Protein AF-0000000086129301 (afdb_homodimer)

Sequence (1030 aa):
MARLSLSRVAAAKENKILRSLSFDSRPVRHSSILDASTRTFEWVFKEAGQRDSVAGRTSTPTGSFLRWLKEGDGFFWVTGKPGSGKSTLMKFIADHPTTLTVLSRWSHPKRPVLASHYFWSAGTPMQKSQQGLLQTLLYGIFRQLPDIMETVCTERWSKTFEELEHEPWLVPELQRILQRIADRQDLPVRFCFFVDGLDEFGGDHVDFCRSLHELAQSPHIKLCVSSREWNVFEDSFGGGSIDSKLYIHELTCNDIRSYAERRLQEHPRWKELETEVSNASWLIEEITKRAAGVFLWVFLVTKELRSGLSEYDSFSDMQRRLESIPVDLEAFFKHILESVETFYHQKMATTLQIALAATEPAPVAVYHFHDVEYEDQDYALKLPLQALEKVKAASLCQQITRRLKGRCRGLLEVNRHSHRVEFLHRSVMDFLRTAEMSIFLTEKAPHGFDARLSLLQAYTAYIKTTEFPEFVDRTDFNQHTASGLMSAIGETLVQARELHGEMAEAAYPLLDELDMARLSLSRVAAAKENKILRSLSFDSRPVRHSSILDASTRTFEWVFKEAGQRDSVAGRTSTPTGSFLRWLKEGDGFFWVTGKPGSGKSTLMKFIADHPTTLTVLSRWSHPKRPVLASHYFWSAGTPMQKSQQGLLQTLLYGIFRQLPDIMETVCTERWSKTFEELEHEPWLVPELQRILQRIADRQDLPVRFCFFVDGLDEFGGDHVDFCRSLHELAQSPHIKLCVSSREWNVFEDSFGGGSIDSKLYIHELTCNDIRSYAERRLQEHPRWKELETEVSNASWLIEEITKRAAGVFLWVFLVTKELRSGLSEYDSFSDMQRRLESIPVDLEAFFKHILESVETFYHQKMATTLQIALAATEPAPVAVYHFHDVEYEDQDYALKLPLQALEKVKAASLCQQITRRLKGRCRGLLEVNRHSHRVEFLHRSVMDFLRTAEMSIFLTEKAPHGFDARLSLLQAYTAYIKTTEFPEFVDRTDFNQHTASGLMSAIGETLVQARELHGEMAEAAYPLLDELD

Secondary structure (DSSP, 8-state):
-HHHHHHHHHHHHHHHHHHHH--TTHHHHHHHSPPPPTTTTGGGGS-TTS----SS---S-TTHHHHHHHH--EEEEEE-STTSSHHHHHHHHHH-HHHHHHHHHHHTTSEEEEEEEE--TTS-TGGGSHHHHHHHHHHHHHHH-GGGHHHH-HHHHTS-HHHHHH----HHHHHHHHHHHHH-SS-SEEEEEEEE-GGG-SS-HHHHHHHHHHHHTSTTEEEEEE----HHHHHHHTTS-GGGEEEGGGT-HHHHHHHHHHHHHTSHHHHHHHHH-S-THHHHHHHHHHHTT-HHHHHHHHHHHHHHHHTT--HHHHHHHHHHS-SSHHHHHHHHHHTS-GGGHHHHHHHHHHHHH-SSPPBHHHHHHHHHHTT-TTHHHH--S-PPPHHHHHHHHHHHHHHHHHHHTTSEEE-TTT-BEEES-HHHHHHHTSHHHHHHHHHHSPTT--HHHHHHHHHHHHHHH-----TT-SSS--THHHHHHHHHHHHHHHHHHH--THHHHHHHHHHHHH-/-HHHHHHHHHHHHHHHHHHHH--TTHHHHHHHSPPPPTTTTGGGGS-TTS----SS---S-TTHHHHHHHH--EEEEEE-STTSSHHHHHHHHHH-HHHHHHHHHHHTTSEEEEEEEE--TTS-TGGGSHHHHHHHHHHHHHHH-GGGHHHH-HHHHTS-HHHHHH----HHHHHHHHHHHHH-SS-SEEEEEEEE-GGG-SS-HHHHHHHHHHHHTSTTEEEEEE----HHHHHHHTTS-GGGEEEGGGT-HHHHHHHHHHHHHTSHHHHHHHHH-S-THHHHHHHHHHHTT-HHHHHHHHHHHHHHHHTT--HHHHHHHHHHS-SSHHHHHHHHHHTS-GGGHHHHHHHHHHHHH-SSPPBHHHHHHHHHHTT-TTHHHHS-S-PPPHHHHHHHHHHHHHHHHHHHTTSEEE-TTT-BEEES-HHHHHHHTSHHHHHHHHHHSPTT--HHHHHHHHHHHHHHH--------SSS--THHHHHHHHHHHHHHHHHHH--THHHHHHHHHHHHH-

pLDDT: mean 86.91, std 12.46, range [30.77, 98.0]

Structure (mmCIF, N/CA/C/O backbone):
data_AF-0000000086129301-model_v1
#
loop_
_entity.id
_entity.type
_entity.pdbx_description
1 polymer 'NACHT domain-containing protein'
#
loop_
_atom_site.group_PDB
_atom_site.id
_atom_site.type_symbol
_atom_site.label_atom_id
_atom_site.label_alt_id
_atom_site.label_comp_id
_atom_site.label_asym_id
_atom_site.label_entity_id
_atom_site.label_seq_id
_atom_site.pdbx_PDB_ins_code
_atom_site.Cartn_x
_atom_site.Cartn_y
_atom_site.Cartn_z
_atom_site.occupancy
_atom_site.B_iso_or_equiv
_atom_site.auth_seq_id
_atom_site.auth_comp_id
_atom_site.auth_asym_id
_atom_site.auth_atom_id
_atom_site.pdbx_PDB_model_num
ATOM 1 N N . MET A 1 1 ? 19.094 -70.062 2.584 1 46.19 1 MET A N 1
ATOM 2 C CA . MET A 1 1 ? 19.984 -68.938 2.717 1 46.19 1 MET A CA 1
ATOM 3 C C . MET A 1 1 ? 20.281 -68.312 1.355 1 46.19 1 MET A C 1
ATOM 5 O O . MET A 1 1 ? 20.266 -67.062 1.212 1 46.19 1 MET A O 1
ATOM 9 N N . ALA A 1 2 ? 20.594 -69.062 0.36 1 56.34 2 ALA A N 1
ATOM 10 C CA . ALA A 1 2 ? 20.859 -68.625 -0.997 1 56.34 2 ALA A CA 1
ATOM 11 C C . ALA A 1 2 ? 19.625 -67.938 -1.602 1 56.34 2 ALA A C 1
ATOM 13 O O . ALA A 1 2 ? 19.734 -66.938 -2.252 1 56.34 2 ALA A O 1
ATOM 14 N N . ARG A 1 3 ? 18.453 -68.562 -1.427 1 61.22 3 ARG A N 1
ATOM 15 C CA . ARG A 1 3 ? 17.219 -68.062 -1.961 1 61.22 3 ARG A CA 1
ATOM 16 C C . ARG A 1 3 ? 16.891 -66.688 -1.333 1 61.22 3 ARG A C 1
ATOM 18 O O . ARG A 1 3 ? 16.438 -65.75 -2.018 1 61.22 3 ARG A O 1
ATOM 25 N N . LEU A 1 4 ? 17.203 -66.625 -0.046 1 63.25 4 LEU A N 1
ATOM 26 C CA . LEU A 1 4 ? 17 -65.375 0.672 1 63.25 4 LEU A CA 1
ATOM 27 C C . LEU A 1 4 ? 18 -64.312 0.196 1 63.25 4 LEU A C 1
ATOM 29 O O . LEU A 1 4 ? 17.656 -63.156 0.097 1 63.25 4 LEU A O 1
ATOM 33 N N . SER A 1 5 ? 19.219 -64.875 -0.061 1 62.03 5 SER A N 1
ATOM 34 C CA . SER A 1 5 ? 20.25 -63.969 -0.545 1 62.03 5 SER A CA 1
ATOM 35 C C . SER A 1 5 ? 19.922 -63.438 -1.936 1 62.03 5 SER A C 1
ATOM 37 O O . SER A 1 5 ? 20.125 -62.25 -2.221 1 62.03 5 SER A O 1
ATOM 39 N N . LEU A 1 6 ? 19.484 -64.312 -2.809 1 63.97 6 LEU A N 1
ATOM 40 C CA . LEU A 1 6 ? 19.094 -63.906 -4.156 1 63.97 6 LEU A CA 1
ATOM 41 C C . LEU A 1 6 ? 17.922 -62.938 -4.113 1 63.97 6 LEU A C 1
ATOM 43 O O . LEU A 1 6 ? 17.875 -61.969 -4.902 1 63.97 6 LEU A O 1
ATOM 47 N N . SER A 1 7 ? 17.141 -63.25 -3.156 1 74.56 7 SER A N 1
ATOM 48 C CA . SER A 1 7 ? 15.992 -62.375 -2.98 1 74.56 7 SER A CA 1
ATOM 49 C C . SER A 1 7 ? 16.422 -60.969 -2.5 1 74.56 7 SER A C 1
ATOM 51 O O . SER A 1 7 ? 15.891 -59.969 -2.945 1 74.56 7 SER A O 1
ATOM 53 N N . ARG A 1 8 ? 17.438 -60.938 -1.841 1 75.38 8 ARG A N 1
ATOM 54 C CA . ARG A 1 8 ? 17.969 -59.688 -1.323 1 75.38 8 ARG A CA 1
ATOM 55 C C . ARG A 1 8 ? 18.641 -58.875 -2.426 1 75.38 8 ARG A C 1
ATOM 57 O O . ARG A 1 8 ? 18.516 -57.656 -2.48 1 75.38 8 ARG A O 1
ATOM 64 N N . VAL A 1 9 ? 19.391 -59.656 -3.127 1 80.25 9 VAL A N 1
ATOM 65 C CA . VAL A 1 9 ? 20.094 -59.031 -4.23 1 80.25 9 VAL A CA 1
ATOM 66 C C . VAL A 1 9 ? 19.078 -58.469 -5.238 1 80.25 9 VAL A C 1
ATOM 68 O O . VAL A 1 9 ? 19.266 -57.375 -5.758 1 80.25 9 VAL A O 1
ATOM 71 N N . ALA A 1 10 ? 18.125 -59.281 -5.492 1 85.25 10 ALA A N 1
ATOM 72 C CA . ALA A 1 10 ? 17.094 -58.812 -6.414 1 85.25 10 ALA A CA 1
ATOM 73 C C . ALA A 1 10 ? 16.375 -57.594 -5.887 1 85.25 10 ALA A C 1
ATOM 75 O O . ALA A 1 10 ? 16.109 -56.656 -6.641 1 85.25 10 ALA A O 1
ATOM 76 N N . ALA A 1 11 ? 16.156 -57.594 -4.676 1 87.88 11 ALA A N 1
ATOM 77 C CA . ALA A 1 11 ? 15.492 -56.469 -4.043 1 87.88 11 ALA A CA 1
ATOM 78 C C . ALA A 1 11 ? 16.359 -55.219 -4.086 1 87.88 11 ALA A C 1
ATOM 80 O O . ALA A 1 11 ? 15.867 -54.094 -4.27 1 87.88 11 ALA A O 1
ATOM 81 N N . ALA A 1 12 ? 17.578 -55.438 -3.875 1 88.12 12 ALA A N 1
ATOM 82 C CA . ALA A 1 12 ? 18.531 -54.344 -3.938 1 88.12 12 ALA A CA 1
ATOM 83 C C . ALA A 1 12 ? 18.594 -53.75 -5.344 1 88.12 12 ALA A C 1
ATOM 85 O O . ALA A 1 12 ? 18.703 -52.531 -5.512 1 88.12 12 ALA A O 1
ATOM 86 N N . LYS A 1 13 ? 18.578 -54.562 -6.27 1 88.62 13 LYS A N 1
ATOM 87 C CA . LYS A 1 13 ? 18.609 -54.125 -7.656 1 88.62 13 LYS A CA 1
ATOM 88 C C . LYS A 1 13 ? 17.312 -53.375 -8.023 1 88.62 13 LYS A C 1
ATOM 90 O O . LYS A 1 13 ? 17.359 -52.375 -8.742 1 88.62 13 LYS A O 1
ATOM 95 N N . GLU A 1 14 ? 16.25 -53.906 -7.59 1 90.94 14 GLU A N 1
ATOM 96 C CA . GLU A 1 14 ? 14.969 -53.219 -7.793 1 90.94 14 GLU A CA 1
ATOM 97 C C . GLU A 1 14 ? 14.992 -51.812 -7.227 1 90.94 14 GLU A C 1
ATOM 99 O O . GLU A 1 14 ? 14.57 -50.875 -7.895 1 90.94 14 GLU A O 1
ATOM 104 N N . ASN A 1 15 ? 15.484 -51.688 -6.102 1 90.31 15 ASN A N 1
ATOM 105 C CA . ASN A 1 15 ? 15.539 -50.406 -5.438 1 90.31 15 ASN A CA 1
ATOM 106 C C . ASN A 1 15 ? 16.453 -49.438 -6.184 1 90.31 15 ASN A C 1
ATOM 108 O O . ASN A 1 15 ? 16.156 -48.25 -6.266 1 90.31 15 ASN A O 1
ATOM 112 N N . LYS A 1 16 ? 17.5 -49.938 -6.617 1 89.44 16 LYS A N 1
ATOM 113 C CA . LYS A 1 16 ? 18.438 -49.125 -7.359 1 89.44 16 LYS A CA 1
ATOM 114 C C . LYS A 1 16 ? 17.828 -48.594 -8.656 1 89.44 16 LYS A C 1
ATOM 116 O O . LYS A 1 16 ? 17.969 -47.438 -9.008 1 89.44 16 LYS A O 1
ATOM 121 N N . ILE A 1 17 ? 17.141 -49.469 -9.328 1 91.19 17 ILE A N 1
ATOM 122 C CA . ILE A 1 17 ? 16.469 -49.094 -10.578 1 91.19 17 ILE A CA 1
ATOM 123 C C . ILE A 1 17 ? 15.367 -48.094 -10.297 1 91.19 17 ILE A C 1
ATOM 125 O O . ILE A 1 17 ? 15.25 -47.062 -10.984 1 91.19 17 ILE A O 1
ATOM 129 N N . LEU A 1 18 ? 14.664 -48.312 -9.289 1 91.75 18 LEU A N 1
ATOM 130 C CA . LEU A 1 18 ? 13.57 -47.438 -8.914 1 91.75 18 LEU A CA 1
ATOM 131 C C . LEU A 1 18 ? 14.094 -46.031 -8.57 1 91.75 18 LEU A C 1
ATOM 133 O O . LEU A 1 18 ? 13.555 -45.031 -9.039 1 91.75 18 LEU A O 1
ATOM 137 N N . ARG A 1 19 ? 15.109 -45.938 -7.875 1 88.44 19 ARG A N 1
ATOM 138 C CA . ARG A 1 19 ? 15.695 -44.656 -7.465 1 88.44 19 ARG A CA 1
ATOM 139 C C . ARG A 1 19 ? 16.25 -43.906 -8.664 1 88.44 19 ARG A C 1
ATOM 141 O O . ARG A 1 19 ? 16.219 -42.656 -8.703 1 88.44 19 ARG A O 1
ATOM 148 N N . SER A 1 20 ? 16.719 -44.656 -9.562 1 89.75 20 SER A N 1
ATOM 149 C CA . SER A 1 20 ? 17.328 -44.031 -10.742 1 89.75 20 SER A CA 1
ATOM 150 C C . SER A 1 20 ? 16.266 -43.375 -11.617 1 89.75 20 SER A C 1
ATOM 152 O O . SER A 1 20 ? 16.578 -42.531 -12.461 1 89.75 20 SER A O 1
ATOM 154 N N . LEU A 1 21 ? 15.023 -43.75 -11.383 1 91.06 21 LEU A N 1
ATOM 155 C CA . LEU A 1 21 ? 13.93 -43.156 -12.164 1 91.06 21 LEU A CA 1
ATOM 156 C C . LEU A 1 21 ? 13.484 -41.844 -11.578 1 91.06 21 LEU A C 1
ATOM 158 O O . LEU A 1 21 ? 12.828 -41.031 -12.266 1 91.06 21 LEU A O 1
ATOM 162 N N . SER A 1 22 ? 13.852 -41.594 -10.406 1 87.5 22 SER A N 1
ATOM 163 C CA . SER A 1 22 ? 13.422 -40.375 -9.734 1 87.5 22 SER A CA 1
ATOM 164 C C . SER A 1 22 ? 14.367 -39.219 -10.055 1 87.5 22 SER A C 1
ATOM 166 O O . SER A 1 22 ? 15.523 -39.438 -10.414 1 87.5 22 SER A O 1
ATOM 168 N N . PHE A 1 23 ? 13.828 -38 -10.07 1 82 23 PHE A N 1
ATOM 169 C CA . PHE A 1 23 ? 14.602 -36.75 -10.203 1 82 23 PHE A CA 1
ATOM 170 C C . PHE A 1 23 ? 14.047 -35.688 -9.281 1 82 23 PHE A C 1
ATOM 172 O O . PHE A 1 23 ? 12.906 -35.75 -8.836 1 82 23 PHE A O 1
ATOM 179 N N . ASP A 1 24 ? 14.727 -34.656 -8.961 1 73.06 24 ASP A N 1
ATOM 180 C CA . ASP A 1 24 ? 14.461 -33.688 -7.883 1 73.06 24 ASP A CA 1
ATOM 181 C C . ASP A 1 24 ? 13.156 -32.938 -8.109 1 73.06 24 ASP A C 1
ATOM 183 O O . ASP A 1 24 ? 12.383 -32.75 -7.176 1 73.06 24 ASP A O 1
ATOM 187 N N . SER A 1 25 ? 12.852 -32.625 -9.312 1 74.88 25 SER A N 1
ATOM 188 C CA . SER A 1 25 ? 11.719 -31.766 -9.578 1 74.88 25 SER A CA 1
ATOM 189 C C . SER A 1 25 ? 10.43 -32.562 -9.75 1 74.88 25 SER A C 1
ATOM 191 O O . SER A 1 25 ? 9.359 -32 -9.969 1 74.88 25 SER A O 1
ATOM 193 N N . ARG A 1 26 ? 10.578 -33.875 -9.602 1 76.38 26 ARG A N 1
ATOM 194 C CA . ARG A 1 26 ? 9.438 -34.719 -9.906 1 76.38 26 ARG A CA 1
ATOM 195 C C . ARG A 1 26 ? 8.234 -34.375 -9.031 1 76.38 26 ARG A C 1
ATOM 197 O O . ARG A 1 26 ? 7.156 -34.094 -9.547 1 76.38 26 ARG A O 1
ATOM 204 N N . PRO A 1 27 ? 8.5 -34.125 -7.719 1 74.25 27 PRO A N 1
ATOM 205 C CA . PRO A 1 27 ? 7.344 -33.844 -6.867 1 74.25 27 PRO A CA 1
ATOM 206 C C . PRO A 1 27 ? 7.02 -32.344 -6.801 1 74.25 27 PRO A C 1
ATOM 208 O O . PRO A 1 27 ? 5.969 -31.969 -6.285 1 74.25 27 PRO A O 1
ATOM 211 N N . VAL A 1 28 ? 7.812 -31.594 -7.406 1 75.19 28 VAL A N 1
ATOM 212 C CA . VAL A 1 28 ? 7.762 -30.156 -7.16 1 75.19 28 VAL A CA 1
ATOM 213 C C . VAL A 1 28 ? 6.516 -29.562 -7.812 1 75.19 28 VAL A C 1
ATOM 215 O O . VAL A 1 28 ? 5.82 -28.75 -7.203 1 75.19 28 VAL A O 1
ATOM 218 N N . ARG A 1 29 ? 6.246 -30.016 -8.953 1 79.38 29 ARG A N 1
ATOM 219 C CA . ARG A 1 29 ? 5.109 -29.422 -9.648 1 79.38 29 ARG A CA 1
ATOM 220 C C . ARG A 1 29 ? 3.799 -29.766 -8.953 1 79.38 29 ARG A C 1
ATOM 222 O O . ARG A 1 29 ? 2.943 -28.906 -8.758 1 79.38 29 ARG A O 1
ATOM 229 N N . HIS A 1 30 ? 3.705 -31 -8.625 1 83.94 30 HIS A N 1
ATOM 230 C CA . HIS A 1 30 ? 2.504 -31.422 -7.906 1 83.94 30 HIS A CA 1
ATOM 231 C C . HIS A 1 30 ? 2.277 -30.562 -6.664 1 83.94 30 HIS A C 1
ATOM 233 O O . HIS A 1 30 ? 1.156 -30.125 -6.41 1 83.94 30 HIS A O 1
ATOM 239 N N . SER A 1 31 ? 3.34 -30.281 -6.039 1 79.75 31 SER A N 1
ATOM 240 C CA . SER A 1 31 ? 3.254 -29.516 -4.797 1 79.75 31 SER A CA 1
ATOM 241 C C . SER A 1 31 ? 2.963 -28.047 -5.07 1 79.75 31 SER A C 1
ATOM 243 O O . SER A 1 31 ? 2.42 -27.344 -4.215 1 79.75 31 SER A O 1
ATOM 245 N N . SER A 1 32 ? 3.295 -27.656 -6.199 1 81.56 32 SER A N 1
ATOM 246 C CA . SER A 1 32 ? 3.135 -26.234 -6.543 1 81.56 32 SER A CA 1
ATOM 247 C C . SER A 1 32 ? 1.721 -25.953 -7.031 1 81.56 32 SER A C 1
ATOM 249 O O . SER A 1 32 ? 1.293 -24.797 -7.055 1 81.56 32 SER A O 1
ATOM 251 N N . ILE A 1 33 ? 1.065 -27 -7.457 1 85.56 33 ILE A N 1
ATOM 252 C CA . ILE A 1 33 ? -0.326 -26.844 -7.863 1 85.56 33 ILE A CA 1
ATOM 253 C C . ILE A 1 33 ? -1.202 -26.625 -6.633 1 85.56 33 ILE A C 1
ATOM 255 O O . ILE A 1 33 ? -1.095 -27.375 -5.652 1 85.56 33 ILE A O 1
ATOM 259 N N . LEU A 1 34 ? -1.962 -25.656 -6.691 1 80.62 34 LEU A N 1
ATOM 260 C CA . LEU A 1 34 ? -2.822 -25.312 -5.566 1 80.62 34 LEU A CA 1
ATOM 261 C C . LEU A 1 34 ? -3.846 -26.422 -5.305 1 80.62 34 LEU A C 1
ATOM 263 O O . LEU A 1 34 ? -4.309 -27.078 -6.242 1 80.62 34 LEU A O 1
ATOM 267 N N . ASP A 1 35 ? -4.094 -26.531 -4.066 1 83.06 35 ASP A N 1
ATOM 268 C CA . ASP A 1 35 ? -5.176 -27.438 -3.705 1 83.06 35 ASP A CA 1
ATOM 269 C C . ASP A 1 35 ? -6.535 -26.812 -3.99 1 83.06 35 ASP A C 1
ATOM 271 O O . ASP A 1 35 ? -6.707 -25.594 -3.863 1 83.06 35 ASP A O 1
ATOM 275 N N . ALA A 1 36 ? -7.355 -27.688 -4.438 1 82.5 36 ALA A N 1
ATOM 276 C CA . ALA A 1 36 ? -8.719 -27.203 -4.656 1 82.5 36 ALA A CA 1
ATOM 277 C C . ALA A 1 36 ? -9.336 -26.703 -3.357 1 82.5 36 ALA A C 1
ATOM 279 O O . ALA A 1 36 ? -9.125 -27.281 -2.291 1 82.5 36 ALA A O 1
ATOM 280 N N . SER A 1 37 ? -10.039 -25.656 -3.43 1 78.75 37 SER A N 1
ATOM 281 C CA . SER A 1 37 ? -10.773 -25.141 -2.281 1 78.75 37 SER A CA 1
ATOM 282 C C . SER A 1 37 ? -11.875 -26.094 -1.843 1 78.75 37 SER A C 1
ATOM 284 O O . SER A 1 37 ? -12.266 -26.984 -2.598 1 78.75 37 SER A O 1
ATOM 286 N N . THR A 1 38 ? -12.352 -25.797 -0.724 1 75.81 38 THR A N 1
ATOM 287 C CA . THR A 1 38 ? -13.367 -26.672 -0.147 1 75.81 38 THR A CA 1
ATOM 288 C C . THR A 1 38 ? -14.578 -26.781 -1.063 1 75.81 38 THR A C 1
ATOM 290 O O . THR A 1 38 ? -15.094 -25.75 -1.534 1 75.81 38 THR A O 1
ATOM 293 N N . ARG A 1 39 ? -14.953 -27.906 -1.381 1 76.94 39 ARG A N 1
ATOM 294 C CA . ARG A 1 39 ? -16.156 -28.281 -2.127 1 76.94 39 ARG A CA 1
ATOM 295 C C . ARG A 1 39 ? -15.9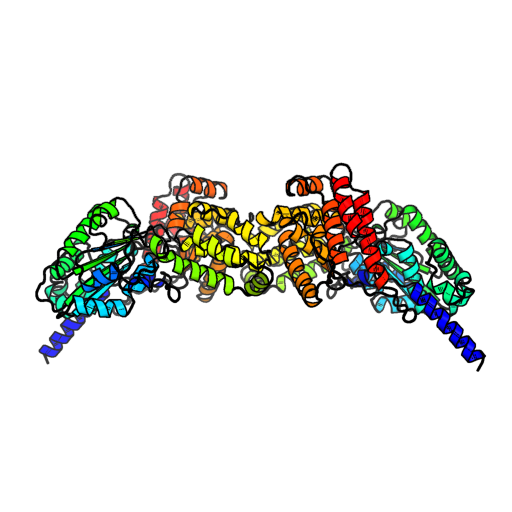92 -27.969 -3.611 1 76.94 39 ARG A C 1
ATOM 297 O O . ARG A 1 39 ? -16.922 -28.172 -4.398 1 76.94 39 ARG A O 1
ATOM 304 N N . THR A 1 40 ? -14.836 -27.453 -3.971 1 86.81 40 THR A N 1
ATOM 305 C CA . THR A 1 40 ? -14.586 -27.188 -5.383 1 86.81 40 THR A CA 1
ATOM 306 C C . THR A 1 40 ? -14.344 -28.484 -6.145 1 86.81 40 THR A C 1
ATOM 308 O O . THR A 1 40 ? -13.656 -29.375 -5.648 1 86.81 40 THR A O 1
ATOM 311 N N . PHE A 1 41 ? -14.977 -28.766 -7.219 1 88.75 41 PHE A N 1
ATOM 312 C CA . PHE A 1 41 ? -14.82 -29.844 -8.188 1 88.75 41 PHE A CA 1
ATOM 313 C C . PHE A 1 41 ? -15.547 -31.094 -7.723 1 88.75 41 PHE A C 1
ATOM 315 O O . PHE A 1 41 ? -15.477 -32.156 -8.375 1 88.75 41 PHE A O 1
ATOM 322 N N . GLU A 1 42 ? -16.312 -31.062 -6.656 1 86.75 42 GLU A N 1
ATOM 323 C CA . GLU A 1 42 ? -17 -32.25 -6.148 1 86.75 42 GLU A CA 1
ATOM 324 C C . GLU A 1 42 ? -18.016 -32.75 -7.156 1 86.75 42 GLU A C 1
ATOM 326 O O . GLU A 1 42 ? -18.359 -33.938 -7.156 1 86.75 42 GLU A O 1
ATOM 331 N N . TRP A 1 43 ? -18.422 -31.906 -8 1 86.88 43 TRP A N 1
ATOM 332 C CA . TRP A 1 43 ? -19.406 -32.25 -9.023 1 86.88 43 TRP A CA 1
ATOM 333 C C . TRP A 1 43 ? -18.859 -33.312 -9.969 1 86.88 43 TRP A C 1
ATOM 335 O O . TRP A 1 43 ? -19.625 -34.031 -10.625 1 86.88 43 TRP A O 1
ATOM 345 N N . VAL A 1 44 ? -17.516 -33.5 -10.078 1 89.62 44 VAL A N 1
ATOM 346 C CA . VAL A 1 44 ? -16.891 -34.406 -11.031 1 89.62 44 VAL A CA 1
ATOM 347 C C . VAL A 1 44 ? -17.25 -35.875 -10.68 1 89.62 44 VAL A C 1
ATOM 349 O O . VAL A 1 44 ? -17.234 -36.75 -11.547 1 89.62 44 VAL A O 1
ATOM 352 N N . PHE A 1 45 ? -17.625 -36.156 -9.398 1 90.25 45 PHE A N 1
ATOM 353 C CA . PHE A 1 45 ? -17.906 -37.5 -8.945 1 90.25 45 PHE A CA 1
ATOM 354 C C . PHE A 1 45 ? -19.422 -37.719 -8.797 1 90.25 45 PHE A C 1
ATOM 356 O O . PHE A 1 45 ? -19.859 -38.75 -8.297 1 90.25 45 PHE A O 1
ATOM 363 N N . LYS A 1 46 ? -20.156 -36.688 -9.266 1 85.12 46 LYS A N 1
ATOM 364 C CA . LYS A 1 46 ? -21.609 -36.844 -9.195 1 85.12 46 LYS A CA 1
ATOM 365 C C . LYS A 1 46 ? -22.156 -37.531 -10.445 1 85.12 46 LYS A C 1
ATOM 367 O O . LYS A 1 46 ? -21.641 -37.344 -11.547 1 85.12 46 LYS A O 1
ATOM 372 N N . GLU A 1 47 ? -23.203 -38.406 -10.281 1 77.38 47 GLU A N 1
ATOM 373 C CA . GLU A 1 47 ? -23.828 -39.094 -11.383 1 77.38 47 GLU A CA 1
ATOM 374 C C . GLU A 1 47 ? -24.688 -38.156 -12.234 1 77.38 47 GLU A C 1
ATOM 376 O O . GLU A 1 47 ? -25.141 -37.125 -11.75 1 77.38 47 GLU A O 1
ATOM 381 N N . ALA A 1 48 ? -24.625 -38.219 -13.617 1 68.44 48 ALA A N 1
ATOM 382 C CA . ALA A 1 48 ? -25.312 -37.344 -14.57 1 68.44 48 ALA A CA 1
ATOM 383 C C . ALA A 1 48 ? -26.703 -36.969 -14.07 1 68.44 48 ALA A C 1
ATOM 385 O O . ALA A 1 48 ? -27.172 -35.844 -14.344 1 68.44 48 ALA A O 1
ATOM 386 N N . GLY A 1 49 ? -27.469 -37.719 -13.562 1 57 49 GLY A N 1
ATOM 387 C CA . GLY A 1 49 ? -28.875 -37.438 -13.312 1 57 49 GLY A CA 1
ATOM 388 C C . GLY A 1 49 ? -29.109 -36.219 -12.445 1 57 49 GLY A C 1
ATOM 389 O O . GLY A 1 49 ? -30.234 -35.75 -12.328 1 57 49 GLY A O 1
ATOM 390 N N . GLN A 1 50 ? -28.281 -35.938 -11.664 1 49.06 50 GLN A N 1
ATOM 391 C CA . GLN A 1 50 ? -28.625 -34.812 -10.797 1 49.06 50 GLN A CA 1
ATOM 392 C C . GLN A 1 50 ? -28.344 -33.469 -11.484 1 49.06 50 GLN A C 1
ATOM 394 O O . GLN A 1 50 ? -27.188 -33.062 -11.625 1 49.06 50 GLN A O 1
ATOM 399 N N . ARG A 1 51 ? -28.984 -33.312 -12.469 1 44.28 51 ARG A N 1
ATOM 400 C CA . ARG A 1 51 ? -28.906 -32.062 -13.25 1 44.28 51 ARG A CA 1
ATOM 401 C C . ARG A 1 51 ? -28.812 -30.859 -12.328 1 44.28 51 ARG A C 1
ATOM 403 O O . ARG A 1 51 ? -29.703 -30.625 -11.508 1 44.28 51 ARG A O 1
ATOM 410 N N . ASP A 1 52 ? -27.875 -30.594 -11.797 1 43.59 52 ASP A N 1
ATOM 411 C CA . ASP A 1 52 ? -28.062 -29.188 -11.453 1 43.59 52 ASP A CA 1
ATOM 412 C C . ASP A 1 52 ? -28.359 -28.359 -12.695 1 43.59 52 ASP A C 1
ATOM 414 O O . ASP A 1 52 ? -27.531 -28.281 -13.609 1 43.59 52 ASP A O 1
ATOM 418 N N . SER A 1 53 ? -29.625 -28.391 -13.141 1 35.91 53 SER A N 1
ATOM 419 C CA . SER A 1 53 ? -30.219 -27.672 -14.266 1 35.91 53 SER A CA 1
ATOM 420 C C . SER A 1 53 ? -29.781 -26.203 -14.281 1 35.91 53 SER A C 1
ATOM 422 O O . SER A 1 53 ? -30.391 -25.375 -14.969 1 35.91 53 SER A O 1
ATOM 424 N N . VAL A 1 54 ? -29 -25.781 -13.461 1 38.22 54 VAL A N 1
ATOM 425 C CA . VAL A 1 54 ? -29.125 -24.359 -13.734 1 38.22 54 VAL A CA 1
ATOM 426 C C . VAL A 1 54 ? -29.109 -24.109 -15.242 1 38.22 54 VAL A C 1
ATOM 428 O O . VAL A 1 54 ? -29.969 -23.406 -15.773 1 38.22 54 VAL A O 1
ATOM 431 N N . ALA A 1 55 ? -27.891 -23.531 -15.75 1 38.34 55 ALA A N 1
ATOM 432 C CA . ALA A 1 55 ? -27.969 -22.859 -17.031 1 38.34 55 ALA A CA 1
ATOM 433 C C . ALA A 1 55 ? -28.156 -23.859 -18.172 1 38.34 55 ALA A C 1
ATOM 435 O O . ALA A 1 55 ? -27.688 -24.984 -18.094 1 38.34 55 ALA A O 1
ATOM 436 N N . GLY A 1 56 ? -28.984 -23.766 -19.047 1 36.53 56 GLY A N 1
ATOM 437 C CA . GLY A 1 56 ? -29.359 -24.328 -20.328 1 36.53 56 GLY A CA 1
ATOM 438 C C . GLY A 1 56 ? -28.203 -24.984 -21.047 1 36.53 56 GLY A C 1
ATOM 439 O O . GLY A 1 56 ? -28.375 -25.484 -22.172 1 36.53 56 GLY A O 1
ATOM 440 N N . ARG A 1 57 ? -27 -24.281 -21.25 1 40.91 57 ARG A N 1
ATOM 441 C CA . ARG A 1 57 ? -26.062 -24.688 -22.281 1 40.91 57 ARG A CA 1
ATOM 442 C C . ARG A 1 57 ? -25.344 -25.984 -21.906 1 40.91 57 ARG A C 1
ATOM 444 O O . ARG A 1 57 ? -24.484 -25.984 -21.016 1 40.91 57 ARG A O 1
ATOM 451 N N . THR A 1 58 ? -25.906 -27.078 -22 1 47.81 58 THR A N 1
ATOM 452 C CA . THR A 1 58 ? -25.703 -28.469 -21.609 1 47.81 58 THR A CA 1
ATOM 453 C C . THR A 1 58 ? -24.422 -29.016 -22.234 1 47.81 58 THR A C 1
ATOM 455 O O . THR A 1 58 ? -24.25 -30.234 -22.344 1 47.81 58 THR A O 1
ATOM 458 N N . SER A 1 59 ? -23.562 -28.297 -22.75 1 53.94 59 SER A N 1
ATOM 459 C CA . SER A 1 59 ? -22.75 -29.125 -23.641 1 53.94 59 SER A CA 1
ATOM 460 C C . SER A 1 59 ? -21.938 -30.156 -22.859 1 53.94 59 SER A C 1
ATOM 462 O O . SER A 1 59 ? -21.75 -31.281 -23.328 1 53.94 59 SER A O 1
ATOM 464 N N . THR A 1 60 ? -21.391 -29.828 -21.703 1 60.09 60 THR A N 1
ATOM 465 C CA . THR A 1 60 ? -20.578 -30.859 -21.047 1 60.09 60 THR A CA 1
ATOM 466 C C . THR A 1 60 ? -21.406 -31.641 -20.031 1 60.09 60 THR A C 1
ATOM 468 O O . THR A 1 60 ? -21.938 -31.047 -19.078 1 60.09 60 THR A O 1
ATOM 471 N N . PRO A 1 61 ? -21.797 -32.875 -20.391 1 62.31 61 PRO A N 1
ATOM 472 C CA . PRO A 1 61 ? -22.609 -33.656 -19.469 1 62.31 61 PRO A CA 1
ATOM 473 C C . PRO A 1 61 ? -21.922 -33.844 -18.109 1 62.31 61 PRO A C 1
ATOM 475 O O . PRO A 1 61 ? -20.734 -34.188 -18.078 1 62.31 61 PRO A O 1
ATOM 478 N N . THR A 1 62 ? -22.609 -33.531 -17.062 1 69.44 62 THR A N 1
ATOM 479 C CA . THR A 1 62 ? -22.156 -33.875 -15.727 1 69.44 62 THR A CA 1
ATOM 480 C C . THR A 1 62 ? -22.078 -35.375 -15.547 1 69.44 62 THR A C 1
ATOM 482 O O . THR A 1 62 ? -22.859 -36.125 -16.141 1 69.44 62 THR A O 1
ATOM 485 N N . GLY A 1 63 ? -21 -35.875 -15.133 1 81.38 63 GLY A N 1
ATOM 486 C CA . GLY A 1 63 ? -20.875 -37.281 -14.789 1 81.38 63 GLY A CA 1
ATOM 487 C C . GLY A 1 63 ? -20.047 -38.062 -15.797 1 81.38 63 GLY A C 1
ATOM 488 O O . GLY A 1 63 ? -19.844 -39.281 -15.633 1 81.38 63 GLY A O 1
ATOM 489 N N . SER A 1 64 ? -19.688 -37.406 -16.875 1 86.06 64 SER A N 1
ATOM 490 C CA . SER A 1 64 ? -18.938 -38.094 -17.906 1 86.06 64 SER A CA 1
ATOM 491 C C . SER A 1 64 ? -17.641 -38.688 -17.359 1 86.06 64 SER A C 1
ATOM 493 O O . SER A 1 64 ? -17.266 -39.812 -17.703 1 86.06 64 SER A O 1
ATOM 495 N N . PHE A 1 65 ? -17.031 -38.062 -16.516 1 91.94 65 PHE A N 1
ATOM 496 C CA . PHE A 1 65 ? -15.781 -38.531 -15.938 1 91.94 65 PHE A CA 1
ATOM 497 C C . PHE A 1 65 ? -16 -39.812 -15.109 1 91.94 65 PHE A C 1
ATOM 499 O O . PHE A 1 65 ? -15.25 -40.781 -15.234 1 91.94 65 PHE A O 1
ATOM 506 N N . LEU A 1 66 ? -17.016 -39.719 -14.281 1 91.56 66 LEU A N 1
ATOM 507 C CA . LEU A 1 66 ? -17.312 -40.875 -13.43 1 91.56 66 LEU A CA 1
ATOM 508 C C . LEU A 1 66 ? -17.641 -42.094 -14.273 1 91.56 66 LEU A C 1
ATOM 510 O O . LEU A 1 66 ? -17.234 -43.219 -13.938 1 91.56 66 LEU A O 1
ATOM 514 N N . ARG A 1 67 ? -18.375 -41.844 -15.305 1 90.12 67 ARG A N 1
ATOM 515 C CA . ARG A 1 67 ? -18.703 -42.969 -16.203 1 90.12 67 ARG A CA 1
ATOM 516 C C . ARG A 1 67 ? -17.453 -43.531 -16.859 1 90.12 67 ARG A C 1
ATOM 518 O O . ARG A 1 67 ? -17.312 -44.75 -16.969 1 90.12 67 ARG A O 1
ATOM 525 N N . TRP A 1 68 ? -16.625 -42.688 -17.281 1 92.69 68 TRP A N 1
ATOM 526 C CA . TRP A 1 68 ? -15.375 -43.125 -17.875 1 92.69 68 TRP A CA 1
ATOM 527 C C . TRP A 1 68 ? -14.523 -43.875 -16.875 1 92.69 68 TRP A C 1
ATOM 529 O O . TRP A 1 68 ? -13.914 -44.906 -17.203 1 92.69 68 TRP A O 1
ATOM 539 N N . LEU A 1 69 ? -14.508 -43.406 -15.664 1 93.12 69 LEU A N 1
ATOM 540 C CA . LEU A 1 69 ? -13.734 -44.062 -14.609 1 93.12 69 LEU A CA 1
ATOM 541 C C . LEU A 1 69 ? -14.25 -45.469 -14.344 1 93.12 69 LEU A C 1
ATOM 543 O O . LEU A 1 69 ? -13.461 -46.406 -14.117 1 93.12 69 LEU A O 1
ATOM 547 N N . LYS A 1 70 ? -15.539 -45.594 -14.445 1 90.81 70 LYS A N 1
ATOM 548 C CA . LYS A 1 70 ? -16.203 -46.844 -14.102 1 90.81 70 LYS A CA 1
ATOM 549 C C . LYS A 1 70 ? -16.078 -47.844 -15.234 1 90.81 70 LYS A C 1
ATOM 551 O O . LYS A 1 70 ? -15.867 -49.031 -15 1 90.81 70 LYS A O 1
ATOM 556 N N . GLU A 1 71 ? -16.312 -47.281 -16.391 1 89.56 71 GLU A N 1
ATOM 557 C CA . GLU A 1 71 ? -16.484 -48.25 -17.469 1 89.56 71 GLU A CA 1
ATOM 558 C C . GLU A 1 71 ? -15.672 -47.875 -18.703 1 89.56 71 GLU A C 1
ATOM 560 O O . GLU A 1 71 ? -15.461 -48.688 -19.609 1 89.56 71 GLU A O 1
ATOM 565 N N . GLY A 1 72 ? -15.242 -46.719 -18.734 1 88.12 72 GLY A N 1
ATOM 566 C CA . GLY A 1 72 ? -14.625 -46.25 -19.953 1 88.12 72 GLY A CA 1
ATOM 567 C C . GLY A 1 72 ? -13.234 -46.781 -20.188 1 88.12 72 GLY A C 1
ATOM 568 O O . GLY A 1 72 ? -12.602 -47.312 -19.25 1 88.12 72 GLY A O 1
ATOM 569 N N . ASP A 1 73 ? -12.828 -46.781 -21.516 1 88.81 73 ASP A N 1
ATOM 570 C CA . ASP A 1 73 ? -11.477 -47.125 -21.922 1 88.81 73 ASP A CA 1
ATOM 571 C C . ASP A 1 73 ? -10.828 -46.031 -22.75 1 88.81 73 ASP A C 1
ATOM 573 O O . ASP A 1 73 ? -11.492 -45.062 -23.141 1 88.81 73 ASP A O 1
ATOM 577 N N . GLY A 1 74 ? -9.617 -46.156 -22.859 1 91.44 74 GLY A N 1
ATOM 578 C CA . GLY A 1 74 ? -8.922 -45.188 -23.672 1 91.44 74 GLY A CA 1
ATOM 579 C C . GLY A 1 74 ? -8.68 -43.875 -22.969 1 91.44 74 GLY A C 1
ATOM 580 O O . GLY A 1 74 ? -8.141 -43.844 -21.859 1 91.44 74 GLY A O 1
ATOM 581 N N . PHE A 1 75 ? -9.211 -42.812 -23.641 1 94.44 75 PHE A N 1
ATOM 582 C CA . PHE A 1 75 ? -8.836 -41.5 -23.141 1 94.44 75 PHE A CA 1
ATOM 583 C C . PHE A 1 75 ? -10.023 -40.812 -22.484 1 94.44 75 PHE A C 1
ATOM 585 O O . PHE A 1 75 ? -11.172 -41.031 -22.891 1 94.44 75 PHE A O 1
ATOM 592 N N . PHE A 1 76 ? -9.781 -40.062 -21.531 1 95.19 76 PHE A N 1
ATOM 593 C CA . PHE A 1 76 ? -10.625 -38.969 -21.062 1 95.19 76 PHE A CA 1
ATOM 594 C C . PHE A 1 76 ? -9.883 -37.625 -21.125 1 95.19 76 PHE A C 1
ATOM 596 O O . PHE A 1 76 ? -8.812 -37.5 -20.531 1 95.19 76 PHE A O 1
ATOM 603 N N . TRP A 1 77 ? -10.43 -36.656 -21.828 1 95.62 77 TRP A N 1
ATOM 604 C CA . TRP A 1 77 ? -9.727 -35.406 -22.078 1 95.62 77 TRP A CA 1
ATOM 605 C C . TRP A 1 77 ? -10.367 -34.25 -21.328 1 95.62 77 TRP A C 1
ATOM 607 O O . TRP A 1 77 ? -11.547 -33.938 -21.547 1 95.62 77 TRP A O 1
ATOM 617 N N . VAL A 1 78 ? -9.602 -33.688 -20.406 1 94.56 78 VAL A N 1
ATOM 618 C CA . VAL A 1 78 ? -10.023 -32.469 -19.688 1 94.56 78 VAL A CA 1
ATOM 619 C C . VAL A 1 78 ? -9.438 -31.234 -20.359 1 94.56 78 VAL A C 1
ATOM 621 O O . VAL A 1 78 ? -8.219 -31.094 -20.469 1 94.56 78 VAL A O 1
ATOM 624 N N . THR A 1 79 ? -10.234 -30.375 -20.828 1 93.19 79 THR A N 1
ATOM 625 C CA . THR A 1 79 ? -9.766 -29.188 -21.516 1 93.19 79 THR A CA 1
ATOM 626 C C . THR A 1 79 ? -10.523 -27.953 -21.031 1 93.19 79 THR A C 1
ATOM 628 O O . THR A 1 79 ? -11.391 -28.047 -20.172 1 93.19 79 THR A O 1
ATOM 631 N N . GLY A 1 80 ? -10.062 -26.75 -21.484 1 90.81 80 GLY A N 1
ATOM 632 C CA . GLY A 1 80 ? -10.656 -25.5 -21.078 1 90.81 80 GLY A CA 1
ATOM 633 C C . GLY A 1 80 ? -9.766 -24.297 -21.359 1 90.81 80 GLY A C 1
ATOM 634 O O . GLY A 1 80 ? -8.641 -24.453 -21.844 1 90.81 80 GLY A O 1
ATOM 635 N N . LYS A 1 81 ? -10.289 -23.188 -21.016 1 89.31 81 LYS A N 1
ATOM 636 C CA . LYS A 1 81 ? -9.57 -21.922 -21.188 1 89.31 81 LYS A CA 1
ATOM 637 C C . LYS A 1 81 ? -8.344 -21.875 -20.281 1 89.31 81 LYS A C 1
ATOM 639 O O . LYS A 1 81 ? -8.289 -22.547 -19.25 1 89.31 81 LYS A O 1
ATOM 644 N N . PRO A 1 82 ? -7.332 -21.047 -20.719 1 87.62 82 PRO A N 1
ATOM 645 C CA . PRO A 1 82 ? -6.195 -20.859 -19.812 1 87.62 82 PRO A CA 1
ATOM 646 C C . PRO A 1 82 ? -6.609 -20.297 -18.453 1 87.62 82 PRO A C 1
ATOM 648 O O . PRO A 1 82 ? -7.43 -19.391 -18.391 1 87.62 82 PRO A O 1
ATOM 651 N N . GLY A 1 83 ? -6.105 -20.953 -17.422 1 89.25 83 GLY A N 1
ATOM 652 C CA . GLY A 1 83 ? -6.371 -20.453 -16.078 1 89.25 83 GLY A CA 1
ATOM 653 C C . GLY A 1 83 ? -7.699 -20.938 -15.516 1 89.25 83 GLY A C 1
ATOM 654 O O . GLY A 1 83 ? -8.141 -20.484 -14.461 1 89.25 83 GLY A O 1
ATOM 655 N N . SER A 1 84 ? -8.312 -21.844 -16.125 1 91.56 84 SER A N 1
ATOM 656 C CA . SER A 1 84 ? -9.633 -22.281 -15.703 1 91.56 84 SER A CA 1
ATOM 657 C C . SER A 1 84 ? -9.547 -23.281 -14.562 1 91.56 84 SER A C 1
ATOM 659 O O . SER A 1 84 ? -10.562 -23.641 -13.969 1 91.56 84 SER A O 1
ATOM 661 N N . GLY A 1 85 ? -8.344 -23.828 -14.305 1 91.31 85 GLY A N 1
ATOM 662 C CA . GLY A 1 85 ? -8.172 -24.719 -13.164 1 91.31 85 GLY A CA 1
ATOM 663 C C . GLY A 1 85 ? -7.938 -26.156 -13.57 1 91.31 85 GLY A C 1
ATOM 664 O O . GLY A 1 85 ? -8.164 -27.078 -12.773 1 91.31 85 GLY A O 1
ATOM 665 N N . LYS A 1 86 ? -7.516 -26.406 -14.734 1 93.88 86 LYS A N 1
ATOM 666 C CA . LYS A 1 86 ? -7.285 -27.75 -15.234 1 93.88 86 LYS A CA 1
ATOM 667 C C . LYS A 1 86 ? -6.312 -28.516 -14.344 1 93.88 86 LYS A C 1
ATOM 669 O O . LYS A 1 86 ? -6.59 -29.641 -13.93 1 93.88 86 LYS A O 1
ATOM 674 N N . SER A 1 87 ? -5.176 -27.859 -14.039 1 93.31 87 SER A N 1
ATOM 675 C CA . SER A 1 87 ? -4.156 -28.516 -13.234 1 93.31 87 SER A CA 1
ATOM 676 C C . SER A 1 87 ? -4.66 -28.812 -11.82 1 93.31 87 SER A C 1
ATOM 678 O O . SER A 1 87 ? -4.379 -29.859 -11.258 1 93.31 87 SER A O 1
ATOM 680 N N . THR A 1 88 ? -5.375 -27.938 -11.273 1 93.06 88 THR A N 1
ATOM 681 C CA . THR A 1 88 ? -5.93 -28.125 -9.938 1 93.06 88 THR A CA 1
ATOM 682 C C . THR A 1 88 ? -6.949 -29.266 -9.938 1 93.06 88 THR A C 1
ATOM 684 O O . THR A 1 88 ? -6.988 -30.062 -9 1 93.06 88 THR A O 1
ATOM 687 N N . LEU A 1 89 ? -7.785 -29.328 -10.961 1 94.12 89 LEU A N 1
ATOM 688 C CA . LEU A 1 89 ? -8.75 -30.406 -11.078 1 94.12 89 LEU A CA 1
ATOM 689 C C . LEU A 1 89 ? -8.031 -31.75 -11.211 1 94.12 89 LEU A C 1
ATOM 691 O O . LEU A 1 89 ? -8.398 -32.719 -10.547 1 94.12 89 LEU A O 1
ATOM 695 N N . MET A 1 90 ? -7.051 -31.797 -12.102 1 95.44 90 MET A N 1
ATOM 696 C CA . MET A 1 90 ? -6.301 -33.031 -12.336 1 95.44 90 MET A CA 1
ATOM 697 C C . MET A 1 90 ? -5.684 -33.562 -11.039 1 95.44 90 MET A C 1
ATOM 699 O O . MET A 1 90 ? -5.738 -34.75 -10.758 1 95.44 90 MET A O 1
ATOM 703 N N . LYS A 1 91 ? -5.094 -32.625 -10.281 1 94.38 91 LYS A N 1
ATOM 704 C CA . LYS A 1 91 ? -4.547 -33 -8.984 1 94.38 91 LYS A CA 1
ATOM 705 C C . LYS A 1 91 ? -5.648 -33.5 -8.047 1 94.38 91 LYS A C 1
ATOM 707 O O . LYS A 1 91 ? -5.469 -34.5 -7.359 1 94.38 91 LYS A O 1
ATOM 712 N N . PHE A 1 92 ? -6.746 -32.875 -8.078 1 94.06 92 PHE A N 1
ATOM 713 C CA . PHE A 1 92 ? -7.875 -33.188 -7.223 1 94.06 92 PHE A CA 1
ATOM 714 C C . PHE A 1 92 ? -8.383 -34.594 -7.523 1 94.06 92 PHE A C 1
ATOM 716 O O . PHE A 1 92 ? -8.578 -35.406 -6.609 1 94.06 92 PHE A O 1
ATOM 723 N N . ILE A 1 93 ? -8.586 -34.938 -8.742 1 94.94 93 ILE A N 1
ATOM 724 C CA . ILE A 1 93 ? -9.188 -36.219 -9.109 1 94.94 93 ILE A CA 1
ATOM 725 C C . ILE A 1 93 ? -8.164 -37.344 -8.945 1 94.94 93 ILE A C 1
ATOM 727 O O . ILE A 1 93 ? -8.508 -38.469 -8.57 1 94.94 93 ILE A O 1
ATOM 731 N N . ALA A 1 94 ? -6.938 -37.062 -9.25 1 94.69 94 ALA A N 1
ATOM 732 C CA . ALA A 1 94 ? -5.895 -38.062 -9.117 1 94.69 94 ALA A CA 1
ATOM 733 C C . ALA A 1 94 ? -5.695 -38.469 -7.656 1 94.69 94 ALA A C 1
ATOM 735 O O . ALA A 1 94 ? -5.441 -39.625 -7.352 1 94.69 94 ALA A O 1
ATOM 736 N N . ASP A 1 95 ? -5.848 -37.5 -6.762 1 93.19 95 ASP A N 1
ATOM 737 C CA . ASP A 1 95 ? -5.555 -37.719 -5.352 1 93.19 95 ASP A CA 1
ATOM 738 C C . ASP A 1 95 ? -6.82 -38.125 -4.586 1 93.19 95 ASP A C 1
ATOM 740 O O . ASP A 1 95 ? -6.746 -38.5 -3.422 1 93.19 95 ASP A O 1
ATOM 744 N N . HIS A 1 96 ? -7.941 -38.062 -5.176 1 93.31 96 HIS A N 1
ATOM 745 C CA . HIS A 1 96 ? -9.195 -38.25 -4.457 1 93.31 96 HIS A CA 1
ATOM 746 C C . HIS A 1 96 ? -9.453 -39.719 -4.16 1 93.31 96 HIS A C 1
ATOM 748 O O . HIS A 1 96 ? -9.297 -40.562 -5.043 1 93.31 96 HIS A O 1
ATOM 754 N N . PRO A 1 97 ? -9.953 -40.031 -2.994 1 93 97 PRO A N 1
ATOM 755 C CA . PRO A 1 97 ? -10.195 -41.406 -2.633 1 93 97 PRO A CA 1
ATOM 756 C C . PRO A 1 97 ? -11.281 -42.062 -3.49 1 93 97 PRO A C 1
ATOM 758 O O . PRO A 1 97 ? -11.211 -43.25 -3.771 1 93 97 PRO A O 1
ATOM 761 N N . THR A 1 98 ? -12.18 -41.312 -3.891 1 93.19 98 THR A N 1
ATOM 762 C CA . THR A 1 98 ? -13.266 -41.812 -4.719 1 93.19 98 THR A CA 1
ATOM 763 C C . THR A 1 98 ? -12.734 -42.344 -6.039 1 93.19 98 THR A C 1
ATOM 765 O O . THR A 1 98 ? -13.266 -43.312 -6.582 1 93.19 98 THR A O 1
ATOM 768 N N . THR A 1 99 ? -11.734 -41.719 -6.562 1 95.25 99 THR A N 1
ATOM 769 C CA . THR A 1 99 ? -11.156 -42.188 -7.824 1 95.25 99 THR A CA 1
ATOM 770 C C . THR A 1 99 ? -10.633 -43.594 -7.703 1 95.25 99 THR A C 1
ATOM 772 O O . THR A 1 99 ? -10.93 -44.438 -8.547 1 95.25 99 THR A O 1
ATOM 775 N N . LEU A 1 100 ? -9.922 -43.875 -6.656 1 93.38 100 LEU A N 1
ATOM 776 C CA . LEU A 1 100 ? -9.352 -45.219 -6.453 1 93.38 100 LEU A CA 1
ATOM 777 C C . LEU A 1 100 ? -10.453 -46.25 -6.258 1 93.38 100 LEU A C 1
ATOM 779 O O . LEU A 1 100 ? -10.367 -47.344 -6.777 1 93.38 100 LEU A O 1
ATOM 783 N N . THR A 1 101 ? -11.477 -45.844 -5.539 1 93.81 101 THR A N 1
ATOM 784 C CA . THR A 1 101 ? -12.586 -46.75 -5.262 1 93.81 101 THR A CA 1
ATOM 785 C C . THR A 1 101 ? -13.32 -47.094 -6.551 1 93.81 101 THR A C 1
ATOM 787 O O . THR A 1 101 ? -13.609 -48.281 -6.797 1 93.81 101 THR A O 1
ATOM 790 N N . VAL A 1 102 ? -13.562 -46.125 -7.312 1 94.38 102 VAL A N 1
ATOM 791 C CA . VAL A 1 102 ? -14.297 -46.344 -8.555 1 94.38 102 VAL A CA 1
ATOM 792 C C . VAL A 1 102 ? -13.43 -47.125 -9.531 1 94.38 102 VAL A C 1
ATOM 794 O O . VAL A 1 102 ? -13.93 -48 -10.234 1 94.38 102 VAL A O 1
ATOM 797 N N . LEU A 1 103 ? -12.195 -46.844 -9.602 1 94.81 103 LEU A N 1
ATOM 798 C CA . LEU A 1 103 ? -11.273 -47.531 -10.492 1 94.81 103 LEU A CA 1
ATOM 799 C C . LEU A 1 103 ? -11.164 -49.031 -10.141 1 94.81 103 LEU A C 1
ATOM 801 O O . LEU A 1 103 ? -10.938 -49.875 -11.016 1 94.81 103 LEU A O 1
ATOM 805 N N . SER A 1 104 ? -11.258 -49.312 -8.891 1 93.88 104 SER A N 1
ATOM 806 C CA . SER A 1 104 ? -11.18 -50.719 -8.445 1 93.88 104 SER A CA 1
ATOM 807 C C . SER A 1 104 ? -12.312 -51.562 -9.039 1 93.88 104 SER A C 1
ATOM 809 O O . SER A 1 104 ? -12.141 -52.75 -9.289 1 93.88 104 SER A O 1
ATOM 811 N N . ARG A 1 105 ? -13.383 -50.875 -9.289 1 91.69 105 ARG A N 1
ATOM 812 C CA . ARG A 1 105 ? -14.492 -51.562 -9.945 1 91.69 105 ARG A CA 1
ATOM 813 C C . ARG A 1 105 ? -14.18 -51.844 -11.406 1 91.69 105 ARG A C 1
ATOM 815 O O . ARG A 1 105 ? -14.469 -52.906 -11.922 1 91.69 105 ARG A O 1
ATOM 822 N N . TRP A 1 106 ? -13.633 -50.875 -12.008 1 92.69 106 TRP A N 1
ATOM 823 C CA . TRP A 1 106 ? -13.242 -51 -13.406 1 92.69 106 TRP A CA 1
ATOM 824 C C . TRP A 1 106 ? -12.172 -52.062 -13.586 1 92.69 106 TRP A C 1
ATOM 826 O O . TRP A 1 106 ? -12.211 -52.844 -14.547 1 92.69 106 TRP A O 1
ATOM 836 N N . SER A 1 107 ? -11.203 -52.125 -12.711 1 93.06 107 SER A N 1
ATOM 837 C CA . SER A 1 107 ? -10.047 -53.031 -12.844 1 93.06 107 SER A CA 1
ATOM 838 C C . SER A 1 107 ? -10.367 -54.438 -12.352 1 93.06 107 SER A C 1
ATOM 840 O O . SER A 1 107 ? -9.586 -55.375 -12.57 1 93.06 107 SER A O 1
ATOM 842 N N . HIS A 1 108 ? -11.5 -54.594 -11.672 1 91.62 108 HIS A N 1
ATOM 843 C CA . HIS A 1 108 ? -11.852 -55.875 -11.117 1 91.62 108 HIS A CA 1
ATOM 844 C C . HIS A 1 108 ? -11.852 -56.969 -12.203 1 91.62 108 HIS A C 1
ATOM 846 O O . HIS A 1 108 ? -12.391 -56.75 -13.297 1 91.62 108 HIS A O 1
ATOM 852 N N . PRO A 1 109 ? -11.18 -58.031 -11.969 1 92.88 109 PRO A N 1
ATOM 853 C CA . PRO A 1 109 ? -10.648 -58.562 -10.711 1 92.88 109 PRO A CA 1
ATOM 854 C C . PRO A 1 109 ? -9.203 -58.156 -10.453 1 92.88 109 PRO A C 1
ATOM 856 O O . PRO A 1 109 ? -8.625 -58.5 -9.43 1 92.88 109 PRO A O 1
ATOM 859 N N . LYS A 1 110 ? -8.664 -57.469 -11.367 1 93.75 110 LYS A N 1
ATOM 860 C CA . LYS A 1 110 ? -7.297 -57 -11.195 1 93.75 110 LYS A CA 1
ATOM 861 C C . LYS A 1 110 ? -7.27 -55.75 -10.297 1 93.75 110 LYS A C 1
ATOM 863 O O . LYS A 1 110 ? -8.312 -55.156 -10.023 1 93.75 110 LYS A O 1
ATOM 868 N N . ARG A 1 111 ? -6.098 -55.469 -9.781 1 94.06 111 ARG A N 1
ATOM 869 C CA . ARG A 1 111 ? -5.922 -54.281 -8.938 1 94.06 111 ARG A CA 1
ATOM 870 C C . ARG A 1 111 ? -5.605 -53.031 -9.773 1 94.06 111 ARG A C 1
ATOM 872 O O . ARG A 1 111 ? -4.891 -53.125 -10.773 1 94.06 111 ARG A O 1
ATOM 879 N N . PRO A 1 112 ? -6.082 -51.875 -9.344 1 94.81 112 PRO A N 1
ATOM 880 C CA . PRO A 1 112 ? -5.754 -50.656 -10.07 1 94.81 112 PRO A CA 1
ATOM 881 C C . PRO A 1 112 ? -4.426 -50.062 -9.633 1 94.81 112 PRO A C 1
ATOM 883 O O . PRO A 1 112 ? -4.09 -50.062 -8.445 1 94.81 112 PRO A O 1
ATOM 886 N N . VAL A 1 113 ? -3.607 -49.562 -10.57 1 94.19 113 VAL A N 1
ATOM 887 C CA . VAL A 1 113 ? -2.385 -48.812 -10.328 1 94.19 113 VAL A CA 1
ATOM 888 C C . VAL A 1 113 ? -2.508 -47.406 -10.945 1 94.19 113 VAL A C 1
ATOM 890 O O . VAL A 1 113 ? -2.76 -47.281 -12.141 1 94.19 113 VAL A O 1
ATOM 893 N N . LEU A 1 114 ? -2.377 -46.438 -10.07 1 94.44 114 LEU A N 1
ATOM 894 C CA . LEU A 1 114 ? -2.504 -45.062 -10.508 1 94.44 114 LEU A CA 1
ATOM 895 C C . LEU A 1 114 ? -1.142 -44.375 -10.555 1 94.44 114 LEU A C 1
ATOM 897 O O . LEU A 1 114 ? -0.316 -44.562 -9.656 1 94.44 114 LEU A O 1
ATOM 901 N N . ALA A 1 115 ? -0.818 -43.594 -11.594 1 93.81 115 ALA A N 1
ATOM 902 C CA . ALA A 1 115 ? 0.353 -42.75 -11.711 1 93.81 115 ALA A CA 1
ATOM 903 C C . ALA A 1 115 ? -0.009 -41.406 -12.359 1 93.81 115 ALA A C 1
ATOM 905 O O . ALA A 1 115 ? -0.868 -41.375 -13.242 1 93.81 115 ALA A O 1
ATOM 906 N N . SER A 1 116 ? 0.573 -40.406 -11.875 1 94.88 116 SER A N 1
ATOM 907 C CA . SER A 1 116 ? 0.256 -39.062 -12.383 1 94.88 116 SER A CA 1
ATOM 908 C C . SER A 1 116 ? 1.521 -38.312 -12.742 1 94.88 116 SER A C 1
ATOM 910 O O . SER A 1 116 ? 2.566 -38.469 -12.117 1 94.88 116 SER A O 1
ATOM 912 N N . HIS A 1 117 ? 1.467 -37.5 -13.719 1 95.31 117 HIS A N 1
ATOM 913 C CA . HIS A 1 117 ? 2.535 -36.594 -14.133 1 95.31 117 HIS A CA 1
ATOM 914 C C . HIS A 1 117 ? 1.984 -35.219 -14.5 1 95.31 117 HIS A C 1
ATOM 916 O O . HIS A 1 117 ? 0.928 -35.125 -15.133 1 95.31 117 HIS A O 1
ATOM 922 N N . TYR A 1 118 ? 2.654 -34.219 -14.102 1 94.44 118 TYR A N 1
ATOM 923 C CA . TYR A 1 118 ? 2.26 -32.844 -14.352 1 94.44 118 TYR A CA 1
ATOM 924 C C . TYR A 1 118 ? 3.354 -32.094 -15.102 1 94.44 118 TYR A C 1
ATOM 926 O O . TYR A 1 118 ? 4.398 -31.766 -14.531 1 94.44 118 TYR A O 1
ATOM 934 N N . PHE A 1 119 ? 3.041 -31.812 -16.375 1 92.5 119 PHE A N 1
ATOM 935 C CA . PHE A 1 119 ? 3.992 -31.031 -17.141 1 92.5 119 PHE A CA 1
ATOM 936 C C . PHE A 1 119 ? 4.035 -29.578 -16.656 1 92.5 119 PHE A C 1
ATOM 938 O O . PHE A 1 119 ? 3.023 -29.047 -16.203 1 92.5 119 PHE A O 1
ATOM 945 N N . TRP A 1 120 ? 5.172 -28.953 -16.781 1 86.06 120 TRP A N 1
ATOM 946 C CA . TRP A 1 120 ? 5.336 -27.547 -16.438 1 86.06 120 TRP A CA 1
ATOM 947 C C . TRP A 1 120 ? 6.309 -26.875 -17.391 1 86.06 120 TRP A C 1
ATOM 949 O O . TRP A 1 120 ? 7.527 -27.031 -17.25 1 86.06 120 TRP A O 1
ATOM 959 N N . SER A 1 121 ? 5.797 -26.062 -18.219 1 82.94 121 SER A N 1
ATOM 960 C CA . SER A 1 121 ? 6.621 -25.406 -19.234 1 82.94 121 SER A CA 1
ATOM 961 C C . SER A 1 121 ? 7.582 -24.406 -18.594 1 82.94 121 SER A C 1
ATOM 963 O O . SER A 1 121 ? 8.664 -24.156 -19.125 1 82.94 121 SER A O 1
ATOM 965 N N . ALA A 1 122 ? 7.188 -23.797 -17.516 1 76.62 122 ALA A N 1
ATOM 966 C CA . ALA A 1 122 ? 8.016 -22.797 -16.859 1 76.62 122 ALA A CA 1
ATOM 967 C C . ALA A 1 122 ? 8.969 -23.453 -15.859 1 76.62 122 ALA A C 1
ATOM 969 O O . ALA A 1 122 ? 9.727 -22.766 -15.172 1 76.62 122 ALA A O 1
ATOM 970 N N . GLY A 1 123 ? 9 -24.766 -15.789 1 79.75 123 GLY A N 1
ATOM 971 C CA . GLY A 1 123 ? 9.828 -25.5 -14.852 1 79.75 123 GLY A CA 1
ATOM 972 C C . GLY A 1 123 ? 11.148 -25.969 -15.445 1 79.75 123 GLY A C 1
ATOM 973 O O . GLY A 1 123 ? 11.742 -25.266 -16.266 1 79.75 123 GLY A O 1
ATOM 974 N N . THR A 1 124 ? 11.664 -27.062 -14.938 1 80 124 THR A N 1
ATOM 975 C CA . THR A 1 124 ? 12.93 -27.609 -15.383 1 80 124 THR A CA 1
ATOM 976 C C . THR A 1 124 ? 12.766 -28.344 -16.719 1 80 124 THR A C 1
ATOM 978 O O . THR A 1 124 ? 11.648 -28.703 -17.094 1 80 124 THR A O 1
ATOM 981 N N . PRO A 1 125 ? 13.836 -28.656 -17.344 1 81.75 125 PRO A N 1
ATOM 982 C CA . PRO A 1 125 ? 13.75 -29.422 -18.594 1 81.75 125 PRO A CA 1
ATOM 983 C C . PRO A 1 125 ? 13.094 -30.781 -18.422 1 81.75 125 PRO A C 1
ATOM 985 O O . PRO A 1 125 ? 12.336 -31.219 -19.297 1 81.75 125 PRO A O 1
ATOM 988 N N . MET A 1 126 ? 13.297 -31.375 -17.281 1 86.44 126 MET A N 1
ATOM 989 C CA . MET A 1 126 ? 12.711 -32.688 -17.031 1 86.44 126 MET A CA 1
ATOM 990 C C . MET A 1 126 ? 11.195 -32.594 -16.891 1 86.44 126 MET A C 1
ATOM 992 O O . MET A 1 126 ? 10.461 -33.469 -17.359 1 86.44 126 MET A O 1
ATOM 996 N N . GLN A 1 127 ? 10.758 -31.5 -16.406 1 86.5 127 GLN A N 1
ATOM 997 C CA . GLN A 1 127 ? 9.328 -31.312 -16.141 1 86.5 127 GLN A CA 1
ATOM 998 C C . GLN A 1 127 ? 8.562 -31.047 -17.438 1 86.5 127 GLN A C 1
ATOM 1000 O O . GLN A 1 127 ? 7.344 -31.25 -17.5 1 86.5 127 GLN A O 1
ATOM 1005 N N . LYS A 1 128 ? 9.25 -30.656 -18.469 1 89.19 128 LYS A N 1
ATOM 1006 C CA . LYS A 1 128 ? 8.555 -30.359 -19.703 1 89.19 128 LYS A CA 1
ATOM 1007 C C . LYS A 1 128 ? 8.945 -31.344 -20.812 1 89.19 128 LYS A C 1
ATOM 1009 O O . LYS A 1 128 ? 8.656 -31.125 -21.984 1 89.19 128 LYS A O 1
ATOM 1014 N N . SER A 1 129 ? 9.594 -32.5 -20.438 1 91.06 129 SER A N 1
ATOM 1015 C CA . SER A 1 129 ? 10.102 -33.438 -21.422 1 91.06 129 SER A CA 1
ATOM 1016 C C . SER A 1 129 ? 9.344 -34.75 -21.375 1 91.06 129 SER A C 1
ATOM 1018 O O . SER A 1 129 ? 8.656 -35.031 -20.391 1 91.06 129 SER A O 1
ATOM 1020 N N . GLN A 1 130 ? 9.477 -35.469 -22.469 1 92.56 130 GLN A N 1
ATOM 1021 C CA . GLN A 1 130 ? 8.906 -36.812 -22.516 1 92.56 130 GLN A CA 1
ATOM 1022 C C . GLN A 1 130 ? 9.633 -37.75 -21.547 1 92.56 130 GLN A C 1
ATOM 1024 O O . GLN A 1 130 ? 9.016 -38.656 -20.953 1 92.56 130 GLN A O 1
ATOM 1029 N N . GLN A 1 131 ? 10.93 -37.5 -21.438 1 92.56 131 GLN A N 1
ATOM 1030 C CA . GLN A 1 131 ? 11.719 -38.312 -20.516 1 92.56 131 GLN A CA 1
ATOM 1031 C C . GLN A 1 131 ? 11.172 -38.219 -19.094 1 92.56 131 GLN A C 1
ATOM 1033 O O . GLN A 1 131 ? 11.039 -39.219 -18.406 1 92.56 131 GLN A O 1
ATOM 1038 N N . GLY A 1 132 ? 10.875 -37 -18.703 1 92.75 132 GLY A N 1
ATOM 1039 C CA . GLY A 1 132 ? 10.312 -36.781 -17.375 1 92.75 132 GLY A CA 1
ATOM 1040 C C . GLY A 1 132 ? 9 -37.531 -17.172 1 92.75 132 GLY A C 1
ATOM 1041 O O . GLY A 1 132 ? 8.781 -38.125 -16.109 1 92.75 132 GLY A O 1
ATOM 1042 N N . LEU A 1 133 ? 8.148 -37.5 -18.141 1 94.69 133 LEU A N 1
ATOM 1043 C CA . LEU A 1 133 ? 6.871 -38.219 -18.078 1 94.69 133 LEU A CA 1
ATOM 1044 C C . LEU A 1 133 ? 7.094 -39.719 -17.922 1 94.69 133 LEU A C 1
ATOM 1046 O O . LEU A 1 133 ? 6.531 -40.344 -17.016 1 94.69 133 LEU A O 1
ATOM 1050 N N . LEU A 1 134 ? 7.949 -40.281 -18.812 1 95.19 134 LEU A N 1
ATOM 1051 C CA . LEU A 1 134 ? 8.164 -41.719 -18.828 1 95.19 134 LEU A CA 1
ATOM 1052 C C . LEU A 1 134 ? 8.789 -42.219 -17.516 1 95.19 134 LEU A C 1
ATOM 1054 O O . LEU A 1 134 ? 8.375 -43.219 -16.953 1 95.19 134 LEU A O 1
ATOM 1058 N N . GLN A 1 135 ? 9.711 -41.438 -17.031 1 94.69 135 GLN A N 1
ATOM 1059 C CA . GLN A 1 135 ? 10.352 -41.781 -15.766 1 94.69 135 GLN A CA 1
ATOM 1060 C C . GLN A 1 135 ? 9.352 -41.719 -14.609 1 94.69 135 GLN A C 1
ATOM 1062 O O . GLN A 1 135 ? 9.359 -42.562 -13.727 1 94.69 135 GLN A O 1
ATOM 1067 N N . THR A 1 136 ? 8.523 -40.719 -14.625 1 93.94 136 THR A N 1
ATOM 1068 C CA . THR A 1 136 ? 7.543 -40.562 -13.555 1 93.94 136 THR A CA 1
ATOM 1069 C C . THR A 1 136 ? 6.52 -41.688 -13.578 1 93.94 136 THR A C 1
ATOM 1071 O O . THR A 1 136 ? 6.172 -42.25 -12.531 1 93.94 136 THR A O 1
ATOM 1074 N N . LEU A 1 137 ? 6.023 -42.031 -14.727 1 94.31 137 LEU A N 1
ATOM 1075 C CA . LEU A 1 137 ? 5.043 -43.125 -14.852 1 94.31 137 LEU A CA 1
ATOM 1076 C C . LEU A 1 137 ? 5.645 -44.438 -14.414 1 94.31 137 LEU A C 1
ATOM 1078 O O . LEU A 1 137 ? 5.035 -45.188 -13.625 1 94.31 137 LEU A O 1
ATOM 1082 N N . LEU A 1 138 ? 6.887 -44.719 -14.898 1 95.69 138 LEU A N 1
ATOM 1083 C CA . LEU A 1 138 ? 7.531 -46 -14.555 1 95.69 138 LEU A CA 1
ATOM 1084 C C . LEU A 1 138 ? 7.844 -46.062 -13.062 1 95.69 138 LEU A C 1
ATOM 1086 O O . LEU A 1 138 ? 7.73 -47.094 -12.445 1 95.69 138 LEU A O 1
ATOM 1090 N N . TYR A 1 139 ? 8.258 -44.969 -12.547 1 94.25 139 TYR A N 1
ATOM 1091 C CA . TYR A 1 139 ? 8.461 -44.906 -11.102 1 94.25 139 TYR A CA 1
ATOM 1092 C C . TYR A 1 139 ? 7.18 -45.25 -10.359 1 94.25 139 TYR A C 1
ATOM 1094 O O . TYR A 1 139 ? 7.203 -46.031 -9.406 1 94.25 139 TYR A O 1
ATOM 1102 N N . GLY A 1 140 ? 6.078 -44.688 -10.781 1 92.06 140 GLY A N 1
ATOM 1103 C CA . GLY A 1 140 ? 4.789 -44.969 -10.172 1 92.06 140 GLY A CA 1
ATOM 1104 C C . GLY A 1 140 ? 4.375 -46.438 -10.289 1 92.06 140 GLY A C 1
ATOM 1105 O O . GLY A 1 140 ? 3.83 -47 -9.344 1 92.06 140 GLY A O 1
ATOM 1106 N N . ILE A 1 141 ? 4.676 -47 -11.375 1 93.56 141 ILE A N 1
ATOM 1107 C CA . ILE A 1 141 ? 4.328 -48.406 -11.633 1 93.56 141 ILE A CA 1
ATOM 1108 C C . ILE A 1 141 ? 5.191 -49.312 -10.766 1 93.56 141 ILE A C 1
ATOM 1110 O O . ILE A 1 141 ? 4.672 -50.188 -10.047 1 93.56 141 ILE A O 1
ATOM 1114 N N . PHE A 1 142 ? 6.516 -49.094 -10.75 1 94.69 142 PHE A N 1
ATOM 1115 C CA . PHE A 1 142 ? 7.461 -50 -10.117 1 94.69 142 PHE A CA 1
ATOM 1116 C C . PHE A 1 142 ? 7.383 -49.875 -8.602 1 94.69 142 PHE A C 1
ATOM 1118 O O . PHE A 1 142 ? 7.645 -50.844 -7.891 1 94.69 142 PHE A O 1
ATOM 1125 N N . ARG A 1 143 ? 7.027 -48.75 -8.188 1 92.88 143 ARG A N 1
ATOM 1126 C CA . ARG A 1 143 ? 6.828 -48.594 -6.75 1 92.88 143 ARG A CA 1
ATOM 1127 C C . ARG A 1 143 ? 5.715 -49.5 -6.25 1 92.88 143 ARG A C 1
ATOM 1129 O O . ARG A 1 143 ? 5.781 -50.031 -5.133 1 92.88 143 ARG A O 1
ATOM 1136 N N . GLN A 1 144 ? 4.758 -49.688 -7.133 1 90.12 144 GLN A N 1
ATOM 1137 C CA . GLN A 1 144 ? 3.592 -50.469 -6.758 1 90.12 144 GLN A CA 1
ATOM 1138 C C . GLN A 1 144 ? 3.746 -51.938 -7.199 1 90.12 144 GLN A C 1
ATOM 1140 O O . GLN A 1 144 ? 3.143 -52.812 -6.609 1 90.12 144 GLN A O 1
ATOM 1145 N N . LEU A 1 145 ? 4.566 -52.188 -8.219 1 91.88 145 LEU A N 1
ATOM 1146 C CA . LEU A 1 145 ? 4.797 -53.5 -8.773 1 91.88 145 LEU A CA 1
ATOM 1147 C C . LEU A 1 145 ? 6.285 -53.75 -9.016 1 91.88 145 LEU A C 1
ATOM 1149 O O . LEU A 1 145 ? 6.715 -53.938 -10.156 1 91.88 145 LEU A O 1
ATOM 1153 N N . PRO A 1 146 ? 7.039 -53.938 -7.977 1 92.19 146 PRO A N 1
ATOM 1154 C CA . PRO A 1 146 ? 8.484 -54.062 -8.156 1 92.19 146 PRO A CA 1
ATOM 1155 C C . PRO A 1 146 ? 8.883 -55.375 -8.812 1 92.19 146 PRO A C 1
ATOM 1157 O O . PRO A 1 146 ? 9.898 -55.438 -9.508 1 92.19 146 PRO A O 1
ATOM 1160 N N . ASP A 1 147 ? 8.07 -56.438 -8.742 1 88.88 147 ASP A N 1
ATOM 1161 C CA . ASP A 1 147 ? 8.406 -57.781 -9.18 1 88.88 147 ASP A CA 1
ATOM 1162 C C . ASP A 1 147 ? 8.508 -57.844 -10.703 1 88.88 147 ASP A C 1
ATOM 1164 O O . ASP A 1 147 ? 9.164 -58.719 -11.25 1 88.88 147 ASP A O 1
ATOM 1168 N N . ILE A 1 148 ? 7.922 -56.906 -11.32 1 92.44 148 ILE A N 1
ATOM 1169 C CA . ILE A 1 148 ? 7.871 -57 -12.773 1 92.44 148 ILE A CA 1
ATOM 1170 C C . ILE A 1 148 ? 9.156 -56.406 -13.375 1 92.44 148 ILE A C 1
ATOM 1172 O O . ILE A 1 148 ? 9.422 -56.594 -14.562 1 92.44 148 ILE A O 1
ATOM 1176 N N . MET A 1 149 ? 9.977 -55.719 -12.641 1 93.94 149 MET A N 1
ATOM 1177 C CA . MET A 1 149 ? 11.156 -55.031 -13.141 1 93.94 149 MET A CA 1
ATOM 1178 C C . MET A 1 149 ? 12.133 -56 -13.789 1 93.94 149 MET A C 1
ATOM 1180 O O . MET A 1 149 ? 12.734 -55.688 -14.82 1 93.94 149 MET A O 1
ATOM 1184 N N . GLU A 1 150 ? 12.219 -57.094 -13.203 1 91.38 150 GLU A N 1
ATOM 1185 C CA . GLU A 1 150 ? 13.148 -58.125 -13.719 1 91.38 150 GLU A CA 1
ATOM 1186 C C . GLU A 1 150 ? 12.797 -58.5 -15.148 1 91.38 150 GLU A C 1
ATOM 1188 O O . GLU A 1 150 ? 13.68 -58.688 -15.984 1 91.38 150 GLU A O 1
ATOM 1193 N N . THR A 1 151 ? 11.555 -58.562 -15.398 1 91.19 151 THR A N 1
ATOM 1194 C CA . THR A 1 151 ? 11.117 -59.062 -16.688 1 91.19 151 THR A CA 1
ATOM 1195 C C . THR A 1 151 ? 10.977 -57.938 -17.703 1 91.19 151 THR A C 1
ATOM 1197 O O . THR A 1 151 ? 11.125 -58.156 -18.906 1 91.19 151 THR A O 1
ATOM 1200 N N . VAL A 1 152 ? 10.695 -56.75 -17.234 1 93.75 152 VAL A N 1
ATOM 1201 C CA . VAL A 1 152 ? 10.398 -55.688 -18.172 1 93.75 152 VAL A CA 1
ATOM 1202 C C . VAL A 1 152 ? 11.641 -54.812 -18.406 1 93.75 152 VAL A C 1
ATOM 1204 O O . VAL A 1 152 ? 11.789 -54.188 -19.453 1 93.75 152 VAL A O 1
ATOM 1207 N N . CYS A 1 153 ? 12.477 -54.656 -17.375 1 94 153 CYS A N 1
ATOM 1208 C CA . CYS A 1 153 ? 13.734 -53.938 -17.5 1 94 153 CYS A CA 1
ATOM 1209 C C . CYS A 1 153 ? 14.891 -54.875 -17.812 1 94 153 CYS A C 1
ATOM 1211 O O . CYS A 1 153 ? 15.914 -54.875 -17.125 1 94 153 CYS A O 1
ATOM 1213 N N . THR A 1 154 ? 14.766 -55.562 -18.859 1 91.19 154 THR A N 1
ATOM 1214 C CA . THR A 1 154 ? 15.688 -56.656 -19.188 1 91.19 154 THR A CA 1
ATOM 1215 C C . THR A 1 154 ? 17.109 -56.125 -19.359 1 91.19 154 THR A C 1
ATOM 1217 O O . THR A 1 154 ? 18.062 -56.719 -18.875 1 91.19 154 THR A O 1
ATOM 1220 N N . GLU A 1 155 ? 17.234 -55 -20.047 1 89 155 GLU A N 1
ATOM 1221 C CA . GLU A 1 155 ? 18.547 -54.438 -20.328 1 89 155 GLU A CA 1
ATOM 1222 C C . GLU A 1 155 ? 19.234 -53.969 -19.047 1 89 155 GLU A C 1
ATOM 1224 O O . GLU A 1 155 ? 20.438 -54.219 -18.875 1 89 155 GLU A O 1
ATOM 1229 N N . ARG A 1 156 ? 18.5 -53.375 -18.125 1 90.25 156 ARG A N 1
ATOM 1230 C CA . ARG A 1 156 ? 19.078 -52.844 -16.891 1 90.25 156 ARG A CA 1
ATOM 1231 C C . ARG A 1 156 ? 19.281 -53.969 -15.867 1 90.25 156 ARG A C 1
ATOM 1233 O O . ARG A 1 156 ? 20.219 -53.938 -15.07 1 90.25 156 ARG A O 1
ATOM 1240 N N . TRP A 1 157 ? 18.453 -54.938 -15.945 1 90 157 TRP A N 1
ATOM 1241 C CA . TRP A 1 157 ? 18.5 -56.031 -14.969 1 90 157 TRP A CA 1
ATOM 1242 C C . TRP A 1 157 ? 19.766 -56.844 -15.164 1 90 157 TRP A C 1
ATOM 1244 O O . TRP A 1 157 ? 20.312 -57.406 -14.203 1 90 157 TRP A O 1
ATOM 1254 N N . SER A 1 158 ? 20.25 -56.906 -16.359 1 88.69 158 SER A N 1
ATOM 1255 C CA . SER A 1 158 ? 21.438 -57.688 -16.672 1 88.69 158 SER A CA 1
ATOM 1256 C C . SER A 1 158 ? 22.719 -56.969 -16.312 1 88.69 158 SER A C 1
ATOM 1258 O O . SER A 1 158 ? 23.797 -57.562 -16.266 1 88.69 158 SER A O 1
ATOM 1260 N N . LYS A 1 159 ? 22.594 -55.75 -15.969 1 88.12 159 LYS A N 1
ATOM 1261 C CA . LYS A 1 159 ? 23.766 -54.938 -15.695 1 88.12 159 LYS A CA 1
ATOM 1262 C C . LYS A 1 159 ? 24.172 -55.031 -14.234 1 88.12 159 LYS A C 1
ATOM 1264 O O . LYS A 1 159 ? 23.359 -55.406 -13.375 1 88.12 159 LYS A O 1
ATOM 1269 N N . THR A 1 160 ? 25.469 -54.688 -14.031 1 85.5 160 THR A N 1
ATOM 1270 C CA . THR A 1 160 ? 25.984 -54.656 -12.664 1 85.5 160 THR A CA 1
ATOM 1271 C C . THR A 1 160 ? 25.531 -53.406 -11.938 1 85.5 160 THR A C 1
ATOM 1273 O O . THR A 1 160 ? 25.078 -52.438 -12.562 1 85.5 160 THR A O 1
ATOM 1276 N N . PHE A 1 161 ? 25.625 -53.469 -10.641 1 83.69 161 PHE A N 1
ATOM 1277 C CA . PHE A 1 161 ? 25.25 -52.344 -9.805 1 83.69 161 PHE A CA 1
ATOM 1278 C C . PHE A 1 161 ? 26.047 -51.094 -10.172 1 83.69 161 PHE A C 1
ATOM 1280 O O . PHE A 1 161 ? 25.516 -50 -10.172 1 83.69 161 PHE A O 1
ATOM 1287 N N . GLU A 1 162 ? 27.328 -51.281 -10.5 1 79.94 162 GLU A N 1
ATOM 1288 C CA . GLU A 1 162 ? 28.203 -50.156 -10.867 1 79.94 162 GLU A CA 1
ATOM 1289 C C . GLU A 1 162 ? 27.766 -49.531 -12.188 1 79.94 162 GLU A C 1
ATOM 1291 O O . GLU A 1 162 ? 27.797 -48.312 -12.344 1 79.94 162 GLU A O 1
ATOM 1296 N N . GLU A 1 163 ? 27.344 -50.375 -13.047 1 80.62 163 GLU A N 1
ATOM 1297 C CA . GLU A 1 163 ? 26.891 -49.906 -14.352 1 80.62 163 GLU A CA 1
ATOM 1298 C C . GLU A 1 163 ? 25.594 -49.125 -14.234 1 80.62 163 GLU A C 1
ATOM 1300 O O . GLU A 1 163 ? 25.391 -48.125 -14.945 1 80.62 163 GLU A O 1
ATOM 1305 N N . LEU A 1 164 ? 24.703 -49.594 -13.344 1 81.25 164 LEU A N 1
ATOM 1306 C CA . LEU A 1 164 ? 23.406 -48.969 -13.148 1 81.25 164 LEU A CA 1
ATOM 1307 C C . LEU A 1 164 ? 23.547 -47.562 -12.594 1 81.25 164 LEU A C 1
ATOM 1309 O O . LEU A 1 164 ? 22.719 -46.688 -12.859 1 81.25 164 LEU A O 1
ATOM 1313 N N . GLU A 1 165 ? 24.562 -47.312 -11.875 1 75.88 165 GLU A N 1
ATOM 1314 C CA . GLU A 1 165 ? 24.781 -46.031 -11.195 1 75.88 165 GLU A CA 1
ATOM 1315 C C . GLU A 1 165 ? 25.109 -44.906 -12.195 1 75.88 165 GLU A C 1
ATOM 1317 O O . GLU A 1 165 ? 24.781 -43.75 -11.977 1 75.88 165 GLU A O 1
ATOM 1322 N N . HIS A 1 166 ? 25.688 -45.25 -13.32 1 73.31 166 HIS A N 1
ATOM 1323 C CA . HIS A 1 166 ? 26.219 -44.188 -14.188 1 73.31 166 HIS A CA 1
ATOM 1324 C C . HIS A 1 166 ? 25.484 -44.156 -15.523 1 73.31 166 HIS A C 1
ATOM 1326 O O . HIS A 1 166 ? 25.844 -43.406 -16.422 1 73.31 166 HIS A O 1
ATOM 1332 N N . GLU A 1 167 ? 24.516 -44.875 -15.617 1 81.25 167 GLU A N 1
ATOM 1333 C CA . GLU A 1 167 ? 23.859 -44.906 -16.906 1 81.25 167 GLU A CA 1
ATOM 1334 C C . GLU A 1 167 ? 22.547 -44.125 -16.891 1 81.25 167 GLU A C 1
ATOM 1336 O O . GLU A 1 167 ? 21.594 -44.5 -16.203 1 81.25 167 GLU A O 1
ATOM 1341 N N . PRO A 1 168 ? 22.531 -43.062 -17.625 1 86.88 168 PRO A N 1
ATOM 1342 C CA . PRO A 1 168 ? 21.297 -42.281 -17.688 1 86.88 168 PRO A CA 1
ATOM 1343 C C . PRO A 1 168 ? 20.188 -43 -18.453 1 86.88 168 PRO A C 1
ATOM 1345 O O . PRO A 1 168 ? 20.484 -43.875 -19.281 1 86.88 168 PRO A O 1
ATOM 1348 N N . TRP A 1 169 ? 18.969 -42.75 -18.156 1 91.12 169 TRP A N 1
ATOM 1349 C CA . TRP A 1 169 ? 17.844 -43.281 -18.891 1 91.12 169 TRP A CA 1
ATOM 1350 C C . TRP A 1 169 ? 17.719 -42.594 -20.25 1 91.12 169 TRP A C 1
ATOM 1352 O O . TRP A 1 169 ? 17.922 -41.406 -20.375 1 91.12 169 TRP A O 1
ATOM 1362 N N . LEU A 1 170 ? 17.484 -43.344 -21.25 1 91.62 170 LEU A N 1
ATOM 1363 C CA . LEU A 1 170 ? 17.203 -42.844 -22.578 1 91.62 170 LEU A CA 1
ATOM 1364 C C . LEU A 1 170 ? 15.727 -43 -22.922 1 91.62 170 LEU A C 1
ATOM 1366 O O . LEU A 1 170 ? 15.102 -44 -22.547 1 91.62 170 LEU A O 1
ATOM 1370 N N . VAL A 1 171 ? 15.188 -42.094 -23.734 1 92.56 171 VAL A N 1
ATOM 1371 C CA . VAL A 1 171 ? 13.766 -42.062 -24.047 1 92.56 171 VAL A CA 1
ATOM 1372 C C . VAL A 1 171 ? 13.367 -43.344 -24.766 1 92.56 171 VAL A C 1
ATOM 1374 O O . VAL A 1 171 ? 12.383 -44 -24.406 1 92.56 171 VAL A O 1
ATOM 1377 N N . PRO A 1 172 ? 14.141 -43.844 -25.703 1 92.81 172 PRO A N 1
ATOM 1378 C CA . PRO A 1 172 ? 13.742 -45.062 -26.375 1 92.81 172 PRO A CA 1
ATOM 1379 C C . PRO A 1 172 ? 13.688 -46.281 -25.422 1 92.81 172 PRO A C 1
ATOM 1381 O O . PRO A 1 172 ? 12.82 -47.125 -25.562 1 92.81 172 PRO A O 1
ATOM 1384 N N . GLU A 1 173 ? 14.609 -46.375 -24.547 1 94.38 173 GLU A N 1
ATOM 1385 C CA . GLU A 1 173 ? 14.617 -47.438 -23.562 1 94.38 173 GLU A CA 1
ATOM 1386 C C . GLU A 1 173 ? 13.375 -47.406 -22.688 1 94.38 173 GLU A C 1
ATOM 1388 O O . GLU A 1 173 ? 12.727 -48.438 -22.453 1 94.38 173 GLU A O 1
ATOM 1393 N N . LEU A 1 174 ? 13.102 -46.219 -22.188 1 95.25 174 LEU A N 1
ATOM 1394 C CA . LEU A 1 174 ? 11.938 -46.031 -21.328 1 95.25 174 LEU A CA 1
ATOM 1395 C C . LEU A 1 174 ? 10.656 -46.406 -22.062 1 95.25 174 LEU A C 1
ATOM 1397 O O . LEU A 1 174 ? 9.766 -47.031 -21.484 1 95.25 174 LEU A O 1
ATOM 1401 N N . GLN A 1 175 ? 10.586 -46.031 -23.312 1 93.38 175 GLN A N 1
ATOM 1402 C CA . GLN A 1 175 ? 9.422 -46.344 -24.125 1 93.38 175 GLN A CA 1
ATOM 1403 C C . GLN A 1 175 ? 9.25 -47.844 -24.312 1 93.38 175 GLN A C 1
ATOM 1405 O O . GLN A 1 175 ? 8.133 -48.344 -24.25 1 93.38 175 GLN A O 1
ATOM 1410 N N . ARG A 1 176 ? 10.336 -48.5 -24.547 1 94 176 ARG A N 1
ATOM 1411 C CA . ARG A 1 176 ? 10.281 -49.969 -24.719 1 94 176 ARG A CA 1
ATOM 1412 C C . ARG A 1 176 ? 9.789 -50.656 -23.453 1 94 176 ARG A C 1
ATOM 1414 O O . ARG A 1 176 ? 8.992 -51.594 -23.516 1 94 176 ARG A O 1
ATOM 1421 N N . ILE A 1 177 ? 10.281 -50.188 -22.406 1 95.62 177 ILE A N 1
ATOM 1422 C CA . ILE A 1 177 ? 9.891 -50.781 -21.125 1 95.62 177 ILE A CA 1
ATOM 1423 C C . ILE A 1 177 ? 8.391 -50.594 -20.906 1 95.62 177 ILE A C 1
ATOM 1425 O O . ILE A 1 177 ? 7.688 -51.531 -20.531 1 95.62 177 ILE A O 1
ATOM 1429 N N . LEU A 1 178 ? 7.906 -49.406 -21.125 1 95 178 LEU A N 1
ATOM 1430 C CA . LEU A 1 178 ? 6.488 -49.125 -20.953 1 95 178 LEU A CA 1
ATOM 1431 C C . LEU A 1 178 ? 5.637 -49.938 -21.922 1 95 178 LEU A C 1
ATOM 1433 O O . LEU A 1 178 ? 4.551 -50.406 -21.562 1 95 178 LEU A O 1
ATOM 1437 N N . GLN A 1 179 ? 6.145 -50.094 -23.094 1 92.81 179 GLN A N 1
ATOM 1438 C CA . GLN A 1 179 ? 5.434 -50.906 -24.094 1 92.81 179 GLN A CA 1
ATOM 1439 C C . GLN A 1 179 ? 5.371 -52.375 -23.672 1 92.81 179 GLN A C 1
ATOM 1441 O O . GLN A 1 179 ? 4.355 -53.031 -23.875 1 92.81 179 GLN A O 1
ATOM 1446 N N . ARG A 1 180 ? 6.445 -52.875 -23.094 1 94 180 ARG A N 1
ATOM 1447 C CA . ARG A 1 180 ? 6.453 -54.219 -22.578 1 94 180 ARG A CA 1
ATOM 1448 C C . ARG A 1 180 ? 5.395 -54.406 -21.5 1 94 180 ARG A C 1
ATOM 1450 O O . ARG A 1 180 ? 4.75 -55.469 -21.438 1 94 180 ARG A O 1
ATOM 1457 N N . ILE A 1 181 ? 5.27 -53.469 -20.734 1 94.5 181 ILE A N 1
ATOM 1458 C CA . ILE A 1 181 ? 4.266 -53.5 -19.688 1 94.5 181 ILE A CA 1
ATOM 1459 C C . ILE A 1 181 ? 2.869 -53.5 -20.297 1 94.5 181 ILE A C 1
ATOM 1461 O O . ILE A 1 181 ? 2.004 -54.281 -19.891 1 94.5 181 ILE A O 1
ATOM 1465 N N . ALA A 1 182 ? 2.652 -52.656 -21.25 1 92.88 182 ALA A N 1
ATOM 1466 C CA . ALA A 1 182 ? 1.354 -52.5 -21.906 1 92.88 182 ALA A CA 1
ATOM 1467 C C . ALA A 1 182 ? 0.95 -53.781 -22.609 1 92.88 182 ALA A C 1
ATOM 1469 O O . ALA A 1 182 ? -0.238 -54.125 -22.703 1 92.88 182 ALA A O 1
ATOM 1470 N N . ASP A 1 183 ? 1.937 -54.531 -23.078 1 91.12 183 ASP A N 1
ATOM 1471 C CA . ASP A 1 183 ? 1.684 -55.719 -23.891 1 91.12 183 ASP A CA 1
ATOM 1472 C C . ASP A 1 183 ? 1.448 -56.938 -23 1 91.12 183 ASP A C 1
ATOM 1474 O O . ASP A 1 183 ? 0.956 -57.969 -23.469 1 91.12 183 ASP A O 1
ATOM 1478 N N . ARG A 1 184 ? 1.741 -56.781 -21.797 1 89.5 184 ARG A N 1
ATOM 1479 C CA . ARG A 1 184 ? 1.611 -57.906 -20.906 1 89.5 184 ARG A CA 1
ATOM 1480 C C . ARG A 1 184 ? 0.155 -58.125 -20.5 1 89.5 184 ARG A C 1
ATOM 1482 O O . ARG A 1 184 ? -0.511 -57.219 -20.031 1 89.5 184 ARG A O 1
ATOM 1489 N N . GLN A 1 185 ? -0.333 -59.344 -20.688 1 85.56 185 GLN A N 1
ATOM 1490 C CA . GLN A 1 185 ? -1.716 -59.656 -20.359 1 85.56 185 GLN A CA 1
ATOM 1491 C C . GLN A 1 185 ? -1.809 -60.375 -19 1 85.56 185 GLN A C 1
ATOM 1493 O O . GLN A 1 185 ? -2.881 -60.406 -18.406 1 85.56 185 GLN A O 1
ATOM 1498 N N . ASP A 1 186 ? -0.719 -60.812 -18.531 1 87.88 186 ASP A N 1
ATOM 1499 C CA . ASP A 1 186 ? -0.717 -61.688 -17.344 1 87.88 186 ASP A CA 1
ATOM 1500 C C . ASP A 1 186 ? -0.514 -60.875 -16.062 1 87.88 186 ASP A C 1
ATOM 1502 O O . ASP A 1 186 ? -0.411 -61.406 -14.977 1 87.88 186 ASP A O 1
ATOM 1506 N N . LEU A 1 187 ? -0.511 -59.594 -16.172 1 90.31 187 LEU A N 1
ATOM 1507 C CA . LEU A 1 187 ? -0.31 -58.812 -14.977 1 90.31 187 LEU A CA 1
ATOM 1508 C C . LEU A 1 187 ? -1.583 -58.75 -14.141 1 90.31 187 LEU A C 1
ATOM 1510 O O . LEU A 1 187 ? -2.688 -58.688 -14.68 1 90.31 187 LEU A O 1
ATOM 1514 N N . PRO A 1 188 ? -1.47 -58.812 -12.875 1 91.88 188 PRO A N 1
ATOM 1515 C CA . PRO A 1 188 ? -2.625 -58.75 -11.969 1 91.88 188 PRO A CA 1
ATOM 1516 C C . PRO A 1 188 ? -3.123 -57.344 -11.719 1 91.88 188 PRO A C 1
ATOM 1518 O O . PRO A 1 188 ? -3.705 -57.062 -10.664 1 91.88 188 PRO A O 1
ATOM 1521 N N . VAL A 1 189 ? -2.766 -56.469 -12.609 1 94.25 189 VAL A N 1
ATOM 1522 C CA . VAL A 1 189 ? -3.107 -55.062 -12.367 1 94.25 189 VAL A CA 1
ATOM 1523 C C . VAL A 1 189 ? -3.598 -54.406 -13.664 1 94.25 189 VAL A C 1
ATOM 1525 O O . VAL A 1 189 ? -3.338 -54.938 -14.758 1 94.25 189 VAL A O 1
ATOM 1528 N N . ARG A 1 190 ? -4.32 -53.312 -13.578 1 95.25 190 ARG A N 1
ATOM 1529 C CA . ARG A 1 190 ? -4.656 -52.375 -14.648 1 95.25 190 ARG A CA 1
ATOM 1530 C C . ARG A 1 190 ? -4.184 -50.969 -14.32 1 95.25 190 ARG A C 1
ATOM 1532 O O . ARG A 1 190 ? -4.066 -50.594 -13.141 1 95.25 190 ARG A O 1
ATOM 1539 N N . PHE A 1 191 ? -3.859 -50.281 -15.336 1 95.62 191 PHE A N 1
ATOM 1540 C CA . PHE A 1 191 ? -3.211 -48.969 -15.109 1 95.62 191 PHE A CA 1
ATOM 1541 C C . PHE A 1 191 ? -4.125 -47.844 -15.523 1 95.62 191 PHE A C 1
ATOM 1543 O O . PHE A 1 191 ? -4.812 -47.906 -16.547 1 95.62 191 PHE A O 1
ATOM 1550 N N . CYS A 1 192 ? -4.203 -46.812 -14.711 1 96.88 192 CYS A N 1
ATOM 1551 C CA . CYS A 1 192 ? -4.82 -45.531 -15.047 1 96.88 192 CYS A CA 1
ATOM 1552 C C . CYS A 1 192 ? -3.836 -44.375 -14.859 1 96.88 192 CYS A C 1
ATOM 1554 O O . CYS A 1 192 ? -3.379 -44.125 -13.742 1 96.88 192 CYS A O 1
ATOM 1556 N N . PHE A 1 193 ? -3.523 -43.656 -15.906 1 97.31 193 PHE A N 1
ATOM 1557 C CA . PHE A 1 193 ? -2.541 -42.594 -15.852 1 97.31 193 PHE A CA 1
ATOM 1558 C C . PHE A 1 193 ? -3.221 -41.219 -15.961 1 97.31 193 PHE A C 1
ATOM 1560 O O . PHE A 1 193 ? -4.094 -41.031 -16.812 1 97.31 193 PHE A O 1
ATOM 1567 N N . PHE A 1 194 ? -2.896 -40.312 -15.086 1 97.44 194 PHE A N 1
ATOM 1568 C CA . PHE A 1 194 ? -3.289 -38.938 -15.164 1 97.44 194 PHE A CA 1
ATOM 1569 C C . PHE A 1 194 ? -2.133 -38.062 -15.656 1 97.44 194 PHE A C 1
ATOM 1571 O O . PHE A 1 194 ? -1.118 -37.938 -14.969 1 97.44 194 PHE A O 1
ATOM 1578 N N . VAL A 1 195 ? -2.229 -37.5 -16.781 1 96.94 195 VAL A N 1
ATOM 1579 C CA . VAL A 1 195 ? -1.179 -36.656 -17.375 1 96.94 195 VAL A CA 1
ATOM 1580 C C . VAL A 1 195 ? -1.7 -35.25 -17.609 1 96.94 195 VAL A C 1
ATOM 1582 O O . VAL A 1 195 ? -2.502 -35 -18.516 1 96.94 195 VAL A O 1
ATOM 1585 N N . ASP A 1 196 ? -1.157 -34.344 -16.859 1 96.06 196 ASP A N 1
ATOM 1586 C CA . ASP A 1 196 ? -1.637 -32.969 -16.891 1 96.06 196 ASP A CA 1
ATOM 1587 C C . ASP A 1 196 ? -0.725 -32.094 -17.734 1 96.06 196 ASP A C 1
ATOM 1589 O O . ASP A 1 196 ? 0.498 -32.219 -17.703 1 96.06 196 ASP A O 1
ATOM 1593 N N . GLY A 1 197 ? -1.371 -31.203 -18.547 1 94.88 197 GLY A N 1
ATOM 1594 C CA . GLY A 1 197 ? -0.64 -30.141 -19.203 1 94.88 197 GLY A CA 1
ATOM 1595 C C . GLY A 1 197 ? 0.089 -30.609 -20.453 1 94.88 197 GLY A C 1
ATOM 1596 O O . GLY A 1 197 ? 1.277 -30.328 -20.625 1 94.88 197 GLY A O 1
ATOM 1597 N N . LEU A 1 198 ? -0.591 -31.297 -21.266 1 94.94 198 LEU A N 1
ATOM 1598 C CA . LEU A 1 198 ? 0.036 -31.734 -22.516 1 94.94 198 LEU A CA 1
ATOM 1599 C C . LEU A 1 198 ? 0.575 -30.547 -23.297 1 94.94 198 LEU A C 1
ATOM 1601 O O . LEU A 1 198 ? 1.577 -30.672 -24 1 94.94 198 LEU A O 1
ATOM 1605 N N . ASP A 1 199 ? -0.065 -29.422 -23.141 1 92.19 199 ASP A N 1
ATOM 1606 C CA . ASP A 1 199 ? 0.35 -28.219 -23.828 1 92.19 199 ASP A CA 1
ATOM 1607 C C . ASP A 1 199 ? 1.622 -27.641 -23.219 1 92.19 199 ASP A C 1
ATOM 1609 O O . ASP A 1 199 ? 2.275 -26.781 -23.812 1 92.19 199 ASP A O 1
ATOM 1613 N N . GLU A 1 200 ? 1.971 -28.062 -22.047 1 91.44 200 GLU A N 1
ATOM 1614 C CA . GLU A 1 200 ? 3.182 -27.625 -21.375 1 91.44 200 GLU A CA 1
ATOM 1615 C C . GLU A 1 200 ? 4.395 -28.438 -21.812 1 91.44 200 GLU A C 1
ATOM 1617 O O . GLU A 1 200 ? 5.535 -28.078 -21.5 1 91.44 200 GLU A O 1
ATOM 1622 N N . PHE A 1 201 ? 4.141 -29.484 -22.625 1 91.06 201 PHE A N 1
ATOM 1623 C CA . PHE A 1 201 ? 5.191 -30.328 -23.156 1 91.06 201 PHE A CA 1
ATOM 1624 C C . PHE A 1 201 ? 6.055 -29.547 -24.156 1 91.06 201 PHE A C 1
ATOM 1626 O O . PHE A 1 201 ? 5.531 -28.844 -25.016 1 91.06 201 PHE A O 1
ATOM 1633 N N . GLY A 1 202 ? 7.383 -29.641 -24.031 1 87.62 202 GLY A N 1
ATOM 1634 C CA . GLY A 1 202 ? 8.312 -28.844 -24.812 1 87.62 202 GLY A CA 1
ATOM 1635 C C . GLY A 1 202 ? 8.641 -29.469 -26.156 1 87.62 202 GLY A C 1
ATOM 1636 O O . GLY A 1 202 ? 9.344 -28.875 -26.969 1 87.62 202 GLY A O 1
ATOM 1637 N N . GLY A 1 203 ? 8.109 -30.688 -26.5 1 88 203 GLY A N 1
ATOM 1638 C CA . GLY A 1 203 ? 8.414 -31.359 -27.75 1 88 203 GLY A CA 1
ATOM 1639 C C . GLY A 1 203 ? 7.297 -31.266 -28.766 1 88 203 GLY A C 1
ATOM 1640 O O . GLY A 1 203 ? 6.465 -30.359 -28.703 1 88 203 GLY A O 1
ATOM 1641 N N . ASP A 1 204 ? 7.422 -32.094 -29.719 1 90.5 204 ASP A N 1
ATOM 1642 C CA . ASP A 1 204 ? 6.414 -32.156 -30.766 1 90.5 204 ASP A CA 1
ATOM 1643 C C . ASP A 1 204 ? 5.125 -32.781 -30.266 1 90.5 204 ASP A C 1
ATOM 1645 O O . ASP A 1 204 ? 5.121 -33.969 -29.891 1 90.5 204 ASP A O 1
ATOM 1649 N N . HIS A 1 205 ? 4.078 -32.062 -30.375 1 92.56 205 HIS A N 1
ATOM 1650 C CA . HIS A 1 205 ? 2.818 -32.469 -29.781 1 92.56 205 HIS A CA 1
ATOM 1651 C C . HIS A 1 205 ? 2.178 -33.594 -30.609 1 92.56 205 HIS A C 1
ATOM 1653 O O . HIS A 1 205 ? 1.524 -34.469 -30.062 1 92.56 205 HIS A O 1
ATOM 1659 N N . VAL A 1 206 ? 2.32 -33.594 -31.906 1 90.69 206 VAL A N 1
ATOM 1660 C CA . VAL A 1 206 ? 1.703 -34.625 -32.75 1 90.69 206 VAL A CA 1
ATOM 1661 C C . VAL A 1 206 ? 2.301 -36 -32.469 1 90.69 206 VAL A C 1
ATOM 1663 O O . VAL A 1 206 ? 1.569 -36.938 -32.219 1 90.69 206 VAL A O 1
ATOM 1666 N N . ASP A 1 207 ? 3.617 -36 -32.438 1 91.44 207 ASP A N 1
ATOM 1667 C CA . ASP A 1 207 ? 4.316 -37.25 -32.125 1 91.44 207 ASP A CA 1
ATOM 1668 C C . ASP A 1 207 ? 4.008 -37.719 -30.719 1 91.44 207 ASP A C 1
ATOM 1670 O O . ASP A 1 207 ? 3.869 -38.906 -30.484 1 91.44 207 ASP A O 1
ATOM 1674 N N . PHE A 1 208 ? 3.943 -36.781 -29.953 1 92.19 208 PHE A N 1
ATOM 1675 C CA . PHE A 1 208 ? 3.654 -37.094 -28.547 1 92.19 208 PHE A CA 1
ATOM 1676 C C . PHE A 1 208 ? 2.271 -37.719 -28.406 1 92.19 208 PHE A C 1
ATOM 1678 O O . PHE A 1 208 ? 2.113 -38.719 -27.734 1 92.19 208 PHE A O 1
ATOM 1685 N N . CYS A 1 209 ? 1.264 -37.125 -28.984 1 93.38 209 CYS A N 1
ATOM 1686 C CA . CYS A 1 209 ? -0.096 -37.656 -28.938 1 93.38 209 CYS A CA 1
ATOM 1687 C C . CYS A 1 209 ? -0.169 -39.062 -29.547 1 93.38 209 CYS A C 1
ATOM 1689 O O . CYS A 1 209 ? -0.877 -39.938 -29.047 1 93.38 209 CYS A O 1
ATOM 1691 N N . ARG A 1 210 ? 0.576 -39.25 -30.578 1 91.94 210 ARG A N 1
ATOM 1692 C CA . ARG A 1 210 ? 0.62 -40.562 -31.203 1 91.94 210 ARG A CA 1
ATOM 1693 C C . ARG A 1 210 ? 1.151 -41.625 -30.234 1 91.94 210 ARG A C 1
ATOM 1695 O O . ARG A 1 210 ? 0.619 -42.719 -30.172 1 91.94 210 ARG A O 1
ATOM 1702 N N . SER A 1 211 ? 2.186 -41.219 -29.562 1 91.38 211 SER A N 1
ATOM 1703 C CA . SER A 1 211 ? 2.764 -42.125 -28.594 1 91.38 211 SER A CA 1
ATOM 1704 C C . SER A 1 211 ? 1.763 -42.469 -27.484 1 91.38 211 SER A C 1
ATOM 1706 O O . SER A 1 211 ? 1.716 -43.594 -27.016 1 91.38 211 SER A O 1
ATOM 1708 N N . LEU A 1 212 ? 1.01 -41.562 -27.062 1 93.44 212 LEU A N 1
ATOM 1709 C CA . LEU A 1 212 ? 0 -41.781 -26.031 1 93.44 212 LEU A CA 1
ATOM 1710 C C . LEU A 1 212 ? -1.111 -42.688 -26.562 1 93.44 212 LEU A C 1
ATOM 1712 O O . LEU A 1 212 ? -1.617 -43.531 -25.828 1 93.44 212 LEU A O 1
ATOM 1716 N N . HIS A 1 213 ? -1.467 -42.469 -27.812 1 93.31 213 HIS A N 1
ATOM 1717 C CA . HIS A 1 213 ? -2.486 -43.312 -28.422 1 93.31 213 HIS A CA 1
ATOM 1718 C C . HIS A 1 213 ? -2.025 -44.781 -28.5 1 93.31 213 HIS A C 1
ATOM 1720 O O . HIS A 1 213 ? -2.828 -45.688 -28.344 1 93.31 213 HIS A O 1
ATOM 1726 N N . GLU A 1 214 ? -0.797 -44.938 -28.766 1 91.25 214 GLU A N 1
ATOM 1727 C CA . GLU A 1 214 ? -0.24 -46.281 -28.812 1 91.25 214 GLU A CA 1
ATOM 1728 C C . GLU A 1 214 ? -0.358 -46.969 -27.453 1 91.25 214 GLU A C 1
ATOM 1730 O O . GLU A 1 214 ? -0.707 -48.156 -27.375 1 91.25 214 GLU A O 1
ATOM 1735 N N . LEU A 1 215 ? -0.097 -46.25 -26.484 1 90.81 215 LEU A N 1
ATOM 1736 C CA . LEU A 1 215 ? -0.201 -46.781 -25.125 1 90.81 215 LEU A CA 1
ATOM 1737 C C . LEU A 1 215 ? -1.647 -47.125 -24.781 1 90.81 215 LEU A C 1
ATOM 1739 O O . LEU A 1 215 ? -1.916 -48.156 -24.141 1 90.81 215 LEU A O 1
ATOM 1743 N N . ALA A 1 216 ? -2.557 -46.344 -25.188 1 91.19 216 ALA A N 1
ATOM 1744 C CA . ALA A 1 216 ? -3.971 -46.469 -24.844 1 91.19 216 ALA A CA 1
ATOM 1745 C C . ALA A 1 216 ? -4.621 -47.625 -25.609 1 91.19 216 ALA A C 1
ATOM 1747 O O . ALA A 1 216 ? -5.758 -48.031 -25.312 1 91.19 216 ALA A O 1
ATOM 1748 N N . GLN A 1 217 ? -3.928 -48.219 -26.531 1 90.31 217 GLN A N 1
ATOM 1749 C CA . GLN A 1 217 ? -4.445 -49.375 -27.266 1 90.31 217 GLN A CA 1
ATOM 1750 C C . GLN A 1 217 ? -4.508 -50.594 -26.359 1 90.31 217 GLN A C 1
ATOM 1752 O O . GLN A 1 217 ? -5.293 -51.531 -26.594 1 90.31 217 GLN A O 1
ATOM 1757 N N . SER A 1 218 ? -3.68 -50.562 -25.359 1 92.31 218 SER A N 1
ATOM 1758 C CA . SER A 1 218 ? -3.717 -51.656 -24.406 1 92.31 218 SER A CA 1
ATOM 1759 C C . SER A 1 218 ? -5.02 -51.656 -23.609 1 92.31 218 SER A C 1
ATOM 1761 O O . SER A 1 218 ? -5.449 -50.625 -23.109 1 92.31 218 SER A O 1
ATOM 1763 N N . PRO A 1 219 ? -5.664 -52.75 -23.547 1 90 219 PRO A N 1
ATOM 1764 C CA . PRO A 1 219 ? -6.898 -52.812 -22.75 1 90 219 PRO A CA 1
ATOM 1765 C C . PRO A 1 219 ? -6.652 -52.688 -21.25 1 90 219 PRO A C 1
ATOM 1767 O O . PRO A 1 219 ? -7.598 -52.5 -20.484 1 90 219 PRO A O 1
ATOM 1770 N N . HIS A 1 220 ? -5.418 -52.688 -20.875 1 92.38 220 HIS A N 1
ATOM 1771 C CA . HIS A 1 220 ? -5.082 -52.625 -19.453 1 92.38 220 HIS A CA 1
ATOM 1772 C C . HIS A 1 220 ? -4.68 -51.219 -19.047 1 92.38 220 HIS A C 1
ATOM 1774 O O . HIS A 1 220 ? -4.387 -50.969 -17.875 1 92.38 220 HIS A O 1
ATOM 1780 N N . ILE A 1 221 ? -4.676 -50.281 -20 1 95.06 221 ILE A N 1
ATOM 1781 C CA . ILE A 1 221 ? -4.215 -48.906 -19.703 1 95.06 221 ILE A CA 1
ATOM 1782 C C . ILE A 1 221 ? -5.27 -47.906 -20.156 1 95.06 221 ILE A C 1
ATOM 1784 O O . ILE A 1 221 ? -5.781 -48 -21.266 1 95.06 221 ILE A O 1
ATOM 1788 N N . LYS A 1 222 ? -5.684 -47.031 -19.328 1 95.56 222 LYS A N 1
ATOM 1789 C CA . LYS A 1 222 ? -6.48 -45.875 -19.734 1 95.56 222 LYS A CA 1
ATOM 1790 C C . LYS A 1 222 ? -5.848 -44.594 -19.234 1 95.56 222 LYS A C 1
ATOM 1792 O O . LYS A 1 222 ? -5.078 -44.594 -18.281 1 95.56 222 LYS A O 1
ATOM 1797 N N . LEU A 1 223 ? -6.082 -43.469 -19.938 1 96.94 223 LEU A N 1
ATOM 1798 C CA . LEU A 1 223 ? -5.383 -42.219 -19.688 1 96.94 223 LEU A CA 1
ATOM 1799 C C . LEU A 1 223 ? -6.367 -41.062 -19.547 1 96.94 223 LEU A C 1
ATOM 1801 O O . LEU A 1 223 ? -7.281 -40.906 -20.359 1 96.94 223 LEU A O 1
ATOM 1805 N N . CYS A 1 224 ? -6.258 -40.344 -18.469 1 97 224 CYS A N 1
ATOM 1806 C CA . CYS A 1 224 ? -6.891 -39.062 -18.328 1 97 224 CYS A CA 1
ATOM 1807 C C . CYS A 1 224 ? -5.891 -37.938 -18.578 1 97 224 CYS A C 1
ATOM 1809 O O . CYS A 1 224 ? -4.918 -37.781 -17.828 1 97 224 CYS A O 1
ATOM 1811 N N . VAL A 1 225 ? -6.102 -37.188 -19.609 1 97.31 225 VAL A N 1
ATOM 1812 C CA . VAL A 1 225 ? -5.133 -36.188 -20 1 97.31 225 VAL A CA 1
ATOM 1813 C C . VAL A 1 225 ? -5.785 -34.781 -19.969 1 97.31 225 VAL A C 1
ATOM 1815 O O . VAL A 1 225 ? -7.008 -34.688 -20.078 1 97.31 225 VAL A O 1
ATOM 1818 N N . SER A 1 226 ? -4.996 -33.781 -19.75 1 96.62 226 SER A N 1
ATOM 1819 C CA . SER A 1 226 ? -5.5 -32.406 -19.766 1 96.62 226 SER A CA 1
ATOM 1820 C C . SER A 1 226 ? -4.633 -31.5 -20.641 1 96.62 226 SER A C 1
ATOM 1822 O O . SER A 1 226 ? -3.418 -31.688 -20.719 1 96.62 226 SER A O 1
ATOM 1824 N N . SER A 1 227 ? -5.191 -30.578 -21.344 1 95.25 227 SER A N 1
ATOM 1825 C CA . SER A 1 227 ? -4.492 -29.594 -22.172 1 95.25 227 SER A CA 1
ATOM 1826 C C . SER A 1 227 ? -5.391 -28.406 -22.5 1 95.25 227 SER A C 1
ATOM 1828 O O . SER A 1 227 ? -6.598 -28.438 -22.234 1 95.25 227 SER A O 1
ATOM 1830 N N . ARG A 1 228 ? -4.762 -27.375 -22.984 1 91.75 228 ARG A N 1
ATOM 1831 C CA . ARG A 1 228 ? -5.539 -26.312 -23.609 1 91.75 228 ARG A CA 1
ATOM 1832 C C . ARG A 1 228 ? -6.219 -26.812 -24.891 1 91.75 228 ARG A C 1
ATOM 1834 O O . ARG A 1 228 ? -5.953 -27.922 -25.344 1 91.75 228 ARG A O 1
ATOM 1841 N N . GLU A 1 229 ? -7.141 -26.016 -25.391 1 89.44 229 GLU A N 1
ATOM 1842 C CA . GLU A 1 229 ? -7.93 -26.406 -26.547 1 89.44 229 GLU A CA 1
ATOM 1843 C C . GLU A 1 229 ? -7.211 -26.062 -27.859 1 89.44 229 GLU A C 1
ATOM 1845 O O . GLU A 1 229 ? -7.766 -25.375 -28.719 1 89.44 229 GLU A O 1
ATOM 1850 N N . TRP A 1 230 ? -6.023 -26.625 -27.969 1 88.69 230 TRP A N 1
ATOM 1851 C CA . TRP A 1 230 ? -5.277 -26.453 -29.203 1 88.69 230 TRP A CA 1
ATOM 1852 C C . TRP A 1 230 ? -5.73 -27.453 -30.266 1 88.69 230 TRP A C 1
ATOM 1854 O O . TRP A 1 230 ? -6.199 -28.547 -29.922 1 88.69 230 TRP A O 1
ATOM 1864 N N . ASN A 1 231 ? -5.566 -27.141 -31.484 1 88.31 231 ASN A N 1
ATOM 1865 C CA . ASN A 1 231 ? -6.031 -27.969 -32.594 1 88.31 231 ASN A CA 1
ATOM 1866 C C . ASN A 1 231 ? -5.418 -29.375 -32.531 1 88.31 231 ASN A C 1
ATOM 1868 O O . ASN A 1 231 ? -6.098 -30.359 -32.781 1 88.31 231 ASN A O 1
ATOM 1872 N N . VAL A 1 232 ? -4.164 -29.453 -32.156 1 91.25 232 VAL A N 1
ATOM 1873 C CA . VAL A 1 232 ? -3.463 -30.719 -32.125 1 91.25 232 VAL A CA 1
ATOM 1874 C C . VAL A 1 232 ? -4.121 -31.641 -31.109 1 91.25 232 VAL A C 1
ATOM 1876 O O . VAL A 1 232 ? -4.262 -32.844 -31.344 1 91.25 232 VAL A O 1
ATOM 1879 N N . PHE A 1 233 ? -4.562 -31.141 -30.016 1 93.25 233 PHE A N 1
ATOM 1880 C CA . PHE A 1 233 ? -5.168 -31.938 -28.969 1 93.25 233 PHE A CA 1
ATOM 1881 C C . PHE A 1 233 ? -6.637 -32.219 -29.281 1 93.25 233 PHE A C 1
ATOM 1883 O O . PHE A 1 233 ? -7.145 -33.312 -28.984 1 93.25 233 PHE A O 1
ATOM 1890 N N . GLU A 1 234 ? -7.309 -31.203 -29.875 1 89.81 234 GLU A N 1
ATOM 1891 C CA . GLU A 1 234 ? -8.688 -31.422 -30.312 1 89.81 234 GLU A CA 1
ATOM 1892 C C . GLU A 1 234 ? -8.773 -32.531 -31.344 1 89.81 234 GLU A C 1
ATOM 1894 O O . GLU A 1 234 ? -9.688 -33.375 -31.297 1 89.81 234 GLU A O 1
ATOM 1899 N N . ASP A 1 235 ? -7.855 -32.531 -32.188 1 89.81 235 ASP A N 1
ATOM 1900 C CA . ASP A 1 235 ? -7.809 -33.562 -33.25 1 89.81 235 ASP A CA 1
ATOM 1901 C C . ASP A 1 235 ? -7.504 -34.906 -32.625 1 89.81 235 ASP A C 1
ATOM 1903 O O . ASP A 1 235 ? -8 -35.938 -33.125 1 89.81 235 ASP A O 1
ATOM 1907 N N . SER A 1 236 ? -6.715 -34.938 -31.594 1 91.25 236 SER A N 1
ATOM 1908 C CA . SER A 1 236 ? -6.25 -36.188 -31.016 1 91.25 236 SER A CA 1
ATOM 1909 C C . SER A 1 236 ? -7.277 -36.75 -30.047 1 91.25 236 SER A C 1
ATOM 1911 O O . SER A 1 236 ? -7.504 -37.969 -30.016 1 91.25 236 SER A O 1
ATOM 1913 N N . PHE A 1 237 ? -7.875 -35.875 -29.281 1 91.25 237 PHE A N 1
ATOM 1914 C CA . PHE A 1 237 ? -8.664 -36.375 -28.156 1 91.25 237 PHE A CA 1
ATOM 1915 C C . PHE A 1 237 ? -10.109 -35.906 -28.266 1 91.25 237 PHE A C 1
ATOM 1917 O O . PHE A 1 237 ? -10.992 -36.438 -27.594 1 91.25 237 PHE A O 1
ATOM 1924 N N . GLY A 1 238 ? -10.367 -34.938 -29.125 1 84 238 GLY A N 1
ATOM 1925 C CA . GLY A 1 238 ? -11.672 -34.281 -29.203 1 84 238 GLY A CA 1
ATOM 1926 C C . GLY A 1 238 ? -12.688 -35.094 -29.969 1 84 238 GLY A C 1
ATOM 1927 O O . GLY A 1 238 ? -13.898 -34.906 -29.812 1 84 238 GLY A O 1
ATOM 1928 N N . GLY A 1 239 ? -12.266 -35.938 -30.844 1 75.62 239 GLY A N 1
ATOM 1929 C CA . GLY A 1 239 ? -13.141 -36.656 -31.75 1 75.62 239 GLY A CA 1
ATOM 1930 C C . GLY A 1 239 ? -13.875 -37.812 -31.062 1 75.62 239 GLY A C 1
ATOM 1931 O O . GLY A 1 239 ? -14.781 -38.406 -31.656 1 75.62 239 GLY A O 1
ATOM 1932 N N . GLY A 1 240 ? -13.516 -38.031 -29.844 1 69.38 240 GLY A N 1
ATOM 1933 C CA . GLY A 1 240 ? -14.188 -39.125 -29.156 1 69.38 240 GLY A CA 1
ATOM 1934 C C . GLY A 1 240 ? -15.602 -38.781 -28.719 1 69.38 240 GLY A C 1
ATOM 1935 O O . GLY A 1 240 ? -16.172 -37.781 -29.188 1 69.38 240 GLY A O 1
ATOM 1936 N N . SER A 1 241 ? -16.25 -39.656 -28.016 1 73.12 241 SER A N 1
ATOM 1937 C CA . SER A 1 241 ? -17.594 -39.469 -27.484 1 73.12 241 SER A CA 1
ATOM 1938 C C . SER A 1 241 ? -17.656 -38.25 -26.562 1 73.12 241 SER A C 1
ATOM 1940 O O . SER A 1 241 ? -16.641 -37.875 -25.969 1 73.12 241 SER A O 1
ATOM 1942 N N . ILE A 1 242 ? -18.656 -37.625 -26.625 1 73.75 242 ILE A N 1
ATOM 1943 C CA . ILE A 1 242 ? -18.922 -36.469 -25.75 1 73.75 242 ILE A CA 1
ATOM 1944 C C . ILE A 1 242 ? -18.672 -36.875 -24.297 1 73.75 242 ILE A C 1
ATOM 1946 O O . ILE A 1 242 ? -18.312 -36.031 -23.469 1 73.75 242 ILE A O 1
ATOM 1950 N N . ASP A 1 243 ? -18.688 -38.094 -24.125 1 79.25 243 ASP A N 1
ATOM 1951 C CA . ASP A 1 243 ? -18.531 -38.594 -22.766 1 79.25 243 ASP A CA 1
ATOM 1952 C C . ASP A 1 243 ? -17.062 -38.812 -22.422 1 79.25 243 ASP A C 1
ATOM 1954 O O . ASP A 1 243 ? -16.719 -39.219 -21.312 1 79.25 243 ASP A O 1
ATOM 1958 N N . SER A 1 244 ? -16.219 -38.469 -23.297 1 88.19 244 SER A N 1
ATOM 1959 C CA . SER A 1 244 ? -14.797 -38.719 -23.047 1 88.19 244 SER A CA 1
ATOM 1960 C C . SER A 1 244 ? -14.023 -37.406 -22.938 1 88.19 244 SER A C 1
ATOM 1962 O O . SER A 1 244 ? -12.805 -37.375 -23.078 1 88.19 244 SER A O 1
ATOM 1964 N N . LYS A 1 245 ? -14.797 -36.375 -22.812 1 88.94 245 LYS A N 1
ATOM 1965 C CA . LYS A 1 245 ? -14.133 -35.094 -22.656 1 88.94 245 LYS A CA 1
ATOM 1966 C C . LYS A 1 245 ? -14.922 -34.156 -21.734 1 88.94 245 LYS A C 1
ATOM 1968 O O . LYS A 1 245 ? -16.109 -34.406 -21.484 1 88.94 245 LYS A O 1
ATOM 1973 N N . LEU A 1 246 ? -14.258 -33.25 -21.219 1 89.75 246 LEU A N 1
ATOM 1974 C CA . LEU A 1 246 ? -14.836 -32.281 -20.281 1 89.75 246 LEU A CA 1
ATOM 1975 C C . LEU A 1 246 ? -14.258 -30.891 -20.5 1 89.75 246 LEU A C 1
ATOM 1977 O O . LEU A 1 246 ? -13.039 -30.734 -20.578 1 89.75 246 LEU A O 1
ATOM 1981 N N . TYR A 1 247 ? -15.148 -29.969 -20.719 1 89.31 247 TYR A N 1
ATOM 1982 C CA . TYR A 1 247 ? -14.758 -28.562 -20.703 1 89.31 247 TYR A CA 1
ATOM 1983 C C . TYR A 1 247 ? -14.961 -27.953 -19.328 1 89.31 247 TYR A C 1
ATOM 1985 O O . TYR A 1 247 ? -16.094 -27.625 -18.953 1 89.31 247 TYR A O 1
ATOM 1993 N N . ILE A 1 248 ? -13.906 -27.688 -18.672 1 90.44 248 ILE A N 1
ATOM 1994 C CA . ILE A 1 248 ? -13.969 -27.375 -17.234 1 90.44 248 ILE A CA 1
ATOM 1995 C C . ILE A 1 248 ? -14.633 -26.031 -17.031 1 90.44 248 ILE A C 1
ATOM 1997 O O . ILE A 1 248 ? -15.383 -25.844 -16.062 1 90.44 248 ILE A O 1
ATOM 2001 N N . HIS A 1 249 ? -14.406 -25 -17.922 1 87.81 249 HIS A N 1
ATOM 2002 C CA . HIS A 1 249 ? -14.906 -23.641 -17.719 1 87.81 249 HIS A CA 1
ATOM 2003 C C . HIS A 1 249 ? -16.422 -23.594 -17.812 1 87.81 249 HIS A C 1
ATOM 2005 O O . HIS A 1 249 ? -17.047 -22.609 -17.406 1 87.81 249 HIS A O 1
ATOM 2011 N N . GLU A 1 250 ? -17.016 -24.656 -18.266 1 84.44 250 GLU A N 1
ATOM 2012 C CA . GLU A 1 250 ? -18.469 -24.719 -18.406 1 84.44 250 GLU A CA 1
ATOM 2013 C C . GLU A 1 250 ? -19.109 -25.297 -17.141 1 84.44 250 GLU A C 1
ATOM 2015 O O . GLU A 1 250 ? -20.312 -25.172 -16.938 1 84.44 250 GLU A O 1
ATOM 2020 N N . LEU A 1 251 ? -18.266 -25.797 -16.25 1 85.31 251 LEU A N 1
ATOM 2021 C CA . LEU A 1 251 ? -18.828 -26.547 -15.133 1 85.31 251 LEU A CA 1
ATOM 2022 C C . LEU A 1 251 ? -18.453 -25.922 -13.805 1 85.31 251 LEU A C 1
ATOM 2024 O O . LEU A 1 251 ? -18.844 -26.406 -12.742 1 85.31 251 LEU A O 1
ATOM 2028 N N . THR A 1 252 ? -17.719 -24.828 -13.828 1 89.12 252 THR A N 1
ATOM 2029 C CA . THR A 1 252 ? -17.141 -24.328 -12.586 1 89.12 252 THR A CA 1
ATOM 2030 C C . THR A 1 252 ? -17.828 -23.047 -12.148 1 89.12 252 THR A C 1
ATOM 2032 O O . THR A 1 252 ? -17.344 -22.344 -11.25 1 89.12 252 THR A O 1
ATOM 2035 N N . CYS A 1 253 ? -18.938 -22.688 -12.672 1 89.75 253 CYS A N 1
ATOM 2036 C CA . CYS A 1 253 ? -19.625 -21.438 -12.336 1 89.75 253 CYS A CA 1
ATOM 2037 C C . CYS A 1 253 ? -19.906 -21.344 -10.844 1 89.75 253 CYS A C 1
ATOM 2039 O O . CYS A 1 253 ? -19.562 -20.344 -10.203 1 89.75 253 CYS A O 1
ATOM 2041 N N . ASN A 1 254 ? -20.469 -22.391 -10.305 1 89.69 254 ASN A N 1
ATOM 2042 C CA . ASN A 1 254 ? -20.812 -22.391 -8.891 1 89.69 254 ASN A CA 1
ATOM 2043 C C . ASN A 1 254 ? -19.562 -22.391 -8.016 1 89.69 254 ASN A C 1
ATOM 2045 O O . ASN A 1 254 ? -19.547 -21.797 -6.934 1 89.69 254 ASN A O 1
ATOM 2049 N N . ASP A 1 255 ? -18.578 -23.156 -8.445 1 92.06 255 ASP A N 1
ATOM 2050 C CA . ASP A 1 255 ? -17.312 -23.156 -7.715 1 92.06 255 ASP A CA 1
ATOM 2051 C C . ASP A 1 255 ? -16.703 -21.75 -7.652 1 92.06 255 ASP A C 1
ATOM 2053 O O . ASP A 1 255 ? -16.234 -21.312 -6.598 1 92.06 255 ASP A O 1
ATOM 2057 N N . ILE A 1 256 ? -16.719 -21.125 -8.75 1 93.31 256 ILE A N 1
ATOM 2058 C CA . ILE A 1 256 ? -16.172 -19.781 -8.859 1 93.31 256 ILE A CA 1
ATOM 2059 C C . ILE A 1 256 ? -16.969 -18.812 -7.973 1 93.31 256 ILE A C 1
ATOM 2061 O O . ILE A 1 256 ? -16.375 -17.984 -7.266 1 93.31 256 ILE A O 1
ATOM 2065 N N . ARG A 1 257 ? -18.266 -18.922 -8.055 1 94.19 257 ARG A N 1
ATOM 2066 C CA . ARG A 1 257 ? -19.125 -18.094 -7.223 1 94.19 257 ARG A CA 1
ATOM 2067 C C . ARG A 1 257 ? -18.797 -18.266 -5.742 1 94.19 257 ARG A C 1
ATOM 2069 O O . ARG A 1 257 ? -18.641 -17.281 -5.016 1 94.19 257 ARG A O 1
ATOM 2076 N N . SER A 1 258 ? -18.719 -19.484 -5.359 1 93.06 258 SER A N 1
ATOM 2077 C CA . SER A 1 258 ? -18.422 -19.781 -3.965 1 93.06 258 SER A CA 1
ATOM 2078 C C . SER A 1 258 ? -17.047 -19.25 -3.559 1 93.06 258 SER A C 1
ATOM 2080 O O . SER A 1 258 ? -16.875 -18.75 -2.445 1 93.06 258 SER A O 1
ATOM 2082 N N . TYR A 1 259 ? -16.156 -19.453 -4.371 1 92.31 259 TYR A N 1
ATOM 2083 C CA . TYR A 1 259 ? -14.805 -18.969 -4.098 1 92.31 259 TYR A CA 1
ATOM 2084 C C . TYR A 1 259 ? -14.789 -17.453 -3.934 1 92.31 259 TYR A C 1
ATOM 2086 O O . TYR A 1 259 ? -14.203 -16.922 -2.988 1 92.31 259 TYR A O 1
ATOM 2094 N N . ALA A 1 260 ? -15.367 -16.734 -4.883 1 94.25 260 ALA A N 1
ATOM 2095 C CA . ALA A 1 260 ? -15.445 -15.281 -4.832 1 94.25 260 ALA A CA 1
ATOM 2096 C C . ALA A 1 260 ? -16.125 -14.812 -3.551 1 94.25 260 ALA A C 1
ATOM 2098 O O . ALA A 1 260 ? -15.664 -13.875 -2.9 1 94.25 260 ALA A O 1
ATOM 2099 N N . GLU A 1 261 ? -17.172 -15.492 -3.25 1 93.94 261 GLU A N 1
ATOM 2100 C CA . GLU A 1 261 ? -17.922 -15.164 -2.045 1 93.94 261 GLU A CA 1
ATOM 2101 C C . GLU A 1 261 ? -17.062 -15.32 -0.795 1 93.94 261 GLU A C 1
ATOM 2103 O O . GLU A 1 261 ? -17.031 -14.438 0.06 1 93.94 261 GLU A O 1
ATOM 2108 N N . ARG A 1 262 ? -16.438 -16.359 -0.73 1 91.88 262 ARG A N 1
ATOM 2109 C CA . ARG A 1 262 ? -15.586 -16.641 0.426 1 91.88 262 ARG A CA 1
ATOM 2110 C C . ARG A 1 262 ? -14.461 -15.625 0.535 1 91.88 262 ARG A C 1
ATOM 2112 O O . ARG A 1 262 ? -14.188 -15.102 1.618 1 91.88 262 ARG A O 1
ATOM 2119 N N . ARG A 1 263 ? -13.797 -15.383 -0.54 1 92.69 263 ARG A N 1
ATOM 2120 C CA . ARG A 1 263 ? -12.664 -14.461 -0.557 1 92.69 263 ARG A CA 1
ATOM 2121 C C . ARG A 1 263 ? -13.078 -13.078 -0.07 1 92.69 263 ARG A C 1
ATOM 2123 O O . ARG A 1 263 ? -12.336 -12.422 0.657 1 92.69 263 ARG A O 1
ATOM 2130 N N . LEU A 1 264 ? -14.211 -12.57 -0.475 1 93.75 264 LEU A N 1
ATOM 2131 C CA . LEU A 1 264 ? -14.672 -11.242 -0.11 1 93.75 264 LEU A CA 1
ATOM 2132 C C . LEU A 1 264 ? -15.227 -11.227 1.312 1 93.75 264 LEU A C 1
ATOM 2134 O O . LEU A 1 264 ? -14.938 -10.305 2.084 1 93.75 264 LEU A O 1
ATOM 2138 N N . GLN A 1 265 ? -15.898 -12.297 1.69 1 92.31 265 GLN A N 1
ATOM 2139 C CA . GLN A 1 265 ? -16.531 -12.352 3.004 1 92.31 265 GLN A CA 1
ATOM 2140 C C . GLN A 1 265 ? -15.492 -12.516 4.109 1 92.31 265 GLN A C 1
ATOM 2142 O O . GLN A 1 265 ? -15.727 -12.109 5.25 1 92.31 265 GLN A O 1
ATOM 2147 N N . GLU A 1 266 ? -14.422 -13.094 3.746 1 91.88 266 GLU A N 1
ATOM 2148 C CA . GLU A 1 266 ? -13.352 -13.305 4.723 1 91.88 266 GLU A CA 1
ATOM 2149 C C . GLU A 1 266 ? -12.688 -11.984 5.102 1 91.88 266 GLU A C 1
ATOM 2151 O O . GLU A 1 266 ? -12.031 -11.891 6.145 1 91.88 266 GLU A O 1
ATOM 2156 N N . HIS A 1 267 ? -12.797 -11.008 4.305 1 91.38 267 HIS A N 1
ATOM 2157 C CA . HIS A 1 267 ? -12.219 -9.711 4.625 1 91.38 267 HIS A CA 1
ATOM 2158 C C . HIS A 1 267 ? -12.992 -9.023 5.742 1 91.38 267 HIS A C 1
ATOM 2160 O O . HIS A 1 267 ? -14.227 -8.969 5.703 1 91.38 267 HIS A O 1
ATOM 2166 N N . PRO A 1 268 ? -12.344 -8.469 6.707 1 87.62 268 PRO A N 1
ATOM 2167 C CA . PRO A 1 268 ? -13.016 -7.875 7.863 1 87.62 268 PRO A CA 1
ATOM 2168 C C . PRO A 1 268 ? -13.938 -6.715 7.48 1 87.62 268 PRO A C 1
ATOM 2170 O O . PRO A 1 268 ? -14.977 -6.52 8.109 1 87.62 268 PRO A O 1
ATOM 2173 N N . ARG A 1 269 ? -13.641 -6.004 6.535 1 88.06 269 ARG A N 1
ATOM 2174 C CA . ARG A 1 269 ? -14.406 -4.828 6.129 1 88.06 269 ARG A CA 1
ATOM 2175 C C . ARG A 1 269 ? -15.664 -5.227 5.371 1 88.06 269 ARG A C 1
ATOM 2177 O O . ARG A 1 269 ? -16.594 -4.426 5.242 1 88.06 269 ARG A O 1
ATOM 2184 N N . TRP A 1 270 ? -15.766 -6.438 4.941 1 90.19 270 TRP A N 1
ATOM 2185 C CA . TRP A 1 270 ? -16.875 -6.855 4.098 1 90.19 270 TRP A CA 1
ATOM 2186 C C . TRP A 1 270 ? -18.188 -6.793 4.863 1 90.19 270 TRP A C 1
ATOM 2188 O O . TRP A 1 270 ? -19.219 -6.371 4.316 1 90.19 270 TRP A O 1
ATOM 2198 N N . LYS A 1 271 ? -18.125 -7.133 6.094 1 85.5 271 LYS A N 1
ATOM 2199 C CA . LYS A 1 271 ? -19.359 -7.141 6.891 1 85.5 271 LYS A CA 1
ATOM 2200 C C . LYS A 1 271 ? -19.938 -5.734 7.02 1 85.5 271 LYS A C 1
ATOM 2202 O O . LYS A 1 271 ? -21.141 -5.547 6.941 1 85.5 271 LYS A O 1
ATOM 2207 N N . GLU A 1 272 ? -19.062 -4.828 7.234 1 81.88 272 GLU A N 1
ATOM 2208 C CA . GLU A 1 272 ? -19.484 -3.436 7.328 1 81.88 272 GLU A CA 1
ATOM 2209 C C . GLU A 1 272 ? -20.109 -2.963 6.016 1 81.88 272 GLU A C 1
ATOM 2211 O O . GLU A 1 272 ? -21.141 -2.275 6.02 1 81.88 272 GLU A O 1
ATOM 2216 N N . LEU A 1 273 ? -19.516 -3.316 4.973 1 82.94 273 LEU A N 1
ATOM 2217 C CA . LEU A 1 273 ? -20 -2.926 3.652 1 82.94 273 LEU A CA 1
ATOM 2218 C C . LEU A 1 273 ? -21.344 -3.574 3.354 1 82.94 273 LEU A C 1
ATOM 2220 O O . LEU A 1 273 ? -22.234 -2.936 2.789 1 82.94 273 LEU A O 1
ATOM 2224 N N . GLU A 1 274 ? -21.484 -4.824 3.695 1 81.5 274 GLU A N 1
ATOM 2225 C CA . GLU A 1 274 ? -22.703 -5.59 3.447 1 81.5 274 GLU A CA 1
ATOM 2226 C C . GLU A 1 274 ? -23.891 -4.988 4.191 1 81.5 274 GLU A C 1
ATOM 2228 O O . GLU A 1 274 ? -25.016 -5.023 3.697 1 81.5 274 GLU A O 1
ATOM 2233 N N . THR A 1 275 ? -23.625 -4.434 5.316 1 78.56 275 THR A N 1
ATOM 2234 C CA . THR A 1 275 ? -24.688 -3.83 6.113 1 78.56 275 THR A CA 1
ATOM 2235 C C . THR A 1 275 ? -25.125 -2.496 5.512 1 78.56 275 THR A C 1
ATOM 2237 O O . THR A 1 275 ? -26.281 -2.098 5.648 1 78.56 275 THR A O 1
ATOM 2240 N N . GLU A 1 276 ? -24.25 -1.888 4.867 1 73.44 276 GLU A N 1
ATOM 2241 C CA . GLU A 1 276 ? -24.5 -0.553 4.332 1 73.44 276 GLU A CA 1
ATOM 2242 C C . GLU A 1 276 ? -25.297 -0.618 3.031 1 73.44 276 GLU A C 1
ATOM 2244 O O . GLU A 1 276 ? -26.016 0.32 2.691 1 73.44 276 GLU A O 1
ATOM 2249 N N . VAL A 1 277 ? -25.078 -1.779 2.387 1 76.62 277 VAL A N 1
ATOM 2250 C CA . VAL A 1 277 ? -25.719 -1.832 1.073 1 76.62 277 VAL A CA 1
ATOM 2251 C C . VAL A 1 277 ? -26.609 -3.068 0.979 1 76.62 277 VAL A C 1
ATOM 2253 O O . VAL A 1 277 ? -26.328 -4.094 1.604 1 76.62 277 VAL A O 1
ATOM 2256 N N . SER A 1 278 ? -27.625 -2.988 0.22 1 73.62 278 SER A N 1
ATOM 2257 C CA . SER A 1 278 ? -28.594 -4.074 0.061 1 73.62 278 SER A CA 1
ATOM 2258 C C . SER A 1 278 ? -28.141 -5.051 -1.023 1 73.62 278 SER A C 1
ATOM 2260 O O . SER A 1 278 ? -28.531 -6.223 -1.006 1 73.62 278 SER A O 1
ATOM 2262 N N . ASN A 1 279 ? -27.297 -4.668 -1.816 1 81.62 279 ASN A N 1
ATOM 2263 C CA . ASN A 1 279 ? -27.031 -5.48 -2.998 1 81.62 279 ASN A CA 1
ATOM 2264 C C . ASN A 1 279 ? -25.562 -5.887 -3.08 1 81.62 279 ASN A C 1
ATOM 2266 O O . ASN A 1 279 ? -24.969 -5.883 -4.16 1 81.62 279 ASN A O 1
ATOM 2270 N N . ALA A 1 280 ? -25.016 -6.23 -1.928 1 83.5 280 ALA A N 1
ATOM 2271 C CA . ALA A 1 280 ? -23.609 -6.621 -1.928 1 83.5 280 ALA A CA 1
ATOM 2272 C C . ALA A 1 280 ? -23.391 -7.891 -2.746 1 83.5 280 ALA A C 1
ATOM 2274 O O . ALA A 1 280 ? -22.297 -8.109 -3.275 1 83.5 280 ALA A O 1
ATOM 2275 N N . SER A 1 281 ? -24.438 -8.672 -2.971 1 87.69 281 SER A N 1
ATOM 2276 C CA . SER A 1 281 ? -24.344 -9.922 -3.717 1 87.69 281 SER A CA 1
ATOM 2277 C C . SER A 1 281 ? -24.109 -9.664 -5.199 1 87.69 281 SER A C 1
ATOM 2279 O O . SER A 1 281 ? -23.641 -10.547 -5.926 1 87.69 281 SER A O 1
ATOM 2281 N N . TRP A 1 282 ? -24.484 -8.469 -5.559 1 91.69 282 TRP A N 1
ATOM 2282 C CA . TRP A 1 282 ? -24.25 -8.102 -6.953 1 91.69 282 TRP A CA 1
ATOM 2283 C C . TRP A 1 282 ? -22.781 -8.266 -7.32 1 91.69 282 TRP A C 1
ATOM 2285 O O . TRP A 1 282 ? -22.453 -8.711 -8.422 1 91.69 282 TRP A O 1
ATOM 2295 N N . LEU A 1 283 ? -21.922 -7.879 -6.434 1 93.25 283 LEU A N 1
ATOM 2296 C CA . LEU A 1 283 ? -20.484 -7.945 -6.695 1 93.25 283 LEU A CA 1
ATOM 2297 C C . LEU A 1 283 ? -20.047 -9.383 -6.957 1 93.25 283 LEU A C 1
ATOM 2299 O O . LEU A 1 283 ? -19.281 -9.641 -7.887 1 93.25 283 LEU A O 1
ATOM 2303 N N . ILE A 1 284 ? -20.562 -10.312 -6.176 1 94.81 284 ILE A N 1
ATOM 2304 C CA . ILE A 1 284 ? -20.219 -11.727 -6.289 1 94.81 284 ILE A CA 1
ATOM 2305 C C . ILE A 1 284 ? -20.75 -12.281 -7.609 1 94.81 284 ILE A C 1
ATOM 2307 O O . ILE A 1 284 ? -20.031 -12.992 -8.328 1 94.81 284 ILE A O 1
ATOM 2311 N N . GLU A 1 285 ? -21.969 -11.922 -7.953 1 95.5 285 GLU A N 1
ATOM 2312 C CA . GLU A 1 285 ? -22.578 -12.391 -9.188 1 95.5 285 GLU A CA 1
ATOM 2313 C C . GLU A 1 285 ? -21.875 -11.828 -10.414 1 95.5 285 GLU A C 1
ATOM 2315 O O . GLU A 1 285 ? -21.656 -12.539 -11.391 1 95.5 285 GLU A O 1
ATOM 2320 N N . GLU A 1 286 ? -21.547 -10.547 -10.289 1 96.06 286 GLU A N 1
ATOM 2321 C CA . GLU A 1 286 ? -20.875 -9.906 -11.422 1 96.06 286 GLU A CA 1
ATOM 2322 C C . GLU A 1 286 ? -19.484 -10.477 -11.633 1 96.06 286 GLU A C 1
ATOM 2324 O O . GLU A 1 286 ? -19.047 -10.664 -12.773 1 96.06 286 GLU A O 1
ATOM 2329 N N . ILE A 1 287 ? -18.75 -10.742 -10.578 1 96.69 287 ILE A N 1
ATOM 2330 C CA . ILE A 1 287 ? -17.453 -11.383 -10.672 1 96.69 287 ILE A CA 1
ATOM 2331 C C . ILE A 1 287 ? -17.594 -12.742 -11.359 1 96.69 287 ILE A C 1
ATOM 2333 O O . ILE A 1 287 ? -16.812 -13.078 -12.25 1 96.69 287 ILE A O 1
ATOM 2337 N N . THR A 1 288 ? -18.594 -13.508 -10.961 1 95.56 288 THR A N 1
ATOM 2338 C CA . THR A 1 288 ? -18.828 -14.844 -11.492 1 95.56 288 THR A CA 1
ATOM 2339 C C . THR A 1 288 ? -19.125 -14.781 -12.984 1 95.56 288 THR A C 1
ATOM 2341 O O . THR A 1 288 ? -18.594 -15.578 -13.766 1 95.56 288 THR A O 1
ATOM 2344 N N . LYS A 1 289 ? -19.922 -13.844 -13.32 1 94.88 289 LYS A N 1
ATOM 2345 C CA . LYS A 1 289 ? -20.297 -13.68 -14.727 1 94.88 289 LYS A CA 1
ATOM 2346 C C . LYS A 1 289 ? -19.094 -13.266 -15.57 1 94.88 289 LYS A C 1
ATOM 2348 O O . LYS A 1 289 ? -18.844 -13.852 -16.625 1 94.88 289 LYS A O 1
ATOM 2353 N N . ARG A 1 290 ? -18.328 -12.391 -15.07 1 95.06 290 ARG A N 1
ATOM 2354 C CA . ARG A 1 290 ? -17.203 -11.844 -15.82 1 95.06 290 ARG A CA 1
ATOM 2355 C C . ARG A 1 290 ? -16.062 -12.844 -15.914 1 95.06 290 ARG A C 1
ATOM 2357 O O . ARG A 1 290 ? -15.305 -12.844 -16.891 1 95.06 290 ARG A O 1
ATOM 2364 N N . ALA A 1 291 ? -15.93 -13.688 -14.961 1 94.31 291 ALA A N 1
ATOM 2365 C CA . ALA A 1 291 ? -14.867 -14.688 -14.953 1 94.31 291 ALA A CA 1
ATOM 2366 C C . ALA A 1 291 ? -15.008 -15.656 -16.125 1 94.31 291 ALA A C 1
ATOM 2368 O O . ALA A 1 291 ? -14.016 -16.172 -16.641 1 94.31 291 ALA A O 1
ATOM 2369 N N . ALA A 1 292 ? -16.234 -15.945 -16.516 1 91.69 292 ALA A N 1
ATOM 2370 C CA . ALA A 1 292 ? -16.531 -16.859 -17.609 1 91.69 292 ALA A CA 1
ATOM 2371 C C . ALA A 1 292 ? -15.773 -18.172 -17.453 1 91.69 292 ALA A C 1
ATOM 2373 O O . ALA A 1 292 ? -15.148 -18.656 -18.391 1 91.69 292 ALA A O 1
ATOM 2374 N N . GLY A 1 293 ? -15.672 -18.625 -16.219 1 90.81 293 GLY A N 1
ATOM 2375 C CA . GLY A 1 293 ? -15.094 -19.922 -15.93 1 90.81 293 GLY A CA 1
ATOM 2376 C C . GLY A 1 293 ? -13.602 -19.891 -15.703 1 90.81 293 GLY A C 1
ATOM 2377 O O . GLY A 1 293 ? -12.961 -20.922 -15.555 1 90.81 293 GLY A O 1
ATOM 2378 N N . VAL A 1 294 ? -12.977 -18.75 -15.656 1 92.31 294 VAL A N 1
ATOM 2379 C CA . VAL A 1 294 ? -11.531 -18.641 -15.5 1 92.31 294 VAL A CA 1
ATOM 2380 C C . VAL A 1 294 ? -11.195 -18.312 -14.047 1 92.31 294 VAL A C 1
ATOM 2382 O O . VAL A 1 294 ? -11.32 -17.156 -13.617 1 92.31 294 VAL A O 1
ATOM 2385 N N . PHE A 1 295 ? -10.648 -19.281 -13.312 1 91.06 295 PHE A N 1
ATOM 2386 C CA . PHE A 1 295 ? -10.344 -19.172 -11.898 1 91.06 295 PHE A CA 1
ATOM 2387 C C . PHE A 1 295 ? -9.234 -18.156 -11.664 1 91.06 295 PHE A C 1
ATOM 2389 O O . PHE A 1 295 ? -9.258 -17.406 -10.672 1 91.06 295 PHE A O 1
ATOM 2396 N N . LEU A 1 296 ? -8.234 -18.172 -12.492 1 92.25 296 LEU A N 1
ATOM 2397 C CA . LEU A 1 296 ? -7.109 -17.266 -12.328 1 92.25 296 LEU A CA 1
ATOM 2398 C C . LEU A 1 296 ? -7.582 -15.812 -12.32 1 92.25 296 LEU A C 1
ATOM 2400 O O . LEU A 1 296 ? -7.09 -15 -11.539 1 92.25 296 LEU A O 1
ATOM 2404 N N . TRP A 1 297 ? -8.539 -15.523 -13.18 1 94.88 297 TRP A N 1
ATOM 2405 C CA . TRP A 1 297 ? -9.109 -14.18 -13.227 1 94.88 297 TRP A CA 1
ATOM 2406 C C . TRP A 1 297 ? -9.773 -13.828 -11.906 1 94.88 297 TRP A C 1
ATOM 2408 O O . TRP A 1 297 ? -9.578 -12.727 -11.383 1 94.88 297 TRP A O 1
ATOM 2418 N N . VAL A 1 298 ? -10.5 -14.75 -11.359 1 95 298 VAL A N 1
ATOM 2419 C CA . VAL A 1 298 ? -11.211 -14.523 -10.102 1 95 298 VAL A CA 1
ATOM 2420 C C . VAL A 1 298 ? -10.203 -14.312 -8.969 1 95 298 VAL A C 1
ATOM 2422 O O . VAL A 1 298 ? -10.406 -13.461 -8.102 1 95 298 VAL A O 1
ATOM 2425 N N . PHE A 1 299 ? -9.242 -15.062 -9.031 1 93.25 299 PHE A N 1
ATOM 2426 C CA . PHE A 1 299 ? -8.188 -14.945 -8.023 1 93.25 299 PHE A CA 1
ATOM 2427 C C . PHE A 1 299 ? -7.59 -13.547 -8.023 1 93.25 299 PHE A C 1
ATOM 2429 O O . PHE A 1 299 ? -7.473 -12.914 -6.977 1 93.25 299 PHE A O 1
ATOM 2436 N N . LEU A 1 300 ? -7.215 -13.086 -9.156 1 94.62 300 LEU A N 1
ATOM 2437 C CA . LEU A 1 300 ? -6.574 -11.781 -9.297 1 94.62 300 LEU A CA 1
ATOM 2438 C C . LEU A 1 300 ? -7.551 -10.656 -8.969 1 94.62 300 LEU A C 1
ATOM 2440 O O . LEU A 1 300 ? -7.191 -9.703 -8.281 1 94.62 300 LEU A O 1
ATOM 2444 N N . VAL A 1 301 ? -8.805 -10.789 -9.453 1 96.31 301 VAL A N 1
ATOM 2445 C CA . VAL A 1 301 ? -9.789 -9.719 -9.273 1 96.31 301 VAL A CA 1
ATOM 2446 C C . VAL A 1 301 ? -10.148 -9.594 -7.793 1 96.31 301 VAL A C 1
ATOM 2448 O O . VAL A 1 301 ? -10.305 -8.484 -7.277 1 96.31 301 VAL A O 1
ATOM 2451 N N . THR A 1 302 ? -10.297 -10.703 -7.125 1 95.5 302 THR A N 1
ATOM 2452 C CA . THR A 1 302 ? -10.641 -10.641 -5.707 1 95.5 302 THR A CA 1
ATOM 2453 C C . THR A 1 302 ? -9.484 -10.047 -4.902 1 95.5 302 THR A C 1
ATOM 2455 O O . THR A 1 302 ? -9.711 -9.352 -3.904 1 95.5 302 THR A O 1
ATOM 2458 N N . LYS A 1 303 ? -8.273 -10.344 -5.363 1 92.88 303 LYS A N 1
ATOM 2459 C CA . LYS A 1 303 ? -7.125 -9.703 -4.73 1 92.88 303 LYS A CA 1
ATOM 2460 C C . LYS A 1 303 ? -7.199 -8.188 -4.855 1 92.88 303 LYS A C 1
ATOM 2462 O O . LYS A 1 303 ? -6.949 -7.465 -3.885 1 92.88 303 LYS A O 1
ATOM 2467 N N . GLU A 1 304 ? -7.516 -7.746 -6.012 1 93.38 304 GLU A N 1
ATOM 2468 C CA . GLU A 1 304 ? -7.648 -6.316 -6.277 1 93.38 304 GLU A CA 1
ATOM 2469 C C . GLU A 1 304 ? -8.773 -5.703 -5.449 1 93.38 304 GLU A C 1
ATOM 2471 O O . GLU A 1 304 ? -8.617 -4.617 -4.887 1 93.38 304 GLU A O 1
ATOM 2476 N N . LEU A 1 305 ? -9.898 -6.355 -5.371 1 94.88 305 LEU A N 1
ATOM 2477 C CA . LEU A 1 305 ? -11.055 -5.844 -4.648 1 94.88 305 LEU A CA 1
ATOM 2478 C C . LEU A 1 305 ? -10.797 -5.832 -3.145 1 94.88 305 LEU A C 1
ATOM 2480 O O . LEU A 1 305 ? -11.25 -4.934 -2.438 1 94.88 305 LEU A O 1
ATOM 2484 N N . ARG A 1 306 ? -10.086 -6.824 -2.691 1 93.88 306 ARG A N 1
ATOM 2485 C CA . ARG A 1 306 ? -9.719 -6.867 -1.28 1 93.88 306 ARG A CA 1
ATOM 2486 C C . ARG A 1 306 ? -8.828 -5.691 -0.909 1 93.88 306 ARG A C 1
ATOM 2488 O O . ARG A 1 306 ? -8.938 -5.145 0.192 1 93.88 306 ARG A O 1
ATOM 2495 N N . SER A 1 307 ? -7.941 -5.344 -1.812 1 89.5 307 SER A N 1
ATOM 2496 C CA . SER A 1 307 ? -7.133 -4.148 -1.599 1 89.5 307 SER A CA 1
ATOM 2497 C C . SER A 1 307 ? -8.008 -2.904 -1.468 1 89.5 307 SER A C 1
ATOM 2499 O O . SER A 1 307 ? -7.738 -2.035 -0.636 1 89.5 307 SER A O 1
ATOM 2501 N N . GLY A 1 308 ? -9.016 -2.826 -2.293 1 90.75 308 GLY A N 1
ATOM 2502 C CA . GLY A 1 308 ? -9.969 -1.729 -2.182 1 90.75 308 GLY A CA 1
ATOM 2503 C C . GLY A 1 308 ? -10.703 -1.708 -0.854 1 90.75 308 GLY A C 1
ATOM 2504 O O . GLY A 1 308 ? -10.945 -0.639 -0.29 1 90.75 308 GLY A O 1
ATOM 2505 N N . LEU A 1 309 ? -11.07 -2.871 -0.365 1 90.88 309 LEU A N 1
ATOM 2506 C CA . LEU A 1 309 ? -11.711 -2.975 0.941 1 90.88 309 LEU A CA 1
ATOM 2507 C C . LEU A 1 309 ? -10.797 -2.447 2.041 1 90.88 309 LEU A C 1
ATOM 2509 O O . LEU A 1 309 ? -11.25 -1.737 2.943 1 90.88 309 LEU A O 1
ATOM 2513 N N . SER A 1 310 ? -9.531 -2.736 1.851 1 87.75 310 SER A N 1
ATOM 2514 C CA . SER A 1 310 ? -8.555 -2.281 2.838 1 87.75 310 SER A CA 1
ATOM 2515 C C . SER A 1 310 ? -8.422 -0.763 2.824 1 87.75 310 SER A C 1
ATOM 2517 O O . SER A 1 310 ? -8.172 -0.148 3.863 1 87.75 310 SER A O 1
ATOM 2519 N N . GLU A 1 311 ? -8.617 -0.154 1.697 1 85.19 311 GLU A N 1
ATOM 2520 C CA . GLU A 1 311 ? -8.547 1.296 1.549 1 85.19 311 GLU A CA 1
ATOM 2521 C C . GLU A 1 311 ? -9.891 1.952 1.847 1 85.19 311 GLU A C 1
ATOM 2523 O O . GLU A 1 311 ? -10.062 3.154 1.634 1 85.19 311 GLU A O 1
ATOM 2528 N N . TYR A 1 312 ? -10.891 1.129 2.211 1 87.44 312 TYR A N 1
ATOM 2529 C CA . TYR A 1 312 ? -12.219 1.568 2.619 1 87.44 312 TYR A CA 1
ATOM 2530 C C . TYR A 1 312 ? -12.977 2.18 1.446 1 87.44 312 TYR A C 1
ATOM 2532 O O . TYR A 1 312 ? -13.648 3.201 1.599 1 87.44 312 TYR A O 1
ATOM 2540 N N . ASP A 1 313 ? -12.781 1.561 0.382 1 89.31 313 ASP A N 1
ATOM 2541 C CA . ASP A 1 313 ? -13.609 1.914 -0.769 1 89.31 313 ASP A CA 1
ATOM 2542 C C . ASP A 1 313 ? -15.094 1.746 -0.452 1 89.31 313 ASP A C 1
ATOM 2544 O O . ASP A 1 313 ? -15.477 0.824 0.27 1 89.31 313 ASP A O 1
ATOM 2548 N N . SER A 1 314 ? -15.914 2.699 -0.986 1 88 314 SER A N 1
ATOM 2549 C CA . SER A 1 314 ? -17.359 2.504 -0.92 1 88 314 SER A CA 1
ATOM 2550 C C . SER A 1 314 ? -17.812 1.386 -1.854 1 88 314 SER A C 1
ATOM 2552 O O . SER A 1 314 ? -17.016 0.89 -2.662 1 88 314 SER A O 1
ATOM 2554 N N . PHE A 1 315 ? -19.016 0.937 -1.717 1 87.88 315 PHE A N 1
ATOM 2555 C CA . PHE A 1 315 ? -19.547 -0.09 -2.611 1 87.88 315 PHE A CA 1
ATOM 2556 C C . PHE A 1 315 ? -19.531 0.392 -4.055 1 87.88 315 PHE A C 1
ATOM 2558 O O . PHE A 1 315 ? -19.219 -0.375 -4.969 1 87.88 315 PHE A O 1
ATOM 2565 N N . SER A 1 316 ? -19.859 1.629 -4.211 1 88.75 316 SER A N 1
ATOM 2566 C CA . SER A 1 316 ? -19.828 2.207 -5.551 1 88.75 316 SER A CA 1
ATOM 2567 C C . SER A 1 316 ? -18.406 2.205 -6.109 1 88.75 316 SER A C 1
ATOM 2569 O O . SER A 1 316 ? -18.203 1.97 -7.301 1 88.75 316 SER A O 1
ATOM 2571 N N . ASP A 1 317 ? -17.453 2.473 -5.227 1 91.25 317 ASP A N 1
ATOM 2572 C CA . ASP A 1 317 ? -16.047 2.398 -5.641 1 91.25 317 ASP A CA 1
ATOM 2573 C C . ASP A 1 317 ? -15.68 0.979 -6.062 1 91.25 317 ASP A C 1
ATOM 2575 O O . ASP A 1 317 ? -14.953 0.788 -7.039 1 91.25 317 ASP A O 1
ATOM 2579 N N . MET A 1 318 ? -16.188 -0 -5.32 1 93.06 318 MET A N 1
ATOM 2580 C CA . MET A 1 318 ? -15.906 -1.401 -5.625 1 93.06 318 MET A CA 1
ATOM 2581 C C . MET A 1 318 ? -16.484 -1.79 -6.98 1 93.06 318 MET A C 1
ATOM 2583 O O . MET A 1 318 ? -15.836 -2.504 -7.75 1 93.06 318 MET A O 1
ATOM 2587 N N . GLN A 1 319 ? -17.688 -1.342 -7.23 1 93.56 319 GLN A N 1
ATOM 2588 C CA . GLN A 1 319 ? -18.328 -1.606 -8.516 1 93.56 319 GLN A CA 1
ATOM 2589 C C . GLN A 1 319 ? -17.531 -0.983 -9.656 1 93.56 319 GLN A C 1
ATOM 2591 O O . GLN A 1 319 ? -17.266 -1.638 -10.672 1 93.56 319 GLN A O 1
ATOM 2596 N N . ARG A 1 320 ? -17.156 0.255 -9.477 1 92.44 320 ARG A N 1
ATOM 2597 C CA . ARG A 1 320 ? -16.375 0.95 -10.492 1 92.44 320 ARG A CA 1
ATOM 2598 C C . ARG A 1 320 ? -15.031 0.263 -10.719 1 92.44 320 ARG A C 1
ATOM 2600 O O . ARG A 1 320 ? -14.555 0.173 -11.852 1 92.44 320 ARG A O 1
ATOM 2607 N N . ARG A 1 321 ? -14.414 -0.123 -9.625 1 93.56 321 ARG A N 1
ATOM 2608 C CA . ARG A 1 321 ? -13.148 -0.841 -9.719 1 93.56 321 ARG A CA 1
ATOM 2609 C C . ARG A 1 321 ? -13.305 -2.125 -10.523 1 93.56 321 ARG A C 1
ATOM 2611 O O . ARG A 1 321 ? -12.492 -2.41 -11.414 1 93.56 321 ARG A O 1
ATOM 2618 N N . LEU A 1 322 ? -14.32 -2.924 -10.227 1 95.62 322 LEU A N 1
ATOM 2619 C CA . LEU A 1 322 ? -14.578 -4.152 -10.969 1 95.62 322 LEU A CA 1
ATOM 2620 C C . LEU A 1 322 ? -14.797 -3.857 -12.453 1 95.62 322 LEU A C 1
ATOM 2622 O O . LEU A 1 322 ? -14.297 -4.582 -13.312 1 95.62 322 LEU A O 1
ATOM 2626 N N . GLU A 1 323 ? -15.5 -2.764 -12.719 1 94.5 323 GLU A N 1
ATOM 2627 C CA . GLU A 1 323 ? -15.82 -2.4 -14.094 1 94.5 323 GLU A CA 1
ATOM 2628 C C . GLU A 1 323 ? -14.578 -1.958 -14.852 1 94.5 323 GLU A C 1
ATOM 2630 O O . GLU A 1 323 ? -14.5 -2.111 -16.078 1 94.5 323 GLU A O 1
ATOM 2635 N N . SER A 1 324 ? -13.656 -1.469 -14.141 1 93.81 324 SER A N 1
ATOM 2636 C CA . SER A 1 324 ? -12.438 -0.97 -14.781 1 93.81 324 SER A CA 1
ATOM 2637 C C . SER A 1 324 ? -11.477 -2.109 -15.102 1 93.81 324 SER A C 1
ATOM 2639 O O . SER A 1 324 ? -10.547 -1.938 -15.891 1 93.81 324 SER A O 1
ATOM 2641 N N . ILE A 1 325 ? -11.656 -3.27 -14.539 1 95 325 ILE A N 1
ATOM 2642 C CA . ILE A 1 325 ? -10.781 -4.418 -14.75 1 95 325 ILE A CA 1
ATOM 2643 C C . ILE A 1 325 ? -11.164 -5.125 -16.047 1 95 325 ILE A C 1
ATOM 2645 O O . ILE A 1 325 ? -12.328 -5.477 -16.25 1 95 325 ILE A O 1
ATOM 2649 N N . PRO A 1 326 ? -10.211 -5.336 -16.938 1 95.19 326 PRO A N 1
ATOM 2650 C CA . PRO A 1 326 ? -10.508 -6.051 -18.172 1 95.19 326 PRO A CA 1
ATOM 2651 C C . PRO A 1 326 ? -10.969 -7.488 -17.938 1 95.19 326 PRO A C 1
ATOM 2653 O O . PRO A 1 326 ? -10.445 -8.164 -17.047 1 95.19 326 PRO A O 1
ATOM 2656 N N . VAL A 1 327 ? -11.844 -7.969 -18.75 1 93.44 327 VAL A N 1
ATOM 2657 C CA . VAL A 1 327 ? -12.336 -9.344 -18.656 1 93.44 327 VAL A CA 1
ATOM 2658 C C . VAL A 1 327 ? -11.32 -10.297 -19.266 1 93.44 327 VAL A C 1
ATOM 2660 O O . VAL A 1 327 ? -11.164 -11.43 -18.812 1 93.44 327 VAL A O 1
ATOM 2663 N N . ASP A 1 328 ? -10.641 -9.773 -20.266 1 92.62 328 ASP A N 1
ATOM 2664 C CA . ASP A 1 328 ? -9.594 -10.57 -20.906 1 92.62 328 ASP A CA 1
ATOM 2665 C C . ASP A 1 328 ? -8.383 -10.719 -19.969 1 92.62 328 ASP A C 1
ATOM 2667 O O . ASP A 1 328 ? -7.875 -9.727 -19.453 1 92.62 328 ASP A O 1
ATOM 2671 N N . LEU A 1 329 ? -7.902 -11.859 -19.812 1 90.69 329 LEU A N 1
ATOM 2672 C CA . LEU A 1 329 ? -6.852 -12.172 -18.844 1 90.69 329 LEU A CA 1
ATOM 2673 C C . LEU A 1 329 ? -5.559 -11.445 -19.188 1 90.69 329 LEU A C 1
ATOM 2675 O O . LEU A 1 329 ? -4.887 -10.914 -18.312 1 90.69 329 LEU A O 1
ATOM 2679 N N . GLU A 1 330 ? -5.184 -11.492 -20.422 1 91.94 330 GLU A N 1
ATOM 2680 C CA . GLU A 1 330 ? -3.947 -10.836 -20.844 1 91.94 330 GLU A CA 1
ATOM 2681 C C . GLU A 1 330 ? -4.012 -9.328 -20.609 1 91.94 330 GLU A C 1
ATOM 2683 O O . GLU A 1 330 ? -3.07 -8.734 -20.078 1 91.94 330 GLU A O 1
ATOM 2688 N N . ALA A 1 331 ? -5.133 -8.773 -20.969 1 93.69 331 ALA A N 1
ATOM 2689 C CA . ALA A 1 331 ? -5.336 -7.348 -20.703 1 93.69 331 ALA A CA 1
ATOM 2690 C C . ALA A 1 331 ? -5.297 -7.055 -19.219 1 93.69 331 ALA A C 1
ATOM 2692 O O . ALA A 1 331 ? -4.816 -6 -18.797 1 93.69 331 ALA A O 1
ATOM 2693 N N . PHE A 1 332 ? -5.816 -7.941 -18.516 1 95 332 PHE A N 1
ATOM 2694 C CA . PHE A 1 332 ? -5.809 -7.789 -17.062 1 95 332 PHE A CA 1
ATOM 2695 C C . PHE A 1 332 ? -4.383 -7.805 -16.531 1 95 332 PHE A C 1
ATOM 2697 O O . PHE A 1 332 ? -4.043 -7.039 -15.625 1 95 332 PHE A O 1
ATOM 2704 N N . PHE A 1 333 ? -3.479 -8.703 -17.031 1 95.81 333 PHE A N 1
ATOM 2705 C CA . PHE A 1 333 ? -2.076 -8.719 -16.641 1 95.81 333 PHE A CA 1
ATOM 2706 C C . PHE A 1 333 ? -1.433 -7.355 -16.859 1 95.81 333 PHE A C 1
ATOM 2708 O O . PHE A 1 333 ? -0.716 -6.848 -16 1 95.81 333 PHE A O 1
ATOM 2715 N N . LYS A 1 334 ? -1.696 -6.828 -18.016 1 95.19 334 LYS A N 1
ATOM 2716 C CA . LYS A 1 334 ? -1.149 -5.512 -18.328 1 95.19 334 LYS A CA 1
ATOM 2717 C C . LYS A 1 334 ? -1.662 -4.457 -17.344 1 95.19 334 LYS A C 1
ATOM 2719 O O . LYS A 1 334 ? -0.9 -3.602 -16.891 1 95.19 334 LYS A O 1
ATOM 2724 N N . HIS A 1 335 ? -2.965 -4.562 -17.062 1 94.19 335 HIS A N 1
ATOM 2725 C CA . HIS A 1 335 ? -3.588 -3.666 -16.094 1 94.19 335 HIS A CA 1
ATOM 2726 C C . HIS A 1 335 ? -2.875 -3.727 -14.75 1 94.19 335 HIS A C 1
ATOM 2728 O O . HIS A 1 335 ? -2.639 -2.691 -14.125 1 94.19 335 HIS A O 1
ATOM 2734 N N . ILE A 1 336 ? -2.506 -4.809 -14.297 1 94.25 336 ILE A N 1
ATOM 2735 C CA . ILE A 1 336 ? -1.814 -5.02 -13.031 1 94.25 336 ILE A CA 1
ATOM 2736 C C . ILE A 1 336 ? -0.424 -4.391 -13.086 1 94.25 336 ILE A C 1
ATOM 2738 O O . ILE A 1 336 ? -0.028 -3.658 -12.18 1 94.25 336 ILE A O 1
ATOM 2742 N N . LEU A 1 337 ? 0.317 -4.633 -14.156 1 95.25 337 LEU A N 1
ATOM 2743 C CA . LEU A 1 337 ? 1.675 -4.117 -14.289 1 95.25 337 LEU A CA 1
ATOM 2744 C C . LEU A 1 337 ? 1.672 -2.594 -14.383 1 95.25 337 LEU A C 1
ATOM 2746 O O . LEU A 1 337 ? 2.592 -1.936 -13.891 1 95.25 337 LEU A O 1
ATOM 2750 N N . GLU A 1 338 ? 0.635 -2.068 -14.984 1 92.81 338 GLU A N 1
ATOM 2751 C CA . GLU A 1 338 ? 0.513 -0.619 -15.109 1 92.81 338 GLU A CA 1
ATOM 2752 C C . GLU A 1 338 ? 0.225 0.032 -13.758 1 92.81 338 GLU A C 1
ATOM 2754 O O . GLU A 1 338 ? 0.449 1.231 -13.586 1 92.81 338 GLU A O 1
ATOM 2759 N N . SER A 1 339 ? -0.241 -0.729 -12.828 1 90.38 339 SER A N 1
ATOM 2760 C CA . SER A 1 339 ? -0.57 -0.199 -11.508 1 90.38 339 SER A CA 1
ATOM 2761 C C . SER A 1 339 ? 0.663 -0.143 -10.609 1 90.38 339 SER A C 1
ATOM 2763 O O . SER A 1 339 ? 0.625 0.449 -9.531 1 90.38 339 SER A O 1
ATOM 2765 N N . VAL A 1 340 ? 1.821 -0.679 -11.047 1 92.12 340 VAL A N 1
ATOM 2766 C CA . VAL A 1 340 ? 3.062 -0.65 -10.281 1 92.12 340 VAL A CA 1
ATOM 2767 C C . VAL A 1 340 ? 3.545 0.792 -10.133 1 92.12 340 VAL A C 1
ATOM 2769 O O . VAL A 1 340 ? 3.441 1.586 -11.07 1 92.12 340 VAL A O 1
ATOM 2772 N N . GLU A 1 341 ? 4.062 1.089 -8.914 1 88.06 341 GLU A N 1
ATOM 2773 C CA . GLU A 1 341 ? 4.605 2.42 -8.656 1 88.06 341 GLU A CA 1
ATOM 2774 C C . GLU A 1 341 ? 5.691 2.775 -9.672 1 88.06 341 GLU A C 1
ATOM 2776 O O . GLU A 1 341 ? 6.547 1.946 -9.984 1 88.06 341 GLU A O 1
ATOM 2781 N N . THR A 1 342 ? 5.676 4.004 -10.164 1 88.5 342 THR A N 1
ATOM 2782 C CA . THR A 1 342 ? 6.586 4.469 -11.211 1 88.5 342 THR A CA 1
ATOM 2783 C C . THR A 1 342 ? 8.039 4.301 -10.773 1 88.5 342 THR A C 1
ATOM 2785 O O . THR A 1 342 ? 8.906 4.016 -11.594 1 88.5 342 THR A O 1
ATOM 2788 N N . PHE A 1 343 ? 8.273 4.461 -9.516 1 90.25 343 PHE A N 1
ATOM 2789 C CA . PHE A 1 343 ? 9.617 4.34 -8.977 1 90.25 343 PHE A CA 1
ATOM 2790 C C . PHE A 1 343 ? 10.203 2.969 -9.289 1 90.25 343 PHE A C 1
ATOM 2792 O O . PHE A 1 343 ? 11.414 2.84 -9.5 1 90.25 343 PHE A O 1
ATOM 2799 N N . TYR A 1 344 ? 9.352 1.928 -9.43 1 93.56 344 TYR A N 1
ATOM 2800 C CA . TYR A 1 344 ? 9.836 0.558 -9.578 1 93.56 344 TYR A CA 1
ATOM 2801 C C . TYR A 1 344 ? 9.758 0.108 -11.031 1 93.56 344 TYR A C 1
ATOM 2803 O O . TYR A 1 344 ? 10.023 -1.055 -11.344 1 93.56 344 TYR A O 1
ATOM 2811 N N . HIS A 1 345 ? 9.438 0.925 -11.984 1 95.12 345 HIS A N 1
ATOM 2812 C CA . HIS A 1 345 ? 9.211 0.525 -13.367 1 95.12 345 HIS A CA 1
ATOM 2813 C C . HIS A 1 345 ? 10.461 -0.104 -13.977 1 95.12 345 HIS A C 1
ATOM 2815 O O . HIS A 1 345 ? 10.383 -1.135 -14.648 1 95.12 345 HIS A O 1
ATOM 2821 N N . GLN A 1 346 ? 11.555 0.506 -13.703 1 95.5 346 GLN A N 1
ATOM 2822 C CA . GLN A 1 346 ? 12.797 -0.029 -14.258 1 95.5 346 GLN A CA 1
ATOM 2823 C C . GLN A 1 346 ? 13.086 -1.425 -13.711 1 95.5 346 GLN A C 1
ATOM 2825 O O . GLN A 1 346 ? 13.383 -2.346 -14.477 1 95.5 346 GLN A O 1
ATOM 2830 N N . LYS A 1 347 ? 12.953 -1.582 -12.453 1 95.69 347 LYS A N 1
ATOM 2831 C CA . LYS A 1 347 ? 13.258 -2.867 -11.828 1 95.69 347 LYS A CA 1
ATOM 2832 C C . LYS A 1 347 ? 12.18 -3.9 -12.156 1 95.69 347 LYS A C 1
ATOM 2834 O O . LYS A 1 347 ? 12.477 -5.094 -12.281 1 95.69 347 LYS A O 1
ATOM 2839 N N . MET A 1 348 ? 10.938 -3.428 -12.281 1 97.25 348 MET A N 1
ATOM 2840 C CA . MET A 1 348 ? 9.883 -4.312 -12.773 1 97.25 348 MET A CA 1
ATOM 2841 C C . MET A 1 348 ? 10.258 -4.918 -14.117 1 97.25 348 MET A C 1
ATOM 2843 O O . MET A 1 348 ? 10.242 -6.137 -14.281 1 97.25 348 MET A O 1
ATOM 2847 N N . ALA A 1 349 ? 10.672 -4.039 -15.031 1 97.94 349 ALA A N 1
ATOM 2848 C CA . ALA A 1 349 ? 10.969 -4.453 -16.406 1 97.94 349 ALA A CA 1
ATOM 2849 C C . ALA A 1 349 ? 12.164 -5.406 -16.438 1 97.94 349 ALA A C 1
ATOM 2851 O O . ALA A 1 349 ? 12.094 -6.477 -17.047 1 97.94 349 ALA A O 1
ATOM 2852 N N . THR A 1 350 ? 13.219 -5.055 -15.75 1 97.88 350 THR A N 1
ATOM 2853 C CA . THR A 1 350 ? 14.422 -5.867 -15.82 1 97.88 350 THR A CA 1
ATOM 2854 C C . THR A 1 350 ? 14.219 -7.199 -15.102 1 97.88 350 THR A C 1
ATOM 2856 O O . THR A 1 350 ? 14.719 -8.234 -15.555 1 97.88 350 THR A O 1
ATOM 2859 N N . THR A 1 351 ? 13.492 -7.199 -14.016 1 97.88 351 THR A N 1
ATOM 2860 C CA . THR A 1 351 ? 13.195 -8.43 -13.289 1 97.88 351 THR A CA 1
ATOM 2861 C C . THR A 1 351 ? 12.398 -9.391 -14.172 1 97.88 351 THR A C 1
ATOM 2863 O O . THR A 1 351 ? 12.719 -10.578 -14.242 1 97.88 351 THR A O 1
ATOM 2866 N N . LEU A 1 352 ? 11.398 -8.883 -14.812 1 98 352 LEU A N 1
ATOM 2867 C CA . LEU A 1 352 ? 10.562 -9.711 -15.68 1 98 352 LEU A CA 1
ATOM 2868 C C . LEU A 1 352 ? 11.359 -10.219 -16.875 1 98 352 LEU A C 1
ATOM 2870 O O . LEU A 1 352 ? 11.203 -11.367 -17.297 1 98 352 LEU A O 1
ATOM 2874 N N . GLN A 1 353 ? 12.242 -9.367 -17.391 1 97.56 353 GLN A N 1
ATOM 2875 C CA . GLN A 1 353 ? 13.062 -9.773 -18.531 1 97.56 353 GLN A CA 1
ATOM 2876 C C . GLN A 1 353 ? 14.047 -10.875 -18.141 1 97.56 353 GLN A C 1
ATOM 2878 O O . GLN A 1 353 ? 14.289 -11.805 -18.906 1 97.56 353 GLN A O 1
ATOM 2883 N N . ILE A 1 354 ? 14.547 -10.766 -16.984 1 97.19 354 ILE A N 1
ATOM 2884 C CA . ILE A 1 354 ? 15.461 -11.781 -16.484 1 97.19 354 ILE A CA 1
ATOM 2885 C C . ILE A 1 354 ? 14.719 -13.109 -16.312 1 97.19 354 ILE A C 1
ATOM 2887 O O . ILE A 1 354 ? 15.211 -14.156 -16.719 1 97.19 354 ILE A O 1
ATOM 2891 N N . ALA A 1 355 ? 13.562 -13.07 -15.734 1 96.56 355 ALA A N 1
ATOM 2892 C CA . ALA A 1 355 ? 12.758 -14.273 -15.547 1 96.56 355 ALA A CA 1
ATOM 2893 C C . ALA A 1 355 ? 12.422 -14.922 -16.891 1 96.56 355 ALA A C 1
ATOM 2895 O O . ALA A 1 355 ? 12.391 -16.156 -17 1 96.56 355 ALA A O 1
ATOM 2896 N N . LEU A 1 356 ? 12.203 -14.148 -17.906 1 95.25 356 LEU A N 1
ATOM 2897 C CA . LEU A 1 356 ? 11.852 -14.641 -19.234 1 95.25 356 LEU A CA 1
ATOM 2898 C C . LEU A 1 356 ? 13.062 -15.25 -19.922 1 95.25 356 LEU A C 1
ATOM 2900 O O . LEU A 1 356 ? 12.93 -16.203 -20.688 1 95.25 356 LEU A O 1
ATOM 2904 N N . ALA A 1 357 ? 14.227 -14.688 -19.656 1 94.06 357 ALA A N 1
ATOM 2905 C CA . ALA A 1 357 ? 15.445 -15.109 -20.344 1 94.06 357 ALA A CA 1
ATOM 2906 C C . ALA A 1 357 ? 16 -16.391 -19.734 1 94.06 357 ALA A C 1
ATOM 2908 O O . ALA A 1 357 ? 16.734 -17.141 -20.406 1 94.06 357 ALA A O 1
ATOM 2909 N N . ALA A 1 358 ? 15.648 -16.641 -18.547 1 93.06 358 ALA A N 1
ATOM 2910 C CA . ALA A 1 358 ? 16.141 -17.828 -17.859 1 93.06 358 ALA A CA 1
ATOM 2911 C C . ALA A 1 358 ? 15.555 -19.094 -18.469 1 93.06 358 ALA A C 1
ATOM 2913 O O . ALA A 1 358 ? 14.375 -19.125 -18.828 1 93.06 358 ALA A O 1
ATOM 2914 N N . THR A 1 359 ? 16.359 -20.125 -18.594 1 88.06 359 THR A N 1
ATOM 2915 C CA . THR A 1 359 ? 15.906 -21.391 -19.172 1 88.06 359 THR A CA 1
ATOM 2916 C C . THR A 1 359 ? 15.008 -22.141 -18.188 1 88.06 359 THR A C 1
ATOM 2918 O O . THR A 1 359 ? 14.133 -22.906 -18.594 1 88.06 359 THR A O 1
ATOM 2921 N N . GLU A 1 360 ? 15.289 -21.984 -16.969 1 88.19 360 GLU A N 1
ATOM 2922 C CA . GLU A 1 360 ? 14.5 -22.5 -15.852 1 88.19 360 GLU A CA 1
ATOM 2923 C C . GLU A 1 360 ? 14.352 -21.453 -14.75 1 88.19 360 GLU A C 1
ATOM 2925 O O . GLU A 1 360 ? 15.07 -20.453 -14.734 1 88.19 360 GLU A O 1
ATOM 2930 N N . PRO A 1 361 ? 13.383 -21.641 -13.922 1 89.81 361 PRO A N 1
ATOM 2931 C CA . PRO A 1 361 ? 13.25 -20.672 -12.828 1 89.81 361 PRO A CA 1
ATOM 2932 C C . PRO A 1 361 ? 14.547 -20.453 -12.062 1 89.81 361 PRO A C 1
ATOM 2934 O O . PRO A 1 361 ? 15.188 -21.422 -11.641 1 89.81 361 PRO A O 1
ATOM 2937 N N . ALA A 1 362 ? 14.922 -19.266 -11.922 1 93.75 362 ALA A N 1
ATOM 2938 C CA . ALA A 1 362 ? 16.203 -18.938 -11.297 1 93.75 362 ALA A CA 1
ATOM 2939 C C . ALA A 1 362 ? 16.062 -18.875 -9.773 1 93.75 362 ALA A C 1
ATOM 2941 O O . ALA A 1 362 ? 14.992 -18.578 -9.25 1 93.75 362 ALA A O 1
ATOM 2942 N N . PRO A 1 363 ? 17.172 -19.25 -9.117 1 92.75 363 PRO A N 1
ATOM 2943 C CA . PRO A 1 363 ? 17.156 -19.141 -7.656 1 92.75 363 PRO A CA 1
ATOM 2944 C C . PRO A 1 363 ? 16.984 -17.703 -7.172 1 92.75 363 PRO A C 1
ATOM 2946 O O . PRO A 1 363 ? 17.312 -16.766 -7.895 1 92.75 363 PRO A O 1
ATOM 2949 N N . VAL A 1 364 ? 16.531 -17.547 -5.992 1 94.25 364 VAL A N 1
ATOM 2950 C CA . VAL A 1 364 ? 16.266 -16.25 -5.371 1 94.25 364 VAL A CA 1
ATOM 2951 C C . VAL A 1 364 ? 17.547 -15.414 -5.387 1 94.25 364 VAL A C 1
ATOM 2953 O O . VAL A 1 364 ? 17.5 -14.195 -5.562 1 94.25 364 VAL A O 1
ATOM 2956 N N . ALA A 1 365 ? 18.703 -16.047 -5.27 1 93.12 365 ALA A N 1
ATOM 2957 C CA . ALA A 1 365 ? 19.984 -15.352 -5.215 1 93.12 365 ALA A CA 1
ATOM 2958 C C . ALA A 1 365 ? 20.25 -14.594 -6.508 1 93.12 365 ALA A C 1
ATOM 2960 O O . ALA A 1 365 ? 20.875 -13.523 -6.492 1 93.12 365 ALA A O 1
ATOM 2961 N N . VAL A 1 366 ? 19.812 -15.117 -7.57 1 95.25 366 VAL A N 1
ATOM 2962 C CA . VAL A 1 366 ? 20.016 -14.492 -8.867 1 95.25 366 VAL A CA 1
ATOM 2963 C C . VAL A 1 366 ? 19.359 -13.117 -8.898 1 95.25 366 VAL A C 1
ATOM 2965 O O . VAL A 1 366 ? 19.938 -12.148 -9.398 1 95.25 366 VAL A O 1
ATOM 2968 N N . TYR A 1 367 ? 18.203 -13.031 -8.344 1 96.12 367 TYR A N 1
ATOM 2969 C CA . TYR A 1 367 ? 17.469 -11.773 -8.32 1 96.12 367 TYR A CA 1
ATOM 2970 C C . TYR A 1 367 ? 18.078 -10.797 -7.316 1 96.12 367 TYR A C 1
ATOM 2972 O O . TYR A 1 367 ? 18.047 -9.586 -7.52 1 96.12 367 TYR A O 1
ATOM 2980 N N . HIS A 1 368 ? 18.625 -11.32 -6.25 1 93.19 368 HIS A N 1
ATOM 2981 C CA . HIS A 1 368 ? 19.391 -10.492 -5.328 1 93.19 368 HIS A CA 1
ATOM 2982 C C . HIS A 1 368 ? 20.594 -9.867 -6.023 1 93.19 368 HIS A C 1
ATOM 2984 O O . HIS A 1 368 ? 20.844 -8.664 -5.883 1 93.19 368 HIS A O 1
ATOM 2990 N N . PHE A 1 369 ? 21.312 -10.609 -6.781 1 94.12 369 PHE A N 1
ATOM 2991 C CA . PHE A 1 369 ? 22.5 -10.117 -7.453 1 94.12 369 PHE A CA 1
ATOM 2992 C C . PHE A 1 369 ? 22.141 -9.141 -8.562 1 94.12 369 PHE A C 1
ATOM 2994 O O . PHE A 1 369 ? 22.875 -8.195 -8.844 1 94.12 369 PHE A O 1
ATOM 3001 N N . HIS A 1 370 ? 20.969 -9.414 -9.141 1 95.06 370 HIS A N 1
ATOM 3002 C CA . HIS A 1 370 ? 20.484 -8.422 -10.094 1 95.06 370 HIS A CA 1
ATOM 3003 C C . HIS A 1 370 ? 20.297 -7.059 -9.43 1 95.06 370 HIS A C 1
ATOM 3005 O O . HIS A 1 370 ? 20.594 -6.027 -10.039 1 95.06 370 HIS A O 1
ATOM 3011 N N . ASP A 1 371 ? 19.828 -7.047 -8.234 1 92.5 371 ASP A N 1
ATOM 3012 C CA . ASP A 1 371 ? 19.688 -5.797 -7.492 1 92.5 371 ASP A CA 1
ATOM 3013 C C . ASP A 1 371 ? 21.047 -5.152 -7.234 1 92.5 371 ASP A C 1
ATOM 3015 O O . ASP A 1 371 ? 21.188 -3.93 -7.297 1 92.5 371 ASP A O 1
ATOM 3019 N N . VAL A 1 372 ? 22.031 -5.977 -6.938 1 91.19 372 VAL A N 1
ATOM 3020 C CA . VAL A 1 372 ? 23.391 -5.5 -6.656 1 91.19 372 VAL A CA 1
ATOM 3021 C C . VAL A 1 372 ? 23.984 -4.859 -7.91 1 91.19 372 VAL A C 1
ATOM 3023 O O . VAL A 1 372 ? 24.766 -3.916 -7.82 1 91.19 372 VAL A O 1
ATOM 3026 N N . GLU A 1 373 ? 23.562 -5.359 -9.031 1 92.88 373 GLU A N 1
ATOM 3027 C CA . GLU A 1 373 ? 24.047 -4.855 -10.312 1 92.88 373 GLU A CA 1
ATOM 3028 C C . GLU A 1 373 ? 23.766 -3.367 -10.477 1 92.88 373 GLU A C 1
ATOM 3030 O O . GLU A 1 373 ? 24.547 -2.637 -11.086 1 92.88 373 GLU A O 1
ATOM 3035 N N . TYR A 1 374 ? 22.656 -2.861 -9.938 1 89.25 374 TYR A N 1
ATOM 3036 C CA . TYR A 1 374 ? 22.297 -1.452 -10.016 1 89.25 374 TYR A CA 1
ATOM 3037 C C . TYR A 1 374 ? 23.281 -0.585 -9.25 1 89.25 374 TYR A C 1
ATOM 3039 O O . TYR A 1 374 ? 23.438 0.6 -9.547 1 89.25 374 TYR A O 1
ATOM 3047 N N . GLU A 1 375 ? 23.969 -1.171 -8.328 1 86.56 375 GLU A N 1
ATOM 3048 C CA . GLU A 1 375 ? 24.938 -0.454 -7.52 1 86.56 375 GLU A CA 1
ATOM 3049 C C . GLU A 1 375 ? 26.328 -0.518 -8.148 1 86.56 375 GLU A C 1
ATOM 3051 O O . GLU A 1 375 ? 27.078 0.467 -8.133 1 86.56 375 GLU A O 1
ATOM 3056 N N . ASP A 1 376 ? 26.609 -1.711 -8.562 1 90.5 376 ASP A N 1
ATOM 3057 C CA . ASP A 1 376 ? 27.906 -1.969 -9.172 1 90.5 376 ASP A CA 1
ATOM 3058 C C . ASP A 1 376 ? 27.781 -2.908 -10.367 1 90.5 376 ASP A C 1
ATOM 3060 O O . ASP A 1 376 ? 27.531 -4.102 -10.203 1 90.5 376 ASP A O 1
ATOM 3064 N N . GLN A 1 377 ? 28.078 -2.463 -11.562 1 89.5 377 GLN A N 1
ATOM 3065 C CA . GLN A 1 377 ? 27.906 -3.236 -12.789 1 89.5 377 GLN A CA 1
ATOM 3066 C C . GLN A 1 377 ? 28.938 -4.359 -12.875 1 89.5 377 GLN A C 1
ATOM 3068 O O . GLN A 1 377 ? 28.734 -5.348 -13.586 1 89.5 377 GLN A O 1
ATOM 3073 N N . ASP A 1 378 ? 30.047 -4.219 -12.117 1 90.88 378 ASP A N 1
ATOM 3074 C CA . ASP A 1 378 ? 31.109 -5.211 -12.195 1 90.88 378 ASP A CA 1
ATOM 3075 C C . ASP A 1 378 ? 31.156 -6.062 -10.93 1 90.88 378 ASP A C 1
ATOM 3077 O O . ASP A 1 378 ? 32.219 -6.617 -10.586 1 90.88 378 ASP A O 1
ATOM 3081 N N . TYR A 1 379 ? 30.016 -6.164 -10.266 1 92.25 379 TYR A N 1
ATOM 3082 C CA . TYR A 1 379 ? 29.984 -6.805 -8.961 1 92.25 379 TYR A CA 1
ATOM 3083 C C . TYR A 1 379 ? 30.438 -8.258 -9.047 1 92.25 379 TYR A C 1
ATOM 3085 O O . TYR A 1 379 ? 31.125 -8.758 -8.156 1 92.25 379 TYR A O 1
ATOM 3093 N N . ALA A 1 380 ? 30 -8.992 -10.141 1 92.94 380 ALA A N 1
ATOM 3094 C CA . ALA A 1 380 ? 30.266 -10.422 -10.266 1 92.94 380 ALA A CA 1
ATOM 3095 C C . ALA A 1 380 ? 31.766 -10.703 -10.344 1 92.94 380 ALA A C 1
ATOM 3097 O O . ALA A 1 380 ? 32.25 -11.719 -9.836 1 92.94 380 ALA A O 1
ATOM 3098 N N . LEU A 1 381 ? 32.5 -9.773 -10.945 1 91.88 381 LEU A N 1
ATOM 3099 C CA . LEU A 1 381 ? 33.938 -9.922 -11.086 1 91.88 381 LEU A CA 1
ATOM 3100 C C . LEU A 1 381 ? 34.656 -9.602 -9.781 1 91.88 381 LEU A C 1
ATOM 3102 O O . LEU A 1 381 ? 35.719 -10.156 -9.492 1 91.88 381 LEU A O 1
ATOM 3106 N N . LYS A 1 382 ? 34.094 -8.773 -8.977 1 90.69 382 LYS A N 1
ATOM 3107 C CA . LYS A 1 382 ? 34.719 -8.289 -7.758 1 90.69 382 LYS A CA 1
ATOM 3108 C C . LYS A 1 382 ? 34.406 -9.203 -6.578 1 90.69 382 LYS A C 1
ATOM 3110 O O . LYS A 1 382 ? 35.156 -9.234 -5.594 1 90.69 382 LYS A O 1
ATOM 3115 N N . LEU A 1 383 ? 33.375 -9.945 -6.672 1 89.31 383 LEU A N 1
ATOM 3116 C CA . LEU A 1 383 ? 32.938 -10.797 -5.574 1 89.31 383 LEU A CA 1
ATOM 3117 C C . LEU A 1 383 ? 33.906 -11.945 -5.352 1 89.31 383 LEU A C 1
ATOM 3119 O O . LEU A 1 383 ? 34.312 -12.609 -6.305 1 89.31 383 LEU A O 1
ATOM 3123 N N . PRO A 1 384 ? 34.344 -12.117 -4.133 1 86.25 384 PRO A N 1
ATOM 3124 C CA . PRO A 1 384 ? 35.219 -13.25 -3.84 1 86.25 384 PRO A CA 1
ATOM 3125 C C . PRO A 1 384 ? 34.469 -14.586 -3.83 1 86.25 384 PRO A C 1
ATOM 3127 O O . PRO A 1 384 ? 33.25 -14.609 -3.721 1 86.25 384 PRO A O 1
ATOM 3130 N N . LEU A 1 385 ? 35.219 -15.719 -3.963 1 84.94 385 LEU A N 1
ATOM 3131 C CA . LEU A 1 385 ? 34.656 -17.062 -3.883 1 84.94 385 LEU A CA 1
ATOM 3132 C C . LEU A 1 385 ? 34.406 -17.453 -2.434 1 84.94 385 LEU A C 1
ATOM 3134 O O . LEU A 1 385 ? 35.25 -18.078 -1.795 1 84.94 385 LEU A O 1
ATOM 3138 N N . GLN A 1 386 ? 33.312 -16.984 -1.917 1 79.44 386 GLN A N 1
ATOM 3139 C CA . GLN A 1 386 ? 32.969 -17.281 -0.533 1 79.44 386 GLN A CA 1
ATOM 3140 C C . GLN A 1 386 ? 31.453 -17.516 -0.392 1 79.44 386 GLN A C 1
ATOM 3142 O O . GLN A 1 386 ? 30.641 -16.672 -0.788 1 79.44 386 GLN A O 1
ATOM 3147 N N . ALA A 1 387 ? 31.234 -18.75 0.171 1 74.56 387 ALA A N 1
ATOM 3148 C CA . ALA A 1 387 ? 29.828 -19.125 0.326 1 74.56 387 ALA A CA 1
ATOM 3149 C C . ALA A 1 387 ? 29.109 -18.203 1.311 1 74.56 387 ALA A C 1
ATOM 3151 O O . ALA A 1 387 ? 29.688 -17.828 2.334 1 74.56 387 ALA A O 1
ATOM 3152 N N . LEU A 1 388 ? 27.953 -17.734 0.87 1 68.44 388 LEU A N 1
ATOM 3153 C CA . LEU A 1 388 ? 27.125 -16.922 1.752 1 68.44 388 LEU A CA 1
ATOM 3154 C C . LEU A 1 388 ? 26.625 -17.75 2.928 1 68.44 388 LEU A C 1
ATOM 3156 O O . LEU A 1 388 ? 26.344 -18.953 2.781 1 68.44 388 LEU A O 1
ATOM 3160 N N . GLU A 1 389 ? 26.547 -17.172 4.07 1 69.94 389 GLU A N 1
ATOM 3161 C CA . GLU A 1 389 ? 26 -17.844 5.242 1 69.94 389 GLU A CA 1
ATOM 3162 C C . GLU A 1 389 ? 24.516 -18.156 5.059 1 69.94 389 GLU A C 1
ATOM 3164 O O . GLU A 1 389 ? 23.812 -17.422 4.363 1 69.94 389 GLU A O 1
ATOM 3169 N N . LYS A 1 390 ? 24.156 -19.281 5.578 1 63.97 390 LYS A N 1
ATOM 3170 C CA . LYS A 1 390 ? 22.781 -19.766 5.488 1 63.97 390 LYS A CA 1
ATOM 3171 C C . LYS A 1 390 ? 21.781 -18.703 5.965 1 63.97 390 LYS A C 1
ATOM 3173 O O . LYS A 1 390 ? 20.719 -18.547 5.375 1 63.97 390 LYS A O 1
ATOM 3178 N N . VAL A 1 391 ? 22.094 -18.141 7.008 1 59.34 391 VAL A N 1
ATOM 3179 C CA . VAL A 1 391 ? 21.219 -17.125 7.602 1 59.34 391 VAL A CA 1
ATOM 3180 C C . VAL A 1 391 ? 20.938 -16.031 6.582 1 59.34 391 VAL A C 1
ATOM 3182 O O . VAL A 1 391 ? 19.812 -15.539 6.484 1 59.34 391 VAL A O 1
ATOM 3185 N N . LYS A 1 392 ? 21.766 -15.875 5.84 1 73.94 392 LYS A N 1
ATOM 3186 C CA . LYS A 1 392 ? 21.625 -14.828 4.832 1 73.94 392 LYS A CA 1
ATOM 3187 C C . LYS A 1 392 ? 20.719 -15.281 3.695 1 73.94 392 LYS A C 1
ATOM 3189 O O . LYS A 1 392 ? 19.984 -14.477 3.117 1 73.94 392 LYS A O 1
ATOM 3194 N N . ALA A 1 393 ? 20.641 -16.625 3.645 1 75.19 393 ALA A N 1
ATOM 3195 C CA . ALA A 1 393 ? 19.812 -17.141 2.561 1 75.19 393 ALA A CA 1
ATOM 3196 C C . ALA A 1 393 ? 18.328 -16.969 2.875 1 75.19 393 ALA A C 1
ATOM 3198 O O . ALA A 1 393 ? 17.547 -16.609 1.998 1 75.19 393 ALA A O 1
ATOM 3199 N N . ALA A 1 394 ? 17.938 -17.266 4.105 1 78.25 394 ALA A N 1
ATOM 3200 C CA . ALA A 1 394 ? 16.547 -17.125 4.516 1 78.25 394 ALA A CA 1
ATOM 3201 C C . ALA A 1 394 ? 16.125 -15.656 4.457 1 78.25 394 ALA A C 1
ATOM 3203 O O . ALA A 1 394 ? 15.008 -15.344 4.039 1 78.25 394 ALA A O 1
ATOM 3204 N N . SER A 1 395 ? 16.969 -14.844 4.855 1 83.56 395 SER A N 1
ATOM 3205 C CA . SER A 1 395 ? 16.688 -13.406 4.805 1 83.56 395 SER A CA 1
ATOM 3206 C C . SER A 1 395 ? 16.531 -12.93 3.367 1 83.56 395 SER A C 1
ATOM 3208 O O . SER A 1 395 ? 15.695 -12.07 3.08 1 83.56 395 SER A O 1
ATOM 3210 N N . LEU A 1 396 ? 17.266 -13.586 2.502 1 87.56 396 LEU A N 1
ATOM 3211 C CA . LEU A 1 396 ? 17.203 -13.227 1.091 1 87.56 396 LEU A CA 1
ATOM 3212 C C . LEU A 1 396 ? 15.859 -13.602 0.488 1 87.56 396 LEU A C 1
ATOM 3214 O O . LEU A 1 396 ? 15.305 -12.859 -0.329 1 87.56 396 LEU A O 1
ATOM 3218 N N . CYS A 1 397 ? 15.383 -14.758 0.893 1 89.5 397 CYS A N 1
ATOM 3219 C CA . CYS A 1 397 ? 14.094 -15.219 0.386 1 89.5 397 CYS A CA 1
ATOM 3220 C C . CYS A 1 397 ? 12.977 -14.258 0.771 1 89.5 397 CYS A C 1
ATOM 3222 O O . CYS A 1 397 ? 12.125 -13.922 -0.057 1 89.5 397 CYS A O 1
ATOM 3224 N N . GLN A 1 398 ? 13.047 -13.812 1.963 1 86.12 398 GLN A N 1
ATOM 3225 C CA . GLN A 1 398 ? 12.031 -12.883 2.439 1 86.12 398 GLN A CA 1
ATOM 3226 C C . GLN A 1 398 ? 12.141 -11.531 1.729 1 86.12 398 GLN A C 1
ATOM 3228 O O . GLN A 1 398 ? 11.133 -10.953 1.329 1 86.12 398 GLN A O 1
ATOM 3233 N N . GLN A 1 399 ? 13.328 -11.047 1.59 1 89.5 399 GLN A N 1
ATOM 3234 C CA . GLN A 1 399 ? 13.57 -9.766 0.943 1 89.5 399 GLN A CA 1
ATOM 3235 C C . GLN A 1 399 ? 13.078 -9.773 -0.501 1 89.5 399 GLN A C 1
ATOM 3237 O O . GLN A 1 399 ? 12.352 -8.867 -0.92 1 89.5 399 GLN A O 1
ATOM 3242 N N . ILE A 1 400 ? 13.445 -10.805 -1.188 1 93.38 400 ILE A N 1
ATOM 3243 C CA . ILE A 1 400 ? 13.102 -10.875 -2.604 1 93.38 400 ILE A CA 1
ATOM 3244 C C . ILE A 1 400 ? 11.594 -11.078 -2.76 1 93.38 400 ILE A C 1
ATOM 3246 O O . ILE A 1 400 ? 10.984 -10.547 -3.691 1 93.38 400 ILE A O 1
ATOM 3250 N N . THR A 1 401 ? 11.016 -11.859 -1.837 1 92.5 401 THR A N 1
ATOM 3251 C CA . THR A 1 401 ? 9.57 -12.055 -1.868 1 92.5 401 THR A CA 1
ATOM 3252 C C . THR A 1 401 ? 8.836 -10.719 -1.783 1 92.5 401 THR A C 1
ATOM 3254 O O . THR A 1 401 ? 7.922 -10.461 -2.562 1 92.5 401 THR A O 1
ATOM 3257 N N . ARG A 1 402 ? 9.289 -9.859 -0.938 1 89.5 402 ARG A N 1
ATOM 3258 C CA . ARG A 1 402 ? 8.648 -8.562 -0.75 1 89.5 402 ARG A CA 1
ATOM 3259 C C . ARG A 1 402 ? 8.922 -7.645 -1.938 1 89.5 402 ARG A C 1
ATOM 3261 O O . ARG A 1 402 ? 8.023 -6.926 -2.391 1 89.5 402 ARG A O 1
ATOM 3268 N N . ARG A 1 403 ? 10.094 -7.676 -2.428 1 93.06 403 ARG A N 1
ATOM 3269 C CA . ARG A 1 403 ? 10.445 -6.844 -3.576 1 93.06 403 ARG A CA 1
ATOM 3270 C C . ARG A 1 403 ? 9.625 -7.227 -4.801 1 93.06 403 ARG A C 1
ATOM 3272 O O . ARG A 1 403 ? 9.148 -6.355 -5.531 1 93.06 403 ARG A O 1
ATOM 3279 N N . LEU A 1 404 ? 9.461 -8.562 -4.949 1 94.56 404 LEU A N 1
ATOM 3280 C CA . LEU A 1 404 ? 8.688 -9.039 -6.094 1 94.56 404 LEU A CA 1
ATOM 3281 C C . LEU A 1 404 ? 7.234 -8.602 -5.98 1 94.56 404 LEU A C 1
ATOM 3283 O O . LEU A 1 404 ? 6.594 -8.289 -6.988 1 94.56 404 LEU A O 1
ATOM 3287 N N . LYS A 1 405 ? 6.738 -8.57 -4.809 1 90.81 405 LYS A N 1
ATOM 3288 C CA . LYS A 1 405 ? 5.371 -8.102 -4.594 1 90.81 405 LYS A CA 1
ATOM 3289 C C . LYS A 1 405 ? 5.223 -6.641 -5 1 90.81 405 LYS A C 1
ATOM 3291 O O . LYS A 1 405 ? 4.223 -6.262 -5.617 1 90.81 405 LYS A O 1
ATOM 3296 N N . GLY A 1 406 ? 6.191 -5.887 -4.672 1 88.88 406 GLY A N 1
ATOM 3297 C CA . GLY A 1 406 ? 6.164 -4.473 -5.012 1 88.88 406 GLY A CA 1
ATOM 3298 C C . GLY A 1 406 ? 6.391 -4.207 -6.488 1 88.88 406 GLY A C 1
ATOM 3299 O O . GLY A 1 406 ? 5.77 -3.314 -7.066 1 88.88 406 GLY A O 1
ATOM 3300 N N . ARG A 1 407 ? 7.211 -5.035 -7.137 1 93.56 407 ARG A N 1
ATOM 3301 C CA . ARG A 1 407 ? 7.656 -4.801 -8.508 1 93.56 407 ARG A CA 1
ATOM 3302 C C . ARG A 1 407 ? 6.727 -5.473 -9.508 1 93.56 407 ARG A C 1
ATOM 3304 O O . ARG A 1 407 ? 6.559 -4.984 -10.633 1 93.56 407 ARG A O 1
ATOM 3311 N N . CYS A 1 408 ? 6.125 -6.598 -9.055 1 94.5 408 CYS A N 1
ATOM 3312 C CA . CYS A 1 408 ? 5.395 -7.367 -10.055 1 94.5 408 CYS A CA 1
ATOM 3313 C C . CYS A 1 408 ? 3.984 -7.684 -9.57 1 94.5 408 CYS A C 1
ATOM 3315 O O . CYS A 1 408 ? 3.219 -8.352 -10.273 1 94.5 408 CYS A O 1
ATOM 3317 N N . ARG A 1 409 ? 3.637 -7.273 -8.438 1 92.44 409 ARG A N 1
ATOM 3318 C CA . ARG A 1 409 ? 2.293 -7.391 -7.879 1 92.44 409 ARG A CA 1
ATOM 3319 C C . ARG A 1 409 ? 1.827 -8.844 -7.875 1 92.44 409 ARG A C 1
ATOM 3321 O O . ARG A 1 409 ? 0.676 -9.133 -8.203 1 92.44 409 ARG A O 1
ATOM 3328 N N . GLY A 1 410 ? 2.744 -9.812 -7.75 1 89.94 410 GLY A N 1
ATOM 3329 C CA . GLY A 1 410 ? 2.371 -11.203 -7.559 1 89.94 410 GLY A CA 1
ATOM 3330 C C . GLY A 1 410 ? 2.42 -12.016 -8.844 1 89.94 410 GLY A C 1
ATOM 3331 O O . GLY A 1 410 ? 2.152 -13.219 -8.836 1 89.94 410 GLY A O 1
ATOM 3332 N N . LEU A 1 411 ? 2.705 -11.391 -9.945 1 94.38 411 LEU A N 1
ATOM 3333 C CA . LEU A 1 411 ? 2.807 -12.141 -11.188 1 94.38 411 LEU A CA 1
ATOM 3334 C C . LEU A 1 411 ? 4.066 -13 -11.211 1 94.38 411 LEU A C 1
ATOM 3336 O O . LEU A 1 411 ? 4.148 -13.977 -11.961 1 94.38 411 LEU A O 1
ATOM 3340 N N . LEU A 1 412 ? 5.055 -12.539 -10.406 1 94.62 412 LEU A N 1
ATOM 3341 C CA . LEU A 1 412 ? 6.242 -13.32 -10.078 1 94.62 412 LEU A CA 1
ATOM 3342 C C . LEU A 1 412 ? 6.34 -13.562 -8.578 1 94.62 412 LEU A C 1
ATOM 3344 O O . LEU A 1 412 ? 6.129 -12.648 -7.781 1 94.62 412 LEU A O 1
ATOM 3348 N N . GLU A 1 413 ? 6.645 -14.82 -8.195 1 92.81 413 GLU A N 1
ATOM 3349 C CA . GLU A 1 413 ? 6.684 -15.133 -6.773 1 92.81 413 GLU A CA 1
ATOM 3350 C C . GLU A 1 413 ? 7.797 -16.125 -6.453 1 92.81 413 GLU A C 1
ATOM 3352 O O . GLU A 1 413 ? 8.242 -16.875 -7.328 1 92.81 413 GLU A O 1
ATOM 3357 N N . VAL A 1 414 ? 8.211 -16.094 -5.227 1 92.12 414 VAL A N 1
ATOM 3358 C CA . VAL A 1 414 ? 9.188 -17.078 -4.742 1 92.12 414 VAL A CA 1
ATOM 3359 C C . VAL A 1 414 ? 8.469 -18.344 -4.301 1 92.12 414 VAL A C 1
ATOM 3361 O O . VAL A 1 414 ? 7.512 -18.297 -3.52 1 92.12 414 VAL A O 1
ATOM 3364 N N . ASN A 1 415 ? 8.844 -19.406 -4.977 1 86.88 415 ASN A N 1
ATOM 3365 C CA . ASN A 1 415 ? 8.344 -20.703 -4.496 1 86.88 415 ASN A CA 1
ATOM 3366 C C . ASN A 1 415 ? 8.977 -21.078 -3.156 1 86.88 415 ASN A C 1
ATOM 3368 O O . ASN A 1 415 ? 10.195 -21.203 -3.055 1 86.88 415 ASN A O 1
ATOM 3372 N N . ARG A 1 416 ? 8.234 -21.344 -2.23 1 78.44 416 ARG A N 1
ATOM 3373 C CA . ARG A 1 416 ? 8.711 -21.547 -0.868 1 78.44 416 ARG A CA 1
ATOM 3374 C C . ARG A 1 416 ? 9.461 -22.875 -0.752 1 78.44 416 ARG A C 1
ATOM 3376 O O . ARG A 1 416 ? 10.328 -23.031 0.109 1 78.44 416 ARG A O 1
ATOM 3383 N N . HIS A 1 417 ? 9.195 -23.781 -1.613 1 75.88 417 HIS A N 1
ATOM 3384 C CA . HIS A 1 417 ? 9.812 -25.109 -1.538 1 75.88 417 HIS A CA 1
ATOM 3385 C C . HIS A 1 417 ? 11.117 -25.156 -2.326 1 75.88 417 HIS A C 1
ATOM 3387 O O . HIS A 1 417 ? 12.141 -25.625 -1.819 1 75.88 417 HIS A O 1
ATOM 3393 N N . SER A 1 418 ? 11.062 -24.594 -3.494 1 78.62 418 SER A N 1
ATOM 3394 C CA . SER A 1 418 ? 12.234 -24.688 -4.359 1 78.62 418 SER A CA 1
ATOM 3395 C C . SER A 1 418 ? 13.141 -23.484 -4.188 1 78.62 418 SER A C 1
ATOM 3397 O O . SER A 1 418 ? 14.289 -23.5 -4.633 1 78.62 418 SER A O 1
ATOM 3399 N N . HIS A 1 419 ? 12.672 -22.359 -3.555 1 86.69 419 HIS A N 1
ATOM 3400 C CA . HIS A 1 419 ? 13.391 -21.094 -3.381 1 86.69 419 HIS A CA 1
ATOM 3401 C C . HIS A 1 419 ? 13.812 -20.516 -4.727 1 86.69 419 HIS A C 1
ATOM 3403 O O . HIS A 1 419 ? 14.922 -20 -4.859 1 86.69 419 HIS A O 1
ATOM 3409 N N . ARG A 1 420 ? 13 -20.812 -5.676 1 91 420 ARG A N 1
ATOM 3410 C CA . ARG A 1 420 ? 13.18 -20.234 -7.008 1 91 420 ARG A CA 1
ATOM 3411 C C . ARG A 1 420 ? 12.031 -19.297 -7.352 1 91 420 ARG A C 1
ATOM 3413 O O . ARG A 1 420 ? 10.953 -19.359 -6.758 1 91 420 ARG A O 1
ATOM 3420 N N . VAL A 1 421 ? 12.336 -18.391 -8.164 1 93.88 421 VAL A N 1
ATOM 3421 C CA . VAL A 1 421 ? 11.328 -17.422 -8.578 1 93.88 421 VAL A CA 1
ATOM 3422 C C . VAL A 1 421 ? 10.555 -17.953 -9.781 1 93.88 421 VAL A C 1
ATOM 3424 O O . VAL A 1 421 ? 11.148 -18.312 -10.797 1 93.88 421 VAL A O 1
ATOM 3427 N N . GLU A 1 422 ? 9.258 -18.031 -9.633 1 92.25 422 GLU A N 1
ATOM 3428 C CA . GLU A 1 422 ? 8.414 -18.609 -10.672 1 92.25 422 GLU A CA 1
ATOM 3429 C C . GLU A 1 422 ? 7.281 -17.656 -11.055 1 92.25 422 GLU A C 1
ATOM 3431 O O . GLU A 1 422 ? 6.859 -16.828 -10.242 1 92.25 422 GLU A O 1
ATOM 3436 N N . PHE A 1 423 ? 6.867 -17.781 -12.305 1 92.69 423 PHE A N 1
ATOM 3437 C CA . PHE A 1 423 ? 5.668 -17.062 -12.727 1 92.69 423 PHE A CA 1
ATOM 3438 C C . PHE A 1 423 ? 4.434 -17.609 -12.016 1 92.69 423 PHE A C 1
ATOM 3440 O O . PHE A 1 423 ? 4.348 -18.812 -11.75 1 92.69 423 PHE A O 1
ATOM 3447 N N . LEU A 1 424 ? 3.486 -16.766 -11.766 1 88.69 424 LEU A N 1
ATOM 3448 C CA . LEU A 1 424 ? 2.225 -17.172 -11.164 1 88.69 424 LEU A CA 1
ATOM 3449 C C . LEU A 1 424 ? 1.55 -18.25 -11.984 1 88.69 424 LEU A C 1
ATOM 3451 O O . LEU A 1 424 ? 0.963 -19.188 -11.438 1 88.69 424 LEU A O 1
ATOM 3455 N N . HIS A 1 425 ? 1.656 -18.094 -13.258 1 88.25 425 HIS A N 1
ATOM 3456 C CA . HIS A 1 425 ? 1.022 -18.984 -14.219 1 88.25 425 HIS A CA 1
ATOM 3457 C C . HIS A 1 425 ? 1.7 -18.891 -15.586 1 88.25 425 HIS A C 1
ATOM 3459 O O . HIS A 1 425 ? 2.281 -17.859 -15.922 1 88.25 425 HIS A O 1
ATOM 3465 N N . ARG A 1 426 ? 1.562 -19.922 -16.344 1 86.94 426 ARG A N 1
ATOM 3466 C CA . ARG A 1 426 ? 2.172 -19.953 -17.672 1 86.94 426 ARG A CA 1
ATOM 3467 C C . ARG A 1 426 ? 1.645 -18.812 -18.547 1 86.94 426 ARG A C 1
ATOM 3469 O O . ARG A 1 426 ? 2.383 -18.266 -19.359 1 86.94 426 ARG A O 1
ATOM 3476 N N . SER A 1 427 ? 0.391 -18.531 -18.375 1 89.31 427 SER A N 1
ATOM 3477 C CA . SER A 1 427 ? -0.232 -17.516 -19.203 1 89.31 427 SER A CA 1
ATOM 3478 C C . SER A 1 427 ? 0.445 -16.156 -19.016 1 89.31 427 SER A C 1
ATOM 3480 O O . SER A 1 427 ? 0.475 -15.344 -19.938 1 89.31 427 SER A O 1
ATOM 3482 N N . VAL A 1 428 ? 0.97 -15.93 -17.828 1 93.56 428 VAL A N 1
ATOM 3483 C CA . VAL A 1 428 ? 1.709 -14.695 -17.594 1 93.56 428 VAL A CA 1
ATOM 3484 C C . VAL A 1 428 ? 2.965 -14.672 -18.453 1 93.56 428 VAL A C 1
ATOM 3486 O O . VAL A 1 428 ? 3.242 -13.672 -19.125 1 93.56 428 VAL A O 1
ATOM 3489 N N . MET A 1 429 ? 3.627 -15.766 -18.469 1 92.31 429 MET A N 1
ATOM 3490 C CA . MET A 1 429 ? 4.848 -15.883 -19.266 1 92.31 429 MET A CA 1
ATOM 3491 C C . MET A 1 429 ? 4.555 -15.703 -20.75 1 92.31 429 MET A C 1
ATOM 3493 O O . MET A 1 429 ? 5.25 -14.953 -21.438 1 92.31 429 MET A O 1
ATOM 3497 N N . ASP A 1 430 ? 3.508 -16.406 -21.25 1 91.38 430 ASP A N 1
ATOM 3498 C CA . ASP A 1 430 ? 3.121 -16.312 -22.641 1 91.38 430 ASP A CA 1
ATOM 3499 C C . ASP A 1 430 ? 2.791 -14.859 -23.016 1 91.38 430 ASP A C 1
ATOM 3501 O O . ASP A 1 430 ? 3.178 -14.391 -24.094 1 91.38 430 ASP A O 1
ATOM 3505 N N . PHE A 1 431 ? 2.109 -14.266 -22.219 1 94.06 431 PHE A N 1
ATOM 3506 C CA . PHE A 1 431 ? 1.702 -12.883 -22.453 1 94.06 431 PHE A CA 1
ATOM 3507 C C . PHE A 1 431 ? 2.916 -11.969 -22.531 1 94.06 431 PHE A C 1
ATOM 3509 O O . PHE A 1 431 ? 3.008 -11.125 -23.422 1 94.06 431 PHE A O 1
ATOM 3516 N N . LEU A 1 432 ? 3.83 -12.062 -21.562 1 96.25 432 LEU A N 1
ATOM 3517 C CA . LEU A 1 432 ? 5 -11.195 -21.484 1 96.25 432 LEU A CA 1
ATOM 3518 C C . LEU A 1 432 ? 5.914 -11.391 -22.688 1 96.25 432 LEU A C 1
ATOM 3520 O O . LEU A 1 432 ? 6.738 -10.523 -23 1 96.25 432 LEU A O 1
ATOM 3524 N N . ARG A 1 433 ? 5.758 -12.523 -23.391 1 94.62 433 ARG A N 1
ATOM 3525 C CA . ARG A 1 433 ? 6.59 -12.828 -24.562 1 94.62 433 ARG A CA 1
ATOM 3526 C C . ARG A 1 433 ? 6.008 -12.219 -25.828 1 94.62 433 ARG A C 1
ATOM 3528 O O . ARG A 1 433 ? 6.645 -12.242 -26.875 1 94.62 433 ARG A O 1
ATOM 3535 N N . THR A 1 434 ? 4.836 -11.727 -25.781 1 95.19 434 THR A N 1
ATOM 3536 C CA . THR A 1 434 ? 4.23 -11.102 -26.953 1 95.19 434 THR A CA 1
ATOM 3537 C C . THR A 1 434 ? 5.02 -9.875 -27.375 1 95.19 434 THR A C 1
ATOM 3539 O O . THR A 1 434 ? 5.777 -9.305 -26.578 1 95.19 434 THR A O 1
ATOM 3542 N N . ALA A 1 435 ? 4.797 -9.461 -28.609 1 94.62 435 ALA A N 1
ATOM 3543 C CA . ALA A 1 435 ? 5.496 -8.297 -29.156 1 94.62 435 ALA A CA 1
ATOM 3544 C C . ALA A 1 435 ? 5.121 -7.027 -28.391 1 94.62 435 ALA A C 1
ATOM 3546 O O . ALA A 1 435 ? 5.984 -6.199 -28.094 1 94.62 435 ALA A O 1
ATOM 3547 N N . GLU A 1 436 ? 3.902 -6.922 -28.078 1 94.62 436 GLU A N 1
ATOM 3548 C CA . GLU A 1 436 ? 3.406 -5.758 -27.359 1 94.62 436 GLU A CA 1
ATOM 3549 C C . GLU A 1 436 ? 4.102 -5.609 -26 1 94.62 436 GLU A C 1
ATOM 3551 O O . GLU A 1 436 ? 4.559 -4.52 -25.656 1 94.62 436 GLU A O 1
ATOM 3556 N N . MET A 1 437 ? 4.207 -6.656 -25.328 1 95.56 437 MET A N 1
ATOM 3557 C CA . MET A 1 437 ? 4.77 -6.59 -23.984 1 95.56 437 MET A CA 1
ATOM 3558 C C . MET A 1 437 ? 6.289 -6.477 -24.047 1 95.56 437 MET A C 1
ATOM 3560 O O . MET A 1 437 ? 6.906 -5.906 -23.141 1 95.56 437 MET A O 1
ATOM 3564 N N . SER A 1 438 ? 6.867 -7.059 -25.094 1 95.06 438 SER A N 1
ATOM 3565 C CA . SER A 1 438 ? 8.305 -6.863 -25.281 1 95.06 438 SER A CA 1
ATOM 3566 C C . SER A 1 438 ? 8.648 -5.383 -25.406 1 95.06 438 SER A C 1
ATOM 3568 O O . SER A 1 438 ? 9.617 -4.91 -24.812 1 95.06 438 SER A O 1
ATOM 3570 N N . ILE A 1 439 ? 7.863 -4.676 -26.109 1 95.56 439 ILE A N 1
ATOM 3571 C CA . ILE A 1 439 ? 8.055 -3.238 -26.281 1 95.56 439 ILE A CA 1
ATOM 3572 C C . ILE A 1 439 ? 7.805 -2.529 -24.953 1 95.56 439 ILE A C 1
ATOM 3574 O O . ILE A 1 439 ? 8.594 -1.675 -24.531 1 95.56 439 ILE A O 1
ATOM 3578 N N . PHE A 1 440 ? 6.77 -2.924 -24.312 1 96.38 440 PHE A N 1
ATOM 3579 C CA . PHE A 1 440 ? 6.398 -2.359 -23.031 1 96.38 440 PHE A CA 1
ATOM 3580 C C . PHE A 1 440 ? 7.547 -2.482 -22.031 1 96.38 440 PHE A C 1
ATOM 3582 O O . PHE A 1 440 ? 7.895 -1.513 -21.359 1 96.38 440 PHE A O 1
ATOM 3589 N N . LEU A 1 441 ? 8.164 -3.631 -21.891 1 96.81 441 LEU A N 1
ATOM 3590 C CA . LEU A 1 441 ? 9.242 -3.889 -20.953 1 96.81 441 LEU A CA 1
ATOM 3591 C C . LEU A 1 441 ? 10.516 -3.164 -21.375 1 96.81 441 LEU A C 1
ATOM 3593 O O . LEU A 1 441 ? 11.227 -2.611 -20.531 1 96.81 441 LEU A O 1
ATOM 3597 N N . THR A 1 442 ? 10.789 -3.107 -22.656 1 96.31 442 THR A N 1
ATOM 3598 C CA . THR A 1 442 ? 12 -2.461 -23.156 1 96.31 442 THR A CA 1
ATOM 3599 C C . THR A 1 442 ? 11.945 -0.954 -22.922 1 96.31 442 THR A C 1
ATOM 3601 O O . THR A 1 442 ? 12.953 -0.333 -22.609 1 96.31 442 THR A O 1
ATOM 3604 N N . GLU A 1 443 ? 10.812 -0.415 -23.047 1 96 443 GLU A N 1
ATOM 3605 C CA . GLU A 1 443 ? 10.633 1.02 -22.844 1 96 443 GLU A CA 1
ATOM 3606 C C . GLU A 1 443 ? 10.867 1.406 -21.375 1 96 443 GLU A C 1
ATOM 3608 O O . GLU A 1 443 ? 11.312 2.518 -21.094 1 96 443 GLU A O 1
ATOM 3613 N N . LYS A 1 444 ? 10.578 0.528 -20.5 1 96.12 444 LYS A N 1
ATOM 3614 C CA . LYS A 1 444 ? 10.68 0.822 -19.078 1 96.12 444 LYS A CA 1
ATOM 3615 C C . LYS A 1 444 ? 12.047 0.41 -18.531 1 96.12 444 LYS A C 1
ATOM 3617 O O . LYS A 1 444 ? 12.469 0.878 -17.469 1 96.12 444 LYS A O 1
ATOM 3622 N N . ALA A 1 445 ? 12.734 -0.463 -19.234 1 96.06 445 ALA A N 1
ATOM 3623 C CA . ALA A 1 445 ? 14.062 -0.901 -18.828 1 96.06 445 ALA A CA 1
ATOM 3624 C C . ALA A 1 445 ? 15.109 0.173 -19.125 1 96.06 445 ALA A C 1
ATOM 3626 O O . ALA A 1 445 ? 14.891 1.05 -19.953 1 96.06 445 ALA A O 1
ATOM 3627 N N . PRO A 1 446 ? 16.219 0.167 -18.328 1 94.19 446 PRO A N 1
ATOM 3628 C CA . PRO A 1 446 ? 17.312 1.095 -18.656 1 94.19 446 PRO A CA 1
ATOM 3629 C C . PRO A 1 446 ? 17.828 0.898 -20.078 1 94.19 446 PRO A C 1
ATOM 3631 O O . PRO A 1 446 ? 17.844 -0.224 -20.594 1 94.19 446 PRO A O 1
ATOM 3634 N N . HIS A 1 447 ? 18.344 1.993 -20.594 1 91.94 447 HIS A N 1
ATOM 3635 C CA . HIS A 1 447 ? 18.891 1.927 -21.938 1 91.94 447 HIS A CA 1
ATOM 3636 C C . HIS A 1 447 ? 20.078 0.966 -22 1 91.94 447 HIS A C 1
ATOM 3638 O O . HIS A 1 447 ? 20.969 1.014 -21.156 1 91.94 447 HIS A O 1
ATOM 3644 N N . GLY A 1 448 ? 20.062 0.038 -22.984 1 88.31 448 GLY A N 1
ATOM 3645 C CA . GLY A 1 448 ? 21.172 -0.878 -23.203 1 88.31 448 GLY A CA 1
ATOM 3646 C C . GLY A 1 448 ? 21.125 -2.096 -22.297 1 88.31 448 GLY A C 1
ATOM 3647 O O . GLY A 1 448 ? 22.062 -2.908 -22.297 1 88.31 448 GLY A O 1
ATOM 3648 N N . PHE A 1 449 ? 20.094 -2.219 -21.609 1 93.62 449 PHE A N 1
ATOM 3649 C CA . PHE A 1 449 ? 19.984 -3.363 -20.719 1 93.62 449 PHE A CA 1
ATOM 3650 C C . PHE A 1 449 ? 19.875 -4.66 -21.5 1 93.62 449 PHE A C 1
ATOM 3652 O O . PHE A 1 449 ? 19.125 -4.734 -22.484 1 93.62 449 PHE A O 1
ATOM 3659 N N . ASP A 1 450 ? 20.609 -5.641 -21.094 1 94.12 450 ASP A N 1
ATOM 3660 C CA . ASP A 1 450 ? 20.547 -6.984 -21.656 1 94.12 450 ASP A CA 1
ATOM 3661 C C . ASP A 1 450 ? 20.328 -8.031 -20.578 1 94.12 450 ASP A C 1
ATOM 3663 O O . ASP A 1 450 ? 21.234 -8.289 -19.766 1 94.12 450 ASP A O 1
ATOM 3667 N N . ALA A 1 451 ? 19.219 -8.641 -20.594 1 95.5 451 ALA A N 1
ATOM 3668 C CA . ALA A 1 451 ? 18.828 -9.578 -19.547 1 95.5 451 ALA A CA 1
ATOM 3669 C C . ALA A 1 451 ? 19.766 -10.781 -19.516 1 95.5 451 ALA A C 1
ATOM 3671 O O . ALA A 1 451 ? 20.031 -11.336 -18.438 1 95.5 451 ALA A O 1
ATOM 3672 N N . ARG A 1 452 ? 20.266 -11.242 -20.641 1 94.81 452 ARG A N 1
ATOM 3673 C CA . ARG A 1 452 ? 21.141 -12.414 -20.719 1 94.81 452 ARG A CA 1
ATOM 3674 C C . ARG A 1 452 ? 22.484 -12.125 -20.078 1 94.81 452 ARG A C 1
ATOM 3676 O O . ARG A 1 452 ? 23.047 -12.977 -19.375 1 94.81 452 ARG A O 1
ATOM 3683 N N . LEU A 1 453 ? 22.984 -10.953 -20.344 1 94.12 453 LEU A N 1
ATOM 3684 C CA . LEU A 1 453 ? 24.234 -10.555 -19.703 1 94.12 453 LEU A CA 1
ATOM 3685 C C . LEU A 1 453 ? 24.062 -10.461 -18.203 1 94.12 453 LEU A C 1
ATOM 3687 O O . LEU A 1 453 ? 24.938 -10.891 -17.438 1 94.12 453 LEU A O 1
ATOM 3691 N N . SER A 1 454 ? 22.984 -9.828 -17.766 1 95.44 454 SER A N 1
ATOM 3692 C CA . SER A 1 454 ? 22.703 -9.719 -16.328 1 95.44 454 SER A CA 1
ATOM 3693 C C . SER A 1 454 ? 22.562 -11.094 -15.688 1 95.44 454 SER A C 1
ATOM 3695 O O . SER A 1 454 ? 23.016 -11.297 -14.555 1 95.44 454 SER A O 1
ATOM 3697 N N . LEU A 1 455 ? 21.922 -12.039 -16.406 1 95.69 455 LEU A N 1
ATOM 3698 C CA . LEU A 1 455 ? 21.781 -13.406 -15.922 1 95.69 455 LEU A CA 1
ATOM 3699 C C . LEU A 1 455 ? 23.141 -14.086 -15.781 1 95.69 455 LEU A C 1
ATOM 3701 O O . LEU A 1 455 ? 23.375 -14.805 -14.805 1 95.69 455 LEU A O 1
ATOM 3705 N N . LEU A 1 456 ? 23.906 -13.852 -16.766 1 94.56 456 LEU A N 1
ATOM 3706 C CA . LEU A 1 456 ? 25.25 -14.406 -16.734 1 94.56 456 LEU A CA 1
ATOM 3707 C C . LEU A 1 456 ? 26.016 -13.898 -15.516 1 94.56 456 LEU A C 1
ATOM 3709 O O . LEU A 1 456 ? 26.656 -14.68 -14.805 1 94.56 456 LEU A O 1
ATOM 3713 N N . GLN A 1 457 ? 25.953 -12.617 -15.273 1 95.12 457 GLN A N 1
ATOM 3714 C CA . GLN A 1 457 ? 26.609 -12.016 -14.117 1 95.12 457 GLN A CA 1
ATOM 3715 C C . GLN A 1 457 ? 26.047 -12.578 -12.812 1 95.12 457 GLN A C 1
ATOM 3717 O O . GLN A 1 457 ? 26.797 -12.938 -11.906 1 95.12 457 GLN A O 1
ATOM 3722 N N . ALA A 1 458 ? 24.766 -12.648 -12.742 1 95.94 458 ALA A N 1
ATOM 3723 C CA . ALA A 1 458 ? 24.094 -13.094 -11.516 1 95.94 458 ALA A CA 1
ATOM 3724 C C . ALA A 1 458 ? 24.406 -14.555 -11.219 1 95.94 458 ALA A C 1
ATOM 3726 O O . ALA A 1 458 ? 24.656 -14.914 -10.062 1 95.94 458 ALA A O 1
ATOM 3727 N N . TYR A 1 459 ? 24.375 -15.398 -12.258 1 94.44 459 TYR A N 1
ATOM 3728 C CA . TYR A 1 459 ? 24.688 -16.812 -12.047 1 94.44 459 TYR A CA 1
ATOM 3729 C C . TYR A 1 459 ? 26.156 -17 -11.68 1 94.44 459 TYR A C 1
ATOM 3731 O O . TYR A 1 459 ? 26.5 -17.891 -10.906 1 94.44 459 TYR A O 1
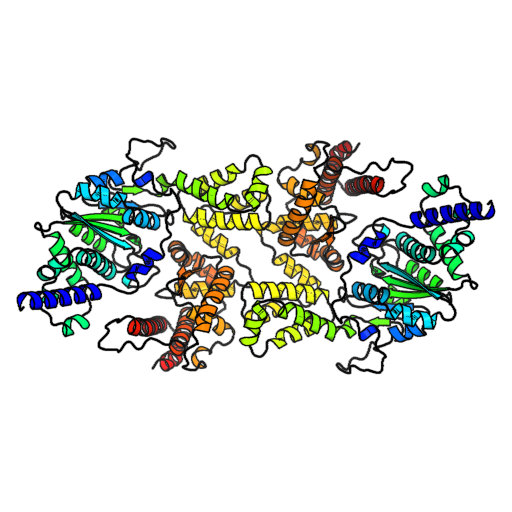ATOM 3739 N N . THR A 1 460 ? 27.062 -16.203 -12.289 1 93.19 460 THR A N 1
ATOM 3740 C CA . THR A 1 460 ? 28.453 -16.25 -11.898 1 93.19 460 THR A CA 1
ATOM 3741 C C . THR A 1 460 ? 28.609 -15.945 -10.406 1 93.19 460 THR A C 1
ATOM 3743 O O . THR A 1 460 ? 29.328 -16.656 -9.695 1 93.19 460 THR A O 1
ATOM 3746 N N . ALA A 1 461 ? 27.969 -14.922 -9.984 1 93.5 461 ALA A N 1
ATOM 3747 C CA . ALA A 1 461 ? 28 -14.562 -8.57 1 93.5 461 ALA A CA 1
ATOM 3748 C C . ALA A 1 461 ? 27.375 -15.664 -7.707 1 93.5 461 ALA A C 1
ATOM 3750 O O . ALA A 1 461 ? 27.875 -15.961 -6.621 1 93.5 461 ALA A O 1
ATOM 3751 N N . TYR A 1 462 ? 26.297 -16.234 -8.211 1 92.38 462 TYR A N 1
ATOM 3752 C CA . TYR A 1 462 ? 25.609 -17.312 -7.516 1 92.38 462 TYR A CA 1
ATOM 3753 C C . TYR A 1 462 ? 26.531 -18.5 -7.309 1 92.38 462 TYR A C 1
ATOM 3755 O O . TYR A 1 462 ? 26.609 -19.062 -6.211 1 92.38 462 TYR A O 1
ATOM 3763 N N . ILE A 1 463 ? 27.266 -18.875 -8.273 1 90.44 463 ILE A N 1
ATOM 3764 C CA . ILE A 1 463 ? 28.188 -20 -8.219 1 90.44 463 ILE A CA 1
ATOM 3765 C C . ILE A 1 463 ? 29.312 -19.703 -7.23 1 90.44 463 ILE A C 1
ATOM 3767 O O . ILE A 1 463 ? 29.703 -20.578 -6.453 1 90.44 463 ILE A O 1
ATOM 3771 N N . LYS A 1 464 ? 29.734 -18.5 -7.207 1 89.19 464 LYS A N 1
ATOM 3772 C CA . LYS A 1 464 ? 30.828 -18.094 -6.34 1 89.19 464 LYS A CA 1
ATOM 3773 C C . LYS A 1 464 ? 30.406 -18.078 -4.875 1 89.19 464 LYS A C 1
ATOM 3775 O O . LYS A 1 464 ? 31.234 -18.297 -3.982 1 89.19 464 LYS A O 1
ATOM 3780 N N . THR A 1 465 ? 29.141 -17.891 -4.652 1 88.56 465 THR A N 1
ATOM 3781 C CA . THR A 1 465 ? 28.719 -17.609 -3.285 1 88.56 465 THR A CA 1
ATOM 3782 C C . THR A 1 465 ? 27.875 -18.75 -2.73 1 88.56 465 THR A C 1
ATOM 3784 O O . THR A 1 465 ? 27.312 -18.641 -1.646 1 88.56 465 THR A O 1
ATOM 3787 N N . THR A 1 466 ? 27.672 -19.797 -3.459 1 86.19 466 THR A N 1
ATOM 3788 C CA . THR A 1 466 ? 26.844 -20.906 -3.014 1 86.19 466 THR A CA 1
ATOM 3789 C C . THR A 1 466 ? 27.688 -22.156 -2.779 1 86.19 466 THR A C 1
ATOM 3791 O O . THR A 1 466 ? 28.578 -22.453 -3.562 1 86.19 466 THR A O 1
ATOM 3794 N N . GLU A 1 467 ? 27.391 -22.766 -1.61 1 81.31 467 GLU A N 1
ATOM 3795 C CA . GLU A 1 467 ? 28.016 -24.062 -1.357 1 81.31 467 GLU A CA 1
ATOM 3796 C C . GLU A 1 467 ? 27.203 -25.203 -1.959 1 81.31 467 GLU A C 1
ATOM 3798 O O . GLU A 1 467 ? 26.047 -25.422 -1.566 1 81.31 467 GLU A O 1
ATOM 3803 N N . PHE A 1 468 ? 27.766 -25.734 -3.016 1 78.88 468 PHE A N 1
ATOM 3804 C CA . PHE A 1 468 ? 27.078 -26.875 -3.641 1 78.88 468 PHE A CA 1
ATOM 3805 C C . PHE A 1 468 ? 27.516 -28.188 -3.002 1 78.88 468 PHE A C 1
ATOM 3807 O O . PHE A 1 468 ? 28.703 -28.422 -2.803 1 78.88 468 PHE A O 1
ATOM 3814 N N . PRO A 1 469 ? 26.594 -28.797 -2.258 1 62.53 469 PRO A N 1
ATOM 3815 C CA . PRO A 1 469 ? 27 -30.062 -1.634 1 62.53 469 PRO A CA 1
ATOM 3816 C C . PRO A 1 469 ? 27.781 -30.969 -2.582 1 62.53 469 PRO A C 1
ATOM 3818 O O . PRO A 1 469 ? 27.484 -31.016 -3.777 1 62.53 469 PRO A O 1
ATOM 3821 N N . GLU A 1 470 ? 29.141 -31.125 -2.326 1 54.44 470 GLU A N 1
ATOM 3822 C CA . GLU A 1 470 ? 30.016 -32.031 -3.064 1 54.44 470 GLU A CA 1
ATOM 3823 C C . GLU A 1 470 ? 29.438 -33.438 -3.098 1 54.44 470 GLU A C 1
ATOM 3825 O O . GLU A 1 470 ? 29.078 -34 -2.059 1 54.44 470 GLU A O 1
ATOM 3830 N N . PHE A 1 471 ? 28.641 -33.875 -3.805 1 43.66 471 PHE A N 1
ATOM 3831 C CA . PHE A 1 471 ? 28.25 -35.281 -3.76 1 43.66 471 PHE A CA 1
ATOM 3832 C C . PHE A 1 471 ? 29.469 -36.156 -3.805 1 43.66 471 PHE A C 1
ATOM 3834 O O . PHE A 1 471 ? 29.344 -37.375 -3.998 1 43.66 471 PHE A O 1
ATOM 3841 N N . VAL A 1 472 ? 30.812 -35.906 -3.58 1 39.03 472 VAL A N 1
ATOM 3842 C CA . VAL A 1 472 ? 31.5 -37.156 -3.943 1 39.03 472 VAL A CA 1
ATOM 3843 C C . VAL A 1 472 ? 31.156 -38.25 -2.945 1 39.03 472 VAL A C 1
ATOM 3845 O O . VAL A 1 472 ? 31.906 -39.219 -2.781 1 39.03 472 VAL A O 1
ATOM 3848 N N . ASP A 1 473 ? 30.344 -38.031 -1.934 1 37.34 473 ASP A N 1
ATOM 3849 C CA . ASP A 1 473 ? 30.375 -39.312 -1.188 1 37.34 473 ASP A CA 1
ATOM 3850 C C . ASP A 1 473 ? 29.844 -40.469 -2.037 1 37.34 473 ASP A C 1
ATOM 3852 O O . ASP A 1 473 ? 28.734 -40.406 -2.551 1 37.34 473 ASP A O 1
ATOM 3856 N N . ARG A 1 474 ? 30.656 -41.469 -2.527 1 37.16 474 ARG A N 1
ATOM 3857 C CA . ARG A 1 474 ? 30.516 -42.719 -3.238 1 37.16 474 ARG A CA 1
ATOM 3858 C C . ARG A 1 474 ? 29.281 -43.5 -2.762 1 37.16 474 ARG A C 1
ATOM 3860 O O . ARG A 1 474 ? 28.75 -44.344 -3.477 1 37.16 474 ARG A O 1
ATOM 3867 N N . THR A 1 475 ? 29.156 -43.625 -1.369 1 34.38 475 THR A N 1
ATOM 3868 C CA . THR A 1 475 ? 28.141 -44.562 -0.912 1 34.38 475 THR A CA 1
ATOM 3869 C C . THR A 1 475 ? 26.734 -43.969 -1.101 1 34.38 475 THR A C 1
ATOM 3871 O O . THR A 1 475 ? 25.781 -44.719 -1.319 1 34.38 475 THR A O 1
ATOM 3874 N N . ASP A 1 476 ? 26.484 -42.938 -0.275 1 34.81 476 ASP A N 1
ATOM 3875 C CA . ASP A 1 476 ? 25.094 -42.469 -0.254 1 34.81 476 ASP A CA 1
ATOM 3876 C C . ASP A 1 476 ? 24.766 -41.656 -1.508 1 34.81 476 ASP A C 1
ATOM 3878 O O . ASP A 1 476 ? 25.375 -40.625 -1.767 1 34.81 476 ASP A O 1
ATOM 3882 N N . PHE A 1 477 ? 24.406 -42.188 -2.607 1 31.34 477 PHE A N 1
ATOM 3883 C CA . PHE A 1 477 ? 23.938 -41.906 -3.963 1 31.34 477 PHE A CA 1
ATOM 3884 C C . PHE A 1 477 ? 23 -40.719 -3.984 1 31.34 477 PHE A C 1
ATOM 3886 O O . PHE A 1 477 ? 22.141 -40.625 -4.859 1 31.34 477 PHE A O 1
ATOM 3893 N N . ASN A 1 478 ? 22.828 -40.031 -2.855 1 34.09 478 ASN A N 1
ATOM 3894 C CA . ASN A 1 478 ? 21.891 -38.938 -3.064 1 34.09 478 ASN A CA 1
ATOM 3895 C C . ASN A 1 478 ? 22.422 -37.906 -4.062 1 34.09 478 ASN A C 1
ATOM 3897 O O . ASN A 1 478 ? 23.375 -37.188 -3.771 1 34.09 478 ASN A O 1
ATOM 3901 N N . GLN A 1 479 ? 22.578 -38.125 -5.363 1 36 479 GLN A N 1
ATOM 3902 C CA . GLN A 1 479 ? 22.891 -37.531 -6.656 1 36 479 GLN A CA 1
ATOM 3903 C C . GLN A 1 479 ? 22.406 -36.094 -6.73 1 36 479 GLN A C 1
ATOM 3905 O O . GLN A 1 479 ? 22.531 -35.438 -7.766 1 36 479 GLN A O 1
ATOM 3910 N N . HIS A 1 480 ? 21.75 -35.531 -5.777 1 38.38 480 HIS A N 1
ATOM 3911 C CA . HIS A 1 480 ? 21.047 -34.25 -5.961 1 38.38 480 HIS A CA 1
ATOM 3912 C C . HIS A 1 480 ? 22.016 -33.094 -6.141 1 38.38 480 HIS A C 1
ATOM 3914 O O . HIS A 1 480 ? 21.703 -32.125 -6.809 1 38.38 480 HIS A O 1
ATOM 3920 N N . THR A 1 481 ? 23.25 -33.094 -5.492 1 43.66 481 THR A N 1
ATOM 3921 C CA . THR A 1 481 ? 24.109 -31.953 -5.305 1 43.66 481 THR A CA 1
ATOM 3922 C C . THR A 1 481 ? 24.828 -31.594 -6.602 1 43.66 481 THR A C 1
ATOM 3924 O O . THR A 1 481 ? 24.969 -30.422 -6.949 1 43.66 481 THR A O 1
ATOM 3927 N N . ALA A 1 482 ? 25.625 -32.594 -7.27 1 47.62 482 ALA A N 1
ATOM 3928 C CA . ALA A 1 482 ? 26.359 -32.375 -8.516 1 47.62 482 ALA A CA 1
ATOM 3929 C C . ALA A 1 482 ? 25.484 -31.672 -9.555 1 47.62 482 ALA A C 1
ATOM 3931 O O . ALA A 1 482 ? 25.969 -30.812 -10.305 1 47.62 482 ALA A O 1
ATOM 3932 N N . SER A 1 483 ? 24.078 -31.766 -9.195 1 67.12 483 SER A N 1
ATOM 3933 C CA . SER A 1 483 ? 23.062 -31.375 -10.164 1 67.12 483 SER A CA 1
ATOM 3934 C C . SER A 1 483 ? 22.781 -29.875 -10.109 1 67.12 483 SER A C 1
ATOM 3936 O O . SER A 1 483 ? 22.688 -29.219 -11.148 1 67.12 483 SER A O 1
ATOM 3938 N N . GLY A 1 484 ? 23.203 -29.25 -8.914 1 76.31 484 GLY A N 1
ATOM 3939 C CA . GLY A 1 484 ? 22.906 -27.828 -8.828 1 76.31 484 GLY A CA 1
ATOM 3940 C C . GLY A 1 484 ? 23.969 -26.953 -9.477 1 76.31 484 GLY A C 1
ATOM 3941 O O . GLY A 1 484 ? 23.641 -26.016 -10.195 1 76.31 484 GLY A O 1
ATOM 3942 N N . LEU A 1 485 ? 25.25 -27.359 -9.195 1 80.81 485 LEU A N 1
ATOM 3943 C CA . LEU A 1 485 ? 26.344 -26.609 -9.781 1 80.81 485 LEU A CA 1
ATOM 3944 C C . LEU A 1 485 ? 26.359 -26.766 -11.297 1 80.81 485 LEU A C 1
ATOM 3946 O O . LEU A 1 485 ? 26.531 -25.781 -12.023 1 80.81 485 LEU A O 1
ATOM 3950 N N . MET A 1 486 ? 26.156 -28 -11.703 1 81.12 486 MET A N 1
ATOM 3951 C CA . MET A 1 486 ? 26.156 -28.25 -13.141 1 81.12 486 MET A CA 1
ATOM 3952 C C . MET A 1 486 ? 25.016 -27.5 -13.828 1 81.12 486 MET A C 1
ATOM 3954 O O . MET A 1 486 ? 25.188 -26.984 -14.938 1 81.12 486 MET A O 1
ATOM 3958 N N . SER A 1 487 ? 23.938 -27.469 -13.156 1 82.38 487 SER A N 1
ATOM 3959 C CA . SER A 1 487 ? 22.812 -26.719 -13.695 1 82.38 487 SER A CA 1
ATOM 3960 C C . SER A 1 487 ? 23.125 -25.219 -13.797 1 82.38 487 SER A C 1
ATOM 3962 O O . SER A 1 487 ? 22.797 -24.578 -14.797 1 82.38 487 SER A O 1
ATOM 3964 N N . ALA A 1 488 ? 23.781 -24.766 -12.781 1 87.88 488 ALA A N 1
ATOM 3965 C CA . ALA A 1 488 ? 24.141 -23.344 -12.766 1 87.88 488 ALA A CA 1
ATOM 3966 C C . ALA A 1 488 ? 25.156 -23.031 -13.859 1 87.88 488 ALA A C 1
ATOM 3968 O O . ALA A 1 488 ? 25.031 -22.016 -14.562 1 87.88 488 ALA A O 1
ATOM 3969 N N . ILE A 1 489 ? 26.109 -23.891 -13.969 1 87.5 489 ILE A N 1
ATOM 3970 C CA . ILE A 1 489 ? 27.109 -23.703 -15.016 1 87.5 489 ILE A CA 1
ATOM 3971 C C . ILE A 1 489 ? 26.438 -23.812 -16.391 1 87.5 489 ILE A C 1
ATOM 3973 O O . ILE A 1 489 ? 26.75 -23.016 -17.281 1 87.5 489 ILE A O 1
ATOM 3977 N N . GLY A 1 490 ? 25.578 -24.828 -16.5 1 86.5 490 GLY A N 1
ATOM 3978 C CA . GLY A 1 490 ? 24.844 -24.953 -17.734 1 86.5 490 GLY A CA 1
ATOM 3979 C C . GLY A 1 490 ? 24.094 -23.688 -18.125 1 86.5 490 GLY A C 1
ATOM 3980 O O . GLY A 1 490 ? 24.125 -23.281 -19.297 1 86.5 490 GLY A O 1
ATOM 3981 N N . GLU A 1 491 ? 23.469 -23.109 -17.172 1 89.56 491 GLU A N 1
ATOM 3982 C CA . GLU A 1 491 ? 22.734 -21.875 -17.422 1 89.56 491 GLU A CA 1
ATOM 3983 C C . GLU A 1 491 ? 23.672 -20.766 -17.891 1 89.56 491 GLU A C 1
ATOM 3985 O O . GLU A 1 491 ? 23.328 -20.016 -18.797 1 89.56 491 GLU A O 1
ATOM 3990 N N . THR A 1 492 ? 24.828 -20.594 -17.281 1 90.75 492 THR A N 1
ATOM 3991 C CA . THR A 1 492 ? 25.797 -19.578 -17.656 1 90.75 492 THR A CA 1
ATOM 3992 C C . THR A 1 492 ? 26.25 -19.75 -19.109 1 90.75 492 THR A C 1
ATOM 3994 O O . THR A 1 492 ? 26.344 -18.781 -19.859 1 90.75 492 THR A O 1
ATOM 3997 N N . LEU A 1 493 ? 26.422 -20.969 -19.438 1 88.19 493 LEU A N 1
ATOM 3998 C CA . LEU A 1 493 ? 26.906 -21.25 -20.797 1 88.19 493 LEU A CA 1
ATOM 3999 C C . LEU A 1 493 ? 25.828 -20.953 -21.828 1 88.19 493 LEU A C 1
ATOM 4001 O O . LEU A 1 493 ? 26.125 -20.406 -22.891 1 88.19 493 LEU A O 1
ATOM 4005 N N . VAL A 1 494 ? 24.672 -21.328 -21.516 1 88.12 494 VAL A N 1
ATOM 4006 C CA . VAL A 1 494 ? 23.562 -21.078 -22.422 1 88.12 494 VAL A CA 1
ATOM 4007 C C . VAL A 1 494 ? 23.406 -19.562 -22.656 1 88.12 494 VAL A C 1
ATOM 4009 O O . VAL A 1 494 ? 23.25 -19.125 -23.781 1 88.12 494 VAL A O 1
ATOM 4012 N N . GLN A 1 495 ? 23.469 -18.828 -21.609 1 90.19 495 GLN A N 1
ATOM 4013 C CA . GLN A 1 495 ? 23.297 -17.375 -21.719 1 90.19 495 GLN A CA 1
ATOM 4014 C C . GLN A 1 495 ? 24.453 -16.75 -22.484 1 90.19 495 GLN A C 1
ATOM 4016 O O . GLN A 1 495 ? 24.234 -15.852 -23.312 1 90.19 495 GLN A O 1
ATOM 4021 N N . ALA A 1 496 ? 25.609 -17.172 -22.266 1 89.5 496 ALA A N 1
ATOM 4022 C CA . ALA A 1 496 ? 26.781 -16.641 -22.953 1 89.5 496 ALA A CA 1
ATOM 4023 C C . ALA A 1 496 ? 26.703 -16.891 -24.453 1 89.5 496 ALA A C 1
ATOM 4025 O O . ALA A 1 496 ? 27.109 -16.047 -25.25 1 89.5 496 ALA A O 1
ATOM 4026 N N . ARG A 1 497 ? 26.203 -18.016 -24.797 1 87.25 497 ARG A N 1
ATOM 4027 C CA . ARG A 1 497 ? 26.109 -18.406 -26.203 1 87.25 497 ARG A CA 1
ATOM 4028 C C . ARG A 1 497 ? 25.125 -17.516 -26.953 1 87.25 497 ARG A C 1
ATOM 4030 O O . ARG A 1 497 ? 25.312 -17.25 -28.141 1 87.25 497 ARG A O 1
ATOM 4037 N N . GLU A 1 498 ? 24.156 -17.062 -26.25 1 87.94 498 GLU A N 1
ATOM 4038 C CA . GLU A 1 498 ? 23.094 -16.281 -26.875 1 87.94 498 GLU A CA 1
ATOM 4039 C C . GLU A 1 498 ? 23.469 -14.805 -26.984 1 87.94 498 GLU A C 1
ATOM 4041 O O . GLU A 1 498 ? 22.781 -14.031 -27.656 1 87.94 498 GLU A O 1
ATOM 4046 N N . LEU A 1 499 ? 24.594 -14.469 -26.344 1 88.88 499 LEU A N 1
ATOM 4047 C CA . LEU A 1 499 ? 25.031 -13.078 -26.406 1 88.88 499 LEU A CA 1
ATOM 4048 C C . LEU A 1 499 ? 25.781 -12.805 -27.703 1 88.88 499 LEU A C 1
ATOM 4050 O O . LEU A 1 499 ? 26.531 -13.656 -28.188 1 88.88 499 LEU A O 1
ATOM 4054 N N . HIS A 1 500 ? 25.484 -11.641 -28.312 1 84.31 500 HIS A N 1
ATOM 4055 C CA . HIS A 1 500 ? 26.141 -11.289 -29.578 1 84.31 500 HIS A CA 1
ATOM 4056 C C . HIS A 1 500 ? 26.734 -9.883 -29.516 1 84.31 500 HIS A C 1
ATOM 4058 O O . HIS A 1 500 ? 26.406 -9.102 -28.625 1 84.31 500 HIS A O 1
ATOM 4064 N N . GLY A 1 501 ? 27.703 -9.594 -30.359 1 81.81 501 GLY A N 1
ATOM 4065 C CA . GLY A 1 501 ? 28.281 -8.273 -30.5 1 81.81 501 GLY A CA 1
ATOM 4066 C C . GLY A 1 501 ? 29.078 -7.836 -29.281 1 81.81 501 GLY A C 1
ATOM 4067 O O . GLY A 1 501 ? 29.891 -8.602 -28.766 1 81.81 501 GLY A O 1
ATOM 4068 N N . GLU A 1 502 ? 28.844 -6.613 -28.891 1 77.62 502 GLU A N 1
ATOM 4069 C CA . GLU A 1 502 ? 29.578 -6.02 -27.781 1 77.62 502 GLU A CA 1
ATOM 4070 C C . GLU A 1 502 ? 29.266 -6.73 -26.469 1 77.62 502 GLU A C 1
ATOM 4072 O O . GLU A 1 502 ? 30.141 -6.855 -25.594 1 77.62 502 GLU A O 1
ATOM 4077 N N . MET A 1 503 ? 28.156 -7.27 -26.438 1 83.19 503 MET A N 1
ATOM 4078 C CA . MET A 1 503 ? 27.75 -7.941 -25.203 1 83.19 503 MET A CA 1
ATOM 4079 C C . MET A 1 503 ? 28.469 -9.281 -25.062 1 83.19 503 MET A C 1
ATOM 4081 O O . MET A 1 503 ? 28.688 -9.742 -23.938 1 83.19 503 MET A O 1
ATOM 4085 N N . ALA A 1 504 ? 28.828 -9.922 -26.188 1 85.06 504 ALA A N 1
ATOM 4086 C CA . ALA A 1 504 ? 29.562 -11.18 -26.172 1 85.06 504 ALA A CA 1
ATOM 4087 C C . ALA A 1 504 ? 30.953 -10.992 -25.594 1 85.06 504 ALA A C 1
ATOM 4089 O O . ALA A 1 504 ? 31.484 -11.859 -24.891 1 85.06 504 ALA A O 1
ATOM 4090 N N . GLU A 1 505 ? 31.484 -9.797 -25.844 1 85.56 505 GLU A N 1
ATOM 4091 C CA . GLU A 1 505 ? 32.812 -9.5 -25.328 1 85.56 505 GLU A CA 1
ATOM 4092 C C . GLU A 1 505 ? 32.781 -9.359 -23.812 1 85.56 505 GLU A C 1
ATOM 4094 O O . GLU A 1 505 ? 33.75 -9.734 -23.141 1 85.56 505 GLU A O 1
ATOM 4099 N N . ALA A 1 506 ? 31.703 -8.883 -23.344 1 86.88 506 ALA A N 1
ATOM 4100 C CA . ALA A 1 506 ? 31.578 -8.672 -21.906 1 86.88 506 ALA A CA 1
ATOM 4101 C C . ALA A 1 506 ? 31.422 -10 -21.172 1 86.88 506 ALA A C 1
ATOM 4103 O O . ALA A 1 506 ? 31.641 -10.086 -19.969 1 86.88 506 ALA A O 1
ATOM 4104 N N . ALA A 1 507 ? 31.062 -11.062 -21.906 1 88.81 507 ALA A N 1
ATOM 4105 C CA . ALA A 1 507 ? 30.797 -12.367 -21.312 1 88.81 507 ALA A CA 1
ATOM 4106 C C . ALA A 1 507 ? 32.094 -13.109 -21.016 1 88.81 507 ALA A C 1
ATOM 4108 O O . ALA A 1 507 ? 32.156 -13.938 -20.094 1 88.81 507 ALA A O 1
ATOM 4109 N N . TYR A 1 508 ? 33.188 -12.805 -21.656 1 87.88 508 TYR A N 1
ATOM 4110 C CA . TYR A 1 508 ? 34.406 -13.594 -21.594 1 87.88 508 TYR A CA 1
ATOM 4111 C C . TYR A 1 508 ? 35.031 -13.516 -20.203 1 87.88 508 TYR A C 1
ATOM 4113 O O . TYR A 1 508 ? 35.344 -14.539 -19.594 1 87.88 508 TYR A O 1
ATOM 4121 N N . PRO A 1 509 ? 35.156 -12.312 -19.688 1 89.56 509 PRO A N 1
ATOM 4122 C CA . PRO A 1 509 ? 35.75 -12.25 -18.344 1 89.56 509 PRO A CA 1
ATOM 4123 C C . PRO A 1 509 ? 34.938 -13.023 -17.312 1 89.56 509 PRO A C 1
ATOM 4125 O O . PRO A 1 509 ? 35.5 -13.57 -16.359 1 89.56 509 PRO A O 1
ATOM 4128 N N . LEU A 1 510 ? 33.688 -13.078 -17.453 1 90.94 510 LEU A N 1
ATOM 4129 C CA . LEU A 1 510 ? 32.812 -13.773 -16.516 1 90.94 510 LEU A CA 1
ATOM 4130 C C . LEU A 1 510 ? 32.969 -15.281 -16.641 1 90.94 510 LEU A C 1
ATOM 4132 O O . LEU A 1 510 ? 33 -15.984 -15.617 1 90.94 510 LEU A O 1
ATOM 4136 N N . LEU A 1 511 ? 33.125 -15.742 -17.891 1 88.5 511 LEU A N 1
ATOM 4137 C CA . LEU A 1 511 ? 33.344 -17.172 -18.109 1 88.5 511 LEU A CA 1
ATOM 4138 C C . LEU A 1 511 ? 34.688 -17.609 -17.578 1 88.5 511 LEU A C 1
ATOM 4140 O O . LEU A 1 511 ? 34.844 -18.734 -17.094 1 88.5 511 LEU A O 1
ATOM 4144 N N . ASP A 1 512 ? 35.625 -16.656 -17.609 1 86.62 512 ASP A N 1
ATOM 4145 C CA . ASP A 1 512 ? 36.938 -16.938 -17.078 1 86.62 512 ASP A CA 1
ATOM 4146 C C . ASP A 1 512 ? 36.906 -17.141 -15.562 1 86.62 512 ASP A C 1
ATOM 4148 O O . ASP A 1 512 ? 37.719 -17.891 -15.008 1 86.62 512 ASP A O 1
ATOM 4152 N N . GLU A 1 513 ? 35.969 -16.484 -14.922 1 85.31 513 GLU A N 1
ATOM 4153 C CA . GLU A 1 513 ? 35.812 -16.609 -13.477 1 85.31 513 GLU A CA 1
ATOM 4154 C C . GLU A 1 513 ? 35.344 -18.016 -13.086 1 85.31 513 GLU A C 1
ATOM 4156 O O . GLU A 1 513 ? 35.562 -18.453 -11.961 1 85.31 513 GLU A O 1
ATOM 4161 N N . LEU A 1 514 ? 34.656 -18.703 -14.047 1 82.19 514 LEU A N 1
ATOM 4162 C CA . LEU A 1 514 ? 34.094 -20 -13.75 1 82.19 514 LEU A CA 1
ATOM 4163 C C . LEU A 1 514 ? 35.125 -21.109 -13.969 1 82.19 51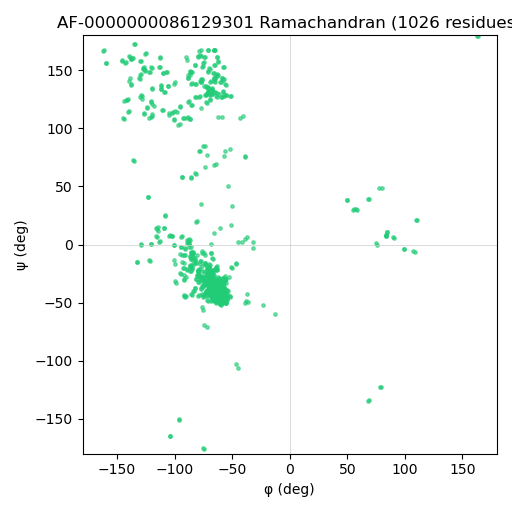4 LEU A C 1
ATOM 4165 O O . LEU A 1 514 ? 34.969 -22.219 -13.453 1 82.19 514 LEU A O 1
ATOM 4169 N N . ASP A 1 515 ? 36.125 -20.828 -14.789 1 72.56 515 ASP A N 1
ATOM 4170 C CA . ASP A 1 515 ? 37.188 -21.797 -15.039 1 72.56 515 ASP A CA 1
ATOM 4171 C C . ASP A 1 515 ? 38.125 -21.938 -13.828 1 72.56 515 ASP A C 1
ATOM 4173 O O . ASP A 1 515 ? 38.594 -23.031 -13.531 1 72.56 515 ASP A O 1
ATOM 4177 N N . MET B 1 1 ? -21.969 40.469 56.094 1 45.84 1 MET B N 1
ATOM 4178 C CA . MET B 1 1 ? -22.812 39.719 55.156 1 45.84 1 MET B CA 1
ATOM 4179 C C . MET B 1 1 ? -22.938 40.438 53.844 1 45.84 1 MET B C 1
ATOM 4181 O O . MET B 1 1 ? -22.859 39.844 52.781 1 45.84 1 MET B O 1
ATOM 4185 N N . ALA B 1 2 ? -23.156 41.75 53.844 1 55.78 2 ALA B N 1
ATOM 4186 C CA . ALA B 1 2 ? -23.266 42.562 52.656 1 55.78 2 ALA B CA 1
ATOM 4187 C C . ALA B 1 2 ? -21.953 42.594 51.875 1 55.78 2 ALA B C 1
ATOM 4189 O O . ALA B 1 2 ? -21.953 42.5 50.656 1 55.78 2 ALA B O 1
ATOM 4190 N N . ARG B 1 3 ? -20.844 42.75 52.594 1 60.22 3 ARG B N 1
ATOM 4191 C CA . ARG B 1 3 ? -19.531 42.781 51.938 1 60.22 3 ARG B CA 1
ATOM 4192 C C . ARG B 1 3 ? -19.219 41.469 51.25 1 60.22 3 ARG B C 1
ATOM 4194 O O . ARG B 1 3 ? -18.656 41.438 50.156 1 60.22 3 ARG B O 1
ATOM 4201 N N . LEU B 1 4 ? -19.641 40.406 51.969 1 62.41 4 LEU B N 1
ATOM 4202 C CA . LEU B 1 4 ? -19.453 39.062 51.406 1 62.41 4 LEU B CA 1
ATOM 4203 C C . LEU B 1 4 ? -20.359 38.875 50.188 1 62.41 4 LEU B C 1
ATOM 4205 O O . LEU B 1 4 ? -19.953 38.25 49.188 1 62.41 4 LEU B O 1
ATOM 4209 N N . SER B 1 5 ? -21.562 39.438 50.344 1 60.5 5 SER B N 1
ATOM 4210 C CA . SER B 1 5 ? -22.516 39.344 49.25 1 60.5 5 SER B CA 1
ATOM 4211 C C . SER B 1 5 ? -22.031 40.156 48.031 1 60.5 5 SER B C 1
ATOM 4213 O O . SER B 1 5 ? -22.141 39.688 46.906 1 60.5 5 SER B O 1
ATOM 4215 N N . LEU B 1 6 ? -21.531 41.344 48.281 1 62.78 6 LEU B N 1
ATOM 4216 C CA . LEU B 1 6 ? -21 42.156 47.188 1 62.78 6 LEU B CA 1
ATOM 4217 C C . LEU B 1 6 ? -19.812 41.5 46.531 1 62.78 6 LEU B C 1
ATOM 4219 O O . LEU B 1 6 ? -19.656 41.562 45.312 1 62.78 6 LEU B O 1
ATOM 4223 N N . SER B 1 7 ? -19.141 40.875 47.406 1 74.12 7 SER B N 1
ATOM 4224 C CA . SER B 1 7 ? -17.984 40.156 46.906 1 74.12 7 SER B CA 1
ATOM 4225 C C . SER B 1 7 ? -18.406 38.969 46.031 1 74.12 7 SER B C 1
ATOM 4227 O O . SER B 1 7 ? -17.781 38.688 45 1 74.12 7 SER B O 1
ATOM 4229 N N . ARG B 1 8 ? -19.5 38.438 46.312 1 75.69 8 ARG B N 1
ATOM 4230 C CA . ARG B 1 8 ? -20 37.281 45.531 1 75.69 8 ARG B CA 1
ATOM 4231 C C . ARG B 1 8 ? -20.547 37.75 44.188 1 75.69 8 ARG B C 1
ATOM 4233 O O . ARG B 1 8 ? -20.359 37.062 43.188 1 75.69 8 ARG B O 1
ATOM 4240 N N . VAL B 1 9 ? -21.25 38.844 44.344 1 80.06 9 VAL B N 1
ATOM 4241 C CA . VAL B 1 9 ? -21.828 39.375 43.125 1 80.06 9 VAL B CA 1
ATOM 4242 C C . VAL B 1 9 ? -20.703 39.812 42.156 1 80.06 9 VAL B C 1
ATOM 4244 O O . VAL B 1 9 ? -20.781 39.562 40.969 1 80.06 9 VAL B O 1
ATOM 4247 N N . ALA B 1 10 ? -19.766 40.406 42.781 1 84.94 10 ALA B N 1
ATOM 4248 C CA . ALA B 1 10 ? -18.609 40.844 41.969 1 84.94 10 ALA B CA 1
ATOM 4249 C C . ALA B 1 10 ? -17.906 39.656 41.344 1 84.94 10 ALA B C 1
ATOM 4251 O O . ALA B 1 10 ? -17.531 39.688 40.156 1 84.94 10 ALA B O 1
ATOM 4252 N N . ALA B 1 11 ? -17.812 38.656 42.094 1 87.75 11 ALA B N 1
ATOM 4253 C CA . ALA B 1 11 ? -17.156 37.438 41.594 1 87.75 11 ALA B CA 1
ATOM 4254 C C . ALA B 1 11 ? -17.984 36.781 40.5 1 87.75 11 ALA B C 1
ATOM 4256 O O . ALA B 1 11 ? -17.422 36.25 39.531 1 87.75 11 ALA B O 1
ATOM 4257 N N . ALA B 1 12 ? -19.219 36.844 40.688 1 87.81 12 ALA B N 1
ATOM 4258 C CA . ALA B 1 12 ? -20.109 36.281 39.688 1 87.81 12 ALA B CA 1
ATOM 4259 C C . ALA B 1 12 ? -20.016 37.062 38.375 1 87.81 12 ALA B C 1
ATOM 4261 O O . ALA B 1 12 ? -20.062 36.469 37.281 1 87.81 12 ALA B O 1
ATOM 4262 N N . LYS B 1 13 ? -19.938 38.281 38.5 1 88.31 13 LYS B N 1
ATOM 4263 C CA . LYS B 1 13 ? -19.812 39.156 37.312 1 88.31 13 LYS B CA 1
ATOM 4264 C C . LYS B 1 13 ? -18.469 38.938 36.625 1 88.31 13 LYS B C 1
ATOM 4266 O O . LYS B 1 13 ? -18.406 38.938 35.375 1 88.31 13 LYS B O 1
ATOM 4271 N N . GLU B 1 14 ? -17.484 38.844 37.375 1 90.62 14 GLU B N 1
ATOM 4272 C CA . GLU B 1 14 ? -16.156 38.531 36.844 1 90.62 14 GLU B CA 1
ATOM 4273 C C . GLU B 1 14 ? -16.188 37.25 36.031 1 90.62 14 GLU B C 1
ATOM 4275 O O . GLU B 1 14 ? -15.656 37.188 34.906 1 90.62 14 GLU B O 1
ATOM 4280 N N . ASN B 1 15 ? -16.766 36.281 36.562 1 90.06 15 ASN B N 1
ATOM 4281 C CA . ASN B 1 15 ? -16.828 35 35.906 1 90.06 15 ASN B CA 1
ATOM 4282 C C . ASN B 1 15 ? -17.625 35.062 34.594 1 90.06 15 ASN B C 1
ATOM 4284 O O . ASN B 1 15 ? -17.281 34.406 33.625 1 90.06 15 ASN B O 1
ATOM 4288 N N . LYS B 1 16 ? -18.641 35.781 34.656 1 89.12 16 LYS B N 1
ATOM 4289 C CA . LYS B 1 16 ? -19.484 35.938 33.469 1 89.12 16 LYS B CA 1
ATOM 4290 C C . LYS B 1 16 ? -18.719 36.656 32.344 1 89.12 16 LYS B C 1
ATOM 4292 O O . LYS B 1 16 ? -18.781 36.219 31.188 1 89.12 16 LYS B O 1
ATOM 4297 N N . ILE B 1 17 ? -18 37.656 32.719 1 91 17 ILE B N 1
ATOM 4298 C CA . ILE B 1 17 ? -17.219 38.406 31.734 1 91 17 ILE B CA 1
ATOM 4299 C C . ILE B 1 17 ? -16.094 37.5 31.188 1 91 17 ILE B C 1
ATOM 4301 O O . ILE B 1 17 ? -15.875 37.469 29.984 1 91 17 ILE B O 1
ATOM 4305 N N . LEU B 1 18 ? -15.5 36.812 32.031 1 91.5 18 LEU B N 1
ATOM 4306 C CA . LEU B 1 18 ? -14.414 35.906 31.625 1 91.5 18 LEU B CA 1
ATOM 4307 C C . LEU B 1 18 ? -14.906 34.844 30.672 1 91.5 18 LEU B C 1
ATOM 4309 O O . LEU B 1 18 ? -14.281 34.594 29.641 1 91.5 18 LEU B O 1
ATOM 4313 N N . ARG B 1 19 ? -15.977 34.281 30.906 1 88.19 19 ARG B N 1
ATOM 4314 C CA . ARG B 1 19 ? -16.547 33.219 30.078 1 88.19 19 ARG B CA 1
ATOM 4315 C C . ARG B 1 19 ? -16.953 33.75 28.703 1 88.19 19 ARG B C 1
ATOM 4317 O O . ARG B 1 19 ? -16.859 33.062 27.703 1 88.19 19 ARG B O 1
ATOM 4324 N N . SER B 1 20 ? -17.375 34.938 28.734 1 89.56 20 SER B N 1
ATOM 4325 C CA . SER B 1 20 ? -17.828 35.562 27.484 1 89.56 20 SER B CA 1
ATOM 4326 C C . SER B 1 20 ? -16.656 35.812 26.547 1 89.56 20 SER B C 1
ATOM 4328 O O . SER B 1 20 ? -16.844 36 25.344 1 89.56 20 SER B O 1
ATOM 4330 N N . LEU B 1 21 ? -15.469 35.781 27.094 1 90.88 21 LEU B N 1
ATOM 4331 C CA . LEU B 1 21 ? -14.281 36 26.281 1 90.88 21 LEU B CA 1
ATOM 4332 C C . LEU B 1 21 ? -13.828 34.719 25.594 1 90.88 21 LEU B C 1
ATOM 4334 O O . LEU B 1 21 ? -13.078 34.75 24.609 1 90.88 21 LEU B O 1
ATOM 4338 N N . SER B 1 22 ? -14.289 33.656 26.062 1 87.38 22 SER B N 1
ATOM 4339 C CA . SER B 1 22 ? -13.875 32.375 25.516 1 87.38 22 SER B CA 1
ATOM 4340 C C . SER B 1 22 ? -14.727 31.969 24.312 1 87.38 22 SER B C 1
ATOM 4342 O O . SER B 1 22 ? -15.867 32.438 24.172 1 87.38 22 SER B O 1
ATOM 4344 N N . PHE B 1 23 ? -14.148 31.25 23.359 1 81.69 23 PHE B N 1
ATOM 4345 C CA . PHE B 1 23 ? -14.844 30.672 22.219 1 81.69 23 PHE B CA 1
ATOM 4346 C C . PHE B 1 23 ? -14.336 29.266 21.938 1 81.69 23 PHE B C 1
ATOM 4348 O O . PHE B 1 23 ? -13.234 28.891 22.359 1 81.69 23 PHE B O 1
ATOM 4355 N N . ASP B 1 24 ? -14.984 28.422 21.25 1 72.31 24 ASP B N 1
ATOM 4356 C CA . ASP B 1 24 ? -14.773 26.984 21.141 1 72.31 24 ASP B CA 1
ATOM 4357 C C . ASP B 1 24 ? -13.422 26.672 20.516 1 72.31 24 ASP B C 1
ATOM 4359 O O . ASP B 1 24 ? -12.727 25.75 20.953 1 72.31 24 ASP B O 1
ATOM 4363 N N . SER B 1 25 ? -13.008 27.438 19.578 1 74.44 25 SER B N 1
ATOM 4364 C CA . SER B 1 25 ? -11.812 27.094 18.828 1 74.44 25 SER B CA 1
ATOM 4365 C C . SER B 1 25 ? -10.555 27.641 19.484 1 74.44 25 SER B C 1
ATOM 4367 O O . SER B 1 25 ? -9.445 27.422 19 1 74.44 25 SER B O 1
ATOM 4369 N N . ARG B 1 26 ? -10.758 28.281 20.609 1 76 26 ARG B N 1
ATOM 4370 C CA . ARG B 1 26 ? -9.625 28.969 21.219 1 76 26 ARG B CA 1
ATOM 4371 C C . ARG B 1 26 ? -8.5 28 21.562 1 76 26 ARG B C 1
ATOM 4373 O O . ARG B 1 26 ? -7.363 28.188 21.109 1 76 26 ARG B O 1
ATOM 4380 N N . PRO B 1 27 ? -8.875 26.812 22.109 1 73.88 27 PRO B N 1
ATOM 4381 C CA . PRO B 1 27 ? -7.789 25.891 22.484 1 73.88 27 PRO B CA 1
ATOM 4382 C C . PRO B 1 27 ? -7.41 24.938 21.359 1 73.88 27 PRO B C 1
ATOM 4384 O O . PRO B 1 27 ? -6.398 24.234 21.438 1 73.88 27 PRO B O 1
ATOM 4387 N N . VAL B 1 28 ? -8.109 25.031 20.312 1 73.75 28 VAL B N 1
ATOM 4388 C CA . VAL B 1 28 ? -8.023 23.969 19.312 1 73.75 28 VAL B CA 1
ATOM 4389 C C . VAL B 1 28 ? -6.691 24.078 18.562 1 73.75 28 VAL B C 1
ATOM 4391 O O . VAL B 1 28 ? -6.023 23.062 18.328 1 73.75 28 VAL B O 1
ATOM 4394 N N . ARG B 1 29 ? -6.332 25.25 18.25 1 78.94 29 ARG B N 1
ATOM 4395 C CA . ARG B 1 29 ? -5.109 25.406 17.469 1 78.94 29 ARG B CA 1
ATOM 4396 C C . ARG B 1 29 ? -3.889 24.984 18.281 1 78.94 29 ARG B C 1
ATOM 4398 O O . ARG B 1 29 ? -3.016 24.266 17.781 1 78.94 29 ARG B O 1
ATOM 4405 N N . HIS B 1 30 ? -3.879 25.438 19.484 1 82.94 30 HIS B N 1
ATOM 4406 C CA . HIS B 1 30 ? -2.771 25.047 20.344 1 82.94 30 HIS B CA 1
ATOM 4407 C C . HIS B 1 30 ? -2.625 23.531 20.406 1 82.94 30 HIS B C 1
ATOM 4409 O O . HIS B 1 30 ? -1.515 23.016 20.312 1 82.94 30 HIS B O 1
ATOM 4415 N N . SER B 1 31 ? -3.73 22.906 20.453 1 79.25 31 SER B N 1
ATOM 4416 C CA . SER B 1 31 ? -3.73 21.453 20.578 1 79.25 31 SER B CA 1
ATOM 4417 C C . SER B 1 31 ? -3.354 20.781 19.25 1 79.25 31 SER B C 1
ATOM 4419 O O . SER B 1 31 ? -2.867 19.656 19.25 1 79.25 31 SER B O 1
ATOM 4421 N N . SER B 1 32 ? -3.555 21.484 18.234 1 81.19 32 SER B N 1
ATOM 4422 C CA . SER B 1 32 ? -3.299 20.922 16.922 1 81.19 32 SER B CA 1
ATOM 4423 C C . SER B 1 32 ? -1.832 21.062 16.531 1 81.19 32 SER B C 1
ATOM 4425 O O . SER B 1 32 ? -1.352 20.375 15.633 1 81.19 32 SER B O 1
ATOM 4427 N N . ILE B 1 33 ? -1.192 22 17.188 1 84.94 33 ILE B N 1
ATOM 4428 C CA . ILE B 1 33 ? 0.237 22.156 16.953 1 84.94 33 ILE B CA 1
ATOM 4429 C C . ILE B 1 33 ? 1.001 21 17.594 1 84.94 33 ILE B C 1
ATOM 4431 O O . ILE B 1 33 ? 0.772 20.656 18.75 1 84.94 33 ILE B O 1
ATOM 4435 N N . LEU B 1 34 ? 1.798 20.422 16.844 1 80.44 34 LEU B N 1
ATOM 4436 C CA . LEU B 1 34 ? 2.566 19.281 17.312 1 80.44 34 LEU B CA 1
ATOM 4437 C C . LEU B 1 34 ? 3.506 19.672 18.453 1 80.44 34 LEU B C 1
ATOM 4439 O O . LEU B 1 34 ? 4.02 20.797 18.469 1 80.44 34 LEU B O 1
ATOM 4443 N N . ASP B 1 35 ? 3.627 18.734 19.297 1 82.75 35 ASP B N 1
ATOM 4444 C CA . ASP B 1 35 ? 4.629 18.938 20.344 1 82.75 35 ASP B CA 1
ATOM 4445 C C . ASP B 1 35 ? 6.039 18.719 19.797 1 82.75 35 ASP B C 1
ATOM 4447 O O . ASP B 1 35 ? 6.25 17.891 18.906 1 82.75 35 ASP B O 1
ATOM 4451 N N . ALA B 1 36 ? 6.859 19.547 20.297 1 82.31 36 ALA B N 1
ATOM 4452 C CA . ALA B 1 36 ? 8.258 19.375 19.922 1 82.31 36 ALA B CA 1
ATOM 4453 C C . ALA B 1 36 ? 8.773 18 20.328 1 82.31 36 ALA B C 1
ATOM 4455 O O . ALA B 1 36 ? 8.43 17.5 21.406 1 82.31 36 ALA B O 1
ATOM 4456 N N . SER B 1 37 ? 9.523 17.406 19.516 1 78.62 37 SER B N 1
ATOM 4457 C CA . SER B 1 37 ? 10.164 16.141 19.844 1 78.62 37 SER B CA 1
ATOM 4458 C C . SER B 1 37 ? 11.172 16.312 20.969 1 78.62 37 SER B C 1
ATOM 4460 O O . SER B 1 37 ? 11.586 17.422 21.281 1 78.62 37 SER B O 1
ATOM 4462 N N . THR B 1 38 ? 11.555 15.211 21.438 1 75.62 38 THR B N 1
ATOM 4463 C CA . THR B 1 38 ? 12.469 15.227 22.578 1 75.62 38 THR B CA 1
ATOM 4464 C C . THR B 1 38 ? 13.766 15.961 22.234 1 75.62 38 THR B C 1
ATOM 4466 O O . THR B 1 38 ? 14.367 15.703 21.188 1 75.62 38 THR B O 1
ATOM 4469 N N . ARG B 1 39 ? 14.117 16.875 22.984 1 76.62 39 ARG B N 1
ATOM 4470 C CA . ARG B 1 39 ? 15.367 17.641 22.938 1 76.62 39 ARG B CA 1
ATOM 4471 C C . ARG B 1 39 ? 15.352 18.656 21.812 1 76.62 39 ARG B C 1
ATOM 4473 O O . ARG B 1 39 ? 16.344 19.359 21.594 1 76.62 39 ARG B O 1
ATOM 4480 N N . THR B 1 40 ? 14.258 18.688 21.062 1 86.56 40 THR B N 1
ATOM 4481 C CA . THR B 1 40 ? 14.164 19.672 20 1 86.56 40 THR B CA 1
ATOM 4482 C C . THR B 1 40 ? 13.938 21.062 20.578 1 86.56 40 THR B C 1
ATOM 4484 O O . THR B 1 40 ? 13.164 21.234 21.516 1 86.56 40 THR B O 1
ATOM 4487 N N . PHE B 1 41 ? 14.656 22.062 20.234 1 88.69 41 PHE B N 1
ATOM 4488 C CA . PHE B 1 41 ? 14.547 23.484 20.5 1 88.69 41 PHE B CA 1
ATOM 4489 C C . PHE B 1 41 ? 15.164 23.828 21.859 1 88.69 41 PHE B C 1
ATOM 4491 O O . PHE B 1 41 ? 15.109 24.969 22.297 1 88.69 41 PHE B O 1
ATOM 4498 N N . GLU B 1 42 ? 15.828 22.922 22.531 1 86.62 42 GLU B N 1
ATOM 4499 C CA . GLU B 1 42 ? 16.422 23.188 23.844 1 86.62 42 GLU B CA 1
ATOM 4500 C C . GLU B 1 42 ? 17.5 24.25 23.75 1 86.62 42 GLU B C 1
ATOM 4502 O O . GLU B 1 42 ? 17.781 24.938 24.734 1 86.62 42 GLU B O 1
ATOM 4507 N N . TRP B 1 43 ? 18 24.406 22.609 1 86.88 43 TRP B N 1
ATOM 4508 C CA . TRP B 1 43 ? 19.062 25.375 22.375 1 86.88 43 TRP B CA 1
ATOM 4509 C C . TRP B 1 43 ? 18.562 26.797 22.625 1 86.88 43 TRP B C 1
ATOM 4511 O O . TRP B 1 43 ? 19.344 27.703 22.859 1 86.88 43 TRP B O 1
ATOM 4521 N N . VAL B 1 44 ? 17.234 27.062 22.594 1 89.56 44 VAL B N 1
ATOM 4522 C CA . VAL B 1 44 ? 16.656 28.391 22.703 1 89.56 44 VAL B CA 1
ATOM 4523 C C . VAL B 1 44 ? 16.906 28.953 24.094 1 89.56 44 VAL B C 1
ATOM 4525 O O . VAL B 1 44 ? 16.938 30.172 24.281 1 89.56 44 VAL B O 1
ATOM 4528 N N . PHE B 1 45 ? 17.156 28.078 25.109 1 90.06 45 PHE B N 1
ATOM 4529 C CA . PHE B 1 45 ? 17.344 28.5 26.484 1 90.06 45 PHE B CA 1
ATOM 4530 C C . PHE B 1 45 ? 18.828 28.453 26.875 1 90.06 45 PHE B C 1
ATOM 4532 O O . PHE B 1 45 ? 19.172 28.641 28.047 1 90.06 45 PHE B O 1
ATOM 4539 N N . LYS B 1 46 ? 19.656 28.203 25.859 1 85.12 46 LYS B N 1
ATOM 4540 C CA . LYS B 1 46 ? 21.078 28.156 26.125 1 85.12 46 LYS B CA 1
ATOM 4541 C C . LYS B 1 46 ? 21.703 29.547 26 1 85.12 46 LYS B C 1
ATOM 4543 O O . LYS B 1 46 ? 21.297 30.344 25.156 1 85.12 46 LYS B O 1
ATOM 4548 N N . GLU B 1 47 ? 22.719 29.875 26.875 1 77.38 47 GLU B N 1
ATOM 4549 C CA . GLU B 1 47 ? 23.406 31.156 26.859 1 77.38 47 GLU B CA 1
ATOM 4550 C C . GLU B 1 47 ? 24.375 31.234 25.672 1 77.38 47 GLU B C 1
ATOM 4552 O O . GLU B 1 47 ? 24.828 30.219 25.156 1 77.38 47 GLU B O 1
ATOM 4557 N N . ALA B 1 48 ? 24.453 32.406 24.891 1 68.5 48 ALA B N 1
ATOM 4558 C CA . ALA B 1 48 ? 25.234 32.656 23.688 1 68.5 48 ALA B CA 1
ATOM 4559 C C . ALA B 1 48 ? 26.594 31.938 23.781 1 68.5 48 ALA B C 1
ATOM 4561 O O . ALA B 1 48 ? 27.109 31.469 22.766 1 68.5 48 ALA B O 1
ATOM 4562 N N . GLY B 1 49 ? 27.344 32 24.719 1 57.28 49 GLY B N 1
ATOM 4563 C CA . GLY B 1 49 ? 28.734 31.578 24.766 1 57.28 49 GLY B CA 1
ATOM 4564 C C . GLY B 1 49 ? 28.922 30.125 24.375 1 57.28 49 GLY B C 1
ATOM 4565 O O . GLY B 1 49 ? 30.047 29.672 24.172 1 57.28 49 GLY B O 1
ATOM 4566 N N . GLN B 1 50 ? 28.047 29.422 24.547 1 48.75 50 GLN B N 1
ATOM 4567 C CA . GLN B 1 50 ? 28.328 28.031 24.219 1 48.75 50 GLN B CA 1
ATOM 4568 C C . GLN B 1 50 ? 28.188 27.781 22.719 1 48.75 50 GLN B C 1
ATOM 4570 O O . GLN B 1 50 ? 27.062 27.703 22.203 1 48.75 50 GLN B O 1
ATOM 4575 N N . ARG B 1 51 ? 28.969 28.453 22.031 1 44.28 51 ARG B N 1
ATOM 4576 C CA . ARG B 1 51 ? 29.031 28.344 20.578 1 44.28 51 ARG B CA 1
ATOM 4577 C C . ARG B 1 51 ? 28.875 26.891 20.125 1 44.28 51 ARG B C 1
ATOM 4579 O O . ARG B 1 51 ? 29.688 26.047 20.484 1 44.28 51 ARG B O 1
ATOM 4586 N N . ASP B 1 52 ? 27.953 26.359 20.109 1 43.72 52 ASP B N 1
ATOM 4587 C CA . ASP B 1 52 ? 28.141 25.25 19.188 1 43.72 52 ASP B CA 1
ATOM 4588 C C . ASP B 1 52 ? 28.562 25.734 17.812 1 43.72 52 ASP B C 1
ATOM 4590 O O . ASP B 1 52 ? 27.797 26.438 17.141 1 43.72 52 ASP B O 1
ATOM 4594 N N . SER B 1 53 ? 29.875 26.141 17.641 1 36.31 53 SER B N 1
ATOM 4595 C CA . SER B 1 53 ? 30.609 26.594 16.453 1 36.31 53 SER B CA 1
ATOM 4596 C C . SER B 1 53 ? 30.25 25.734 15.242 1 36.31 53 SER B C 1
ATOM 4598 O O . SER B 1 53 ? 30.953 25.766 14.234 1 36.31 53 SER B O 1
ATOM 4600 N N . VAL B 1 54 ? 29.453 24.859 15.312 1 38.97 54 VAL B N 1
ATOM 4601 C CA . VAL B 1 54 ? 29.688 24.188 14.039 1 38.97 54 VAL B CA 1
ATOM 4602 C C . VAL B 1 54 ? 29.75 25.219 12.914 1 38.97 54 VAL B C 1
ATOM 4604 O O . VAL B 1 54 ? 30.672 25.188 12.102 1 38.97 54 VAL B O 1
ATOM 4607 N N . ALA B 1 55 ? 28.656 25.375 12.078 1 39.75 55 ALA B N 1
ATOM 4608 C CA . ALA B 1 55 ? 28.797 25.953 10.742 1 39.75 55 ALA B CA 1
ATOM 4609 C C . ALA B 1 55 ? 28.938 27.469 10.812 1 39.75 55 ALA B C 1
ATOM 4611 O O . ALA B 1 55 ? 28.406 28.109 11.734 1 39.75 55 ALA B O 1
ATOM 4612 N N . GLY B 1 56 ? 29.844 28.125 10.469 1 37.66 56 GLY B N 1
ATOM 4613 C CA . GLY B 1 56 ? 30.312 29.469 10.188 1 37.66 56 GLY B CA 1
ATOM 4614 C C . GLY B 1 56 ? 29.188 30.484 10.109 1 37.66 56 GLY B C 1
ATOM 4615 O O . GLY B 1 56 ? 29.438 31.703 10.078 1 37.66 56 GLY B O 1
ATOM 4616 N N . ARG B 1 57 ? 28.25 30.344 9.242 1 43.41 57 ARG B N 1
ATOM 4617 C CA . ARG B 1 57 ? 27.422 31.453 8.766 1 43.41 57 ARG B CA 1
ATOM 4618 C C . ARG B 1 57 ? 26.359 31.828 9.805 1 43.41 57 ARG B C 1
ATOM 4620 O O . ARG B 1 57 ? 25.203 31.406 9.703 1 43.41 57 ARG B O 1
ATOM 4627 N N . THR B 1 58 ? 26.516 31.781 11.125 1 50.62 58 THR B N 1
ATOM 4628 C CA . THR B 1 58 ? 25.453 31.859 12.102 1 50.62 58 THR B CA 1
ATOM 4629 C C . THR B 1 58 ? 24.922 33.281 12.203 1 50.62 58 THR B C 1
ATOM 4631 O O . THR B 1 58 ? 25.531 34.156 12.852 1 50.62 58 THR B O 1
ATOM 4634 N N . SER B 1 59 ? 24.328 33.781 11.266 1 53.19 59 SER B N 1
ATOM 4635 C CA . SER B 1 59 ? 23.734 35.125 11.406 1 53.19 59 SER B CA 1
ATOM 4636 C C . SER B 1 59 ? 22.828 35.188 12.633 1 53.19 59 SER B C 1
ATOM 4638 O O . SER B 1 59 ? 22.609 36.25 13.188 1 53.19 59 SER B O 1
ATOM 4640 N N . THR B 1 60 ? 22.203 34.094 13.109 1 60.31 60 THR B N 1
ATOM 4641 C CA . THR B 1 60 ? 21.328 34.219 14.258 1 60.31 60 THR B CA 1
ATOM 4642 C C . THR B 1 60 ? 22.047 33.844 15.539 1 60.31 60 THR B C 1
ATOM 4644 O O . THR B 1 60 ? 22.5 32.688 15.672 1 60.31 60 THR B O 1
ATOM 4647 N N . PRO B 1 61 ? 22.453 34.812 16.344 1 62.47 61 PRO B N 1
ATOM 4648 C CA . PRO B 1 61 ? 23.156 34.5 17.578 1 62.47 61 PRO B CA 1
ATOM 4649 C C . PRO B 1 61 ? 22.344 33.562 18.5 1 62.47 61 PRO B C 1
ATOM 4651 O O . PRO B 1 61 ? 21.141 33.781 18.688 1 62.47 61 PRO B O 1
ATOM 4654 N N . THR B 1 62 ? 22.953 32.5 18.938 1 69.44 62 THR B N 1
ATOM 4655 C CA . THR B 1 62 ? 22.359 31.625 19.953 1 69.44 62 THR B CA 1
ATOM 4656 C C . THR B 1 62 ? 22.203 32.375 21.266 1 69.44 62 THR B C 1
ATOM 4658 O O . THR B 1 62 ? 23.016 33.25 21.594 1 69.44 62 THR B O 1
ATOM 4661 N N . GLY B 1 63 ? 21.078 32.375 21.828 1 81.25 63 GLY B N 1
ATOM 4662 C CA . GLY B 1 63 ? 20.844 32.938 23.141 1 81.25 63 GLY B CA 1
ATOM 4663 C C . GLY B 1 63 ? 20.078 34.25 23.109 1 81.25 63 GLY B C 1
ATOM 4664 O O . GLY B 1 63 ? 19.812 34.844 24.141 1 81.25 63 GLY B O 1
ATOM 4665 N N . SER B 1 64 ? 19.844 34.719 21.906 1 85.94 64 SER B N 1
ATOM 4666 C CA . SER B 1 64 ? 19.156 36 21.781 1 85.94 64 SER B CA 1
ATOM 4667 C C . SER B 1 64 ? 17.797 35.969 22.469 1 85.94 64 SER B C 1
ATOM 4669 O O . SER B 1 64 ? 17.406 36.938 23.125 1 85.94 64 SER B O 1
ATOM 4671 N N . PHE B 1 65 ? 17.141 34.938 22.406 1 91.94 65 PHE B N 1
ATOM 4672 C CA . PHE B 1 65 ? 15.828 34.812 23.016 1 91.94 65 PHE B CA 1
ATOM 4673 C C . PHE B 1 65 ? 15.914 34.906 24.531 1 91.94 65 PHE B C 1
ATOM 4675 O O . PHE B 1 65 ? 15.133 35.594 25.172 1 91.94 65 PHE B O 1
ATOM 4682 N N . LEU B 1 66 ? 16.844 34.125 25.047 1 91.44 66 LEU B N 1
ATOM 4683 C CA . LEU B 1 66 ? 17.031 34.125 26.5 1 91.44 66 LEU B CA 1
ATOM 4684 C C . LEU B 1 66 ? 17.375 35.5 27.016 1 91.44 66 LEU B C 1
ATOM 4686 O O . LEU B 1 66 ? 16.891 35.938 28.062 1 91.44 66 LEU B O 1
ATOM 4690 N N . ARG B 1 67 ? 18.203 36.188 26.281 1 90.06 67 ARG B N 1
ATOM 4691 C CA . ARG B 1 67 ? 18.562 37.531 26.656 1 90.06 67 ARG B CA 1
ATOM 4692 C C . ARG B 1 67 ? 17.359 38.469 26.625 1 90.06 67 ARG B C 1
ATOM 4694 O O . ARG B 1 67 ? 17.172 39.281 27.531 1 90.06 67 ARG B O 1
ATOM 4701 N N . TRP B 1 68 ? 16.609 38.312 25.625 1 92.69 68 TRP B N 1
ATOM 4702 C CA . TRP B 1 68 ? 15.398 39.125 25.516 1 92.69 68 TRP B CA 1
ATOM 4703 C C . TRP B 1 68 ? 14.43 38.812 26.641 1 92.69 68 TRP B C 1
ATOM 4705 O O . TRP B 1 68 ? 13.805 39.719 27.203 1 92.69 68 TRP B O 1
ATOM 4715 N N . LEU B 1 69 ? 14.32 37.562 26.969 1 93.12 69 LEU B N 1
ATOM 4716 C CA . LEU B 1 69 ? 13.43 37.156 28.047 1 93.12 69 LEU B CA 1
ATOM 4717 C C . LEU B 1 69 ? 13.859 37.75 29.375 1 93.12 69 LEU B C 1
ATOM 4719 O O . LEU B 1 69 ? 13.016 38.156 30.188 1 93.12 69 LEU B O 1
ATOM 4723 N N . LYS B 1 70 ? 15.141 37.812 29.516 1 90.88 70 LYS B N 1
ATOM 4724 C CA . LYS B 1 70 ? 15.703 38.25 30.797 1 90.88 70 LYS B CA 1
ATOM 4725 C C . LYS B 1 70 ? 15.648 39.781 30.922 1 90.88 70 LYS B C 1
ATOM 4727 O O . LYS B 1 70 ? 15.367 40.312 32 1 90.88 70 LYS B O 1
ATOM 4732 N N . GLU B 1 71 ? 16.016 40.375 29.828 1 89.44 71 GLU B N 1
ATOM 4733 C CA . GLU B 1 71 ? 16.25 41.812 29.984 1 89.44 71 GLU B CA 1
ATOM 4734 C C . GLU B 1 71 ? 15.578 42.594 28.875 1 89.44 71 GLU B C 1
ATOM 4736 O O . GLU B 1 71 ? 15.414 43.812 28.984 1 89.44 71 GLU B O 1
ATOM 4741 N N . GLY B 1 72 ? 15.195 41.969 27.891 1 88.12 72 GLY B N 1
ATOM 4742 C CA . GLY B 1 72 ? 14.703 42.688 26.719 1 88.12 72 GLY B CA 1
ATOM 4743 C C . GLY B 1 72 ? 13.32 43.281 26.922 1 88.12 72 GLY B C 1
ATOM 4744 O O . GLY B 1 72 ? 12.578 42.844 27.812 1 88.12 72 GLY B O 1
ATOM 4745 N N . ASP B 1 73 ? 13.039 44.344 26.078 1 88.75 73 ASP B N 1
ATOM 4746 C CA . ASP B 1 73 ? 11.719 44.969 26.016 1 88.75 73 ASP B CA 1
ATOM 4747 C C . ASP B 1 73 ? 11.188 45 24.578 1 88.75 73 ASP B C 1
ATOM 4749 O O . ASP B 1 73 ? 11.938 44.719 23.641 1 88.75 73 ASP B O 1
ATOM 4753 N N . GLY B 1 74 ? 10 45.219 24.516 1 91.62 74 GLY B N 1
ATOM 4754 C CA . GLY B 1 74 ? 9.422 45.312 23.188 1 91.62 74 GLY B CA 1
ATOM 4755 C C . GLY B 1 74 ? 9.172 43.969 22.531 1 91.62 74 GLY B C 1
ATOM 4756 O O . GLY B 1 74 ? 8.531 43.094 23.109 1 91.62 74 GLY B O 1
ATOM 4757 N N . PHE B 1 75 ? 9.812 43.875 21.344 1 94.44 75 PHE B N 1
ATOM 4758 C CA . PHE B 1 75 ? 9.453 42.719 20.547 1 94.44 75 PHE B CA 1
ATOM 4759 C C . PHE B 1 75 ? 10.609 41.719 20.484 1 94.44 75 PHE B C 1
ATOM 4761 O O . PHE B 1 75 ? 11.773 42.125 20.531 1 94.44 75 PHE B O 1
ATOM 4768 N N . PHE B 1 76 ? 10.312 40.5 20.406 1 95.19 76 PHE B N 1
ATOM 4769 C CA . PHE B 1 76 ? 11.156 39.438 19.891 1 95.19 76 PHE B CA 1
ATOM 4770 C C . PHE B 1 76 ? 10.484 38.75 18.719 1 95.19 76 PHE B C 1
ATOM 4772 O O . PHE B 1 76 ? 9.367 38.25 18.844 1 95.19 76 PHE B O 1
ATOM 4779 N N . TRP B 1 77 ? 11.125 38.719 17.578 1 95.5 77 TRP B N 1
ATOM 4780 C CA . TRP B 1 77 ? 10.5 38.219 16.344 1 95.5 77 TRP B CA 1
ATOM 4781 C C . TRP B 1 77 ? 11.133 36.875 15.914 1 95.5 77 TRP B C 1
ATOM 4783 O O . TRP B 1 77 ? 12.328 36.812 15.641 1 95.5 77 TRP B O 1
ATOM 4793 N N . VAL B 1 78 ? 10.312 35.844 15.93 1 94.56 78 VAL B N 1
ATOM 4794 C CA . VAL B 1 78 ? 10.719 34.531 15.43 1 94.56 78 VAL B CA 1
ATOM 4795 C C . VAL B 1 78 ? 10.266 34.375 13.984 1 94.56 78 VAL B C 1
ATOM 4797 O O . VAL B 1 78 ? 9.07 34.438 13.688 1 94.56 78 VAL B O 1
ATOM 4800 N N . THR B 1 79 ? 11.133 34.188 13.086 1 93.19 79 THR B N 1
ATOM 4801 C CA . THR B 1 79 ? 10.789 34.062 11.672 1 93.19 79 THR B CA 1
ATOM 4802 C C . THR B 1 79 ? 11.555 32.906 11.039 1 93.19 79 THR B C 1
ATOM 4804 O O . THR B 1 79 ? 12.336 32.219 11.711 1 93.19 79 THR B O 1
ATOM 4807 N N . GLY B 1 80 ? 11.195 32.594 9.773 1 90.81 80 GLY B N 1
ATOM 4808 C CA . GLY B 1 80 ? 11.812 31.484 9.047 1 90.81 80 GLY B CA 1
ATOM 4809 C C . GLY B 1 80 ? 11 31.031 7.844 1 90.81 80 GLY B C 1
ATOM 4810 O O . GLY B 1 80 ? 9.914 31.562 7.586 1 90.81 80 GLY B O 1
ATOM 4811 N N . LYS B 1 81 ? 11.547 30.062 7.191 1 89.19 81 LYS B N 1
ATOM 4812 C CA . LYS B 1 81 ? 10.898 29.469 6.02 1 89.19 81 LYS B CA 1
ATOM 4813 C C . LYS B 1 81 ? 9.602 28.781 6.402 1 89.19 81 LYS B C 1
ATOM 4815 O O . LYS B 1 81 ? 9.422 28.359 7.547 1 89.19 81 LYS B O 1
ATOM 4820 N N . PRO B 1 82 ? 8.672 28.688 5.398 1 87.56 82 PRO B N 1
ATOM 4821 C CA . PRO B 1 82 ? 7.465 27.906 5.684 1 87.56 82 PRO B CA 1
ATOM 4822 C C . PRO B 1 82 ? 7.773 26.469 6.07 1 87.56 82 PRO B C 1
ATOM 4824 O O . PRO B 1 82 ? 8.617 25.828 5.441 1 87.56 82 PRO B O 1
ATOM 4827 N N . GLY B 1 83 ? 7.145 26.047 7.148 1 89.38 83 GLY B N 1
ATOM 4828 C CA . GLY B 1 83 ? 7.309 24.656 7.566 1 89.38 83 GLY B CA 1
ATOM 4829 C C . GLY B 1 83 ? 8.555 24.438 8.406 1 89.38 83 GLY B C 1
ATOM 4830 O O . GLY B 1 83 ? 8.914 23.297 8.695 1 89.38 83 GLY B O 1
ATOM 4831 N N . SER B 1 84 ? 9.18 25.422 8.82 1 91.56 84 SER B N 1
ATOM 4832 C CA . SER B 1 84 ? 10.438 25.281 9.539 1 91.56 84 SER B CA 1
ATOM 4833 C C . SER B 1 84 ? 10.195 24.969 11.016 1 91.56 84 SER B C 1
ATOM 4835 O O . SER B 1 84 ? 11.125 24.641 11.75 1 91.56 84 SER B O 1
ATOM 4837 N N . GLY B 1 85 ? 8.945 25.141 11.5 1 91.31 85 GLY B N 1
ATOM 4838 C CA . GLY B 1 85 ? 8.625 24.766 12.867 1 91.31 85 GLY B CA 1
ATOM 4839 C C . GLY B 1 85 ? 8.367 25.953 13.766 1 91.31 85 GLY B C 1
ATOM 4840 O O . GLY B 1 85 ? 8.484 25.859 14.992 1 91.31 85 GLY B O 1
ATOM 4841 N N . LYS B 1 86 ? 8.047 27.047 13.242 1 93.69 86 LYS B N 1
ATOM 4842 C CA . LYS B 1 86 ? 7.801 28.266 14.008 1 93.69 86 LYS B CA 1
ATOM 4843 C C . LYS B 1 86 ? 6.719 28.047 15.062 1 93.69 86 LYS B C 1
ATOM 4845 O O . LYS B 1 86 ? 6.906 28.391 16.234 1 93.69 86 LYS B O 1
ATOM 4850 N N . SER B 1 87 ? 5.586 27.484 14.602 1 93.19 87 SER B N 1
ATOM 4851 C CA . SER B 1 87 ? 4.469 27.281 15.516 1 93.19 87 SER B CA 1
ATOM 4852 C C . SER B 1 87 ? 4.828 26.281 16.625 1 93.19 87 SER B C 1
ATOM 4854 O O . SER B 1 87 ? 4.441 26.469 17.781 1 93.19 87 SER B O 1
ATOM 4856 N N . THR B 1 88 ? 5.52 25.297 16.297 1 92.88 88 THR B N 1
ATOM 4857 C CA . THR B 1 88 ? 5.941 24.312 17.281 1 92.88 88 THR B CA 1
ATOM 4858 C C . THR B 1 88 ? 6.898 24.938 18.297 1 92.88 88 THR B C 1
ATOM 4860 O O . THR B 1 88 ? 6.816 24.656 19.5 1 92.88 88 THR B O 1
ATOM 4863 N N . LEU B 1 89 ? 7.828 25.75 17.828 1 94 89 LEU B N 1
ATOM 4864 C CA . LEU B 1 89 ? 8.742 26.438 18.719 1 94 89 LEU B CA 1
ATOM 4865 C C . LEU B 1 89 ? 7.988 27.375 19.656 1 94 89 LEU B C 1
ATOM 4867 O O . LEU B 1 89 ? 8.242 27.406 20.859 1 94 89 LEU B O 1
ATOM 4871 N N . MET B 1 90 ? 7.086 28.156 19.078 1 95.38 90 MET B N 1
ATOM 4872 C CA . MET B 1 90 ? 6.309 29.125 19.875 1 95.38 90 MET B CA 1
ATOM 4873 C C . MET B 1 90 ? 5.551 28.422 20.984 1 95.38 90 MET B C 1
ATOM 4875 O O . MET B 1 90 ? 5.516 28.906 22.125 1 95.38 90 MET B O 1
ATOM 4879 N N . LYS B 1 91 ? 4.941 27.297 20.625 1 94.19 91 LYS B N 1
ATOM 4880 C CA . LYS B 1 91 ? 4.262 26.5 21.641 1 94.19 91 LYS B CA 1
ATOM 4881 C C . LYS B 1 91 ? 5.242 26 22.703 1 94.19 91 LYS B C 1
ATOM 4883 O O . LYS B 1 91 ? 4.953 26.047 23.906 1 94.19 91 LYS B O 1
ATOM 4888 N N . PHE B 1 92 ? 6.359 25.578 22.266 1 93.94 92 PHE B N 1
ATOM 4889 C CA . PHE B 1 92 ? 7.391 25.031 23.156 1 93.94 92 PHE B CA 1
ATOM 4890 C C . PHE B 1 92 ? 7.863 26.094 24.141 1 93.94 92 PHE B C 1
ATOM 4892 O O . PHE B 1 92 ? 7.934 25.828 25.344 1 93.94 92 PHE B O 1
ATOM 4899 N N . ILE B 1 93 ? 8.164 27.266 23.719 1 94.88 93 ILE B N 1
ATOM 4900 C CA . ILE B 1 93 ? 8.742 28.281 24.578 1 94.88 93 ILE B CA 1
ATOM 4901 C C . ILE B 1 93 ? 7.652 28.875 25.484 1 94.88 93 ILE B C 1
ATOM 4903 O O . ILE B 1 93 ? 7.914 29.219 26.641 1 94.88 93 ILE B O 1
ATOM 4907 N N . ALA B 1 94 ? 6.465 29 24.953 1 94.56 94 ALA B N 1
ATOM 4908 C CA . ALA B 1 94 ? 5.371 29.547 25.766 1 94.56 94 ALA B CA 1
ATOM 4909 C C . ALA B 1 94 ? 5.02 28.625 26.922 1 94.56 94 ALA B C 1
ATOM 4911 O O . ALA B 1 94 ? 4.684 29.078 28.016 1 94.56 94 ALA B O 1
ATOM 4912 N N . ASP B 1 95 ? 5.145 27.328 26.688 1 93.06 95 ASP B N 1
ATOM 4913 C CA . ASP B 1 95 ? 4.715 26.344 27.672 1 93.06 95 ASP B CA 1
ATOM 4914 C C . ASP B 1 95 ? 5.883 25.906 28.547 1 93.06 95 ASP B C 1
ATOM 4916 O O . ASP B 1 95 ? 5.688 25.203 29.547 1 93.06 95 ASP B O 1
ATOM 4920 N N . HIS B 1 96 ? 7.055 26.281 28.266 1 93.25 96 HIS B N 1
ATOM 4921 C CA . HIS B 1 96 ? 8.227 25.75 28.938 1 93.25 96 HIS B CA 1
ATOM 4922 C C . HIS B 1 96 ? 8.391 26.375 30.328 1 93.25 96 HIS B C 1
ATOM 4924 O O . HIS B 1 96 ? 8.289 27.594 30.469 1 93.25 96 HIS B O 1
ATOM 4930 N N . PRO B 1 97 ? 8.758 25.594 31.297 1 92.81 97 PRO B N 1
ATOM 4931 C CA . PRO B 1 97 ? 8.914 26.125 32.656 1 92.81 97 PRO B CA 1
ATOM 4932 C C . PRO B 1 97 ? 10.039 27.141 32.781 1 92.81 97 PRO B C 1
ATOM 4934 O O . PRO B 1 97 ? 9.945 28.094 33.562 1 92.81 97 PRO B O 1
ATOM 4937 N N . THR B 1 98 ? 11.016 26.969 32 1 93.12 98 THR B N 1
ATOM 4938 C CA . THR B 1 98 ? 12.148 27.891 32.031 1 93.12 98 THR B CA 1
ATOM 4939 C C . THR B 1 98 ? 11.711 29.297 31.641 1 93.12 98 THR B C 1
ATOM 4941 O O . THR B 1 98 ? 12.25 30.281 32.156 1 93.12 98 THR B O 1
ATOM 4944 N N . THR B 1 99 ? 10.797 29.375 30.734 1 95.19 99 THR B N 1
ATOM 4945 C CA . THR B 1 99 ? 10.312 30.688 30.297 1 95.19 99 THR B CA 1
ATOM 4946 C C . THR B 1 99 ? 9.719 31.469 31.469 1 95.19 99 THR B C 1
ATOM 4948 O O . THR B 1 99 ? 10.039 32.625 31.672 1 95.19 99 THR B O 1
ATOM 4951 N N . LEU B 1 100 ? 8.906 30.812 32.219 1 93.31 100 LEU B N 1
ATOM 4952 C CA . LEU B 1 100 ? 8.266 31.469 33.375 1 93.31 100 LEU B CA 1
ATOM 4953 C C . LEU B 1 100 ? 9.297 31.875 34.406 1 93.31 100 LEU B C 1
ATOM 4955 O O . LEU B 1 100 ? 9.203 32.969 35 1 93.31 100 LEU B O 1
ATOM 4959 N N . THR B 1 101 ? 10.25 31.016 34.625 1 93.75 101 THR B N 1
ATOM 4960 C CA . THR B 1 101 ? 11.289 31.281 35.594 1 93.75 101 THR B CA 1
ATOM 4961 C C . THR B 1 101 ? 12.125 32.5 35.188 1 93.75 101 THR B C 1
ATOM 4963 O O . THR B 1 101 ? 12.375 33.375 36.031 1 93.75 101 THR B O 1
ATOM 4966 N N . VAL B 1 102 ? 12.484 32.5 33.969 1 94.19 102 VAL B N 1
ATOM 4967 C CA . VAL B 1 102 ? 13.328 33.594 33.5 1 94.19 102 VAL B CA 1
ATOM 4968 C C . VAL B 1 102 ? 12.523 34.906 33.469 1 94.19 102 VAL B C 1
ATOM 4970 O O . VAL B 1 102 ? 13.039 35.969 33.812 1 94.19 102 VAL B O 1
ATOM 4973 N N . LEU B 1 103 ? 11.305 34.844 33.094 1 94.69 103 LEU B N 1
ATOM 4974 C CA . LEU B 1 103 ? 10.438 36 33.062 1 94.69 103 LEU B CA 1
ATOM 4975 C C . LEU B 1 103 ? 10.234 36.594 34.438 1 94.69 103 LEU B C 1
ATOM 4977 O O . LEU B 1 103 ? 10.047 37.812 34.562 1 94.69 103 LEU B O 1
ATOM 4981 N N . SER B 1 104 ? 10.203 35.781 35.406 1 93.81 104 SER B N 1
ATOM 4982 C CA . SER B 1 104 ? 10.023 36.25 36.781 1 93.81 104 SER B CA 1
ATOM 4983 C C . SER B 1 104 ? 11.172 37.156 37.219 1 93.81 104 SER B C 1
ATOM 4985 O O . SER B 1 104 ? 10.969 38.062 38.031 1 93.81 104 SER B O 1
ATOM 4987 N N . ARG B 1 105 ? 12.281 36.906 36.625 1 91.62 105 ARG B N 1
ATOM 4988 C CA . ARG B 1 105 ? 13.414 37.781 36.875 1 91.62 105 ARG B CA 1
ATOM 4989 C C . ARG B 1 105 ? 13.227 39.156 36.219 1 91.62 105 ARG B C 1
ATOM 4991 O O . ARG B 1 105 ? 13.555 40.188 36.781 1 91.62 105 ARG B O 1
ATOM 4998 N N . TRP B 1 106 ? 12.789 39.094 35.062 1 92.56 106 TRP B N 1
ATOM 4999 C CA . TRP B 1 106 ? 12.523 40.312 34.281 1 92.56 106 TRP B CA 1
ATOM 5000 C C . TRP B 1 106 ? 11.43 41.156 34.938 1 92.56 106 TRP B C 1
ATOM 5002 O O . TRP B 1 106 ? 11.523 42.375 35 1 92.56 106 TRP B O 1
ATOM 5012 N N . SER B 1 107 ? 10.375 40.531 35.438 1 92.94 107 SER B N 1
ATOM 5013 C CA . SER B 1 107 ? 9.195 41.219 35.969 1 92.94 107 SER B CA 1
ATOM 5014 C C . SER B 1 107 ? 9.406 41.625 37.406 1 92.94 107 SER B C 1
ATOM 5016 O O . SER B 1 107 ? 8.609 42.406 37.969 1 92.94 107 SER B O 1
ATOM 5018 N N . HIS B 1 108 ? 10.484 41.125 38.031 1 91.56 108 HIS B N 1
ATOM 5019 C CA . HIS B 1 108 ? 10.727 41.438 39.438 1 91.56 108 HIS B CA 1
ATOM 5020 C C . HIS B 1 108 ? 10.773 42.938 39.656 1 91.56 108 HIS B C 1
ATOM 5022 O O . HIS B 1 108 ? 11.422 43.688 38.906 1 91.56 108 HIS B O 1
ATOM 5028 N N . PRO B 1 109 ? 10.008 43.438 40.625 1 92.69 109 PRO B N 1
ATOM 5029 C CA . PRO B 1 109 ? 9.344 42.75 41.719 1 92.69 109 PRO B CA 1
ATOM 5030 C C . PRO B 1 109 ? 7.898 42.375 41.406 1 92.69 109 PRO B C 1
ATOM 5032 O O . PRO B 1 109 ? 7.219 41.781 42.25 1 92.69 109 PRO B O 1
ATOM 5035 N N . LYS B 1 110 ? 7.484 42.75 40.281 1 93.62 110 LYS B N 1
ATOM 5036 C CA . LYS B 1 110 ? 6.133 42.375 39.875 1 93.62 110 LYS B CA 1
ATOM 5037 C C . LYS B 1 110 ? 6.074 40.938 39.406 1 93.62 110 LYS B C 1
ATOM 5039 O O . LYS B 1 110 ? 7.113 40.312 39.156 1 93.62 110 LYS B O 1
ATOM 5044 N N . ARG B 1 111 ? 4.867 40.375 39.344 1 94 111 ARG B N 1
ATOM 5045 C CA . ARG B 1 111 ? 4.668 39 38.875 1 94 111 ARG B CA 1
ATOM 5046 C C . ARG B 1 111 ? 4.488 38.969 37.375 1 94 111 ARG B C 1
ATOM 5048 O O . ARG B 1 111 ? 3.871 39.875 36.781 1 94 111 ARG B O 1
ATOM 5055 N N . PRO B 1 112 ? 4.973 37.906 36.75 1 94.69 112 PRO B N 1
ATOM 5056 C CA . PRO B 1 112 ? 4.77 37.781 35.312 1 94.69 112 PRO B CA 1
ATOM 5057 C C . PRO B 1 112 ? 3.432 37.125 34.938 1 94.69 112 PRO B C 1
ATOM 5059 O O . PRO B 1 112 ? 2.988 36.219 35.625 1 94.69 112 PRO B O 1
ATOM 5062 N N . VAL B 1 113 ? 2.732 37.625 33.938 1 94 113 VAL B N 1
ATOM 5063 C CA . VAL B 1 113 ? 1.525 37.062 33.344 1 94 113 VAL B CA 1
ATOM 5064 C C . VAL B 1 113 ? 1.764 36.719 31.875 1 94 113 VAL B C 1
ATOM 5066 O O . VAL B 1 113 ? 2.129 37.594 31.094 1 94 113 VAL B O 1
ATOM 5069 N N . LEU B 1 114 ? 1.598 35.438 31.609 1 94.25 114 LEU B N 1
ATOM 5070 C CA . LEU B 1 114 ? 1.824 34.969 30.25 1 94.25 114 LEU B CA 1
ATOM 5071 C C . LEU B 1 114 ? 0.503 34.656 29.547 1 94.25 114 LEU B C 1
ATOM 5073 O O . LEU B 1 114 ? -0.411 34.094 30.156 1 94.25 114 LEU B O 1
ATOM 5077 N N . ALA B 1 115 ? 0.322 35.062 28.281 1 93.62 115 ALA B N 1
ATOM 5078 C CA . ALA B 1 115 ? -0.795 34.688 27.422 1 93.62 115 ALA B CA 1
ATOM 5079 C C . ALA B 1 115 ? -0.317 34.406 26 1 93.62 115 ALA B C 1
ATOM 5081 O O . ALA B 1 115 ? 0.617 35.062 25.516 1 93.62 115 ALA B O 1
ATOM 5082 N N . SER B 1 116 ? -0.905 33.469 25.422 1 94.75 116 SER B N 1
ATOM 5083 C CA . SER B 1 116 ? -0.486 33.062 24.078 1 94.75 116 SER B CA 1
ATOM 5084 C C . SER B 1 116 ? -1.677 32.969 23.125 1 94.75 116 SER B C 1
ATOM 5086 O O . SER B 1 116 ? -2.785 32.625 23.547 1 94.75 116 SER B O 1
ATOM 5088 N N . HIS B 1 117 ? -1.497 33.281 21.938 1 95.19 117 HIS B N 1
ATOM 5089 C CA . HIS B 1 117 ? -2.48 33.125 20.875 1 95.19 117 HIS B CA 1
ATOM 5090 C C . HIS B 1 117 ? -1.84 32.594 19.594 1 95.19 117 HIS B C 1
ATOM 5092 O O . HIS B 1 117 ? -0.73 33 19.234 1 95.19 117 HIS B O 1
ATOM 5098 N N . TYR B 1 118 ? -2.492 31.688 18.969 1 94.25 118 TYR B N 1
ATOM 5099 C CA . TYR B 1 118 ? -2.018 31.047 17.734 1 94.25 118 TYR B CA 1
ATOM 5100 C C . TYR B 1 118 ? -3 31.266 16.594 1 94.25 118 TYR B C 1
ATOM 5102 O O . TYR B 1 118 ? -4.078 30.672 16.578 1 94.25 118 TYR B O 1
ATOM 5110 N N . PHE B 1 119 ? -2.559 32.094 15.648 1 92.19 119 PHE B N 1
ATOM 5111 C CA . PHE B 1 119 ? -3.396 32.312 14.477 1 92.19 119 PHE B CA 1
ATOM 5112 C C . PHE B 1 119 ? -3.422 31.062 13.602 1 92.19 119 PHE B C 1
ATOM 5114 O O . PHE B 1 119 ? -2.439 30.312 13.539 1 92.19 119 PHE B O 1
ATOM 5121 N N . TRP B 1 120 ? -4.504 30.828 12.93 1 85.81 120 TRP B N 1
ATOM 5122 C CA . TRP B 1 120 ? -4.641 29.734 11.984 1 85.81 120 TRP B CA 1
ATOM 5123 C C . TRP B 1 120 ? -5.492 30.141 10.789 1 85.81 120 TRP B C 1
ATOM 5125 O O . TRP B 1 120 ? -6.719 30.188 10.883 1 85.81 120 TRP B O 1
ATOM 5135 N N . SER B 1 121 ? -4.871 30.312 9.703 1 82.81 121 SER B N 1
ATOM 5136 C CA . SER B 1 121 ? -5.566 30.766 8.508 1 82.81 121 SER B CA 1
ATOM 5137 C C . SER B 1 121 ? -6.543 29.719 7.992 1 82.81 121 SER B C 1
ATOM 5139 O O . SER B 1 121 ? -7.559 30.062 7.383 1 82.81 121 SER B O 1
ATOM 5141 N N . ALA B 1 122 ? -6.234 28.484 8.164 1 76.25 122 ALA B N 1
ATOM 5142 C CA . ALA B 1 122 ? -7.078 27.391 7.676 1 76.25 122 ALA B CA 1
ATOM 5143 C C . ALA B 1 122 ? -8.156 27.031 8.695 1 76.25 122 ALA B C 1
ATOM 5145 O O . ALA B 1 122 ? -8.953 26.125 8.469 1 76.25 122 ALA B O 1
ATOM 5146 N N . GLY B 1 123 ? -8.242 27.766 9.805 1 79.25 123 GLY B N 1
ATOM 5147 C CA . GLY B 1 123 ? -9.188 27.484 10.867 1 79.25 123 GLY B CA 1
ATOM 5148 C C . GLY B 1 123 ? -10.469 28.297 10.766 1 79.25 123 GLY B C 1
ATOM 5149 O O . GLY B 1 123 ? -10.953 28.562 9.664 1 79.25 123 GLY B O 1
ATOM 5150 N N . THR B 1 124 ? -11.07 28.578 11.898 1 79.12 124 THR B N 1
ATOM 5151 C CA . THR B 1 124 ? -12.32 29.328 11.969 1 79.12 124 THR B CA 1
ATOM 5152 C C . THR B 1 124 ? -12.055 30.828 11.797 1 79.12 124 THR B C 1
ATOM 5154 O O . THR B 1 124 ? -10.922 31.281 11.953 1 79.12 124 THR B O 1
ATOM 5157 N N . PRO B 1 125 ? -13.07 31.562 11.57 1 81.5 125 PRO B N 1
ATOM 5158 C CA . PRO B 1 125 ? -12.898 33 11.453 1 81.5 125 PRO B CA 1
ATOM 5159 C C . PRO B 1 125 ? -12.32 33.656 12.711 1 81.5 125 PRO B C 1
ATOM 5161 O O . PRO B 1 125 ? -11.508 34.562 12.625 1 81.5 125 PRO B O 1
ATOM 5164 N N . MET B 1 126 ? -12.656 33.094 13.844 1 86 126 MET B N 1
ATOM 5165 C CA . MET B 1 126 ? -12.148 33.656 15.094 1 86 126 MET B CA 1
ATOM 5166 C C . MET B 1 126 ? -10.648 33.406 15.234 1 86 126 MET B C 1
ATOM 5168 O O . MET B 1 126 ? -9.922 34.25 15.734 1 86 126 MET B O 1
ATOM 5172 N N . GLN B 1 127 ? -10.203 32.344 14.672 1 86.19 127 GLN B N 1
ATOM 5173 C CA . GLN B 1 127 ? -8.805 31.953 14.82 1 86.19 127 GLN B CA 1
ATOM 5174 C C . GLN B 1 127 ? -7.906 32.781 13.914 1 86.19 127 GLN B C 1
ATOM 5176 O O . GLN B 1 127 ? -6.699 32.875 14.148 1 86.19 127 GLN B O 1
ATOM 5181 N N . LYS B 1 128 ? -8.484 33.438 12.938 1 88.94 128 LYS B N 1
ATOM 5182 C CA . LYS B 1 128 ? -7.664 34.219 12.031 1 88.94 128 LYS B CA 1
ATOM 5183 C C . LYS B 1 128 ? -7.992 35.688 12.141 1 88.94 128 LYS B C 1
ATOM 5185 O O . LYS B 1 128 ? -7.566 36.5 11.305 1 88.94 128 LYS B O 1
ATOM 5190 N N . SER B 1 129 ? -8.727 36.094 13.211 1 91 129 SER B N 1
ATOM 5191 C CA . SER B 1 129 ? -9.188 37.5 13.344 1 91 129 SER B CA 1
ATOM 5192 C C . SER B 1 129 ? -8.492 38.188 14.5 1 91 129 SER B C 1
ATOM 5194 O O . SER B 1 129 ? -7.914 37.531 15.375 1 91 129 SER B O 1
ATOM 5196 N N . GLN B 1 130 ? -8.547 39.5 14.43 1 92.44 130 GLN B N 1
ATOM 5197 C CA . GLN B 1 130 ? -8.039 40.312 15.531 1 92.44 130 GLN B CA 1
ATOM 5198 C C . GLN B 1 130 ? -8.891 40.125 16.781 1 92.44 130 GLN B C 1
ATOM 5200 O O . GLN B 1 130 ? -8.367 40.156 17.906 1 92.44 130 GLN B O 1
ATOM 5205 N N . GLN B 1 131 ? -10.18 39.969 16.547 1 92.44 131 GLN B N 1
ATOM 5206 C CA . GLN B 1 131 ? -11.086 39.719 17.656 1 92.44 131 GLN B CA 1
ATOM 5207 C C . GLN B 1 131 ? -10.672 38.5 18.453 1 92.44 131 GLN B C 1
ATOM 5209 O O . GLN B 1 131 ? -10.641 38.531 19.688 1 92.44 131 GLN B O 1
ATOM 5214 N N . GLY B 1 132 ? -10.359 37.469 17.75 1 92.44 132 GLY B N 1
ATOM 5215 C CA . GLY B 1 132 ? -9.914 36.25 18.406 1 92.44 132 GLY B CA 1
ATOM 5216 C C . GLY B 1 132 ? -8.664 36.438 19.25 1 92.44 132 GLY B C 1
ATOM 5217 O O . GLY B 1 132 ? -8.57 35.938 20.359 1 92.44 132 GLY B O 1
ATOM 5218 N N . LEU B 1 133 ? -7.719 37.156 18.734 1 94.56 133 LEU B N 1
ATOM 5219 C CA . LEU B 1 133 ? -6.488 37.469 19.453 1 94.56 133 LEU B CA 1
ATOM 5220 C C . LEU B 1 133 ? -6.789 38.25 20.734 1 94.56 133 LEU B C 1
ATOM 5222 O O . LEU B 1 133 ? -6.34 37.844 21.812 1 94.56 133 LEU B O 1
ATOM 5226 N N . LEU B 1 134 ? -7.582 39.344 20.594 1 95.06 134 LEU B N 1
ATOM 5227 C CA . LEU B 1 134 ? -7.859 40.219 21.719 1 95.06 134 LEU B CA 1
ATOM 5228 C C . LEU B 1 134 ? -8.625 39.469 22.812 1 95.06 134 LEU B C 1
ATOM 5230 O O . LEU B 1 134 ? -8.312 39.625 24 1 95.06 134 LEU B O 1
ATOM 5234 N N . GLN B 1 135 ? -9.555 38.688 22.406 1 94.56 135 GLN B N 1
ATOM 5235 C CA . GLN B 1 135 ? -10.32 37.906 23.359 1 94.56 135 GLN B CA 1
ATOM 5236 C C . GLN B 1 135 ? -9.438 36.875 24.078 1 94.56 135 GLN B C 1
ATOM 5238 O O . GLN B 1 135 ? -9.57 36.656 25.281 1 94.56 135 GLN B O 1
ATOM 5243 N N . THR B 1 136 ? -8.57 36.281 23.359 1 93.75 136 THR B N 1
ATOM 5244 C CA . THR B 1 136 ? -7.688 35.25 23.938 1 93.75 136 THR B CA 1
ATOM 5245 C C . THR B 1 136 ? -6.719 35.906 24.938 1 93.75 136 THR B C 1
ATOM 5247 O O . THR B 1 136 ? -6.492 35.375 26.016 1 93.75 136 THR B O 1
ATOM 5250 N N . LEU B 1 137 ? -6.125 37 24.562 1 94.12 137 LEU B N 1
ATOM 5251 C CA . LEU B 1 137 ? -5.191 37.688 25.453 1 94.12 137 LEU B CA 1
ATOM 5252 C C . LEU B 1 137 ? -5.887 38.156 26.719 1 94.12 137 LEU B C 1
ATOM 5254 O O . LEU B 1 137 ? -5.383 37.938 27.828 1 94.12 137 LEU B O 1
ATOM 5258 N N . LEU B 1 138 ? -7.09 38.781 26.547 1 95.62 138 LEU B N 1
ATOM 5259 C CA . LEU B 1 138 ? -7.82 39.281 27.703 1 95.62 138 LEU B CA 1
ATOM 5260 C C . LEU B 1 138 ? -8.273 38.125 28.609 1 95.62 138 LEU B C 1
ATOM 5262 O O . LEU B 1 138 ? -8.266 38.281 29.828 1 95.62 138 LEU B O 1
ATOM 5266 N N . TYR B 1 139 ? -8.68 37.094 28 1 94.12 139 TYR B N 1
ATOM 5267 C CA . TYR B 1 139 ? -9.008 35.906 28.781 1 94.12 139 TYR B CA 1
ATOM 5268 C C . TYR B 1 139 ? -7.82 35.469 29.625 1 94.12 139 TYR B C 1
ATOM 5270 O O . TYR B 1 139 ? -7.969 35.156 30.812 1 94.12 139 TYR B O 1
ATOM 5278 N N . GLY B 1 140 ? -6.668 35.406 29.016 1 91.81 140 GLY B N 1
ATOM 5279 C CA . GLY B 1 140 ? -5.453 35.031 29.719 1 91.81 140 GLY B CA 1
ATOM 5280 C C . GLY B 1 140 ? -5.094 35.969 30.844 1 91.81 140 GLY B C 1
ATOM 5281 O O . GLY B 1 140 ? -4.656 35.531 31.922 1 91.81 140 GLY B O 1
ATOM 5282 N N . ILE B 1 141 ? -5.32 37.188 30.656 1 93.38 141 ILE B N 1
ATOM 5283 C CA . ILE B 1 141 ? -5.012 38.219 31.656 1 93.38 141 ILE B CA 1
ATOM 5284 C C . ILE B 1 141 ? -5.988 38.125 32.812 1 93.38 141 ILE B C 1
ATOM 5286 O O . ILE B 1 141 ? -5.574 38.031 33.969 1 93.38 141 ILE B O 1
ATOM 5290 N N . PHE B 1 142 ? -7.293 38.031 32.531 1 94.5 142 PHE B N 1
ATOM 5291 C CA . PHE B 1 142 ? -8.336 38.094 33.531 1 94.5 142 PHE B CA 1
ATOM 5292 C C . PHE B 1 142 ? -8.391 36.812 34.344 1 94.5 142 PHE B C 1
ATOM 5294 O O . PHE B 1 142 ? -8.766 36.844 35.531 1 94.5 142 PHE B O 1
ATOM 5301 N N . ARG B 1 143 ? -8.023 35.781 33.719 1 92.62 143 ARG B N 1
ATOM 5302 C CA . ARG B 1 143 ? -7.953 34.531 34.469 1 92.62 143 ARG B CA 1
ATOM 5303 C C . ARG B 1 143 ? -6.934 34.625 35.594 1 92.62 143 ARG B C 1
ATOM 5305 O O . ARG B 1 143 ? -7.129 34.031 36.656 1 92.62 143 ARG B O 1
ATOM 5312 N N . GLN B 1 144 ? -5.914 35.375 35.312 1 89.94 144 GLN B N 1
ATOM 5313 C CA . GLN B 1 144 ? -4.82 35.5 36.25 1 89.94 144 GLN B CA 1
ATOM 5314 C C . GLN B 1 144 ? -4.996 36.719 37.156 1 89.94 144 GLN B C 1
ATOM 5316 O O . GLN B 1 144 ? -4.488 36.75 38.281 1 89.94 144 GLN B O 1
ATOM 5321 N N . LEU B 1 145 ? -5.727 37.719 36.688 1 91.62 145 LEU B N 1
ATOM 5322 C CA . LEU B 1 145 ? -5.965 38.969 37.406 1 91.62 145 LEU B CA 1
ATOM 5323 C C . LEU B 1 145 ? -7.434 39.375 37.312 1 91.62 145 LEU B C 1
ATOM 5325 O O . LEU B 1 145 ? -7.762 40.438 36.75 1 91.62 145 LEU B O 1
ATOM 5329 N N . PRO B 1 146 ? -8.281 38.688 38 1 92 146 PRO B N 1
ATOM 5330 C CA . PRO B 1 146 ? -9.711 39 37.875 1 92 146 PRO B CA 1
ATOM 5331 C C . PRO B 1 146 ? -10.102 40.312 38.531 1 92 146 PRO B C 1
ATOM 5333 O O . PRO B 1 146 ? -11.047 40.969 38.062 1 92 146 PRO B O 1
ATOM 5336 N N . ASP B 1 147 ? -9.336 40.844 39.469 1 88.62 147 ASP B N 1
ATOM 5337 C CA . ASP B 1 147 ? -9.688 42.031 40.281 1 88.62 147 ASP B CA 1
ATOM 5338 C C . ASP B 1 147 ? -9.648 43.281 39.406 1 88.62 147 ASP B C 1
ATOM 5340 O O . ASP B 1 147 ? -10.289 44.281 39.75 1 88.62 147 ASP B O 1
ATOM 5344 N N . ILE B 1 148 ? -8.984 43.219 38.344 1 92.31 148 ILE B N 1
ATOM 5345 C CA . ILE B 1 148 ? -8.797 44.438 37.562 1 92.31 148 ILE B CA 1
ATOM 5346 C C . ILE B 1 148 ? -9.992 44.625 36.625 1 92.31 148 ILE B C 1
ATOM 5348 O O . ILE B 1 148 ? -10.156 45.719 36.062 1 92.31 148 ILE B O 1
ATOM 5352 N N . MET B 1 149 ? -10.844 43.656 36.438 1 93.75 149 MET B N 1
ATOM 5353 C CA . MET B 1 149 ? -11.938 43.719 35.469 1 93.75 149 MET B CA 1
ATOM 5354 C C . MET B 1 149 ? -12.891 44.875 35.781 1 93.75 149 MET B C 1
ATOM 5356 O O . MET B 1 149 ? -13.383 45.531 34.875 1 93.75 149 MET B O 1
ATOM 5360 N N . GLU B 1 150 ? -13.062 45.062 37 1 91.12 150 GLU B N 1
ATOM 5361 C CA . GLU B 1 150 ? -13.977 46.125 37.438 1 91.12 150 GLU B CA 1
ATOM 5362 C C . GLU B 1 150 ? -13.508 47.469 36.938 1 91.12 150 GLU B C 1
ATOM 5364 O O . GLU B 1 150 ? -14.32 48.312 36.5 1 91.12 150 GLU B O 1
ATOM 5369 N N . THR B 1 151 ? -12.266 47.656 36.938 1 91.12 151 THR B N 1
ATOM 5370 C CA . THR B 1 151 ? -11.734 49 36.625 1 91.12 151 THR B CA 1
ATOM 5371 C C . THR B 1 151 ? -11.445 49.125 35.125 1 91.12 151 THR B C 1
ATOM 5373 O O . THR B 1 151 ? -11.492 50.219 34.594 1 91.12 151 THR B O 1
ATOM 5376 N N . VAL B 1 152 ? -11.18 48 34.5 1 93.69 152 VAL B N 1
ATOM 5377 C CA . VAL B 1 152 ? -10.742 48.125 33.094 1 93.69 152 VAL B CA 1
ATOM 5378 C C . VAL B 1 152 ? -11.922 47.844 32.156 1 93.69 152 VAL B C 1
ATOM 5380 O O . VAL B 1 152 ? -11.945 48.312 31.031 1 93.69 152 VAL B O 1
ATOM 5383 N N . CYS B 1 153 ? -12.852 46.969 32.562 1 93.88 153 CYS B N 1
ATOM 5384 C CA . CYS B 1 153 ? -14.062 46.688 31.781 1 93.88 153 CYS B CA 1
ATOM 5385 C C . CYS B 1 153 ? -15.211 47.562 32.25 1 93.88 153 CYS B C 1
ATOM 5387 O O . CYS B 1 153 ? -16.297 47.062 32.562 1 93.88 153 CYS B O 1
ATOM 5389 N N . THR B 1 154 ? -15.016 48.812 32.188 1 91.06 154 THR B N 1
ATOM 5390 C CA . THR B 1 154 ? -15.953 49.75 32.812 1 91.06 154 THR B CA 1
ATOM 5391 C C . THR B 1 154 ? -17.312 49.656 32.125 1 91.06 154 THR B C 1
ATOM 5393 O O . THR B 1 154 ? -18.344 49.656 32.812 1 91.06 154 THR B O 1
ATOM 5396 N N . GLU B 1 155 ? -17.328 49.562 30.828 1 88.94 155 GLU B N 1
ATOM 5397 C CA . GLU B 1 155 ? -18.578 49.5 30.078 1 88.94 155 GLU B CA 1
ATOM 5398 C C . GLU B 1 155 ? -19.375 48.25 30.406 1 88.94 155 GLU B C 1
ATOM 5400 O O . GLU B 1 155 ? -20.594 48.312 30.594 1 88.94 155 GLU B O 1
ATOM 5405 N N . ARG B 1 156 ? -18.703 47.094 30.547 1 90.19 156 ARG B N 1
ATOM 5406 C CA . ARG B 1 156 ? -19.375 45.844 30.812 1 90.19 156 ARG B CA 1
ATOM 5407 C C . ARG B 1 156 ? -19.719 45.688 32.281 1 90.19 156 ARG B C 1
ATOM 5409 O O . ARG B 1 156 ? -20.719 45.094 32.656 1 90.19 156 ARG B O 1
ATOM 5416 N N . TRP B 1 157 ? -18.906 46.281 33.094 1 89.81 157 TRP B N 1
ATOM 5417 C CA . TRP B 1 157 ? -19.109 46.156 34.531 1 89.81 157 TRP B CA 1
ATOM 5418 C C . TRP B 1 157 ? -20.375 46.875 34.969 1 89.81 157 TRP B C 1
ATOM 5420 O O . TRP B 1 157 ? -21.031 46.469 35.938 1 89.81 157 TRP B O 1
ATOM 5430 N N . SER B 1 158 ? -20.766 47.875 34.25 1 88.5 158 SER B N 1
ATOM 5431 C CA . SER B 1 158 ? -21.938 48.656 34.625 1 88.5 158 SER B CA 1
ATOM 5432 C C . SER B 1 158 ? -23.219 48 34.125 1 88.5 158 SER B C 1
ATOM 5434 O O . SER B 1 158 ? -24.312 48.375 34.531 1 88.5 158 SER B O 1
ATOM 5436 N N . LYS B 1 159 ? -23.062 47 33.375 1 88 159 LYS B N 1
ATOM 5437 C CA . LYS B 1 159 ? -24.234 46.375 32.75 1 88 159 LYS B CA 1
ATOM 5438 C C . LYS B 1 159 ? -24.781 45.281 33.688 1 88 159 LYS B C 1
ATOM 5440 O O . LYS B 1 159 ? -24.078 44.75 34.531 1 88 159 LYS B O 1
ATOM 5445 N N . THR B 1 160 ? -26.062 44.938 33.406 1 85.25 160 THR B N 1
ATOM 5446 C CA . THR B 1 160 ? -26.703 43.875 34.125 1 85.25 160 THR B CA 1
ATOM 5447 C C . THR B 1 160 ? -26.281 42.5 33.594 1 85.25 160 THR B C 1
ATOM 5449 O O . THR B 1 160 ? -25.734 42.438 32.5 1 85.25 160 THR B O 1
ATOM 5452 N N . PHE B 1 161 ? -26.5 41.531 34.406 1 83.56 161 PHE B N 1
ATOM 5453 C CA . PHE B 1 161 ? -26.156 40.156 34.031 1 83.56 161 PHE B CA 1
ATOM 5454 C C . PHE B 1 161 ? -26.859 39.75 32.75 1 83.56 161 PHE B C 1
ATOM 5456 O O . PHE B 1 161 ? -26.281 39.062 31.906 1 83.56 161 PHE B O 1
ATOM 5463 N N . GLU B 1 162 ? -28.109 40.188 32.562 1 79.81 162 GLU B N 1
ATOM 5464 C CA . GLU B 1 162 ? -28.891 39.875 31.375 1 79.81 162 GLU B CA 1
ATOM 5465 C C . GLU B 1 162 ? -28.312 40.531 30.141 1 79.81 162 GLU B C 1
ATOM 5467 O O . GLU B 1 162 ? -28.281 39.938 29.062 1 79.81 162 GLU B O 1
ATOM 5472 N N . GLU B 1 163 ? -27.844 41.688 30.359 1 80.5 163 GLU B N 1
ATOM 5473 C CA . GLU B 1 163 ? -27.25 42.438 29.234 1 80.5 163 GLU B CA 1
ATOM 5474 C C . GLU B 1 163 ? -25.938 41.812 28.797 1 80.5 163 GLU B C 1
ATOM 5476 O O . GLU B 1 163 ? -25.641 41.75 27.594 1 80.5 163 GLU B O 1
ATOM 5481 N N . LEU B 1 164 ? -25.172 41.312 29.766 1 81.12 164 LEU B N 1
ATOM 5482 C CA . LEU B 1 164 ? -23.859 40.719 29.5 1 81.12 164 LEU B CA 1
ATOM 5483 C C . LEU B 1 164 ? -24.016 39.438 28.688 1 81.12 164 LEU B C 1
ATOM 5485 O O . LEU B 1 164 ? -23.125 39.094 27.891 1 81.12 164 LEU B O 1
ATOM 5489 N N . GLU B 1 165 ? -25.078 38.781 28.812 1 75.81 165 GLU B N 1
ATOM 5490 C CA . GLU B 1 165 ? -25.297 37.5 28.172 1 75.81 165 GLU B CA 1
ATOM 5491 C C . GLU B 1 165 ? -25.484 37.656 26.672 1 75.81 165 GLU B C 1
ATOM 5493 O O . GLU B 1 165 ? -25.156 36.75 25.891 1 75.81 165 GLU B O 1
ATOM 5498 N N . HIS B 1 166 ? -25.969 38.781 26.219 1 73.19 166 HIS B N 1
ATOM 5499 C CA . HIS B 1 166 ? -26.375 38.906 24.812 1 73.19 166 HIS B CA 1
ATOM 5500 C C . HIS B 1 166 ? -25.516 39.906 24.078 1 73.19 166 HIS B C 1
ATOM 5502 O O . HIS B 1 166 ? -25.75 40.188 22.891 1 73.19 166 HIS B O 1
ATOM 5508 N N . GLU B 1 167 ? -24.594 40.344 24.672 1 81.06 167 GLU B N 1
ATOM 5509 C CA . GLU B 1 167 ? -23.812 41.406 24.016 1 81.06 167 GLU B CA 1
ATOM 5510 C C . GLU B 1 167 ? -22.469 40.844 23.5 1 81.06 167 GLU B C 1
ATOM 5512 O O . GLU B 1 167 ? -21.609 40.469 24.297 1 81.06 167 GLU B O 1
ATOM 5517 N N . PRO B 1 168 ? -22.344 40.781 22.219 1 86.81 168 PRO B N 1
ATOM 5518 C CA . PRO B 1 168 ? -21.078 40.312 21.672 1 86.81 168 PRO B CA 1
ATOM 5519 C C . PRO B 1 168 ? -19.938 41.281 21.875 1 86.81 168 PRO B C 1
ATOM 5521 O O . PRO B 1 168 ? -20.188 42.5 22.062 1 86.81 168 PRO B O 1
ATOM 5524 N N . TRP B 1 169 ? -18.734 40.844 21.969 1 91 169 TRP B N 1
ATOM 5525 C CA . TRP B 1 169 ? -17.562 41.688 22.047 1 91 169 TRP B CA 1
ATOM 5526 C C . TRP B 1 169 ? -17.281 42.375 20.719 1 91 169 TRP B C 1
ATOM 5528 O O . TRP B 1 169 ? -17.438 41.75 19.656 1 91 169 TRP B O 1
ATOM 5538 N N . LEU B 1 170 ? -16.984 43.594 20.75 1 91.56 170 LEU B N 1
ATOM 5539 C CA . LEU B 1 170 ? -16.547 44.344 19.578 1 91.56 170 LEU B CA 1
ATOM 5540 C C . LEU B 1 170 ? -15.055 44.656 19.641 1 91.56 170 LEU B C 1
ATOM 5542 O O . LEU B 1 170 ? -14.516 44.906 20.719 1 91.56 170 LEU B O 1
ATOM 5546 N N . VAL B 1 171 ? -14.414 44.719 18.484 1 92.56 171 VAL B N 1
ATOM 5547 C CA . VAL B 1 171 ? -12.969 44.875 18.391 1 92.56 171 VAL B CA 1
ATOM 5548 C C . VAL B 1 171 ? -12.555 46.219 19.031 1 92.56 171 VAL B C 1
ATOM 5550 O O . VAL B 1 171 ? -11.633 46.25 19.844 1 92.56 171 VAL B O 1
ATOM 5553 N N . PRO B 1 172 ? -13.266 47.281 18.812 1 92.75 172 PRO B N 1
ATOM 5554 C CA . PRO B 1 172 ? -12.852 48.531 19.453 1 92.75 172 PRO B CA 1
ATOM 5555 C C . PRO B 1 172 ? -12.945 48.5 20.969 1 92.75 172 PRO B C 1
ATOM 5557 O O . PRO B 1 172 ? -12.102 49.062 21.656 1 92.75 172 PRO B O 1
ATOM 5560 N N . GLU B 1 173 ? -13.938 47.906 21.484 1 94.31 173 GLU B N 1
ATOM 5561 C CA . GLU B 1 173 ? -14.086 47.75 22.938 1 94.31 173 GLU B CA 1
ATOM 5562 C C . GLU B 1 173 ? -12.922 46.938 23.516 1 94.31 173 GLU B C 1
ATOM 5564 O O . GLU B 1 173 ? -12.344 47.344 24.531 1 94.31 173 GLU B O 1
ATOM 5569 N N . LEU B 1 174 ? -12.656 45.844 22.906 1 95.19 174 LEU B N 1
ATOM 5570 C CA . LEU B 1 174 ? -11.57 44.969 23.359 1 95.19 174 LEU B CA 1
ATOM 5571 C C . LEU B 1 174 ? -10.242 45.719 23.344 1 95.19 174 LEU B C 1
ATOM 5573 O O . LEU B 1 174 ? -9.43 45.594 24.266 1 95.19 174 LEU B O 1
ATOM 5577 N N . GLN B 1 175 ? -10.039 46.5 22.312 1 93.38 175 GLN B N 1
ATOM 5578 C CA . GLN B 1 175 ? -8.82 47.281 22.172 1 93.38 175 GLN B CA 1
ATOM 5579 C C . GLN B 1 175 ? -8.695 48.312 23.281 1 93.38 175 GLN B C 1
ATOM 5581 O O . GLN B 1 175 ? -7.613 48.5 23.844 1 93.38 175 GLN B O 1
ATOM 5586 N N . ARG B 1 176 ? -9.773 48.969 23.594 1 93.94 176 ARG B N 1
ATOM 5587 C CA . ARG B 1 176 ? -9.773 49.938 24.656 1 93.94 176 ARG B CA 1
ATOM 5588 C C . ARG B 1 176 ? -9.43 49.312 26 1 93.94 176 ARG B C 1
ATOM 5590 O O . ARG B 1 176 ? -8.664 49.875 26.781 1 93.94 176 ARG B O 1
ATOM 5597 N N . ILE B 1 177 ? -10 48.219 26.219 1 95.56 177 ILE B N 1
ATOM 5598 C CA . ILE B 1 177 ? -9.758 47.531 27.469 1 95.56 177 ILE B CA 1
ATOM 5599 C C . ILE B 1 177 ? -8.273 47.156 27.578 1 95.56 177 ILE B C 1
ATOM 5601 O O . ILE B 1 177 ? -7.648 47.375 28.609 1 95.56 177 ILE B O 1
ATOM 5605 N N . LEU B 1 178 ? -7.723 46.625 26.547 1 94.94 178 LEU B N 1
ATOM 5606 C CA . LEU B 1 178 ? -6.316 46.219 26.547 1 94.94 178 LEU B CA 1
ATOM 5607 C C . LEU B 1 178 ? -5.41 47.438 26.703 1 94.94 178 LEU B C 1
ATOM 5609 O O . LEU B 1 178 ? -4.383 47.375 27.391 1 94.94 178 LEU B O 1
ATOM 5613 N N . GLN B 1 179 ? -5.809 48.531 26.094 1 92.81 179 GLN B N 1
ATOM 5614 C CA . GLN B 1 179 ? -5.043 49.75 26.219 1 92.81 179 GLN B CA 1
ATOM 5615 C C . GLN B 1 179 ? -5.082 50.281 27.641 1 92.81 179 GLN B C 1
ATOM 5617 O O . GLN B 1 179 ? -4.082 50.812 28.156 1 92.81 179 GLN B O 1
ATOM 5622 N N . ARG B 1 180 ? -6.227 50.188 28.281 1 93.94 180 ARG B N 1
ATOM 5623 C CA . ARG B 1 180 ? -6.344 50.594 29.672 1 93.94 180 ARG B CA 1
ATOM 5624 C C . ARG B 1 180 ? -5.402 49.781 30.562 1 93.94 180 ARG B C 1
ATOM 5626 O O . ARG B 1 180 ? -4.82 50.312 31.516 1 93.94 180 ARG B O 1
ATOM 5633 N N . ILE B 1 181 ? -5.312 48.594 30.266 1 94.31 181 ILE B N 1
ATOM 5634 C CA . ILE B 1 181 ? -4.418 47.719 31.016 1 94.31 181 ILE B CA 1
ATOM 5635 C C . ILE B 1 181 ? -2.969 48.125 30.781 1 94.31 181 ILE B C 1
ATOM 5637 O O . ILE B 1 181 ? -2.178 48.219 31.719 1 94.31 181 ILE B O 1
ATOM 5641 N N . ALA B 1 182 ? -2.625 48.375 29.562 1 92.69 182 ALA B N 1
ATOM 5642 C CA . ALA B 1 182 ? -1.266 48.75 29.172 1 92.69 182 ALA B CA 1
ATOM 5643 C C . ALA B 1 182 ? -0.849 50.062 29.828 1 92.69 182 ALA B C 1
ATOM 5645 O O . ALA B 1 182 ? 0.327 50.25 30.141 1 92.69 182 ALA B O 1
ATOM 5646 N N . ASP B 1 183 ? -1.808 50.938 30.031 1 91.06 183 ASP B N 1
ATOM 5647 C CA . ASP B 1 183 ? -1.529 52.281 30.547 1 91.06 183 ASP B CA 1
ATOM 5648 C C . ASP B 1 183 ? -1.433 52.281 32.062 1 91.06 183 ASP B C 1
ATOM 5650 O O . ASP B 1 183 ? -0.938 53.219 32.656 1 91.06 183 ASP B O 1
ATOM 5654 N N . ARG B 1 184 ? -1.837 51.219 32.594 1 89.38 184 ARG B N 1
ATOM 5655 C CA . ARG B 1 184 ? -1.839 51.156 34.062 1 89.38 184 ARG B CA 1
ATOM 5656 C C . ARG B 1 184 ? -0.436 50.906 34.594 1 89.38 184 ARG B C 1
ATOM 5658 O O . ARG B 1 184 ? 0.232 49.969 34.188 1 89.38 184 ARG B O 1
ATOM 5665 N N . GLN B 1 185 ? 0.002 51.75 35.531 1 85.38 185 GLN B N 1
ATOM 5666 C CA . GLN B 1 185 ? 1.333 51.625 36.125 1 85.38 185 GLN B CA 1
ATOM 5667 C C . GLN B 1 185 ? 1.269 50.938 37.469 1 85.38 185 GLN B C 1
ATOM 5669 O O . GLN B 1 185 ? 2.277 50.438 37.969 1 85.38 185 GLN B O 1
ATOM 5674 N N . ASP B 1 186 ? 0.122 50.875 38.031 1 87.75 186 ASP B N 1
ATOM 5675 C CA . ASP B 1 186 ? -0.025 50.438 39.406 1 87.75 186 ASP B CA 1
ATOM 5676 C C . ASP B 1 186 ? -0.314 48.938 39.469 1 87.75 186 ASP B C 1
ATOM 5678 O O . ASP B 1 186 ? -0.551 48.406 40.562 1 87.75 186 ASP B O 1
ATOM 5682 N N . LEU B 1 187 ? -0.253 48.281 38.406 1 90.19 187 LEU B N 1
ATOM 5683 C CA . LEU B 1 187 ? -0.535 46.844 38.469 1 90.19 187 LEU B CA 1
ATOM 5684 C C . LEU B 1 187 ? 0.65 46.094 39.031 1 90.19 187 LEU B C 1
ATOM 5686 O O . LEU B 1 187 ? 1.805 46.406 38.75 1 90.19 187 LEU B O 1
ATOM 5690 N N . PRO B 1 188 ? 0.408 45.094 39.812 1 91.81 188 PRO B N 1
ATOM 5691 C CA . PRO B 1 188 ? 1.47 44.281 40.406 1 91.81 188 PRO B CA 1
ATOM 5692 C C . PRO B 1 188 ? 2.008 43.219 39.469 1 91.81 188 PRO B C 1
ATOM 5694 O O . PRO B 1 188 ? 2.496 42.188 39.906 1 91.81 188 PRO B O 1
ATOM 5697 N N . VAL B 1 189 ? 1.77 43.406 38.188 1 94.19 189 VAL B N 1
ATOM 5698 C CA . VAL B 1 189 ? 2.152 42.375 37.25 1 94.19 189 VAL B CA 1
ATOM 5699 C C . VAL B 1 189 ? 2.793 43 36 1 94.19 189 VAL B C 1
ATOM 5701 O O . VAL B 1 189 ? 2.615 44.219 35.75 1 94.19 189 VAL B O 1
ATOM 5704 N N . ARG B 1 190 ? 3.559 42.25 35.219 1 95.19 190 ARG B N 1
ATOM 5705 C CA . ARG B 1 190 ? 4.035 42.531 33.875 1 95.19 190 ARG B CA 1
ATOM 5706 C C . ARG B 1 190 ? 3.596 41.469 32.906 1 95.19 190 ARG B C 1
ATOM 5708 O O . ARG B 1 190 ? 3.396 40.312 33.281 1 95.19 190 ARG B O 1
ATOM 5715 N N . PHE B 1 191 ? 3.398 41.875 31.719 1 95.56 191 PHE B N 1
ATOM 5716 C CA . PHE B 1 191 ? 2.793 40.969 30.766 1 95.56 191 PHE B CA 1
ATOM 5717 C C . PHE B 1 191 ? 3.793 40.562 29.688 1 95.56 191 PHE B C 1
ATOM 5719 O O . PHE B 1 191 ? 4.57 41.406 29.219 1 95.56 191 PHE B O 1
ATOM 5726 N N . CYS B 1 192 ? 3.832 39.312 29.328 1 96.81 192 CYS B N 1
ATOM 5727 C CA . CYS B 1 192 ? 4.535 38.781 28.172 1 96.81 192 CYS B CA 1
ATOM 5728 C C . CYS B 1 192 ? 3.59 38 27.266 1 96.81 192 CYS B C 1
ATOM 5730 O O . CYS B 1 192 ? 3.039 36.969 27.672 1 96.81 192 CYS B O 1
ATOM 5732 N N . PHE B 1 193 ? 3.404 38.438 26.062 1 97.31 193 PHE B N 1
ATOM 5733 C CA . PHE B 1 193 ? 2.469 37.781 25.141 1 97.31 193 PHE B CA 1
ATOM 5734 C C . PHE B 1 193 ? 3.213 37.062 24.031 1 97.31 193 PHE B C 1
ATOM 5736 O O . PHE B 1 193 ? 4.172 37.562 23.469 1 97.31 193 PHE B O 1
ATOM 5743 N N . PHE B 1 194 ? 2.848 35.812 23.797 1 97.31 194 PHE B N 1
ATOM 5744 C CA . PHE B 1 194 ? 3.311 35.031 22.656 1 97.31 194 PHE B CA 1
ATOM 5745 C C . PHE B 1 194 ? 2.244 34.969 21.562 1 97.31 194 PHE B C 1
ATOM 5747 O O . PHE B 1 194 ? 1.179 34.375 21.766 1 97.31 194 PHE B O 1
ATOM 5754 N N . VAL B 1 195 ? 2.465 35.531 20.453 1 96.88 195 VAL B N 1
ATOM 5755 C CA . VAL B 1 195 ? 1.512 35.594 19.344 1 96.88 195 VAL B CA 1
ATOM 5756 C C . VAL B 1 195 ? 2.115 34.906 18.125 1 96.88 195 VAL B C 1
ATOM 5758 O O . VAL B 1 195 ? 3.004 35.438 17.469 1 96.88 195 VAL B O 1
ATOM 5761 N N . ASP B 1 196 ? 1.552 33.781 17.781 1 95.94 196 ASP B N 1
ATOM 5762 C CA . ASP B 1 196 ? 2.09 32.969 16.703 1 95.94 196 ASP B CA 1
ATOM 5763 C C . ASP B 1 196 ? 1.303 33.188 15.406 1 95.94 196 ASP B C 1
ATOM 5765 O O . ASP B 1 196 ? 0.078 33.312 15.438 1 95.94 196 ASP B O 1
ATOM 5769 N N . GLY B 1 197 ? 2.062 33.25 14.289 1 94.75 197 GLY B N 1
ATOM 5770 C CA . GLY B 1 197 ? 1.445 33.219 12.977 1 94.75 197 GLY B CA 1
ATOM 5771 C C . GLY B 1 197 ? 0.817 34.531 12.547 1 94.75 197 GLY B C 1
ATOM 5772 O O . GLY B 1 197 ? -0.34 34.562 12.125 1 94.75 197 GLY B O 1
ATOM 5773 N N . LEU B 1 198 ? 1.55 35.531 12.688 1 94.75 198 LEU B N 1
ATOM 5774 C CA . LEU B 1 198 ? 1.022 36.844 12.258 1 94.75 198 LEU B CA 1
ATOM 5775 C C . LEU B 1 198 ? 0.614 36.781 10.789 1 94.75 198 LEU B C 1
ATOM 5777 O O . LEU B 1 198 ? -0.322 37.469 10.375 1 94.75 198 LEU B O 1
ATOM 5781 N N . ASP B 1 199 ? 1.28 35.969 10.039 1 92.06 199 ASP B N 1
ATOM 5782 C CA . ASP B 1 199 ? 0.987 35.812 8.617 1 92.06 199 ASP B CA 1
ATOM 5783 C C . ASP B 1 199 ? -0.309 35.031 8.406 1 92.06 199 ASP B C 1
ATOM 5785 O O . ASP B 1 199 ? -0.863 35.031 7.301 1 92.06 199 ASP B O 1
ATOM 5789 N N . GLU B 1 200 ? -0.783 34.375 9.398 1 91.38 200 GLU B N 1
ATOM 5790 C CA . GLU B 1 200 ? -2.031 33.625 9.336 1 91.38 200 GLU B CA 1
ATOM 5791 C C . GLU B 1 200 ? -3.232 34.531 9.625 1 91.38 200 GLU B C 1
ATOM 5793 O O . GLU B 1 200 ? -4.379 34.125 9.406 1 91.38 200 GLU B O 1
ATOM 5798 N N . PHE B 1 201 ? -2.953 35.781 10.008 1 90.81 201 PHE B N 1
ATOM 5799 C CA . PHE B 1 201 ? -3.988 36.781 10.273 1 90.81 201 PHE B CA 1
ATOM 5800 C C . PHE B 1 201 ? -4.715 37.156 8.984 1 90.81 201 PHE B C 1
ATOM 5802 O O . PHE B 1 201 ? -4.078 37.406 7.961 1 90.81 201 PHE B O 1
ATOM 5809 N N . GLY B 1 202 ? -6.055 37.188 9.008 1 87.12 202 GLY B N 1
ATOM 5810 C CA . GLY B 1 202 ? -6.867 37.375 7.82 1 87.12 202 GLY B CA 1
ATOM 5811 C C . GLY B 1 202 ? -7.102 38.844 7.5 1 87.12 202 GLY B C 1
ATOM 5812 O O . GLY B 1 202 ? -7.688 39.188 6.469 1 87.12 202 GLY B O 1
ATOM 5813 N N . GLY B 1 203 ? -6.605 39.812 8.328 1 87.81 203 GLY B N 1
ATOM 5814 C CA . GLY B 1 203 ? -6.824 41.219 8.109 1 87.81 203 GLY B CA 1
ATOM 5815 C C . GLY B 1 203 ? -5.609 41.938 7.539 1 87.81 203 GLY B C 1
ATOM 5816 O O . GLY B 1 203 ? -4.75 41.312 6.922 1 87.81 203 GLY B O 1
ATOM 5817 N N . ASP B 1 204 ? -5.684 43.219 7.629 1 90.56 204 ASP B N 1
ATOM 5818 C CA . ASP B 1 204 ? -4.582 44.031 7.141 1 90.56 204 ASP B CA 1
ATOM 5819 C C . ASP B 1 204 ? -3.379 43.938 8.078 1 90.56 204 ASP B C 1
ATOM 5821 O O . ASP B 1 204 ? -3.461 44.344 9.242 1 90.56 204 ASP B O 1
ATOM 5825 N N . HIS B 1 205 ? -2.293 43.531 7.508 1 92.5 205 HIS B N 1
ATOM 5826 C CA . HIS B 1 205 ? -1.112 43.281 8.312 1 92.5 205 HIS B CA 1
ATOM 5827 C C . HIS B 1 205 ? -0.449 44.562 8.789 1 92.5 205 HIS B C 1
ATOM 5829 O O . HIS B 1 205 ? 0.119 44.594 9.883 1 92.5 205 HIS B O 1
ATOM 5835 N N . VAL B 1 206 ? -0.471 45.594 8.016 1 90.69 206 VAL B N 1
ATOM 5836 C CA . VAL B 1 206 ? 0.177 46.875 8.383 1 90.69 206 VAL B CA 1
ATOM 5837 C C . VAL B 1 206 ? -0.508 47.469 9.609 1 90.69 206 VAL B C 1
ATOM 5839 O O . VAL B 1 206 ? 0.154 47.812 10.586 1 90.69 206 VAL B O 1
ATOM 5842 N N . ASP B 1 207 ? -1.823 47.531 9.508 1 91.44 207 ASP B N 1
ATOM 5843 C CA . ASP B 1 207 ? -2.598 48.062 10.625 1 91.44 207 ASP B CA 1
ATOM 5844 C C . ASP B 1 207 ? -2.445 47.188 11.867 1 91.44 207 ASP B C 1
ATOM 5846 O O . ASP B 1 207 ? -2.387 47.688 12.992 1 91.44 207 ASP B O 1
ATOM 5850 N N . PHE B 1 208 ? -2.404 46 11.586 1 92.12 208 PHE B N 1
ATOM 5851 C CA . PHE B 1 208 ? -2.262 45.031 12.672 1 92.12 208 PHE B CA 1
ATOM 5852 C C . PHE B 1 208 ? -0.927 45.219 13.383 1 92.12 208 PHE B C 1
ATOM 5854 O O . PHE B 1 208 ? -0.877 45.281 14.617 1 92.12 208 PHE B O 1
ATOM 5861 N N . CYS B 1 209 ? 0.159 45.312 12.672 1 93.31 209 CYS B N 1
ATOM 5862 C CA . CYS B 1 209 ? 1.482 45.5 13.25 1 93.31 209 CYS B CA 1
ATOM 5863 C C . CYS B 1 209 ? 1.552 46.812 14.008 1 93.31 209 CYS B C 1
ATOM 5865 O O . CYS B 1 209 ? 2.174 46.906 15.07 1 93.31 209 CYS B O 1
ATOM 5867 N N . ARG B 1 210 ? 0.896 47.812 13.508 1 91.88 210 ARG B N 1
ATOM 5868 C CA . ARG B 1 210 ? 0.852 49.094 14.188 1 91.88 210 ARG B CA 1
ATOM 5869 C C . ARG B 1 210 ? 0.185 48.969 15.555 1 91.88 210 ARG B C 1
ATOM 5871 O O . ARG B 1 210 ? 0.66 49.531 16.547 1 91.88 210 ARG B O 1
ATOM 5878 N N . SER B 1 211 ? -0.891 48.25 15.523 1 91.25 211 SER B N 1
ATOM 5879 C CA . SER B 1 211 ? -1.597 48.031 16.781 1 91.25 211 SER B CA 1
ATOM 5880 C C . SER B 1 211 ? -0.72 47.281 17.797 1 91.25 211 SER B C 1
ATOM 5882 O O . SER B 1 211 ? -0.772 47.594 18.984 1 91.25 211 SER B O 1
ATOM 5884 N N . LEU B 1 212 ? 0.031 46.375 17.375 1 93.38 212 LEU B N 1
ATOM 5885 C CA . LEU B 1 212 ? 0.931 45.625 18.25 1 93.38 212 LEU B CA 1
ATOM 5886 C C . LEU B 1 212 ? 2.045 46.531 18.766 1 93.38 212 LEU B C 1
ATOM 5888 O O . LEU B 1 212 ? 2.445 46.438 19.938 1 93.38 212 LEU B O 1
ATOM 5892 N N . HIS B 1 213 ? 2.521 47.406 17.906 1 93.31 213 HIS B N 1
ATOM 5893 C CA . HIS B 1 213 ? 3.557 48.344 18.312 1 93.31 213 HIS B CA 1
ATOM 5894 C C . HIS B 1 213 ? 3.043 49.281 19.391 1 93.31 213 HIS B C 1
ATOM 5896 O O . HIS B 1 213 ? 3.785 49.656 20.297 1 93.31 213 HIS B O 1
ATOM 5902 N N . GLU B 1 214 ? 1.842 49.656 19.25 1 91.19 214 GLU B N 1
ATOM 5903 C CA . GLU B 1 214 ? 1.233 50.531 20.266 1 91.19 214 GLU B CA 1
ATOM 5904 C C . GLU B 1 214 ? 1.198 49.844 21.625 1 91.19 214 GLU B C 1
ATOM 5906 O O . GLU B 1 214 ? 1.486 50.469 22.656 1 91.19 214 GLU B O 1
ATOM 5911 N N . LEU B 1 215 ? 0.868 48.656 21.609 1 90.81 215 LEU B N 1
ATOM 5912 C CA . LEU B 1 215 ? 0.826 47.875 22.844 1 90.81 215 LEU B CA 1
ATOM 5913 C C . LEU B 1 215 ? 2.221 47.719 23.438 1 90.81 215 LEU B C 1
ATOM 5915 O O . LEU B 1 215 ? 2.385 47.781 24.656 1 90.81 215 LEU B O 1
ATOM 5919 N N . ALA B 1 216 ? 3.195 47.531 22.656 1 91.19 216 ALA B N 1
ATOM 5920 C CA . ALA B 1 216 ? 4.566 47.281 23.094 1 91.19 216 ALA B CA 1
ATOM 5921 C C . ALA B 1 216 ? 5.234 48.531 23.625 1 91.19 216 ALA B C 1
ATOM 5923 O O . ALA B 1 216 ? 6.316 48.469 24.219 1 91.19 216 ALA B O 1
ATOM 5924 N N . GLN B 1 217 ? 4.617 49.656 23.469 1 90.25 217 GLN B N 1
ATOM 5925 C CA . GLN B 1 217 ? 5.152 50.906 24.031 1 90.25 217 GLN B CA 1
ATOM 5926 C C . GLN B 1 217 ? 5.078 50.906 25.547 1 90.25 217 GLN B C 1
ATOM 5928 O O . GLN B 1 217 ? 5.844 51.594 26.219 1 90.25 217 GLN B O 1
ATOM 5933 N N . SER B 1 218 ? 4.156 50.125 26.031 1 92.31 218 SER B N 1
ATOM 5934 C CA . SER B 1 218 ? 4.055 50 27.469 1 92.31 218 SER B CA 1
ATOM 5935 C C . SER B 1 218 ? 5.277 49.281 28.062 1 92.31 218 SER B C 1
ATOM 5937 O O . SER B 1 218 ? 5.703 48.25 27.547 1 92.31 218 SER B O 1
ATOM 5939 N N . PRO B 1 219 ? 5.871 49.844 29.047 1 89.88 219 PRO B N 1
ATOM 5940 C CA . PRO B 1 219 ? 7.023 49.188 29.672 1 89.88 219 PRO B CA 1
ATOM 5941 C C . PRO B 1 219 ? 6.637 47.938 30.422 1 89.88 219 PRO B C 1
ATOM 5943 O O . PRO B 1 219 ? 7.512 47.156 30.812 1 89.88 219 PRO B O 1
ATOM 5946 N N . HIS B 1 220 ? 5.371 47.688 30.547 1 92.19 220 HIS B N 1
ATOM 5947 C CA . HIS B 1 220 ? 4.902 46.531 31.297 1 92.19 220 HIS B CA 1
ATOM 5948 C C . HIS B 1 220 ? 4.52 45.375 30.375 1 92.19 220 HIS B C 1
ATOM 5950 O O . HIS B 1 220 ? 4.125 44.312 30.828 1 92.19 220 HIS B O 1
ATOM 5956 N N . ILE B 1 221 ? 4.656 45.594 29.062 1 94.94 221 ILE B N 1
ATOM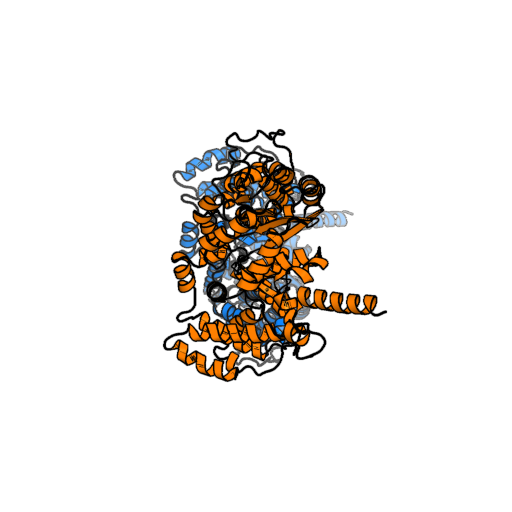 5957 C CA . ILE B 1 221 ? 4.227 44.562 28.109 1 94.94 221 ILE B CA 1
ATOM 5958 C C . ILE B 1 221 ? 5.359 44.281 27.125 1 94.94 221 ILE B C 1
ATOM 5960 O O . ILE B 1 221 ? 5.969 45.188 26.578 1 94.94 221 ILE B O 1
ATOM 5964 N N . LYS B 1 222 ? 5.715 43.094 26.953 1 95.44 222 LYS B N 1
ATOM 5965 C CA . LYS B 1 222 ? 6.598 42.688 25.859 1 95.44 222 LYS B CA 1
ATOM 5966 C C . LYS B 1 222 ? 5.977 41.531 25.047 1 95.44 222 LYS B C 1
ATOM 5968 O O . LYS B 1 222 ? 5.117 40.812 25.531 1 95.44 222 LYS B O 1
ATOM 5973 N N . LEU B 1 223 ? 6.324 41.438 23.734 1 96.94 223 LEU B N 1
ATOM 5974 C CA . LEU B 1 223 ? 5.656 40.531 22.812 1 96.94 223 LEU B CA 1
ATOM 5975 C C . LEU B 1 223 ? 6.676 39.656 22.062 1 96.94 223 LEU B C 1
ATOM 5977 O O . LEU B 1 223 ? 7.66 40.188 21.531 1 96.94 223 LEU B O 1
ATOM 5981 N N . CYS B 1 224 ? 6.508 38.406 22.141 1 97 224 CYS B N 1
ATOM 5982 C CA . CYS B 1 224 ? 7.184 37.469 21.234 1 97 224 CYS B CA 1
ATOM 5983 C C . CYS B 1 224 ? 6.262 37.062 20.094 1 97 224 CYS B C 1
ATOM 5985 O O . CYS B 1 224 ? 5.227 36.438 20.328 1 97 224 CYS B O 1
ATOM 5987 N N . VAL B 1 225 ? 6.594 37.438 18.906 1 97.25 225 VAL B N 1
ATOM 5988 C CA . VAL B 1 225 ? 5.711 37.219 17.766 1 97.25 225 VAL B CA 1
ATOM 5989 C C . VAL B 1 225 ? 6.422 36.344 16.734 1 97.25 225 VAL B C 1
ATOM 5991 O O . VAL B 1 225 ? 7.652 36.281 16.688 1 97.25 225 VAL B O 1
ATOM 5994 N N . SER B 1 226 ? 5.66 35.594 15.969 1 96.56 226 SER B N 1
ATOM 5995 C CA . SER B 1 226 ? 6.23 34.75 14.898 1 96.56 226 SER B CA 1
ATOM 5996 C C . SER B 1 226 ? 5.488 34.969 13.586 1 96.56 226 SER B C 1
ATOM 5998 O O . SER B 1 226 ? 4.277 35.219 13.578 1 96.56 226 SER B O 1
ATOM 6000 N N . SER B 1 227 ? 6.156 34.969 12.484 1 95.25 227 SER B N 1
ATOM 6001 C CA . SER B 1 227 ? 5.578 35.062 11.148 1 95.25 227 SER B CA 1
ATOM 6002 C C . SER B 1 227 ? 6.555 34.594 10.086 1 95.25 227 SER B C 1
ATOM 6004 O O . SER B 1 227 ? 7.73 34.344 10.375 1 95.25 227 SER B O 1
ATOM 6006 N N . ARG B 1 228 ? 6.023 34.406 8.922 1 91.75 228 ARG B N 1
ATOM 6007 C CA . ARG B 1 228 ? 6.898 34.25 7.766 1 91.75 228 ARG B CA 1
ATOM 6008 C C . ARG B 1 228 ? 7.676 35.531 7.484 1 91.75 228 ARG B C 1
ATOM 6010 O O . ARG B 1 228 ? 7.406 36.562 8.086 1 91.75 228 ARG B O 1
ATOM 6017 N N . GLU B 1 229 ? 8.672 35.406 6.629 1 89.31 229 GLU B N 1
ATOM 6018 C CA . GLU B 1 229 ? 9.555 36.531 6.336 1 89.31 229 GLU B CA 1
ATOM 6019 C C . GLU B 1 229 ? 8.977 37.406 5.227 1 89.31 229 GLU B C 1
ATOM 6021 O O . GLU B 1 229 ? 9.641 37.656 4.219 1 89.31 229 GLU B O 1
ATOM 6026 N N . TRP B 1 230 ? 7.777 37.875 5.508 1 88.75 230 TRP B N 1
ATOM 6027 C CA . TRP B 1 230 ? 7.164 38.812 4.566 1 88.75 230 TRP B CA 1
ATOM 6028 C C . TRP B 1 230 ? 7.668 40.25 4.797 1 88.75 230 TRP B C 1
ATOM 6030 O O . TRP B 1 230 ? 8.055 40.594 5.914 1 88.75 230 TRP B O 1
ATOM 6040 N N . ASN B 1 231 ? 7.633 41.031 3.803 1 88.25 231 ASN B N 1
ATOM 6041 C CA . ASN B 1 231 ? 8.164 42.406 3.867 1 88.25 231 ASN B CA 1
ATOM 6042 C C . ASN B 1 231 ? 7.484 43.219 4.965 1 88.25 231 ASN B C 1
ATOM 6044 O O . ASN B 1 231 ? 8.141 43.969 5.668 1 88.25 231 ASN B O 1
ATOM 6048 N N . VAL B 1 232 ? 6.199 43.031 5.129 1 91.31 232 VAL B N 1
ATOM 6049 C CA . VAL B 1 232 ? 5.441 43.781 6.109 1 91.31 232 VAL B CA 1
ATOM 6050 C C . VAL B 1 232 ? 5.957 43.469 7.516 1 91.31 232 VAL B C 1
ATOM 6052 O O . VAL B 1 232 ? 6.059 44.375 8.359 1 91.31 232 VAL B O 1
ATOM 6055 N N . PHE B 1 233 ? 6.316 42.281 7.781 1 93.25 233 PHE B N 1
ATOM 6056 C CA . PHE B 1 233 ? 6.785 41.875 9.102 1 93.25 233 PHE B CA 1
ATOM 6057 C C . PHE B 1 233 ? 8.266 42.219 9.273 1 93.25 233 PHE B C 1
ATOM 6059 O O . PHE B 1 233 ? 8.695 42.594 10.367 1 93.25 233 PHE B O 1
ATOM 6066 N N . GLU B 1 234 ? 9.031 42.062 8.172 1 89.81 234 GLU B N 1
ATOM 6067 C CA . GLU B 1 234 ? 10.43 42.5 8.211 1 89.81 234 GLU B CA 1
ATOM 6068 C C . GLU B 1 234 ? 10.562 43.969 8.508 1 89.81 234 GLU B C 1
ATOM 6070 O O . GLU B 1 234 ? 11.43 44.375 9.281 1 89.81 234 GLU B O 1
ATOM 6075 N N . ASP B 1 235 ? 9.727 44.688 7.91 1 89.81 235 ASP B N 1
ATOM 6076 C CA . ASP B 1 235 ? 9.734 46.156 8.117 1 89.81 235 ASP B CA 1
ATOM 6077 C C . ASP B 1 235 ? 9.312 46.5 9.547 1 89.81 235 ASP B C 1
ATOM 6079 O O . ASP B 1 235 ? 9.805 47.469 10.125 1 89.81 235 ASP B O 1
ATOM 6083 N N . SER B 1 236 ? 8.422 45.688 10.086 1 91.38 236 SER B N 1
ATOM 6084 C CA . SER B 1 236 ? 7.852 46 11.391 1 91.38 236 SER B CA 1
ATOM 6085 C C . SER B 1 236 ? 8.758 45.531 12.516 1 91.38 236 SER B C 1
ATOM 6087 O O . SER B 1 236 ? 8.898 46.188 13.539 1 91.38 236 SER B O 1
ATOM 6089 N N . PHE B 1 237 ? 9.328 44.344 12.32 1 91.19 237 PHE B N 1
ATOM 6090 C CA . PHE B 1 237 ? 9.992 43.719 13.461 1 91.19 237 PHE B CA 1
ATOM 6091 C C . PHE B 1 237 ? 11.461 43.438 13.156 1 91.19 237 PHE B C 1
ATOM 6093 O O . PHE B 1 237 ? 12.25 43.188 14.062 1 91.19 237 PHE B O 1
ATOM 6100 N N . GLY B 1 238 ? 11.828 43.531 11.875 1 84 238 GLY B N 1
ATOM 6101 C CA . GLY B 1 238 ? 13.164 43.156 11.438 1 84 238 GLY B CA 1
ATOM 6102 C C . GLY B 1 238 ? 14.211 44.219 11.734 1 84 238 GLY B C 1
ATOM 6103 O O . GLY B 1 238 ? 15.406 43.906 11.781 1 84 238 GLY B O 1
ATOM 6104 N N . GLY B 1 239 ? 13.836 45.406 11.852 1 75.81 239 GLY B N 1
ATOM 6105 C CA . GLY B 1 239 ? 14.758 46.531 11.984 1 75.81 239 GLY B CA 1
ATOM 6106 C C . GLY B 1 239 ? 15.367 46.625 13.375 1 75.81 239 GLY B C 1
ATOM 6107 O O . GLY B 1 239 ? 16.312 47.406 13.586 1 75.81 239 GLY B O 1
ATOM 6108 N N . GLY B 1 240 ? 14.875 45.812 14.242 1 69.56 240 GLY B N 1
ATOM 6109 C CA . GLY B 1 240 ? 15.422 45.875 15.586 1 69.56 240 GLY B CA 1
ATOM 6110 C C . GLY B 1 240 ? 16.812 45.25 15.695 1 69.56 240 GLY B C 1
ATOM 6111 O O . GLY B 1 240 ? 17.453 45 14.68 1 69.56 240 GLY B O 1
ATOM 6112 N N . SER B 1 241 ? 17.328 45.188 16.859 1 73.25 241 SER B N 1
ATOM 6113 C CA . SER B 1 241 ? 18.625 44.594 17.156 1 73.25 241 SER B CA 1
ATOM 6114 C C . SER B 1 241 ? 18.656 43.125 16.719 1 73.25 241 SER B C 1
ATOM 6116 O O . SER B 1 241 ? 17.625 42.469 16.672 1 73.25 241 SER B O 1
ATOM 6118 N N . ILE B 1 242 ? 19.703 42.719 16.266 1 73.69 242 ILE B N 1
ATOM 6119 C CA . ILE B 1 242 ? 19.938 41.344 15.891 1 73.69 242 ILE B CA 1
ATOM 6120 C C . ILE B 1 242 ? 19.531 40.406 17.031 1 73.69 242 ILE B C 1
ATOM 6122 O O . ILE B 1 242 ? 19.156 39.25 16.812 1 73.69 242 ILE B O 1
ATOM 6126 N N . ASP B 1 243 ? 19.484 41 18.125 1 79.12 243 ASP B N 1
ATOM 6127 C CA . ASP B 1 243 ? 19.188 40.219 19.312 1 79.12 243 ASP B CA 1
ATOM 6128 C C . ASP B 1 243 ? 17.672 40.125 19.547 1 79.12 243 ASP B C 1
ATOM 6130 O O . ASP B 1 243 ? 17.234 39.5 20.516 1 79.12 243 ASP B O 1
ATOM 6134 N N . SER B 1 244 ? 16.938 40.656 18.703 1 88.06 244 SER B N 1
ATOM 6135 C CA . SER B 1 244 ? 15.484 40.688 18.906 1 88.06 244 SER B CA 1
ATOM 6136 C C . SER B 1 244 ? 14.773 39.844 17.844 1 88.06 244 SER B C 1
ATOM 6138 O O . SER B 1 244 ? 13.578 40.031 17.609 1 88.06 244 SER B O 1
ATOM 6140 N N . LYS B 1 245 ? 15.57 39.125 17.188 1 88.75 245 LYS B N 1
ATOM 6141 C CA . LYS B 1 245 ? 14.961 38.25 16.172 1 88.75 245 LYS B CA 1
ATOM 6142 C C . LYS B 1 245 ? 15.703 36.938 16.047 1 88.75 245 LYS B C 1
ATOM 6144 O O . LYS B 1 245 ? 16.844 36.812 16.5 1 88.75 245 LYS B O 1
ATOM 6149 N N . LEU B 1 246 ? 15.039 36 15.531 1 89.69 246 LEU B N 1
ATOM 6150 C CA . LEU B 1 246 ? 15.57 34.656 15.367 1 89.69 246 LEU B CA 1
ATOM 6151 C C . LEU B 1 246 ? 15.078 34.031 14.07 1 89.69 246 LEU B C 1
ATOM 6153 O O . LEU B 1 246 ? 13.883 34.062 13.781 1 89.69 246 LEU B O 1
ATOM 6157 N N . TYR B 1 247 ? 16.016 33.625 13.266 1 89.31 247 TYR B N 1
ATOM 6158 C CA . TYR B 1 247 ? 15.688 32.781 12.109 1 89.31 247 TYR B CA 1
ATOM 6159 C C . TYR B 1 247 ? 15.797 31.312 12.453 1 89.31 247 TYR B C 1
ATOM 6161 O O . TYR B 1 247 ? 16.906 30.766 12.508 1 89.31 247 TYR B O 1
ATOM 6169 N N . ILE B 1 248 ? 14.703 30.672 12.531 1 90.5 248 ILE B N 1
ATOM 6170 C CA . ILE B 1 248 ? 14.641 29.344 13.133 1 90.5 248 ILE B CA 1
ATOM 6171 C C . ILE B 1 248 ? 15.352 28.344 12.234 1 90.5 248 ILE B C 1
ATOM 6173 O O . ILE B 1 248 ? 16.016 27.422 12.719 1 90.5 248 ILE B O 1
ATOM 6177 N N . HIS B 1 249 ? 15.242 28.453 10.859 1 87.88 249 HIS B N 1
ATOM 6178 C CA . HIS B 1 249 ? 15.781 27.469 9.938 1 87.88 249 HIS B CA 1
ATOM 6179 C C . HIS B 1 249 ? 17.312 27.438 9.984 1 87.88 249 HIS B C 1
ATOM 6181 O O . HIS B 1 249 ? 17.922 26.484 9.492 1 87.88 249 HIS B O 1
ATOM 6187 N N . GLU B 1 250 ? 17.891 28.406 10.609 1 84.38 250 GLU B N 1
ATOM 6188 C CA . GLU B 1 250 ? 19.344 28.484 10.711 1 84.38 250 GLU B CA 1
ATOM 6189 C C . GLU B 1 250 ? 19.844 27.781 11.977 1 84.38 250 GLU B C 1
ATOM 6191 O O . GLU B 1 250 ? 21.031 27.484 12.102 1 84.38 250 GLU B O 1
ATOM 6196 N N . LEU B 1 251 ? 18.906 27.406 12.828 1 85.12 251 LEU B N 1
ATOM 6197 C CA . LEU B 1 251 ? 19.328 26.938 14.141 1 85.12 251 LEU B CA 1
ATOM 6198 C C . LEU B 1 251 ? 18.859 25.516 14.383 1 85.12 251 LEU B C 1
ATOM 6200 O O . LEU B 1 251 ? 19.125 24.922 15.43 1 85.12 251 LEU B O 1
ATOM 6204 N N . THR B 1 252 ? 18.172 24.906 13.438 1 88.94 252 THR B N 1
ATOM 6205 C CA . THR B 1 252 ? 17.516 23.641 13.719 1 88.94 252 THR B CA 1
ATOM 6206 C C . THR B 1 252 ? 18.219 22.5 13.008 1 88.94 252 THR B C 1
ATOM 6208 O O . THR B 1 252 ? 17.688 21.391 12.93 1 88.94 252 THR B O 1
ATOM 6211 N N . CYS B 1 253 ? 19.391 22.656 12.508 1 89.69 253 CYS B N 1
ATOM 6212 C CA . CYS B 1 253 ? 20.094 21.625 11.766 1 89.69 253 CYS B CA 1
ATOM 6213 C C . CYS B 1 253 ? 20.234 20.359 12.594 1 89.69 253 CYS B C 1
ATOM 6215 O O . CYS B 1 253 ? 19.891 19.266 12.141 1 89.69 253 CYS B O 1
ATOM 6217 N N . ASN B 1 254 ? 20.703 20.516 13.805 1 89.62 254 ASN B N 1
ATOM 6218 C CA . ASN B 1 254 ? 20.906 19.359 14.664 1 89.62 254 ASN B CA 1
ATOM 6219 C C . ASN B 1 254 ? 19.578 18.719 15.062 1 89.62 254 ASN B C 1
ATOM 6221 O O . ASN B 1 254 ? 19.5 17.5 15.219 1 89.62 254 ASN B O 1
ATOM 6225 N N . ASP B 1 255 ? 18.609 19.562 15.328 1 91.81 255 ASP B N 1
ATOM 6226 C CA . ASP B 1 255 ? 17.281 19.031 15.641 1 91.81 255 ASP B CA 1
ATOM 6227 C C . ASP B 1 255 ? 16.75 18.172 14.5 1 91.81 255 ASP B C 1
ATOM 6229 O O . ASP B 1 255 ? 16.203 17.094 14.727 1 91.81 255 ASP B O 1
ATOM 6233 N N . ILE B 1 256 ? 16.891 18.688 13.344 1 93.25 256 ILE B N 1
ATOM 6234 C CA . ILE B 1 256 ? 16.406 18 12.148 1 93.25 256 ILE B CA 1
ATOM 6235 C C . ILE B 1 256 ? 17.156 16.688 11.969 1 93.25 256 ILE B C 1
ATOM 6237 O O . ILE B 1 256 ? 16.562 15.656 11.664 1 93.25 256 ILE B O 1
ATOM 6241 N N . ARG B 1 257 ? 18.469 16.766 12.141 1 94.12 257 ARG B N 1
ATOM 6242 C CA . ARG B 1 257 ? 19.281 15.555 12.031 1 94.12 257 ARG B CA 1
ATOM 6243 C C . ARG B 1 257 ? 18.797 14.484 13.016 1 94.12 257 ARG B C 1
ATOM 6245 O O . ARG B 1 257 ? 18.625 13.328 12.641 1 94.12 257 ARG B O 1
ATOM 6252 N N . SER B 1 258 ? 18.625 14.898 14.211 1 93.06 258 SER B N 1
ATOM 6253 C CA . SER B 1 258 ? 18.188 13.969 15.25 1 93.06 258 SER B CA 1
ATOM 6254 C C . SER B 1 258 ? 16.812 13.398 14.938 1 93.06 258 SER B C 1
ATOM 6256 O O . SER B 1 258 ? 16.562 12.211 15.18 1 93.06 258 SER B O 1
ATOM 6258 N N . TYR B 1 259 ? 15.984 14.211 14.531 1 92.25 259 TYR B N 1
ATOM 6259 C CA . TYR B 1 259 ? 14.641 13.766 14.172 1 92.25 259 TYR B CA 1
ATOM 6260 C C . TYR B 1 259 ? 14.688 12.734 13.055 1 92.25 259 TYR B C 1
ATOM 6262 O O . TYR B 1 259 ? 14.031 11.695 13.133 1 92.25 259 TYR B O 1
ATOM 6270 N N . ALA B 1 260 ? 15.375 13.055 11.977 1 94.25 260 ALA B N 1
ATOM 6271 C CA . ALA B 1 260 ? 15.508 12.141 10.844 1 94.25 260 ALA B CA 1
ATOM 6272 C C . ALA B 1 260 ? 16.094 10.797 11.281 1 94.25 260 ALA B C 1
ATOM 6274 O O . ALA B 1 260 ? 15.609 9.742 10.867 1 94.25 260 ALA B O 1
ATOM 6275 N N . GLU B 1 261 ? 17.078 10.914 12.109 1 93.94 261 GLU B N 1
ATOM 6276 C CA . GLU B 1 261 ? 17.719 9.711 12.617 1 93.94 261 GLU B CA 1
ATOM 6277 C C . GLU B 1 261 ? 16.75 8.844 13.406 1 93.94 261 GLU B C 1
ATOM 6279 O O . GLU B 1 261 ? 16.672 7.633 13.195 1 93.94 261 GLU B O 1
ATOM 6284 N N . ARG B 1 262 ? 16.062 9.438 14.219 1 91.81 262 ARG B N 1
ATOM 6285 C CA . ARG B 1 262 ? 15.102 8.719 15.047 1 91.81 262 ARG B CA 1
ATOM 6286 C C . ARG B 1 262 ? 14.016 8.078 14.18 1 91.81 262 ARG B C 1
ATOM 6288 O O . ARG B 1 262 ? 13.664 6.91 14.375 1 91.81 262 ARG B O 1
ATOM 6295 N N . ARG B 1 263 ? 13.469 8.828 13.297 1 92.69 263 ARG B N 1
ATOM 6296 C CA . ARG B 1 263 ? 12.391 8.352 12.438 1 92.69 263 ARG B CA 1
ATOM 6297 C C . ARG B 1 263 ? 12.828 7.121 11.648 1 92.69 263 ARG B C 1
ATOM 6299 O O . ARG B 1 263 ? 12.039 6.188 11.469 1 92.69 263 ARG B O 1
ATOM 6306 N N . LEU B 1 264 ? 14.008 7.09 11.117 1 93.75 264 LEU B N 1
ATOM 6307 C CA . LEU B 1 264 ? 14.5 5.98 10.305 1 93.75 264 LEU B CA 1
ATOM 6308 C C . LEU B 1 264 ? 14.906 4.805 11.188 1 93.75 264 LEU B C 1
ATOM 6310 O O . LEU B 1 264 ? 14.594 3.652 10.875 1 93.75 264 LEU B O 1
ATOM 6314 N N . GLN B 1 265 ? 15.5 5.105 12.336 1 92.31 265 GLN B N 1
ATOM 6315 C CA . GLN B 1 265 ? 16 4.055 13.211 1 92.31 265 GLN B CA 1
ATOM 6316 C C . GLN B 1 265 ? 14.859 3.316 13.898 1 92.31 265 GLN B C 1
ATOM 6318 O O . GLN B 1 265 ? 15 2.148 14.266 1 92.31 265 GLN B O 1
ATOM 6323 N N . GLU B 1 266 ? 13.797 4.008 14.047 1 91.88 266 GLU B N 1
ATOM 6324 C CA . GLU B 1 266 ? 12.633 3.396 14.695 1 91.88 266 GLU B CA 1
ATOM 6325 C C . GLU B 1 266 ? 12 2.342 13.797 1 91.88 266 GLU B C 1
ATOM 6327 O O . GLU B 1 266 ? 11.25 1.481 14.273 1 91.88 266 GLU B O 1
ATOM 6332 N N . HIS B 1 267 ? 12.219 2.395 12.555 1 91.44 267 HIS B N 1
ATOM 6333 C CA . HIS B 1 267 ? 11.672 1.392 11.641 1 91.44 267 HIS B CA 1
ATOM 6334 C C . HIS B 1 267 ? 12.367 0.048 11.82 1 91.44 267 HIS B C 1
ATOM 6336 O O . HIS B 1 267 ? 13.602 -0.014 11.875 1 91.44 267 HIS B O 1
ATOM 6342 N N . PRO B 1 268 ? 11.664 -1.014 11.883 1 87.75 268 PRO B N 1
ATOM 6343 C CA . PRO B 1 268 ? 12.25 -2.328 12.156 1 87.75 268 PRO B CA 1
ATOM 6344 C C . PRO B 1 268 ? 13.258 -2.756 11.086 1 87.75 268 PRO B C 1
ATOM 6346 O O . PRO B 1 268 ? 14.242 -3.434 11.398 1 87.75 268 PRO B O 1
ATOM 6349 N N . ARG B 1 269 ? 13.086 -2.406 9.945 1 88.19 269 ARG B N 1
ATOM 6350 C CA . ARG B 1 269 ? 13.938 -2.82 8.828 1 88.19 269 ARG B CA 1
ATOM 6351 C C . ARG B 1 269 ? 15.242 -2.035 8.82 1 88.19 269 ARG B C 1
ATOM 6353 O O . ARG B 1 269 ? 16.219 -2.449 8.188 1 88.19 269 ARG B O 1
ATOM 6360 N N . TRP B 1 270 ? 15.328 -0.978 9.547 1 90.38 270 TRP B N 1
ATOM 6361 C CA . TRP B 1 270 ? 16.5 -0.102 9.484 1 90.38 270 TRP B CA 1
ATOM 6362 C C . TRP B 1 270 ? 17.734 -0.817 10 1 90.38 270 TRP B C 1
ATOM 6364 O O . TRP B 1 270 ? 18.828 -0.672 9.43 1 90.38 270 TRP B O 1
ATOM 6374 N N . LYS B 1 271 ? 17.562 -1.598 10.984 1 85.56 271 LYS B N 1
ATOM 6375 C CA . LYS B 1 271 ? 18.703 -2.291 11.57 1 85.56 271 LYS B CA 1
ATOM 6376 C C . LYS B 1 271 ? 19.328 -3.254 10.562 1 85.56 271 LYS B C 1
ATOM 6378 O O . LYS B 1 271 ? 20.562 -3.352 10.477 1 85.56 271 LYS B O 1
ATOM 6383 N N . GLU B 1 272 ? 18.469 -3.934 9.891 1 82.12 272 GLU B N 1
ATOM 6384 C CA . GLU B 1 272 ? 18.953 -4.852 8.867 1 82.12 272 GLU B CA 1
ATOM 6385 C C . GLU B 1 272 ? 19.703 -4.105 7.77 1 82.12 272 GLU B C 1
ATOM 6387 O O . GLU B 1 272 ? 20.766 -4.562 7.309 1 82.12 272 GLU B O 1
ATOM 6392 N N . LEU B 1 273 ? 19.188 -3.029 7.383 1 83.12 273 LEU B N 1
ATOM 6393 C CA . LEU B 1 273 ? 19.812 -2.223 6.336 1 83.12 273 LEU B CA 1
ATOM 6394 C C . LEU B 1 273 ? 21.141 -1.658 6.801 1 83.12 273 LEU B C 1
ATOM 6396 O O . LEU B 1 273 ? 22.109 -1.627 6.035 1 83.12 273 LEU B O 1
ATOM 6400 N N . GLU B 1 274 ? 21.203 -1.2 8.016 1 81.56 274 GLU B N 1
ATOM 6401 C CA . GLU B 1 274 ? 22.391 -0.603 8.594 1 81.56 274 GLU B CA 1
ATOM 6402 C C . GLU B 1 274 ? 23.547 -1.613 8.656 1 81.56 274 GLU B C 1
ATOM 6404 O O . GLU B 1 274 ? 24.703 -1.25 8.5 1 81.56 274 GLU B O 1
ATOM 6409 N N . THR B 1 275 ? 23.203 -2.836 8.844 1 79.06 275 THR B N 1
ATOM 6410 C CA . THR B 1 275 ? 24.219 -3.883 8.93 1 79.06 275 THR B CA 1
ATOM 6411 C C . THR B 1 275 ? 24.75 -4.219 7.543 1 79.06 275 THR B C 1
ATOM 6413 O O . THR B 1 275 ? 25.906 -4.625 7.406 1 79.06 275 THR B O 1
ATOM 6416 N N . GLU B 1 276 ? 23.969 -4.016 6.594 1 74 276 GLU B N 1
ATOM 6417 C CA . GLU B 1 276 ? 24.328 -4.395 5.227 1 74 276 GLU B CA 1
ATOM 6418 C C . GLU B 1 276 ? 25.234 -3.354 4.586 1 74 276 GLU B C 1
ATOM 6420 O O . GLU B 1 276 ? 26.031 -3.678 3.697 1 74 276 GLU B O 1
ATOM 6425 N N . VAL B 1 277 ? 25.047 -2.145 5.125 1 77.12 277 VAL B N 1
ATOM 6426 C CA . VAL B 1 277 ? 25.797 -1.092 4.453 1 77.12 277 VAL B CA 1
ATOM 6427 C C . VAL B 1 277 ? 26.641 -0.328 5.473 1 77.12 277 VAL B C 1
ATOM 6429 O O . VAL B 1 277 ? 26.266 -0.221 6.645 1 77.12 277 VAL B O 1
ATOM 6432 N N . SER B 1 278 ? 27.734 0.196 5.062 1 74 278 SER B N 1
ATOM 6433 C CA . SER B 1 278 ? 28.656 0.924 5.934 1 74 278 SER B CA 1
ATOM 6434 C C . SER B 1 278 ? 28.266 2.395 6.039 1 74 278 SER B C 1
ATOM 6436 O O . SER B 1 278 ? 28.594 3.057 7.027 1 74 278 SER B O 1
ATOM 6438 N N . ASN B 1 279 ? 27.5 2.846 5.184 1 81.75 279 ASN B N 1
ATOM 6439 C CA . ASN B 1 279 ? 27.312 4.289 5.117 1 81.75 279 ASN B CA 1
ATOM 6440 C C . ASN B 1 279 ? 25.844 4.664 5.258 1 81.75 279 ASN B C 1
ATOM 6442 O O . ASN B 1 279 ? 25.344 5.555 4.562 1 81.75 279 ASN B O 1
ATOM 6446 N N . ALA B 1 280 ? 25.188 3.973 6.168 1 83.69 280 ALA B N 1
ATOM 6447 C CA . ALA B 1 280 ? 23.766 4.27 6.348 1 83.69 280 ALA B CA 1
ATOM 6448 C C . ALA B 1 280 ? 23.562 5.691 6.863 1 83.69 280 ALA B C 1
ATOM 6450 O O . ALA B 1 280 ? 22.516 6.297 6.633 1 83.69 280 ALA B O 1
ATOM 6451 N N . SER B 1 281 ? 24.594 6.289 7.469 1 87.69 281 SER B N 1
ATOM 6452 C CA . SER B 1 281 ? 24.516 7.637 8.023 1 87.69 281 SER B CA 1
ATOM 6453 C C . SER B 1 281 ? 24.438 8.688 6.922 1 87.69 281 SER B C 1
ATOM 6455 O O . SER B 1 281 ? 24 9.812 7.16 1 87.69 281 SER B O 1
ATOM 6457 N N . TRP B 1 282 ? 24.875 8.234 5.781 1 91.75 282 TRP B N 1
ATOM 6458 C CA . TRP B 1 282 ? 24.797 9.148 4.645 1 91.75 282 TRP B CA 1
ATOM 6459 C C . TRP B 1 282 ? 23.359 9.609 4.426 1 91.75 282 TRP B C 1
ATOM 6461 O O . TRP B 1 282 ? 23.125 10.781 4.105 1 91.75 282 TRP B O 1
ATOM 6471 N N . LEU B 1 283 ? 22.453 8.719 4.555 1 93.31 283 LEU B N 1
ATOM 6472 C CA . LEU B 1 283 ? 21.047 9.031 4.32 1 93.31 283 LEU B CA 1
ATOM 6473 C C . LEU B 1 283 ? 20.562 10.125 5.281 1 93.31 283 LEU B C 1
ATOM 6475 O O . LEU B 1 283 ? 19.875 11.055 4.867 1 93.31 283 LEU B O 1
ATOM 6479 N N . ILE B 1 284 ? 20.969 10.023 6.547 1 94.81 284 ILE B N 1
ATOM 6480 C CA . ILE B 1 284 ? 20.562 10.977 7.582 1 94.81 284 ILE B CA 1
ATOM 6481 C C . ILE B 1 284 ? 21.188 12.344 7.297 1 94.81 284 ILE B C 1
ATOM 6483 O O . ILE B 1 284 ? 20.516 13.367 7.383 1 94.81 284 ILE B O 1
ATOM 6487 N N . GLU B 1 285 ? 22.438 12.344 6.91 1 95.44 285 GLU B N 1
ATOM 6488 C CA . GLU B 1 285 ? 23.141 13.586 6.613 1 95.44 285 GLU B CA 1
ATOM 6489 C C . GLU B 1 285 ? 22.578 14.266 5.375 1 95.44 285 GLU B C 1
ATOM 6491 O O . GLU B 1 285 ? 22.406 15.492 5.352 1 95.44 285 GLU B O 1
ATOM 6496 N N . GLU B 1 286 ? 22.297 13.422 4.383 1 96.06 286 GLU B N 1
ATOM 6497 C CA . GLU B 1 286 ? 21.781 13.977 3.139 1 96.06 286 GLU B CA 1
ATOM 6498 C C . GLU B 1 286 ? 20.375 14.555 3.34 1 96.06 286 GLU B C 1
ATOM 6500 O O . GLU B 1 286 ? 20.047 15.602 2.783 1 96.06 286 GLU B O 1
ATOM 6505 N N . ILE B 1 287 ? 19.547 13.891 4.113 1 96.69 287 ILE B N 1
ATOM 6506 C CA . ILE B 1 287 ? 18.219 14.414 4.457 1 96.69 287 ILE B CA 1
ATOM 6507 C C . ILE B 1 287 ? 18.375 15.758 5.156 1 96.69 287 ILE B C 1
ATOM 6509 O O . ILE B 1 287 ? 17.656 16.719 4.832 1 96.69 287 ILE B O 1
ATOM 6513 N N . THR B 1 288 ? 19.297 15.852 6.102 1 95.5 288 THR B N 1
ATOM 6514 C CA . THR B 1 288 ? 19.516 17.062 6.887 1 95.5 288 THR B CA 1
ATOM 6515 C C . THR B 1 288 ? 19.953 18.219 5.988 1 95.5 288 THR B C 1
ATOM 6517 O O . THR B 1 288 ? 19.453 19.344 6.117 1 95.5 288 THR B O 1
ATOM 6520 N N . LYS B 1 289 ? 20.812 17.906 5.105 1 94.94 289 LYS B N 1
ATOM 6521 C CA . LYS B 1 289 ? 21.328 18.906 4.18 1 94.94 289 LYS B CA 1
ATOM 6522 C C . LYS B 1 289 ? 20.234 19.406 3.242 1 94.94 289 LYS B C 1
ATOM 6524 O O . LYS B 1 289 ? 20.062 20.609 3.064 1 94.94 289 LYS B O 1
ATOM 6529 N N . ARG B 1 290 ? 19.469 18.5 2.766 1 95.12 290 ARG B N 1
ATOM 6530 C CA . ARG B 1 290 ? 18.453 18.828 1.775 1 95.12 290 ARG B CA 1
ATOM 6531 C C . ARG B 1 290 ? 17.281 19.562 2.422 1 95.12 290 ARG B C 1
ATOM 6533 O O . ARG B 1 290 ? 16.609 20.375 1.777 1 95.12 290 ARG B O 1
ATOM 6540 N N . ALA B 1 291 ? 17.016 19.297 3.643 1 94.38 291 ALA B N 1
ATOM 6541 C CA . ALA B 1 291 ? 15.906 19.938 4.355 1 94.38 291 ALA B CA 1
ATOM 6542 C C . ALA B 1 291 ? 16.125 21.438 4.457 1 94.38 291 ALA B C 1
ATOM 6544 O O . ALA B 1 291 ? 15.156 22.203 4.484 1 94.38 291 ALA B O 1
ATOM 6545 N N . ALA B 1 292 ? 17.359 21.875 4.566 1 91.75 292 ALA B N 1
ATOM 6546 C CA . ALA B 1 292 ? 17.719 23.281 4.684 1 91.75 292 ALA B CA 1
ATOM 6547 C C . ALA B 1 292 ? 16.891 23.969 5.766 1 91.75 292 ALA B C 1
ATOM 6549 O O . ALA B 1 292 ? 16.328 25.047 5.539 1 91.75 292 ALA B O 1
ATOM 6550 N N . GLY B 1 293 ? 16.656 23.25 6.844 1 90.81 293 GLY B N 1
ATOM 6551 C CA . GLY B 1 293 ? 16 23.828 8.008 1 90.81 293 GLY B CA 1
ATOM 6552 C C . GLY B 1 293 ? 14.492 23.688 7.977 1 90.81 293 GLY B C 1
ATOM 6553 O O . GLY B 1 293 ? 13.789 24.203 8.844 1 90.81 293 GLY B O 1
ATOM 6554 N N . VAL B 1 294 ? 13.914 23 7.027 1 92.25 294 VAL B N 1
ATOM 6555 C CA . VAL B 1 294 ? 12.469 22.875 6.902 1 92.25 294 VAL B CA 1
ATOM 6556 C C . VAL B 1 294 ? 12.008 21.531 7.465 1 92.25 294 VAL B C 1
ATOM 6558 O O . VAL B 1 294 ? 12.125 20.5 6.797 1 92.25 294 VAL B O 1
ATOM 6561 N N . PHE B 1 295 ? 11.367 21.547 8.625 1 91.06 295 PHE B N 1
ATOM 6562 C CA . PHE B 1 295 ? 10.93 20.359 9.336 1 91.06 295 PHE B CA 1
ATOM 6563 C C . PHE B 1 295 ? 9.852 19.625 8.555 1 91.06 295 PHE B C 1
ATOM 6565 O O . PHE B 1 295 ? 9.82 18.391 8.547 1 91.06 295 PHE B O 1
ATOM 6572 N N . LEU B 1 296 ? 8.938 20.344 7.996 1 92.31 296 LEU B N 1
ATOM 6573 C CA . LEU B 1 296 ? 7.844 19.734 7.258 1 92.31 296 LEU B CA 1
ATOM 6574 C C . LEU B 1 296 ? 8.375 18.844 6.141 1 92.31 296 LEU B C 1
ATOM 6576 O O . LEU B 1 296 ? 7.848 17.75 5.898 1 92.31 296 LEU B O 1
ATOM 6580 N N . TRP B 1 297 ? 9.406 19.312 5.488 1 94.94 297 TRP B N 1
ATOM 6581 C CA . TRP B 1 297 ? 10.039 18.531 4.434 1 94.94 297 TRP B CA 1
ATOM 6582 C C . TRP B 1 297 ? 10.594 17.219 4.984 1 94.94 297 TRP B C 1
ATOM 6584 O O . TRP B 1 297 ? 10.406 16.156 4.391 1 94.94 297 TRP B O 1
ATOM 6594 N N . VAL B 1 298 ? 11.234 17.297 6.113 1 95 298 VAL B N 1
ATOM 6595 C CA . VAL B 1 298 ? 11.836 16.125 6.734 1 95 298 VAL B CA 1
ATOM 6596 C C . VAL B 1 298 ? 10.742 15.133 7.141 1 95 298 VAL B C 1
ATOM 6598 O O . VAL B 1 298 ? 10.898 13.922 6.98 1 95 298 VAL B O 1
ATOM 6601 N N . PHE B 1 299 ? 9.742 15.68 7.617 1 93.25 299 PHE B N 1
ATOM 6602 C CA . PHE B 1 299 ? 8.617 14.844 8.023 1 93.25 299 PHE B CA 1
ATOM 6603 C C . PHE B 1 299 ? 8.086 14.047 6.84 1 93.25 299 PHE B C 1
ATOM 6605 O O . PHE B 1 299 ? 7.902 12.828 6.941 1 93.25 299 PHE B O 1
ATOM 6612 N N . LEU B 1 300 ? 7.836 14.703 5.773 1 94.62 300 LEU B N 1
ATOM 6613 C CA . LEU B 1 300 ? 7.27 14.07 4.586 1 94.62 300 LEU B CA 1
ATOM 6614 C C . LEU B 1 300 ? 8.266 13.094 3.965 1 94.62 300 LEU B C 1
ATOM 6616 O O . LEU B 1 300 ? 7.887 11.992 3.562 1 94.62 300 LEU B O 1
ATOM 6620 N N . VAL B 1 301 ? 9.555 13.508 3.902 1 96.44 301 VAL B N 1
ATOM 6621 C CA . VAL B 1 301 ? 10.562 12.68 3.246 1 96.44 301 VAL B CA 1
ATOM 6622 C C . VAL B 1 301 ? 10.781 11.406 4.047 1 96.44 301 VAL B C 1
ATOM 6624 O O . VAL B 1 301 ? 10.938 10.32 3.475 1 96.44 301 VAL B O 1
ATOM 6627 N N . THR B 1 302 ? 10.82 11.516 5.355 1 95.5 302 THR B N 1
ATOM 6628 C CA . THR B 1 302 ? 11.031 10.32 6.168 1 95.5 302 THR B CA 1
ATOM 6629 C C . THR B 1 302 ? 9.836 9.375 6.059 1 95.5 302 THR B C 1
ATOM 6631 O O . THR B 1 302 ? 9.992 8.156 6.117 1 95.5 302 THR B O 1
ATOM 6634 N N . LYS B 1 303 ? 8.656 9.984 5.906 1 92.88 303 LYS B N 1
ATOM 6635 C CA . LYS B 1 303 ? 7.48 9.156 5.66 1 92.88 303 LYS B CA 1
ATOM 6636 C C . LYS B 1 303 ? 7.637 8.344 4.375 1 92.88 303 LYS B C 1
ATOM 6638 O O . LYS B 1 303 ? 7.332 7.148 4.348 1 92.88 303 LYS B O 1
ATOM 6643 N N . GLU B 1 304 ? 8.086 9.008 3.373 1 93.5 304 GLU B N 1
ATOM 6644 C CA . GLU B 1 304 ? 8.305 8.359 2.084 1 93.5 304 GLU B CA 1
ATOM 6645 C C . GLU B 1 304 ? 9.375 7.277 2.186 1 93.5 304 GLU B C 1
ATOM 6647 O O . GLU B 1 304 ? 9.219 6.188 1.634 1 93.5 304 GLU B O 1
ATOM 6652 N N . LEU B 1 305 ? 10.461 7.559 2.854 1 95 305 LEU B N 1
ATOM 6653 C CA . LEU B 1 305 ? 11.57 6.613 2.975 1 95 305 LEU B CA 1
ATOM 6654 C C . LEU B 1 305 ? 11.172 5.414 3.83 1 95 305 LEU B C 1
ATOM 6656 O O . LEU B 1 305 ? 11.602 4.289 3.564 1 95 305 LEU B O 1
ATOM 6660 N N . ARG B 1 306 ? 10.383 5.672 4.836 1 93.94 306 ARG B N 1
ATOM 6661 C CA . ARG B 1 306 ? 9.883 4.582 5.668 1 93.94 306 ARG B CA 1
ATOM 6662 C C . ARG B 1 306 ? 9.016 3.627 4.855 1 93.94 306 ARG B C 1
ATOM 6664 O O . ARG B 1 306 ? 9.047 2.414 5.078 1 93.94 306 ARG B O 1
ATOM 6671 N N . SER B 1 307 ? 8.234 4.184 3.963 1 89.69 307 SER B N 1
ATOM 6672 C CA . SER B 1 307 ? 7.465 3.338 3.055 1 89.69 307 SER B CA 1
ATOM 6673 C C . SER B 1 307 ? 8.375 2.451 2.217 1 89.69 307 SER B C 1
ATOM 6675 O O . SER B 1 307 ? 8.078 1.278 1.987 1 89.69 307 SER B O 1
ATOM 6677 N N . GLY B 1 308 ? 9.461 3.02 1.755 1 90.88 308 GLY B N 1
ATOM 6678 C CA . GLY B 1 308 ? 10.445 2.232 1.028 1 90.88 308 GLY B CA 1
ATOM 6679 C C . GLY B 1 308 ? 11.055 1.12 1.861 1 90.88 308 GLY B C 1
ATOM 6680 O O . GLY B 1 308 ? 11.289 0.018 1.358 1 90.88 308 GLY B O 1
ATOM 6681 N N . LEU B 1 309 ? 11.32 1.405 3.117 1 91.06 309 LEU B N 1
ATOM 6682 C CA . LEU B 1 309 ? 11.836 0.388 4.027 1 91.06 309 LEU B CA 1
ATOM 6683 C C . LEU B 1 309 ? 10.852 -0.766 4.168 1 91.06 309 LEU B C 1
ATOM 6685 O O . LEU B 1 309 ? 11.242 -1.933 4.172 1 91.06 309 LEU B O 1
ATOM 6689 N N . SER B 1 310 ? 9.586 -0.389 4.172 1 87.88 310 SER B N 1
ATOM 6690 C CA . SER B 1 310 ? 8.547 -1.406 4.297 1 87.88 310 SER B CA 1
ATOM 6691 C C . SER B 1 310 ? 8.484 -2.293 3.061 1 87.88 310 SER B C 1
ATOM 6693 O O . SER B 1 310 ? 8.164 -3.48 3.156 1 87.88 310 SER B O 1
ATOM 6695 N N . GLU B 1 311 ? 8.812 -1.76 1.93 1 85.12 311 GLU B N 1
ATOM 6696 C CA . GLU B 1 311 ? 8.82 -2.502 0.672 1 85.12 311 GLU B CA 1
ATOM 6697 C C . GLU B 1 311 ? 10.156 -3.195 0.447 1 85.12 311 GLU B C 1
ATOM 6699 O O . GLU B 1 311 ? 10.406 -3.748 -0.627 1 85.12 311 GLU B O 1
ATOM 6704 N N . TYR B 1 312 ? 11.086 -3.037 1.408 1 87.5 312 TYR B N 1
ATOM 6705 C CA . TYR B 1 312 ? 12.391 -3.689 1.42 1 87.5 312 TYR B CA 1
ATOM 6706 C C . TYR B 1 312 ? 13.281 -3.15 0.308 1 87.5 312 TYR B C 1
ATOM 6708 O O . TYR B 1 312 ? 13.992 -3.912 -0.357 1 87.5 312 TYR B O 1
ATOM 6716 N N . ASP B 1 313 ? 13.156 -1.927 0.153 1 89.5 313 ASP B N 1
ATOM 6717 C CA . ASP B 1 313 ? 14.102 -1.255 -0.734 1 89.5 313 ASP B CA 1
ATOM 6718 C C . ASP B 1 313 ? 15.539 -1.482 -0.278 1 89.5 313 ASP B C 1
ATOM 6720 O O . ASP B 1 313 ? 15.812 -1.534 0.922 1 89.5 313 ASP B O 1
ATOM 6724 N N . SER B 1 314 ? 16.438 -1.655 -1.277 1 88.06 314 SER B N 1
ATOM 6725 C CA . SER B 1 314 ? 17.875 -1.662 -0.951 1 88.06 314 SER B CA 1
ATOM 6726 C C . SER B 1 314 ? 18.359 -0.27 -0.563 1 88.06 314 SER B C 1
ATOM 6728 O O . SER B 1 314 ? 17.625 0.712 -0.713 1 88.06 314 SER B O 1
ATOM 6730 N N . PHE B 1 315 ? 19.516 -0.173 -0.016 1 87.94 315 PHE B N 1
ATOM 6731 C CA . PHE B 1 315 ? 20.078 1.131 0.332 1 87.94 315 PHE B CA 1
ATOM 6732 C C . PHE B 1 315 ? 20.219 2.006 -0.907 1 87.94 315 PHE B C 1
ATOM 6734 O O . PHE B 1 315 ? 19.953 3.211 -0.856 1 87.94 315 PHE B O 1
ATOM 6741 N N . SER B 1 316 ? 20.625 1.379 -1.965 1 88.94 316 SER B N 1
ATOM 6742 C CA . SER B 1 316 ? 20.734 2.115 -3.221 1 88.94 316 SER B CA 1
ATOM 6743 C C . SER B 1 316 ? 19.375 2.635 -3.676 1 88.94 316 SER B C 1
ATOM 6745 O O . SER B 1 316 ? 19.266 3.742 -4.207 1 88.94 316 SER B O 1
ATOM 6747 N N . ASP B 1 317 ? 18.359 1.818 -3.457 1 91.44 317 ASP B N 1
ATOM 6748 C CA . ASP B 1 317 ? 17 2.264 -3.768 1 91.44 317 ASP B CA 1
ATOM 6749 C C . ASP B 1 317 ? 16.609 3.463 -2.91 1 91.44 317 ASP B C 1
ATOM 6751 O O . ASP B 1 317 ? 15.969 4.398 -3.398 1 91.44 317 ASP B O 1
ATOM 6755 N N . MET B 1 318 ? 17 3.424 -1.637 1 93.19 318 MET B N 1
ATOM 6756 C CA . MET B 1 318 ? 16.688 4.512 -0.714 1 93.19 318 MET B CA 1
ATOM 6757 C C . MET B 1 318 ? 17.375 5.805 -1.146 1 93.19 318 MET B C 1
ATOM 6759 O O . MET B 1 318 ? 16.766 6.879 -1.086 1 93.19 318 MET B O 1
ATOM 6763 N N . GLN B 1 319 ? 18.625 5.676 -1.547 1 93.56 319 GLN B N 1
ATOM 6764 C CA . GLN B 1 319 ? 19.359 6.836 -2.033 1 93.56 319 GLN B CA 1
ATOM 6765 C C . GLN B 1 319 ? 18.703 7.426 -3.277 1 93.56 319 GLN B C 1
ATOM 6767 O O . GLN B 1 319 ? 18.516 8.641 -3.367 1 93.56 319 GLN B O 1
ATOM 6772 N N . ARG B 1 320 ? 18.359 6.566 -4.199 1 92.69 320 ARG B N 1
ATOM 6773 C CA . ARG B 1 320 ? 17.719 7.012 -5.43 1 92.69 320 ARG B CA 1
ATOM 6774 C C . ARG B 1 320 ? 16.375 7.668 -5.137 1 92.69 320 ARG B C 1
ATOM 6776 O O . ARG B 1 320 ? 16 8.656 -5.773 1 92.69 320 ARG B O 1
ATOM 6783 N N . ARG B 1 321 ? 15.633 7.039 -4.242 1 93.62 321 ARG B N 1
ATOM 6784 C CA . ARG B 1 321 ? 14.352 7.605 -3.838 1 93.62 321 ARG B CA 1
ATOM 6785 C C . ARG B 1 321 ? 14.523 9.008 -3.268 1 93.62 321 ARG B C 1
ATOM 6787 O O . ARG B 1 321 ? 13.789 9.93 -3.633 1 93.62 321 ARG B O 1
ATOM 6794 N N . LEU B 1 322 ? 15.469 9.195 -2.355 1 95.62 322 LEU B N 1
ATOM 6795 C CA . LEU B 1 322 ? 15.742 10.508 -1.78 1 95.62 322 LEU B CA 1
ATOM 6796 C C . LEU B 1 322 ? 16.109 11.508 -2.867 1 95.62 322 LEU B C 1
ATOM 6798 O O . LEU B 1 322 ? 15.672 12.656 -2.838 1 95.62 322 LEU B O 1
ATOM 6802 N N . GLU B 1 323 ? 16.891 11.039 -3.84 1 94.56 323 GLU B N 1
ATOM 6803 C CA . GLU B 1 323 ? 17.359 11.914 -4.91 1 94.56 323 GLU B CA 1
ATOM 6804 C C . GLU B 1 323 ? 16.203 12.32 -5.828 1 94.56 323 GLU B C 1
ATOM 6806 O O . GLU B 1 323 ? 16.234 13.398 -6.434 1 94.56 323 GLU B O 1
ATOM 6811 N N . SER B 1 324 ? 15.242 11.5 -5.883 1 93.94 324 SER B N 1
ATOM 6812 C CA . SER B 1 324 ? 14.117 11.773 -6.773 1 93.94 324 SER B CA 1
ATOM 6813 C C . SER B 1 324 ? 13.141 12.758 -6.137 1 93.94 324 SER B C 1
ATOM 6815 O O . SER B 1 324 ? 12.297 13.336 -6.824 1 93.94 324 SER B O 1
ATOM 6817 N N . ILE B 1 325 ? 13.211 12.977 -4.855 1 95.06 325 ILE B N 1
ATOM 6818 C CA . ILE B 1 325 ? 12.305 13.867 -4.141 1 95.06 325 ILE B CA 1
ATOM 6819 C C . ILE B 1 325 ? 12.773 15.312 -4.301 1 95.06 325 ILE B C 1
ATOM 6821 O O . ILE B 1 325 ? 13.938 15.633 -4.035 1 95.06 325 ILE B O 1
ATOM 6825 N N . PRO B 1 326 ? 11.898 16.203 -4.738 1 95.25 326 PRO B N 1
ATOM 6826 C CA . PRO B 1 326 ? 12.273 17.609 -4.871 1 95.25 326 PRO B CA 1
ATOM 6827 C C . PRO B 1 326 ? 12.641 18.25 -3.533 1 95.25 326 PRO B C 1
ATOM 6829 O O . PRO B 1 326 ? 12.008 17.969 -2.514 1 95.25 326 PRO B O 1
ATOM 6832 N N . VAL B 1 327 ? 13.562 19.156 -3.555 1 93.5 327 VAL B N 1
ATOM 6833 C CA . VAL B 1 327 ? 13.977 19.859 -2.35 1 93.5 327 VAL B CA 1
ATOM 6834 C C . VAL B 1 327 ? 12.977 20.969 -2.033 1 93.5 327 VAL B C 1
ATOM 6836 O O . VAL B 1 327 ? 12.734 21.281 -0.865 1 93.5 327 VAL B O 1
ATOM 6839 N N . ASP B 1 328 ? 12.422 21.5 -3.09 1 92.62 328 ASP B N 1
ATOM 6840 C CA . ASP B 1 328 ? 11.398 22.531 -2.922 1 92.62 328 ASP B CA 1
ATOM 6841 C C . ASP B 1 328 ? 10.102 21.938 -2.373 1 92.62 328 ASP B C 1
ATOM 6843 O O . ASP B 1 328 ? 9.602 20.938 -2.904 1 92.62 328 ASP B O 1
ATOM 6847 N N . LEU B 1 329 ? 9.555 22.5 -1.402 1 90.62 329 LEU B N 1
ATOM 6848 C CA . LEU B 1 329 ? 8.406 21.953 -0.684 1 90.62 329 LEU B CA 1
ATOM 6849 C C . LEU B 1 329 ? 7.191 21.859 -1.598 1 90.62 329 LEU B C 1
ATOM 6851 O O . LEU B 1 329 ? 6.461 20.875 -1.566 1 90.62 329 LEU B O 1
ATOM 6855 N N . GLU B 1 330 ? 6.941 22.906 -2.326 1 91.88 330 GLU B N 1
ATOM 6856 C CA . GLU B 1 330 ? 5.781 22.906 -3.213 1 91.88 330 GLU B CA 1
ATOM 6857 C C . GLU B 1 330 ? 5.898 21.828 -4.277 1 91.88 330 GLU B C 1
ATOM 6859 O O . GLU B 1 330 ? 4.938 21.094 -4.535 1 91.88 330 GLU B O 1
ATOM 6864 N N . ALA B 1 331 ? 7.07 21.734 -4.828 1 93.75 331 ALA B N 1
ATOM 6865 C CA . ALA B 1 331 ? 7.316 20.672 -5.797 1 93.75 331 ALA B CA 1
ATOM 6866 C C . ALA B 1 331 ? 7.148 19.297 -5.16 1 93.75 331 ALA B C 1
ATOM 6868 O O . ALA B 1 331 ? 6.68 18.359 -5.805 1 93.75 331 ALA B O 1
ATOM 6869 N N . PHE B 1 332 ? 7.559 19.234 -3.992 1 95.06 332 PHE B N 1
ATOM 6870 C CA . PHE B 1 332 ? 7.418 17.969 -3.264 1 95.06 332 PHE B CA 1
ATOM 6871 C C . PHE B 1 332 ? 5.949 17.625 -3.068 1 95.06 332 PHE B C 1
ATOM 6873 O O . PHE B 1 332 ? 5.562 16.453 -3.186 1 95.06 332 PHE B O 1
ATOM 6880 N N . PHE B 1 333 ? 5.062 18.609 -2.727 1 95.88 333 PHE B N 1
ATOM 6881 C CA . PHE B 1 333 ? 3.627 18.359 -2.611 1 95.88 333 PHE B CA 1
ATOM 6882 C C . PHE B 1 333 ? 3.074 17.781 -3.904 1 95.88 333 PHE B C 1
ATOM 6884 O O . PHE B 1 333 ? 2.301 16.812 -3.873 1 95.88 333 PHE B O 1
ATOM 6891 N N . LYS B 1 334 ? 3.463 18.375 -4.965 1 95.25 334 LYS B N 1
ATOM 6892 C CA . LYS B 1 334 ? 3.01 17.875 -6.262 1 95.25 334 LYS B CA 1
ATOM 6893 C C . LYS B 1 334 ? 3.475 16.438 -6.492 1 95.25 334 LYS B C 1
ATOM 6895 O O . LYS B 1 334 ? 2.711 15.609 -6.984 1 95.25 334 LYS B O 1
ATOM 6900 N N . HIS B 1 335 ? 4.738 16.219 -6.121 1 94.25 335 HIS B N 1
ATOM 6901 C CA . HIS B 1 335 ? 5.305 14.875 -6.219 1 94.25 335 HIS B CA 1
ATOM 6902 C C . HIS B 1 335 ? 4.465 13.859 -5.445 1 94.25 335 HIS B C 1
ATOM 6904 O O . HIS B 1 335 ? 4.219 12.75 -5.93 1 94.25 335 HIS B O 1
ATOM 6910 N N . ILE B 1 336 ? 4.008 14.148 -4.348 1 94.38 336 ILE B N 1
ATOM 6911 C CA . ILE B 1 336 ? 3.191 13.289 -3.496 1 94.38 336 ILE B CA 1
ATOM 6912 C C . ILE B 1 336 ? 1.844 13.031 -4.164 1 94.38 336 ILE B C 1
ATOM 6914 O O . ILE B 1 336 ? 1.398 11.883 -4.258 1 94.38 336 ILE B O 1
ATOM 6918 N N . LEU B 1 337 ? 1.2 14.07 -4.66 1 95.31 337 LEU B N 1
ATOM 6919 C CA . LEU B 1 337 ? -0.113 13.938 -5.277 1 95.31 337 LEU B CA 1
ATOM 6920 C C . LEU B 1 337 ? -0.029 13.102 -6.555 1 95.31 337 LEU B C 1
ATOM 6922 O O . LEU B 1 337 ? -0.958 12.359 -6.879 1 95.31 337 LEU B O 1
ATOM 6926 N N . GLU B 1 338 ? 1.081 13.234 -7.238 1 92.94 338 GLU B N 1
ATOM 6927 C CA . GLU B 1 338 ? 1.279 12.469 -8.469 1 92.94 338 GLU B CA 1
ATOM 6928 C C . GLU B 1 338 ? 1.468 10.984 -8.172 1 92.94 338 GLU B C 1
ATOM 6930 O O . GLU B 1 338 ? 1.285 10.141 -9.047 1 92.94 338 GLU B O 1
ATOM 6935 N N . SER B 1 339 ? 1.808 10.664 -6.973 1 90.5 339 SER B N 1
ATOM 6936 C CA . SER B 1 339 ? 2.033 9.273 -6.594 1 90.5 339 SER B CA 1
ATOM 6937 C C . SER B 1 339 ? 0.726 8.578 -6.227 1 90.5 339 SER B C 1
ATOM 6939 O O . SER B 1 339 ? 0.687 7.359 -6.07 1 90.5 339 SER B O 1
ATOM 6941 N N . VAL B 1 340 ? -0.407 9.305 -6.148 1 92.25 340 VAL B N 1
ATOM 6942 C CA . VAL B 1 340 ? -1.712 8.734 -5.84 1 92.25 340 VAL B CA 1
ATOM 6943 C C . VAL B 1 340 ? -2.137 7.781 -6.953 1 92.25 340 VAL B C 1
ATOM 6945 O O . VAL B 1 340 ? -1.909 8.055 -8.133 1 92.25 340 VAL B O 1
ATOM 6948 N N . GLU B 1 341 ? -2.756 6.641 -6.52 1 88 341 GLU B N 1
ATOM 6949 C CA . GLU B 1 341 ? -3.256 5.672 -7.492 1 88 341 GLU B CA 1
ATOM 6950 C C . GLU B 1 341 ? -4.227 6.328 -8.469 1 88 341 GLU B C 1
ATOM 6952 O O . GLU B 1 341 ? -5.086 7.113 -8.07 1 88 341 GLU B O 1
ATOM 6957 N N . THR B 1 342 ? -4.105 5.988 -9.75 1 88.5 342 THR B N 1
ATOM 6958 C CA . THR B 1 342 ? -4.895 6.59 -10.82 1 88.5 342 THR B CA 1
ATOM 6959 C C . THR B 1 342 ? -6.387 6.402 -10.562 1 88.5 342 THR B C 1
ATOM 6961 O O . THR B 1 342 ? -7.191 7.273 -10.898 1 88.5 342 THR B O 1
ATOM 6964 N N . PHE B 1 343 ? -6.723 5.309 -9.977 1 90.19 343 PHE B N 1
ATOM 6965 C CA . PHE B 1 343 ? -8.117 5.004 -9.68 1 90.19 343 PHE B CA 1
ATOM 6966 C C . PHE B 1 343 ? -8.742 6.098 -8.82 1 90.19 343 PHE B C 1
ATOM 6968 O O . PHE B 1 343 ? -9.93 6.398 -8.953 1 90.19 343 PHE B O 1
ATOM 6975 N N . TYR B 1 344 ? -7.93 6.789 -7.984 1 93.5 344 TYR B N 1
ATOM 6976 C CA . TYR B 1 344 ? -8.461 7.742 -7.02 1 93.5 344 TYR B CA 1
ATOM 6977 C C . TYR B 1 344 ? -8.266 9.172 -7.504 1 93.5 344 TYR B C 1
ATOM 6979 O O . TYR B 1 344 ? -8.562 10.125 -6.777 1 93.5 344 TYR B O 1
ATOM 6987 N N . HIS B 1 345 ? -7.82 9.445 -8.688 1 95.19 345 HIS B N 1
ATOM 6988 C CA . HIS B 1 345 ? -7.48 10.781 -9.164 1 95.19 345 HIS B CA 1
ATOM 6989 C C . HIS B 1 345 ? -8.695 11.703 -9.133 1 95.19 345 HIS B C 1
ATOM 6991 O O . HIS B 1 345 ? -8.602 12.852 -8.688 1 95.19 345 HIS B O 1
ATOM 6997 N N . GLN B 1 346 ? -9.789 11.172 -9.555 1 95.56 346 GLN B N 1
ATOM 6998 C CA . GLN B 1 346 ? -11 11.992 -9.57 1 95.56 346 GLN B CA 1
ATOM 6999 C C . GLN B 1 346 ? -11.398 12.398 -8.156 1 95.56 346 GLN B C 1
ATOM 7001 O O . GLN B 1 346 ? -11.672 13.57 -7.891 1 95.56 346 GLN B O 1
ATOM 7006 N N . LYS B 1 347 ? -11.391 11.477 -7.281 1 95.75 347 LYS B N 1
ATOM 7007 C CA . LYS B 1 347 ? -11.812 11.75 -5.91 1 95.75 347 LYS B CA 1
ATOM 7008 C C . LYS B 1 347 ? -10.766 12.578 -5.168 1 95.75 347 LYS B C 1
ATOM 7010 O O . LYS B 1 347 ? -11.102 13.391 -4.309 1 95.75 347 LYS B O 1
ATOM 7015 N N . MET B 1 348 ? -9.492 12.336 -5.512 1 97.25 348 MET B N 1
ATOM 7016 C CA . MET B 1 348 ? -8.438 13.203 -4.988 1 97.25 348 MET B CA 1
ATOM 7017 C C . MET B 1 348 ? -8.719 14.664 -5.324 1 97.25 348 MET B C 1
ATOM 7019 O O . MET B 1 348 ? -8.742 15.516 -4.438 1 97.25 348 MET B O 1
ATOM 7023 N N . ALA B 1 349 ? -9.008 14.906 -6.605 1 97.94 349 ALA B N 1
ATOM 7024 C CA . ALA B 1 349 ? -9.195 16.266 -7.102 1 97.94 349 ALA B CA 1
ATOM 7025 C C . ALA B 1 349 ? -10.414 16.922 -6.465 1 97.94 349 ALA B C 1
ATOM 7027 O O . ALA B 1 349 ? -10.336 18.047 -5.965 1 97.94 349 ALA B O 1
ATOM 7028 N N . THR B 1 350 ? -11.516 16.219 -6.441 1 97.88 350 THR B N 1
ATOM 7029 C CA . THR B 1 350 ? -12.75 16.812 -5.938 1 97.88 350 THR B CA 1
ATOM 7030 C C . THR B 1 350 ? -12.672 17.016 -4.43 1 97.88 350 THR B C 1
ATOM 7032 O O . THR B 1 350 ? -13.18 18 -3.906 1 97.88 350 THR B O 1
ATOM 7035 N N . THR B 1 351 ? -12.031 16.078 -3.729 1 97.81 351 THR B N 1
ATOM 7036 C CA . THR B 1 351 ? -11.867 16.219 -2.285 1 97.81 351 THR B CA 1
ATOM 7037 C C . THR B 1 351 ? -11.039 17.453 -1.952 1 97.81 351 THR B C 1
ATOM 7039 O O . THR B 1 351 ? -11.398 18.234 -1.067 1 97.81 351 THR B O 1
ATOM 7042 N N . LEU B 1 352 ? -9.969 17.641 -2.652 1 98 352 LEU B N 1
ATOM 7043 C CA . LEU B 1 352 ? -9.094 18.781 -2.42 1 98 352 LEU B CA 1
ATOM 7044 C C . LEU B 1 352 ? -9.797 20.094 -2.791 1 98 352 LEU B C 1
ATOM 7046 O O . LEU B 1 352 ? -9.656 21.094 -2.094 1 98 352 LEU B O 1
ATOM 7050 N N . GLN B 1 353 ? -10.586 20.047 -3.854 1 97.56 353 GLN B N 1
ATOM 7051 C CA . GLN B 1 353 ? -11.312 21.234 -4.27 1 97.56 353 GLN B CA 1
ATOM 7052 C C . GLN B 1 353 ? -12.375 21.609 -3.242 1 97.56 353 GLN B C 1
ATOM 7054 O O . GLN B 1 353 ? -12.594 22.797 -2.969 1 97.56 353 GLN B O 1
ATOM 7059 N N . ILE B 1 354 ? -12.977 20.656 -2.701 1 97.19 354 ILE B N 1
ATOM 7060 C CA . ILE B 1 354 ? -13.984 20.891 -1.667 1 97.19 354 ILE B CA 1
ATOM 7061 C C . ILE B 1 354 ? -13.32 21.5 -0.435 1 97.19 354 ILE B C 1
ATOM 7063 O O . ILE B 1 354 ? -13.82 22.469 0.128 1 97.19 354 ILE B O 1
ATOM 7067 N N . ALA B 1 355 ? -12.219 20.953 -0.03 1 96.5 355 ALA B N 1
ATOM 7068 C CA . ALA B 1 355 ? -11.484 21.484 1.123 1 96.5 355 ALA B CA 1
ATOM 7069 C C . ALA B 1 355 ? -11.055 22.922 0.889 1 96.5 355 ALA B C 1
ATOM 7071 O O . ALA B 1 355 ? -11.07 23.75 1.813 1 96.5 355 ALA B O 1
ATOM 7072 N N . LEU B 1 356 ? -10.719 23.266 -0.297 1 95.19 356 LEU B N 1
ATOM 7073 C CA . LEU B 1 356 ? -10.266 24.609 -0.654 1 95.19 356 LEU B CA 1
ATOM 7074 C C . LEU B 1 356 ? -11.438 25.594 -0.682 1 95.19 356 LEU B C 1
ATOM 7076 O O . LEU B 1 356 ? -11.273 26.766 -0.354 1 95.19 356 LEU B O 1
ATOM 7080 N N . ALA B 1 357 ? -12.594 25.109 -1.081 1 94 357 ALA B N 1
ATOM 7081 C CA . ALA B 1 357 ? -13.758 25.969 -1.258 1 94 357 ALA B CA 1
ATOM 7082 C C . ALA B 1 357 ? -14.43 26.266 0.08 1 94 357 ALA B C 1
ATOM 7084 O O . ALA B 1 357 ? -15.125 27.266 0.222 1 94 357 ALA B O 1
ATOM 7085 N N . ALA B 1 358 ? -14.195 25.422 1.008 1 92.81 358 ALA B N 1
ATOM 7086 C CA . ALA B 1 358 ? -14.805 25.609 2.322 1 92.81 358 ALA B CA 1
ATOM 7087 C C . ALA B 1 358 ? -14.219 26.828 3.033 1 92.81 358 ALA B C 1
ATOM 7089 O O . ALA B 1 358 ? -13.016 27.078 2.949 1 92.81 358 ALA B O 1
ATOM 7090 N N . THR B 1 359 ? -15.039 27.578 3.717 1 87.88 359 THR B N 1
ATOM 7091 C CA . THR B 1 359 ? -14.594 28.766 4.441 1 87.88 359 THR B CA 1
ATOM 7092 C C . THR B 1 359 ? -13.836 28.375 5.703 1 87.88 359 THR B C 1
ATOM 7094 O O . THR B 1 359 ? -12.953 29.109 6.16 1 87.88 359 THR B O 1
ATOM 7097 N N . GLU B 1 360 ? -14.219 27.312 6.262 1 87.88 360 GLU B N 1
ATOM 7098 C CA . GLU B 1 360 ? -13.562 26.688 7.402 1 87.88 360 GLU B CA 1
ATOM 7099 C C . GLU B 1 360 ? -13.469 25.172 7.219 1 87.88 360 GLU B C 1
ATOM 7101 O O . GLU B 1 360 ? -14.141 24.609 6.359 1 87.88 360 GLU B O 1
ATOM 7106 N N . PRO B 1 361 ? -12.602 24.562 7.941 1 89.56 361 PRO B N 1
ATOM 7107 C CA . PRO B 1 361 ? -12.523 23.109 7.812 1 89.56 361 PRO B CA 1
ATOM 7108 C C . PRO B 1 361 ? -13.883 22.422 7.98 1 89.56 361 PRO B C 1
ATOM 7110 O O . PRO B 1 361 ? -14.594 22.703 8.945 1 89.56 361 PRO B O 1
ATOM 7113 N N . ALA B 1 362 ? -14.203 21.641 7.074 1 93.5 362 ALA B N 1
ATOM 7114 C CA . ALA B 1 362 ? -15.516 21 7.062 1 93.5 362 ALA B CA 1
ATOM 7115 C C . ALA B 1 362 ? -15.523 19.734 7.922 1 93.5 362 ALA B C 1
ATOM 7117 O O . ALA B 1 362 ? -14.484 19.078 8.078 1 93.5 362 ALA B O 1
ATOM 7118 N N . PRO B 1 363 ? -16.703 19.469 8.508 1 92.69 363 PRO B N 1
ATOM 7119 C CA . PRO B 1 363 ? -16.828 18.234 9.281 1 92.69 363 PRO B CA 1
ATOM 7120 C C . PRO B 1 363 ? -16.625 16.984 8.422 1 92.69 363 PRO B C 1
ATOM 7122 O O . PRO B 1 363 ? -16.844 17.016 7.211 1 92.69 363 PRO B O 1
ATOM 7125 N N . VAL B 1 364 ? -16.266 15.914 9.031 1 94.06 364 VAL B N 1
ATOM 7126 C CA . VAL B 1 364 ? -16.016 14.633 8.375 1 94.06 364 VAL B CA 1
ATOM 7127 C C . VAL B 1 364 ? -17.25 14.211 7.574 1 94.06 364 VAL B C 1
ATOM 7129 O O . VAL B 1 364 ? -17.125 13.625 6.496 1 94.06 364 VAL B O 1
ATOM 7132 N N . ALA B 1 365 ? -18.438 14.555 8.047 1 93.06 365 ALA B N 1
ATOM 7133 C CA . ALA B 1 365 ? -19.688 14.164 7.406 1 93.06 365 ALA B CA 1
ATOM 7134 C C . ALA B 1 365 ? -19.812 14.766 6.008 1 93.06 365 ALA B C 1
ATOM 7136 O O . ALA B 1 365 ? -20.375 14.148 5.102 1 93.06 365 ALA B O 1
ATOM 7137 N N . VAL B 1 366 ? -19.281 15.906 5.848 1 95.19 366 VAL B N 1
ATOM 7138 C CA . VAL B 1 366 ? -19.344 16.594 4.562 1 95.19 366 VAL B CA 1
ATOM 7139 C C . VAL B 1 366 ? -18.625 15.766 3.496 1 95.19 366 VAL B C 1
ATOM 7141 O O . VAL B 1 366 ? -19.125 15.625 2.373 1 95.19 366 VAL B O 1
ATOM 7144 N N . TYR B 1 367 ? -17.531 15.203 3.857 1 96.06 367 TYR B N 1
ATOM 7145 C CA . TYR B 1 367 ? -16.75 14.414 2.918 1 96.06 367 TYR B CA 1
ATOM 7146 C C . TYR B 1 367 ? -17.391 13.055 2.672 1 96.06 367 TYR B C 1
ATOM 7148 O O . TYR B 1 367 ? -17.297 12.5 1.578 1 96.06 367 TYR B O 1
ATOM 7156 N N . HIS B 1 368 ? -18.078 12.539 3.682 1 93.19 368 HIS B N 1
ATOM 7157 C CA . HIS B 1 368 ? -18.891 11.344 3.484 1 93.19 368 HIS B CA 1
ATOM 7158 C C . HIS B 1 368 ? -19.984 11.594 2.455 1 93.19 368 HIS B C 1
ATOM 7160 O O . HIS B 1 368 ? -20.188 10.781 1.551 1 93.19 368 HIS B O 1
ATOM 7166 N N . PHE B 1 369 ? -20.656 12.68 2.547 1 94.19 369 PHE B N 1
ATOM 7167 C CA . PHE B 1 369 ? -21.766 12.984 1.644 1 94.19 369 PHE B CA 1
ATOM 7168 C C . PHE B 1 369 ? -21.25 13.281 0.241 1 94.19 369 PHE B C 1
ATOM 7170 O O . PHE B 1 369 ? -21.922 12.992 -0.749 1 94.19 369 PHE B O 1
ATOM 7177 N N . HIS B 1 370 ? -20.031 13.852 0.217 1 95.12 370 HIS B N 1
ATOM 7178 C CA . HIS B 1 370 ? -19.422 14.016 -1.097 1 95.12 370 HIS B CA 1
ATOM 7179 C C . HIS B 1 370 ? -19.25 12.664 -1.79 1 95.12 370 HIS B C 1
ATOM 7181 O O . HIS B 1 370 ? -19.438 12.555 -3.002 1 95.12 370 HIS B O 1
ATOM 7187 N N . ASP B 1 371 ? -18.891 11.664 -1.044 1 92.56 371 ASP B N 1
ATOM 7188 C CA . ASP B 1 371 ? -18.766 10.32 -1.601 1 92.56 371 ASP B CA 1
ATOM 7189 C C . ASP B 1 371 ? -20.109 9.797 -2.09 1 92.56 371 ASP B C 1
ATOM 7191 O O . ASP B 1 371 ? -20.188 9.133 -3.125 1 92.56 371 ASP B O 1
ATOM 7195 N N . VAL B 1 372 ? -21.156 10.094 -1.34 1 91.31 372 VAL B N 1
ATOM 7196 C CA . VAL B 1 372 ? -22.5 9.656 -1.683 1 91.31 372 VAL B CA 1
ATOM 7197 C C . VAL B 1 372 ? -22.938 10.312 -2.988 1 91.31 372 VAL B C 1
ATOM 7199 O O . VAL B 1 372 ? -23.688 9.727 -3.764 1 91.31 372 VAL B O 1
ATOM 7202 N N . GLU B 1 373 ? -22.453 11.492 -3.219 1 92.94 373 GLU B N 1
ATOM 7203 C CA . GLU B 1 373 ? -22.797 12.25 -4.418 1 92.94 373 GLU B CA 1
ATOM 7204 C C . GLU B 1 373 ? -22.422 11.477 -5.684 1 92.94 373 GLU B C 1
ATOM 7206 O O . GLU B 1 373 ? -23.109 11.57 -6.699 1 92.94 373 GLU B O 1
ATOM 7211 N N . TYR B 1 374 ? -21.359 10.68 -5.672 1 89.38 374 TYR B N 1
ATOM 7212 C CA . TYR B 1 374 ? -20.922 9.891 -6.816 1 89.38 374 TYR B CA 1
ATOM 7213 C C . TYR B 1 374 ? -21.938 8.805 -7.148 1 89.38 374 TYR B C 1
ATOM 7215 O O . TYR B 1 374 ? -22.031 8.352 -8.297 1 89.38 374 TYR B O 1
ATOM 7223 N N . GLU B 1 375 ? -22.734 8.445 -6.199 1 86.75 375 GLU B N 1
ATOM 7224 C CA . GLU B 1 375 ? -23.75 7.418 -6.387 1 86.75 375 GLU B CA 1
ATOM 7225 C C . GLU B 1 375 ? -25.078 8.023 -6.824 1 86.75 375 GLU B C 1
ATOM 7227 O O . GLU B 1 375 ? -25.781 7.465 -7.672 1 86.75 375 GLU B O 1
ATOM 7232 N N . ASP B 1 376 ? -25.359 9.094 -6.129 1 90.69 376 ASP B N 1
ATOM 7233 C CA . ASP B 1 376 ? -26.609 9.797 -6.395 1 90.69 376 ASP B CA 1
ATOM 7234 C C . ASP B 1 376 ? -26.422 11.312 -6.336 1 90.69 376 ASP B C 1
ATOM 7236 O O . ASP B 1 376 ? -26.234 11.875 -5.258 1 90.69 376 ASP B O 1
ATOM 7240 N N . GLN B 1 377 ? -26.578 12.023 -7.426 1 89.75 377 GLN B N 1
ATOM 7241 C CA . GLN B 1 377 ? -26.344 13.461 -7.516 1 89.75 377 GLN B CA 1
ATOM 7242 C C . GLN B 1 377 ? -27.406 14.25 -6.754 1 89.75 377 GLN B C 1
ATOM 7244 O O . GLN B 1 377 ? -27.172 15.391 -6.352 1 89.75 377 GLN B O 1
ATOM 7249 N N . ASP B 1 378 ? -28.578 13.602 -6.516 1 91 378 ASP B N 1
ATOM 7250 C CA . ASP B 1 378 ? -29.672 14.305 -5.859 1 91 378 ASP B CA 1
ATOM 7251 C C . ASP B 1 378 ? -29.859 13.797 -4.43 1 91 378 ASP B C 1
ATOM 7253 O O . ASP B 1 378 ? -30.969 13.898 -3.873 1 91 378 ASP B O 1
ATOM 7257 N N . TYR B 1 379 ? -28.797 13.258 -3.861 1 92.38 379 TYR B N 1
ATOM 7258 C CA . TYR B 1 379 ? -28.906 12.594 -2.57 1 92.38 379 TYR B CA 1
ATOM 7259 C C . TYR B 1 379 ? -29.406 13.547 -1.501 1 92.38 379 TYR B C 1
ATOM 7261 O O . TYR B 1 379 ? -30.203 13.164 -0.636 1 92.38 379 TYR B O 1
ATOM 7269 N N . ALA B 1 380 ? -28.922 14.852 -1.515 1 92.94 380 ALA B N 1
ATOM 7270 C CA . ALA B 1 380 ? -29.234 15.812 -0.462 1 92.94 380 ALA B CA 1
ATOM 7271 C C . ALA B 1 380 ? -30.719 16.109 -0.42 1 92.94 380 ALA B C 1
ATOM 7273 O O . ALA B 1 380 ? -31.297 16.328 0.655 1 92.94 380 ALA B O 1
ATOM 7274 N N . LEU B 1 381 ? -31.359 16.078 -1.584 1 92 381 LEU B N 1
ATOM 7275 C CA . LEU B 1 381 ? -32.781 16.344 -1.681 1 92 381 LEU B CA 1
ATOM 7276 C C . LEU B 1 381 ? -33.594 15.133 -1.24 1 92 381 LEU B C 1
ATOM 7278 O O . LEU B 1 381 ? -34.719 15.281 -0.715 1 92 381 LEU B O 1
ATOM 7282 N N . LYS B 1 382 ? -33.062 13.969 -1.389 1 90.88 382 LYS B N 1
ATOM 7283 C CA . LYS B 1 382 ? -33.781 12.727 -1.123 1 90.88 382 LYS B CA 1
ATOM 7284 C C . LYS B 1 382 ? -33.625 12.297 0.335 1 90.88 382 LYS B C 1
ATOM 7286 O O . LYS B 1 382 ? -34.469 11.562 0.866 1 90.88 382 LYS B O 1
ATOM 7291 N N . LEU B 1 383 ? -32.625 12.766 0.973 1 89.44 383 LEU B N 1
ATOM 7292 C CA . LEU B 1 383 ? -32.312 12.367 2.346 1 89.44 383 LEU B CA 1
ATOM 7293 C C . LEU B 1 383 ? -33.375 12.906 3.305 1 89.44 383 LEU B C 1
ATOM 7295 O O . LEU B 1 383 ? -33.719 14.086 3.246 1 89.44 383 LEU B O 1
ATOM 7299 N N . PRO B 1 384 ? -33.906 12.055 4.129 1 86.38 384 PRO B N 1
ATOM 7300 C CA . PRO B 1 384 ? -34.844 12.531 5.129 1 86.38 384 PRO B CA 1
ATOM 7301 C C . PRO B 1 384 ? -34.188 13.281 6.273 1 86.38 384 PRO B C 1
ATOM 7303 O O . PRO B 1 384 ? -32.969 13.164 6.469 1 86.38 384 PRO B O 1
ATOM 7306 N N . LEU B 1 385 ? -34.969 14.094 7.039 1 85.12 385 LEU B N 1
ATOM 7307 C CA . LEU B 1 385 ? -34.469 14.805 8.219 1 85.12 385 LEU B CA 1
ATOM 7308 C C . LEU B 1 385 ? -34.375 13.867 9.414 1 85.12 385 LEU B C 1
ATOM 7310 O O . LEU B 1 385 ? -35.281 13.781 10.227 1 85.12 385 LEU B O 1
ATOM 7314 N N . GLN B 1 386 ? -33.312 13.109 9.422 1 79.69 386 GLN B N 1
ATOM 7315 C CA . GLN B 1 386 ? -33.125 12.148 10.508 1 79.69 386 GLN B CA 1
ATOM 7316 C C . GLN B 1 386 ? -31.641 12.109 10.922 1 79.69 386 GLN B C 1
ATOM 7318 O O . GLN B 1 386 ? -30.766 11.906 10.086 1 79.69 386 GLN B O 1
ATOM 7323 N N . ALA B 1 387 ? -31.531 12.352 12.258 1 75.31 387 ALA B N 1
ATOM 7324 C CA . ALA B 1 387 ? -30.172 12.391 12.789 1 75.31 387 ALA B CA 1
ATOM 7325 C C . ALA B 1 387 ? -29.5 11.016 12.688 1 75.31 387 ALA B C 1
ATOM 7327 O O . ALA B 1 387 ? -30.141 9.992 12.914 1 75.31 387 ALA B O 1
ATOM 7328 N N . LEU B 1 388 ? -28.297 11.039 12.156 1 69.88 388 LEU B N 1
ATOM 7329 C CA . LEU B 1 388 ? -27.5 9.812 12.102 1 69.88 388 LEU B CA 1
ATOM 7330 C C . LEU B 1 388 ? -27.156 9.328 13.5 1 69.88 388 LEU B C 1
ATOM 7332 O O . LEU B 1 388 ? -26.938 10.133 14.406 1 69.88 388 LEU B O 1
ATOM 7336 N N . GLU B 1 389 ? -27.156 8.062 13.68 1 70.31 389 GLU B N 1
ATOM 7337 C CA . GLU B 1 389 ? -26.75 7.484 14.961 1 70.31 389 GLU B CA 1
ATOM 7338 C C . GLU B 1 389 ? -25.281 7.746 15.242 1 70.31 389 GLU B C 1
ATOM 7340 O O . GLU B 1 389 ? -24.469 7.84 14.32 1 70.31 389 GLU B O 1
ATOM 7345 N N . LYS B 1 390 ? -25.031 7.977 16.484 1 64.25 390 LYS B N 1
ATOM 7346 C CA . LYS B 1 390 ? -23.688 8.273 16.953 1 64.25 390 LYS B CA 1
ATOM 7347 C C . LYS B 1 390 ? -22.688 7.223 16.484 1 64.25 390 LYS B C 1
ATOM 7349 O O . LYS B 1 390 ? -21.562 7.555 16.109 1 64.25 390 LYS B O 1
ATOM 7354 N N . VAL B 1 391 ? -23.047 6.066 16.594 1 60.41 391 VAL B N 1
ATOM 7355 C CA . VAL B 1 391 ? -22.188 4.953 16.219 1 60.41 391 VAL B CA 1
ATOM 7356 C C . VAL B 1 39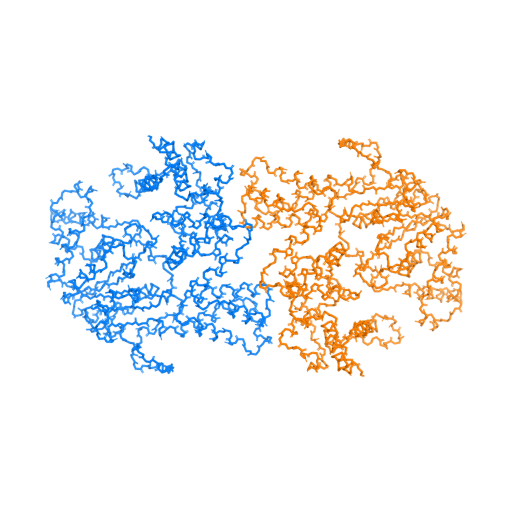1 ? -21.75 5.109 14.766 1 60.41 391 VAL B C 1
ATOM 7358 O O . VAL B 1 391 ? -20.594 4.848 14.422 1 60.41 391 VAL B O 1
ATOM 7361 N N . LYS B 1 392 ? -22.516 5.641 14.125 1 74.38 392 LYS B N 1
ATOM 7362 C CA . LYS B 1 392 ? -22.219 5.824 12.711 1 74.38 392 LYS B CA 1
ATOM 7363 C C . LYS B 1 392 ? -21.234 6.969 12.5 1 74.38 392 LYS B C 1
ATOM 7365 O O . LYS B 1 392 ? -20.406 6.922 11.586 1 74.38 392 LYS B O 1
ATOM 7370 N N . ALA B 1 393 ? -21.219 7.809 13.539 1 75.31 393 ALA B N 1
ATOM 7371 C CA . ALA B 1 393 ? -20.328 8.953 13.406 1 75.31 393 ALA B CA 1
ATOM 7372 C C . ALA B 1 393 ? -18.875 8.523 13.594 1 75.31 393 ALA B C 1
ATOM 7374 O O . ALA B 1 393 ? -17.984 8.977 12.867 1 75.31 393 ALA B O 1
ATOM 7375 N N . ALA B 1 394 ? -18.609 7.699 14.594 1 78.25 394 ALA B N 1
ATOM 7376 C CA . ALA B 1 394 ? -17.25 7.207 14.844 1 78.25 394 ALA B CA 1
ATOM 7377 C C . ALA B 1 394 ? -16.75 6.371 13.664 1 78.25 394 ALA B C 1
ATOM 7379 O O . ALA B 1 394 ? -15.594 6.473 13.273 1 78.25 394 ALA B O 1
ATOM 7380 N N . SER B 1 395 ? -17.609 5.617 13.164 1 83.62 395 SER B N 1
ATOM 7381 C CA . SER B 1 395 ? -17.25 4.797 12.008 1 83.62 395 SER B CA 1
ATOM 7382 C C . SER B 1 395 ? -16.938 5.664 10.789 1 83.62 395 SER B C 1
ATOM 7384 O O . SER B 1 395 ? -16.031 5.348 10.016 1 83.62 395 SER B O 1
ATOM 7386 N N . LEU B 1 396 ? -17.625 6.785 10.75 1 87.56 396 LEU B N 1
ATOM 7387 C CA . LEU B 1 396 ? -17.406 7.703 9.633 1 87.56 396 LEU B CA 1
ATOM 7388 C C . LEU B 1 396 ? -16.031 8.344 9.711 1 87.56 396 LEU B C 1
ATOM 7390 O O . LEU B 1 396 ? -15.375 8.539 8.688 1 87.56 396 LEU B O 1
ATOM 7394 N N . CYS B 1 397 ? -15.648 8.672 10.922 1 89.44 397 CYS B N 1
ATOM 7395 C CA . CYS B 1 397 ? -14.344 9.289 11.117 1 89.44 397 CYS B CA 1
ATOM 7396 C C . CYS B 1 397 ? -13.219 8.359 10.68 1 89.44 397 CYS B C 1
ATOM 7398 O O . CYS B 1 397 ? -12.281 8.789 10 1 89.44 397 CYS B O 1
ATOM 7400 N N . GLN B 1 398 ? -13.383 7.148 11.016 1 86.12 398 GLN B N 1
ATOM 7401 C CA . GLN B 1 398 ? -12.375 6.168 10.641 1 86.12 398 GLN B CA 1
ATOM 7402 C C . GLN B 1 398 ? -12.352 5.945 9.133 1 86.12 398 GLN B C 1
ATOM 7404 O O . GLN B 1 398 ? -11.281 5.871 8.523 1 86.12 398 GLN B O 1
ATOM 7409 N N . GLN B 1 399 ? -13.5 5.824 8.547 1 89.5 399 GLN B N 1
ATOM 7410 C CA . GLN B 1 399 ? -13.625 5.598 7.109 1 89.5 399 GLN B CA 1
ATOM 7411 C C . GLN B 1 399 ? -13 6.742 6.316 1 89.5 399 GLN B C 1
ATOM 7413 O O . GLN B 1 399 ? -12.195 6.508 5.41 1 89.5 399 GLN B O 1
ATOM 7418 N N . ILE B 1 400 ? -13.344 7.922 6.715 1 93.31 400 ILE B N 1
ATOM 7419 C CA . ILE B 1 400 ? -12.867 9.086 5.973 1 93.31 400 ILE B CA 1
ATOM 7420 C C . ILE B 1 400 ? -11.367 9.258 6.184 1 93.31 400 ILE B C 1
ATOM 7422 O O . ILE B 1 400 ? -10.648 9.664 5.27 1 93.31 400 ILE B O 1
ATOM 7426 N N . THR B 1 401 ? -10.914 8.953 7.406 1 92.56 401 THR B N 1
ATOM 7427 C CA . THR B 1 401 ? -9.484 9.031 7.684 1 92.56 401 THR B CA 1
ATOM 7428 C C . THR B 1 401 ? -8.703 8.133 6.727 1 92.56 401 THR B C 1
ATOM 7430 O O . THR B 1 401 ? -7.699 8.562 6.148 1 92.56 401 THR B O 1
ATOM 7433 N N . ARG B 1 402 ? -9.188 6.961 6.496 1 89.62 402 ARG B N 1
ATOM 7434 C CA . ARG B 1 402 ? -8.508 6.008 5.621 1 89.62 402 ARG B CA 1
ATOM 7435 C C . ARG B 1 402 ? -8.625 6.43 4.16 1 89.62 402 ARG B C 1
ATOM 7437 O O . ARG B 1 402 ? -7.66 6.324 3.398 1 89.62 402 ARG B O 1
ATOM 7444 N N . ARG B 1 403 ? -9.758 6.898 3.783 1 93 403 ARG B N 1
ATOM 7445 C CA . ARG B 1 403 ? -9.961 7.344 2.408 1 93 403 ARG B CA 1
ATOM 7446 C C . ARG B 1 403 ? -9.039 8.516 2.07 1 93 403 ARG B C 1
ATOM 7448 O O . ARG B 1 403 ? -8.461 8.562 0.983 1 93 403 ARG B O 1
ATOM 7455 N N . LEU B 1 404 ? -8.93 9.422 3.072 1 94.62 404 LEU B N 1
ATOM 7456 C CA . LEU B 1 404 ? -8.078 10.578 2.854 1 94.62 404 LEU B CA 1
ATOM 7457 C C . LEU B 1 404 ? -6.621 10.164 2.701 1 94.62 404 LEU B C 1
ATOM 7459 O O . LEU B 1 404 ? -5.875 10.758 1.923 1 94.62 404 LEU B O 1
ATOM 7463 N N . LYS B 1 405 ? -6.234 9.18 3.408 1 90.81 405 LYS B N 1
ATOM 7464 C CA . LYS B 1 405 ? -4.875 8.664 3.283 1 90.81 405 LYS B CA 1
ATOM 7465 C C . LYS B 1 405 ? -4.621 8.117 1.88 1 90.81 405 LYS B C 1
ATOM 7467 O O . LYS B 1 405 ? -3.551 8.344 1.306 1 90.81 405 LYS B O 1
ATOM 7472 N N . GLY B 1 406 ? -5.586 7.453 1.379 1 88.94 406 GLY B N 1
ATOM 7473 C CA . GLY B 1 406 ? -5.465 6.891 0.045 1 88.94 406 GLY B CA 1
ATOM 7474 C C . GLY B 1 406 ? -5.543 7.934 -1.055 1 88.94 406 GLY B C 1
ATOM 7475 O O . GLY B 1 406 ? -4.832 7.84 -2.059 1 88.94 406 GLY B O 1
ATOM 7476 N N . ARG B 1 407 ? -6.332 8.992 -0.845 1 93.56 407 ARG B N 1
ATOM 7477 C CA . ARG B 1 407 ? -6.641 9.977 -1.879 1 93.56 407 ARG B CA 1
ATOM 7478 C C . ARG B 1 407 ? -5.648 11.133 -1.843 1 93.56 407 ARG B C 1
ATOM 7480 O O . ARG B 1 407 ? -5.355 11.734 -2.875 1 93.56 407 ARG B O 1
ATOM 7487 N N . CYS B 1 408 ? -5.141 11.406 -0.617 1 94.5 408 CYS B N 1
ATOM 7488 C CA . CYS B 1 408 ? -4.352 12.625 -0.515 1 94.5 408 CYS B CA 1
ATOM 7489 C C . CYS B 1 408 ? -3.01 12.359 0.151 1 94.5 408 CYS B C 1
ATOM 7491 O O . CYS B 1 408 ? -2.213 13.273 0.347 1 94.5 408 CYS B O 1
ATOM 7493 N N . ARG B 1 409 ? -2.754 11.18 0.51 1 92.38 409 ARG B N 1
ATOM 7494 C CA . ARG B 1 409 ? -1.475 10.734 1.058 1 92.38 409 ARG B CA 1
ATOM 7495 C C . ARG B 1 409 ? -1.08 11.57 2.271 1 92.38 409 ARG B C 1
ATOM 7497 O O . ARG B 1 409 ? 0.083 11.953 2.42 1 92.38 409 ARG B O 1
ATOM 7504 N N . GLY B 1 410 ? -2.045 12.094 3.035 1 90 410 GLY B N 1
ATOM 7505 C CA . GLY B 1 410 ? -1.759 12.75 4.301 1 90 410 GLY B CA 1
ATOM 7506 C C . GLY B 1 410 ? -1.726 14.258 4.195 1 90 410 GLY B C 1
ATOM 7507 O O . GLY B 1 410 ? -1.519 14.953 5.195 1 90 410 GLY B O 1
ATOM 7508 N N . LEU B 1 411 ? -1.879 14.789 3.021 1 94.38 411 LEU B N 1
ATOM 7509 C CA . LEU B 1 411 ? -1.899 16.25 2.881 1 94.38 411 LEU B CA 1
ATOM 7510 C C . LEU B 1 411 ? -3.188 16.828 3.451 1 94.38 411 LEU B C 1
ATOM 7512 O O . LEU B 1 411 ? -3.242 18.016 3.787 1 94.38 411 LEU B O 1
ATOM 7516 N N . LEU B 1 412 ? -4.223 15.961 3.463 1 94.5 412 LEU B N 1
ATOM 7517 C CA . LEU B 1 412 ? -5.473 16.219 4.172 1 94.5 412 LEU B CA 1
ATOM 7518 C C . LEU B 1 412 ? -5.719 15.156 5.242 1 94.5 412 LEU B C 1
ATOM 7520 O O . LEU B 1 412 ? -5.535 13.961 4.992 1 94.5 412 LEU B O 1
ATOM 7524 N N . GLU B 1 413 ? -6.102 15.602 6.449 1 92.75 413 GLU B N 1
ATOM 7525 C CA . GLU B 1 413 ? -6.289 14.648 7.535 1 92.75 413 GLU B CA 1
ATOM 7526 C C . GLU B 1 413 ? -7.477 15.031 8.414 1 92.75 413 GLU B C 1
ATOM 7528 O O . GLU B 1 413 ? -7.871 16.203 8.461 1 92.75 413 GLU B O 1
ATOM 7533 N N . VAL B 1 414 ? -8.008 14.047 9.086 1 91.94 414 VAL B N 1
ATOM 7534 C CA . VAL B 1 414 ? -9.062 14.289 10.062 1 91.94 414 VAL B CA 1
ATOM 7535 C C . VAL B 1 414 ? -8.445 14.648 11.414 1 91.94 414 VAL B C 1
ATOM 7537 O O . VAL B 1 414 ? -7.574 13.93 11.914 1 91.94 414 VAL B O 1
ATOM 7540 N N . ASN B 1 415 ? -8.805 15.828 11.836 1 86.75 415 ASN B N 1
ATOM 7541 C CA . ASN B 1 415 ? -8.406 16.172 13.195 1 86.75 415 ASN B CA 1
ATOM 7542 C C . ASN B 1 415 ? -9.164 15.344 14.227 1 86.75 415 ASN B C 1
ATOM 7544 O O . ASN B 1 415 ? -10.391 15.383 14.289 1 86.75 415 ASN B O 1
ATOM 7548 N N . ARG B 1 416 ? -8.531 14.695 15.047 1 80.38 416 ARG B N 1
ATOM 7549 C CA . ARG B 1 416 ? -9.125 13.742 15.977 1 80.38 416 ARG B CA 1
ATOM 7550 C C . ARG B 1 416 ? -9.945 14.461 17.047 1 80.38 416 ARG B C 1
ATOM 7552 O O . ARG B 1 416 ? -10.883 13.891 17.594 1 80.38 416 ARG B O 1
ATOM 7559 N N . HIS B 1 417 ? -9.641 15.719 17.297 1 75.69 417 HIS B N 1
ATOM 7560 C CA . HIS B 1 417 ? -10.328 16.469 18.359 1 75.69 417 HIS B CA 1
ATOM 7561 C C . HIS B 1 417 ? -11.555 17.188 17.812 1 75.69 417 HIS B C 1
ATOM 7563 O O . HIS B 1 417 ? -12.641 17.094 18.391 1 75.69 417 HIS B O 1
ATOM 7569 N N . SER B 1 418 ? -11.375 17.812 16.688 1 78.19 418 SER B N 1
ATOM 7570 C CA . SER B 1 418 ? -12.461 18.609 16.141 1 78.19 418 SER B CA 1
ATOM 7571 C C . SER B 1 418 ? -13.328 17.812 15.188 1 78.19 418 SER B C 1
ATOM 7573 O O . SER B 1 418 ? -14.43 18.219 14.836 1 78.19 418 SER B O 1
ATOM 7575 N N . HIS B 1 419 ? -12.859 16.609 14.68 1 86.44 419 HIS B N 1
ATOM 7576 C CA . HIS B 1 419 ? -13.539 15.766 13.711 1 86.44 419 HIS B CA 1
ATOM 7577 C C . HIS B 1 419 ? -13.812 16.516 12.414 1 86.44 419 HIS B C 1
ATOM 7579 O O . HIS B 1 419 ? -14.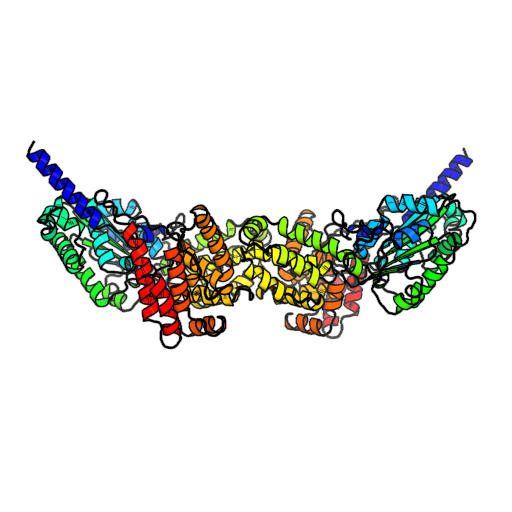875 16.375 11.812 1 86.44 419 HIS B O 1
ATOM 7585 N N . ARG B 1 420 ? -12.93 17.422 12.172 1 90.81 420 ARG B N 1
ATOM 7586 C CA . ARG B 1 420 ? -12.961 18.172 10.922 1 90.81 420 ARG B CA 1
ATOM 7587 C C . ARG B 1 420 ? -11.75 17.828 10.055 1 90.81 420 ARG B C 1
ATOM 7589 O O . ARG B 1 420 ? -10.734 17.359 10.562 1 90.81 420 ARG B O 1
ATOM 7596 N N . VAL B 1 421 ? -11.945 17.969 8.812 1 93.69 421 VAL B N 1
ATOM 7597 C CA . VAL B 1 421 ? -10.859 17.672 7.879 1 93.69 421 VAL B CA 1
ATOM 7598 C C . VAL B 1 421 ? -10 18.922 7.672 1 93.69 421 VAL B C 1
ATOM 7600 O O . VAL B 1 421 ? -10.516 19.984 7.309 1 93.69 421 VAL B O 1
ATOM 7603 N N . GLU B 1 422 ? -8.727 18.797 7.957 1 92.06 422 GLU B N 1
ATOM 7604 C CA . GLU B 1 422 ? -7.816 19.922 7.895 1 92.06 422 GLU B CA 1
ATOM 7605 C C . GLU B 1 422 ? -6.613 19.625 7.008 1 92.06 422 GLU B C 1
ATOM 7607 O O . GLU B 1 422 ? -6.227 18.469 6.852 1 92.06 422 GLU B O 1
ATOM 7612 N N . PHE B 1 423 ? -6.098 20.672 6.391 1 92.56 423 PHE B N 1
ATOM 7613 C CA . PHE B 1 423 ? -4.828 20.531 5.68 1 92.56 423 PHE B CA 1
ATOM 7614 C C . PHE B 1 423 ? -3.695 20.234 6.652 1 92.56 423 PHE B C 1
ATOM 7616 O O . PHE B 1 423 ? -3.691 20.719 7.785 1 92.56 423 PHE B O 1
ATOM 7623 N N . LEU B 1 424 ? -2.734 19.484 6.199 1 88.62 424 LEU B N 1
ATOM 7624 C CA . LEU B 1 424 ? -1.554 19.172 6.996 1 88.62 424 LEU B CA 1
ATOM 7625 C C . LEU B 1 424 ? -0.856 20.453 7.453 1 88.62 424 LEU B C 1
ATOM 7627 O O . LEU B 1 424 ? -0.367 20.531 8.578 1 88.62 424 LEU B O 1
ATOM 7631 N N . HIS B 1 425 ? -0.847 21.375 6.574 1 88.12 425 HIS B N 1
ATOM 7632 C CA . HIS B 1 425 ? -0.166 22.641 6.781 1 88.12 425 HIS B CA 1
ATOM 7633 C C . HIS B 1 425 ? -0.71 23.719 5.848 1 88.12 425 HIS B C 1
ATOM 7635 O O . HIS B 1 425 ? -1.207 23.406 4.762 1 88.12 425 HIS B O 1
ATOM 7641 N N . ARG B 1 426 ? -0.549 24.922 6.246 1 86.75 426 ARG B N 1
ATOM 7642 C CA . ARG B 1 426 ? -1.034 26.047 5.438 1 86.75 426 ARG B CA 1
ATOM 7643 C C . ARG B 1 426 ? -0.377 26.047 4.062 1 86.75 426 ARG B C 1
ATOM 7645 O O . ARG B 1 426 ? -1.011 26.406 3.068 1 86.75 426 ARG B O 1
ATOM 7652 N N . SER B 1 427 ? 0.874 25.688 4.043 1 89.25 427 SER B N 1
ATOM 7653 C CA . SER B 1 427 ? 1.616 25.734 2.787 1 89.25 427 SER B CA 1
ATOM 7654 C C . SER B 1 427 ? 0.989 24.812 1.748 1 89.25 427 SER B C 1
ATOM 7656 O O . SER B 1 427 ? 1.079 25.062 0.546 1 89.25 427 SER B O 1
ATOM 7658 N N . VAL B 1 428 ? 0.365 23.734 2.215 1 93.5 428 VAL B N 1
ATOM 7659 C CA . VAL B 1 428 ? -0.336 22.844 1.296 1 93.5 428 VAL B CA 1
ATOM 7660 C C . VAL B 1 428 ? -1.503 23.594 0.647 1 93.5 428 VAL B C 1
ATOM 7662 O O . VAL B 1 428 ? -1.675 23.547 -0.573 1 93.5 428 VAL B O 1
ATOM 7665 N N . MET B 1 429 ? -2.213 24.281 1.464 1 92.12 429 MET B N 1
ATOM 7666 C CA . MET B 1 429 ? -3.359 25.047 0.983 1 92.12 429 MET B CA 1
ATOM 7667 C C . MET B 1 429 ? -2.922 26.125 -0.007 1 92.12 429 MET B C 1
ATOM 7669 O O . MET B 1 429 ? -3.514 26.266 -1.078 1 92.12 429 MET B O 1
ATOM 7673 N N . ASP B 1 430 ? -1.87 26.875 0.363 1 91.38 430 ASP B N 1
ATOM 7674 C CA . ASP B 1 430 ? -1.351 27.938 -0.508 1 91.38 430 ASP B CA 1
ATOM 7675 C C . ASP B 1 430 ? -0.917 27.359 -1.856 1 91.38 430 ASP B C 1
ATOM 7677 O O . ASP B 1 430 ? -1.178 27.953 -2.902 1 91.38 430 ASP B O 1
ATOM 7681 N N . PHE B 1 431 ? -0.29 26.328 -1.803 1 93.94 431 PHE B N 1
ATOM 7682 C CA . PHE B 1 431 ? 0.203 25.672 -3.01 1 93.94 431 PHE B CA 1
ATOM 7683 C C . PHE B 1 431 ? -0.953 25.25 -3.908 1 93.94 431 PHE B C 1
ATOM 7685 O O . PHE B 1 431 ? -0.92 25.469 -5.121 1 93.94 431 PHE B O 1
ATOM 7692 N N . LEU B 1 432 ? -1.955 24.594 -3.352 1 96.25 432 LEU B N 1
ATOM 7693 C CA . LEU B 1 432 ? -3.086 24.062 -4.109 1 96.25 432 LEU B CA 1
ATOM 7694 C C . LEU B 1 432 ? -3.889 25.188 -4.742 1 96.25 432 LEU B C 1
ATOM 7696 O O . LEU B 1 432 ? -4.641 24.969 -5.695 1 96.25 432 LEU B O 1
ATOM 7700 N N . ARG B 1 433 ? -3.729 26.422 -4.234 1 94.56 433 ARG B N 1
ATOM 7701 C CA . ARG B 1 433 ? -4.461 27.578 -4.746 1 94.56 433 ARG B CA 1
ATOM 7702 C C . ARG B 1 433 ? -3.734 28.203 -5.93 1 94.56 433 ARG B C 1
ATOM 7704 O O . ARG B 1 433 ? -4.277 29.094 -6.602 1 94.56 433 ARG B O 1
ATOM 7711 N N . THR B 1 434 ? -2.553 27.812 -6.195 1 95.19 434 THR B N 1
ATOM 7712 C CA . THR B 1 434 ? -1.812 28.359 -7.328 1 95.19 434 THR B CA 1
ATOM 7713 C C . THR B 1 434 ? -2.504 28.016 -8.641 1 95.19 434 THR B C 1
ATOM 7715 O O . THR B 1 434 ? -3.307 27.078 -8.703 1 95.19 434 THR B O 1
ATOM 7718 N N . ALA B 1 435 ? -2.152 28.766 -9.672 1 94.62 435 ALA B N 1
ATOM 7719 C CA . ALA B 1 435 ? -2.744 28.547 -10.992 1 94.62 435 ALA B CA 1
ATOM 7720 C C . ALA B 1 435 ? -2.387 27.172 -11.539 1 94.62 435 ALA B C 1
ATOM 7722 O O . ALA B 1 435 ? -3.234 26.484 -12.109 1 94.62 435 ALA B O 1
ATOM 7723 N N . GLU B 1 436 ? -1.2 26.797 -11.336 1 94.69 436 GLU B N 1
ATOM 7724 C CA . GLU B 1 436 ? -0.722 25.5 -11.805 1 94.69 436 GLU B CA 1
ATOM 7725 C C . GLU B 1 436 ? -1.532 24.359 -11.195 1 94.69 436 GLU B C 1
ATOM 7727 O O . GLU B 1 436 ? -1.968 23.438 -11.906 1 94.69 436 GLU B O 1
ATOM 7732 N N . MET B 1 437 ? -1.743 24.438 -9.961 1 95.56 437 MET B N 1
ATOM 7733 C CA . MET B 1 437 ? -2.424 23.344 -9.273 1 95.56 437 MET B CA 1
ATOM 7734 C C . MET B 1 437 ? -3.926 23.391 -9.539 1 95.56 437 MET B C 1
ATOM 7736 O O . MET B 1 437 ? -4.594 22.359 -9.523 1 95.56 437 MET B O 1
ATOM 7740 N N . SER B 1 438 ? -4.426 24.609 -9.734 1 95 438 SER B N 1
ATOM 7741 C CA . SER B 1 438 ? -5.824 24.703 -10.133 1 95 438 SER B CA 1
ATOM 7742 C C . SER B 1 438 ? -6.09 23.953 -11.43 1 95 438 SER B C 1
ATOM 7744 O O . SER B 1 438 ? -7.086 23.234 -11.547 1 95 438 SER B O 1
ATOM 7746 N N . ILE B 1 439 ? -5.211 24.062 -12.344 1 95.56 439 ILE B N 1
ATOM 7747 C CA . ILE B 1 439 ? -5.32 23.359 -13.609 1 95.56 439 ILE B CA 1
ATOM 7748 C C . ILE B 1 439 ? -5.164 21.859 -13.383 1 95.56 439 ILE B C 1
ATOM 7750 O O . ILE B 1 439 ? -5.945 21.062 -13.906 1 95.56 439 ILE B O 1
ATOM 7754 N N . PHE B 1 440 ? -4.211 21.531 -12.602 1 96.38 440 PHE B N 1
ATOM 7755 C CA . PHE B 1 440 ? -3.938 20.141 -12.266 1 96.38 440 PHE B CA 1
ATOM 7756 C C . PHE B 1 440 ? -5.176 19.469 -11.695 1 96.38 440 PHE B C 1
ATOM 7758 O O . PHE B 1 440 ? -5.551 18.375 -12.117 1 96.38 440 PHE B O 1
ATOM 7765 N N . LEU B 1 441 ? -5.859 20.047 -10.734 1 96.81 441 LEU B N 1
ATOM 7766 C CA . LEU B 1 441 ? -7.031 19.5 -10.07 1 96.81 441 LEU B CA 1
ATOM 7767 C C . LEU B 1 441 ? -8.227 19.469 -11.023 1 96.81 441 LEU B C 1
ATOM 7769 O O . LEU B 1 441 ? -8.984 18.5 -11.039 1 96.81 441 LEU B O 1
ATOM 7773 N N . THR B 1 442 ? -8.375 20.5 -11.836 1 96.31 442 THR B N 1
ATOM 7774 C CA . THR B 1 442 ? -9.5 20.578 -12.766 1 96.31 442 THR B CA 1
ATOM 7775 C C . THR B 1 442 ? -9.391 19.484 -13.836 1 96.31 442 THR B C 1
ATOM 7777 O O . THR B 1 442 ? -10.406 18.906 -14.242 1 96.31 442 THR B O 1
ATOM 7780 N N . GLU B 1 443 ? -8.227 19.203 -14.234 1 96 443 GLU B N 1
ATOM 7781 C CA . GLU B 1 443 ? -8 18.188 -15.25 1 96 443 GLU B CA 1
ATOM 7782 C C . GLU B 1 443 ? -8.352 16.797 -14.727 1 96 443 GLU B C 1
ATOM 7784 O O . GLU B 1 443 ? -8.773 15.93 -15.492 1 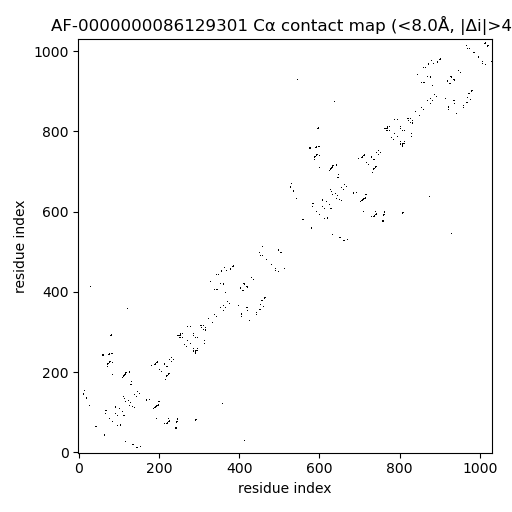96 443 GLU B O 1
ATOM 7789 N N . LYS B 1 444 ? -8.188 16.578 -13.484 1 96.12 444 LYS B N 1
ATOM 7790 C CA . LYS B 1 444 ? -8.414 15.273 -12.891 1 96.12 444 LYS B CA 1
ATOM 7791 C C . LYS B 1 444 ? -9.844 15.141 -12.375 1 96.12 444 LYS B C 1
ATOM 7793 O O . LYS B 1 444 ? -10.336 14.031 -12.172 1 96.12 444 LYS B O 1
ATOM 7798 N N . ALA B 1 445 ? -10.5 16.266 -12.148 1 96 445 ALA B N 1
ATOM 7799 C CA . ALA B 1 445 ? -11.883 16.266 -11.672 1 96 445 ALA B CA 1
ATOM 7800 C C . ALA B 1 445 ? -12.844 15.906 -12.805 1 96 445 ALA B C 1
ATOM 7802 O O . ALA B 1 445 ? -12.508 16.047 -13.984 1 96 445 ALA B O 1
ATOM 7803 N N . PRO B 1 446 ? -14.031 15.328 -12.438 1 94.12 446 PRO B N 1
ATOM 7804 C CA . PRO B 1 446 ? -15.031 15.102 -13.484 1 94.12 446 PRO B CA 1
ATOM 7805 C C . PRO B 1 446 ? -15.438 16.391 -14.203 1 94.12 446 PRO B C 1
ATOM 7807 O O . PRO B 1 446 ? -15.445 17.469 -13.602 1 94.12 446 PRO B O 1
ATOM 7810 N N . HIS B 1 447 ? -15.836 16.172 -15.422 1 91.88 447 HIS B N 1
ATOM 7811 C CA . HIS B 1 447 ? -16.266 17.312 -16.219 1 91.88 447 HIS B CA 1
ATOM 7812 C C . HIS B 1 447 ? -17.484 18 -15.586 1 91.88 447 HIS B C 1
ATOM 7814 O O . HIS B 1 447 ? -18.438 17.328 -15.211 1 91.88 447 HIS B O 1
ATOM 7820 N N . GLY B 1 448 ? -17.422 19.328 -15.414 1 88.31 448 GLY B N 1
ATOM 7821 C CA . GLY B 1 448 ? -18.547 20.094 -14.914 1 88.31 448 GLY B CA 1
ATOM 7822 C C . GLY B 1 448 ? -18.641 20.078 -13.398 1 88.31 448 GLY B C 1
ATOM 7823 O O . GLY B 1 448 ? -19.609 20.609 -12.828 1 88.31 448 GLY B O 1
ATOM 7824 N N . PHE B 1 449 ? -17.688 19.562 -12.805 1 93.5 449 PHE B N 1
ATOM 7825 C CA . PHE B 1 449 ? -17.703 19.516 -11.352 1 93.5 449 PHE B CA 1
ATOM 7826 C C . PHE B 1 449 ? -17.578 20.906 -10.758 1 93.5 449 PHE B C 1
ATOM 7828 O O . PHE B 1 449 ? -16.766 21.719 -11.219 1 93.5 449 PHE B O 1
ATOM 7835 N N . ASP B 1 450 ? -18.406 21.203 -9.797 1 94.06 450 ASP B N 1
ATOM 7836 C CA . ASP B 1 450 ? -18.344 22.453 -9.039 1 94.06 450 ASP B CA 1
ATOM 7837 C C . ASP B 1 450 ? -18.281 22.188 -7.539 1 94.06 450 ASP B C 1
ATOM 7839 O O . ASP B 1 450 ? -19.25 21.734 -6.941 1 94.06 450 ASP B O 1
ATOM 7843 N N . ALA B 1 451 ? -17.203 22.5 -6.961 1 95.5 451 ALA B N 1
ATOM 7844 C CA . ALA B 1 451 ? -16.938 22.203 -5.551 1 95.5 451 ALA B CA 1
ATOM 7845 C C . ALA B 1 451 ? -17.938 22.938 -4.648 1 95.5 451 ALA B C 1
ATOM 7847 O O . ALA B 1 451 ? -18.328 22.406 -3.604 1 95.5 451 ALA B O 1
ATOM 7848 N N . ARG B 1 452 ? -18.359 24.141 -4.977 1 94.69 452 ARG B N 1
ATOM 7849 C CA . ARG B 1 452 ? -19.281 24.938 -4.16 1 94.69 452 ARG B CA 1
ATOM 7850 C C . ARG B 1 452 ? -20.672 24.312 -4.137 1 94.69 452 ARG B C 1
ATOM 7852 O O . ARG B 1 452 ? -21.328 24.281 -3.094 1 94.69 452 ARG B O 1
ATOM 7859 N N . LEU B 1 453 ? -21.078 23.859 -5.293 1 94.06 453 LEU B N 1
ATOM 7860 C CA . LEU B 1 453 ? -22.359 23.172 -5.352 1 94.06 453 LEU B CA 1
ATOM 7861 C C . LEU B 1 453 ? -22.328 21.891 -4.523 1 94.06 453 LEU B C 1
ATOM 7863 O O . LEU B 1 453 ? -23.281 21.578 -3.818 1 94.06 453 LEU B O 1
ATOM 7867 N N . SER B 1 454 ? -21.266 21.109 -4.684 1 95.44 454 SER B N 1
ATOM 7868 C CA . SER B 1 454 ? -21.109 19.891 -3.908 1 95.44 454 SER B CA 1
ATOM 7869 C C . SER B 1 454 ? -21.109 20.172 -2.412 1 95.44 454 SER B C 1
ATOM 7871 O O . SER B 1 454 ? -21.656 19.406 -1.621 1 95.44 454 SER B O 1
ATOM 7873 N N . LEU B 1 455 ? -20.422 21.297 -2.01 1 95.56 455 LEU B N 1
ATOM 7874 C CA . LEU B 1 455 ? -20.391 21.703 -0.61 1 95.56 455 LEU B CA 1
ATOM 7875 C C . LEU B 1 455 ? -21.781 22.062 -0.107 1 95.56 455 LEU B C 1
ATOM 7877 O O . LEU B 1 455 ? -22.141 21.719 1.021 1 95.56 455 LEU B O 1
ATOM 7881 N N . LEU B 1 456 ? -22.469 22.75 -0.954 1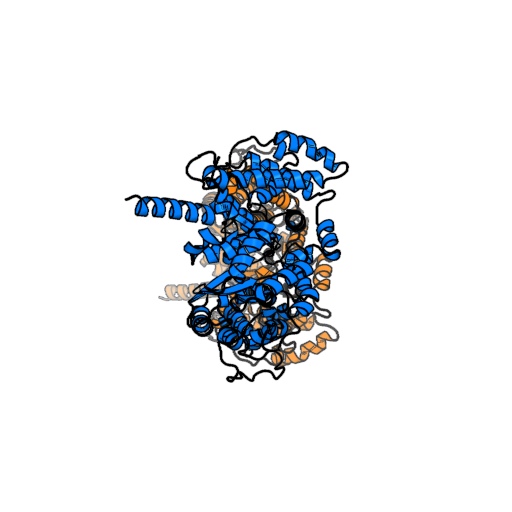 94.44 456 LEU B N 1
ATOM 7882 C CA . LEU B 1 456 ? -23.828 23.125 -0.604 1 94.44 456 LEU B CA 1
ATOM 7883 C C . LEU B 1 456 ? -24.672 21.875 -0.368 1 94.44 456 LEU B C 1
ATOM 7885 O O . LEU B 1 456 ? -25.422 21.797 0.617 1 94.44 456 LEU B O 1
ATOM 7889 N N . GLN B 1 457 ? -24.578 20.922 -1.243 1 95.12 457 GLN B N 1
ATOM 7890 C CA . GLN B 1 457 ? -25.297 19.656 -1.104 1 95.12 457 GLN B CA 1
ATOM 7891 C C . GLN B 1 457 ? -24.891 18.922 0.165 1 95.12 457 GLN B C 1
ATOM 7893 O O . GLN B 1 457 ? -25.734 18.438 0.915 1 95.12 457 GLN B O 1
ATOM 7898 N N . ALA B 1 458 ? -23.625 18.844 0.371 1 96 458 ALA B N 1
ATOM 7899 C CA . ALA B 1 458 ? -23.078 18.094 1.504 1 96 458 ALA B CA 1
ATOM 7900 C C . ALA B 1 458 ? -23.5 18.734 2.828 1 96 458 ALA B C 1
ATOM 7902 O O . ALA B 1 458 ? -23.875 18.031 3.773 1 96 458 ALA B O 1
ATOM 7903 N N . TYR B 1 459 ? -23.406 20.078 2.906 1 94.38 459 TYR B N 1
ATOM 7904 C CA . TYR B 1 459 ? -23.797 20.766 4.137 1 94.38 459 TYR B CA 1
ATOM 7905 C C . TYR B 1 459 ? -25.297 20.656 4.367 1 94.38 459 TYR B C 1
ATOM 7907 O O . TYR B 1 459 ? -25.75 20.578 5.512 1 94.38 459 TYR B O 1
ATOM 7915 N N . THR B 1 460 ? -26.109 20.703 3.293 1 93.12 460 THR B N 1
ATOM 7916 C CA . THR B 1 460 ? -27.547 20.484 3.428 1 93.12 460 THR B CA 1
ATOM 7917 C C . THR B 1 460 ? -27.828 19.109 4.043 1 93.12 460 THR B C 1
ATOM 7919 O O . THR B 1 460 ? -28.625 19 4.969 1 93.12 460 THR B O 1
ATOM 7922 N N . ALA B 1 461 ? -27.172 18.141 3.535 1 93.44 461 ALA B N 1
ATOM 7923 C CA . ALA B 1 461 ? -27.312 16.781 4.074 1 93.44 461 ALA B CA 1
ATOM 7924 C C . ALA B 1 461 ? -26.828 16.719 5.52 1 93.44 461 ALA B C 1
ATOM 7926 O O . ALA B 1 461 ? -27.438 16.047 6.355 1 93.44 461 ALA B O 1
ATOM 7927 N N . TYR B 1 462 ? -25.734 17.391 5.781 1 92.44 462 TYR B N 1
ATOM 7928 C CA . TYR B 1 462 ? -25.156 17.438 7.121 1 92.44 462 TYR B CA 1
ATOM 7929 C C . TYR B 1 462 ? -26.156 18.031 8.117 1 92.44 462 TYR B C 1
ATOM 7931 O O . TYR B 1 462 ? -26.344 17.484 9.203 1 92.44 462 TYR B O 1
ATOM 7939 N N . ILE B 1 463 ? -26.812 19.062 7.781 1 90.38 463 ILE B N 1
ATOM 7940 C CA . ILE B 1 463 ? -27.781 19.734 8.641 1 90.38 463 ILE B CA 1
ATOM 7941 C C . ILE B 1 463 ? -28.984 18.812 8.875 1 90.38 463 ILE B C 1
ATOM 7943 O O . ILE B 1 463 ? -29.484 18.734 10 1 90.38 463 ILE B O 1
ATOM 7947 N N . LYS B 1 464 ? -29.344 18.094 7.887 1 89.06 464 LYS B N 1
ATOM 7948 C CA . LYS B 1 464 ? -30.5 17.219 7.965 1 89.06 464 LYS B CA 1
ATOM 7949 C C . LYS B 1 464 ? -30.219 16.016 8.852 1 89.06 464 LYS B C 1
ATOM 7951 O O . LYS B 1 464 ? -31.125 15.453 9.469 1 89.06 464 LYS B O 1
ATOM 7956 N N . THR B 1 465 ? -28.953 15.664 8.945 1 88.56 465 THR B N 1
ATOM 7957 C CA . THR B 1 465 ? -28.656 14.375 9.562 1 88.56 465 THR B CA 1
ATOM 7958 C C . THR B 1 465 ? -27.922 14.578 10.891 1 88.56 465 THR B C 1
ATOM 7960 O O . THR B 1 465 ? -27.453 13.609 11.5 1 88.56 465 THR B O 1
ATOM 7963 N N . THR B 1 466 ? -27.703 15.766 11.328 1 86 466 THR B N 1
ATOM 7964 C CA . THR B 1 466 ? -26.969 16.031 12.562 1 86 466 THR B CA 1
ATOM 7965 C C . THR B 1 466 ? -27.891 16.609 13.625 1 86 466 THR B C 1
ATOM 7967 O O . THR B 1 466 ? -28.719 17.469 13.32 1 86 466 THR B O 1
ATOM 7970 N N . GLU B 1 467 ? -27.734 16.016 14.844 1 81 467 GLU B N 1
ATOM 7971 C CA . GLU B 1 467 ? -28.438 16.609 15.969 1 81 467 GLU B CA 1
ATOM 7972 C C . GLU B 1 467 ? -27.625 17.734 16.609 1 81 467 GLU B C 1
ATOM 7974 O O . GLU B 1 467 ? -26.531 17.484 17.125 1 81 467 GLU B O 1
ATOM 7979 N N . PHE B 1 468 ? -28.109 18.922 16.375 1 78.12 468 PHE B N 1
ATOM 7980 C CA . PHE B 1 468 ? -27.422 20.047 16.969 1 78.12 468 PHE B CA 1
ATOM 7981 C C . PHE B 1 468 ? -27.969 20.344 18.359 1 78.12 468 PHE B C 1
ATOM 7983 O O . PHE B 1 468 ? -29.188 20.359 18.562 1 78.12 468 PHE B O 1
ATOM 7990 N N . PRO B 1 469 ? -27.141 20.031 19.406 1 62.38 469 PRO B N 1
ATOM 7991 C CA . PRO B 1 469 ? -27.656 20.297 20.75 1 62.38 469 PRO B CA 1
ATOM 7992 C C . PRO B 1 469 ? -28.406 21.609 20.844 1 62.38 469 PRO B C 1
ATOM 7994 O O . PRO B 1 469 ? -28.031 22.594 20.203 1 62.38 469 PRO B O 1
ATOM 7997 N N . GLU B 1 470 ? -29.766 21.531 21.031 1 53.69 470 GLU B N 1
ATOM 7998 C CA . GLU B 1 470 ? -30.641 22.688 21.25 1 53.69 470 GLU B CA 1
ATOM 7999 C C . GLU B 1 470 ? -30.141 23.547 22.406 1 53.69 470 GLU B C 1
ATOM 8001 O O . GLU B 1 470 ? -30.062 23.094 23.547 1 53.69 470 GLU B O 1
ATOM 8006 N N . PHE B 1 471 ? -29.078 23.969 22.594 1 43.97 471 PHE B N 1
ATOM 8007 C CA . PHE B 1 471 ? -28.875 24.672 23.859 1 43.97 471 PHE B CA 1
ATOM 8008 C C . PHE B 1 471 ? -29.953 25.719 24.078 1 43.97 471 PHE B C 1
ATOM 8010 O O . PHE B 1 471 ? -29.75 26.906 23.797 1 43.97 471 PHE B O 1
ATOM 8017 N N . VAL B 1 472 ? -31.266 25.719 23.719 1 39.25 472 VAL B N 1
ATOM 8018 C CA . VAL B 1 472 ? -31.828 26.906 24.359 1 39.25 472 VAL B CA 1
ATOM 8019 C C . VAL B 1 472 ? -31.797 26.734 25.875 1 39.25 472 VAL B C 1
ATOM 8021 O O . VAL B 1 472 ? -32.844 26.578 26.516 1 39.25 472 VAL B O 1
ATOM 8024 N N . ASP B 1 473 ? -31.156 25.75 26.5 1 37.06 473 ASP B N 1
ATOM 8025 C CA . ASP B 1 473 ? -31.406 25.938 27.938 1 37.06 473 ASP B CA 1
ATOM 8026 C C . ASP B 1 473 ? -30.906 27.312 28.391 1 37.06 473 ASP B C 1
ATOM 8028 O O . ASP B 1 473 ? -29.734 27.641 28.219 1 37.06 473 ASP B O 1
ATOM 8032 N N . ARG B 1 474 ? -31.766 28.328 28.75 1 36.62 474 ARG B N 1
ATOM 8033 C CA . ARG B 1 474 ? -31.656 29.656 29.328 1 36.62 474 ARG B CA 1
ATOM 8034 C C . ARG B 1 474 ? -30.578 29.688 30.406 1 36.62 474 ARG B C 1
ATOM 8036 O O . ARG B 1 474 ? -30.047 30.75 30.719 1 36.62 474 ARG B O 1
ATOM 8043 N N . THR B 1 475 ? -30.672 28.672 31.391 1 33.84 475 THR B N 1
ATOM 8044 C CA . THR B 1 475 ? -29.797 28.828 32.562 1 33.84 475 THR B CA 1
ATOM 8045 C C . THR B 1 475 ? -28.344 28.547 32.156 1 33.84 475 THR B C 1
ATOM 8047 O O . THR B 1 475 ? -27.422 29.109 32.75 1 33.84 475 THR B O 1
ATOM 8050 N N . ASP B 1 476 ? -28.109 27.219 31.891 1 34.28 476 ASP B N 1
ATOM 8051 C CA . ASP B 1 476 ? -26.703 26.859 31.688 1 34.28 476 ASP B CA 1
ATOM 8052 C C . ASP B 1 476 ? -26.203 27.359 30.328 1 34.28 476 ASP B C 1
ATOM 8054 O O . ASP B 1 476 ? -26.719 26.953 29.281 1 34.28 476 ASP B O 1
ATOM 8058 N N . PHE B 1 477 ? -25.766 28.516 30.109 1 30.77 477 PHE B N 1
ATOM 8059 C CA . PHE B 1 477 ? -25.172 29.422 29.141 1 30.77 477 PHE B CA 1
ATOM 8060 C C . PHE B 1 477 ? -24.156 28.703 28.266 1 30.77 477 PHE B C 1
ATOM 8062 O O . PHE B 1 477 ? -23.281 29.328 27.672 1 30.77 477 PHE B O 1
ATOM 8069 N N . ASN B 1 478 ? -24.016 27.375 28.406 1 33.5 478 ASN B N 1
ATOM 8070 C CA . ASN B 1 478 ? -23 26.859 27.5 1 33.5 478 ASN B CA 1
ATOM 8071 C C . ASN B 1 478 ? -23.422 27.016 26.031 1 33.5 478 ASN B C 1
ATOM 8073 O O . ASN B 1 478 ? -24.375 26.375 25.578 1 33.5 478 ASN B O 1
ATOM 8077 N N . GLN B 1 479 ? -23.531 28.156 25.422 1 34.97 479 GLN B N 1
ATOM 8078 C CA . GLN B 1 479 ? -23.734 28.797 24.141 1 34.97 479 GLN B CA 1
ATOM 8079 C C . GLN B 1 479 ? -23.125 27.969 23 1 34.97 479 GLN B C 1
ATOM 8081 O O . GLN B 1 479 ? -23.094 28.406 21.859 1 34.97 479 GLN B O 1
ATOM 8086 N N . HIS B 1 480 ? -22.562 26.844 23.203 1 37.41 480 HIS B N 1
ATOM 8087 C CA . HIS B 1 480 ? -21.719 26.188 22.203 1 37.41 480 HIS B CA 1
ATOM 8088 C C . HIS B 1 480 ? -22.562 25.672 21.031 1 37.41 480 HIS B C 1
ATOM 8090 O O . HIS B 1 480 ? -22.062 25.562 19.906 1 37.41 480 HIS B O 1
ATOM 8096 N N . THR B 1 481 ? -23.844 25.203 21.281 1 43.28 481 THR B N 1
ATOM 8097 C CA . THR B 1 481 ? -24.609 24.375 20.359 1 43.28 481 THR B CA 1
ATOM 8098 C C . THR B 1 481 ? -25.172 25.219 19.219 1 43.28 481 THR B C 1
ATOM 8100 O O . THR B 1 481 ? -25.172 24.797 18.062 1 43.28 481 THR B O 1
ATOM 8103 N N . ALA B 1 482 ? -25.953 26.375 19.531 1 47.53 482 ALA B N 1
ATOM 8104 C CA . ALA B 1 482 ? -26.547 27.266 18.547 1 47.53 482 ALA B CA 1
ATOM 8105 C C . ALA B 1 482 ? -25.531 27.641 17.469 1 47.53 482 ALA B C 1
ATOM 8107 O O . ALA B 1 482 ? -25.891 27.766 16.297 1 47.53 482 ALA B O 1
ATOM 8108 N N . SER B 1 483 ? -24.188 27.328 17.891 1 66.38 483 SER B N 1
ATOM 8109 C CA . SER B 1 483 ? -23.047 27.828 17.109 1 66.38 483 SER B CA 1
ATOM 8110 C C . SER B 1 483 ? -22.703 26.875 15.969 1 66.38 483 SER B C 1
ATOM 8112 O O . SER B 1 483 ? -22.484 27.312 14.836 1 66.38 483 SER B O 1
ATOM 8114 N N . GLY B 1 484 ? -23.203 25.547 16.125 1 75.94 484 GLY B N 1
ATOM 8115 C CA . GLY B 1 484 ? -22.844 24.625 15.062 1 75.94 484 GLY B CA 1
ATOM 8116 C C . GLY B 1 484 ? -23.797 24.688 13.875 1 75.94 484 GLY B C 1
ATOM 8117 O O . GLY B 1 484 ? -23.359 24.703 12.727 1 75.94 484 GLY B O 1
ATOM 8118 N N . LEU B 1 485 ? -25.109 24.75 14.242 1 80.44 485 LEU B N 1
ATOM 8119 C CA . LEU B 1 485 ? -26.125 24.828 13.195 1 80.44 485 LEU B CA 1
ATOM 8120 C C . LEU B 1 485 ? -26 26.141 12.422 1 80.44 485 LEU B C 1
ATOM 8122 O O . LEU B 1 485 ? -26.062 26.156 11.188 1 80.44 485 LEU B O 1
ATOM 8126 N N . MET B 1 486 ? -25.828 27.188 13.195 1 80.75 486 MET B N 1
ATOM 8127 C CA . MET B 1 486 ? -25.703 28.484 12.562 1 80.75 486 MET B CA 1
ATOM 8128 C C . MET B 1 486 ? -24.469 28.547 11.656 1 80.75 486 MET B C 1
ATOM 8130 O O . MET B 1 486 ? -24.516 29.141 10.578 1 80.75 486 MET B O 1
ATOM 8134 N N . SER B 1 487 ? -23.438 27.938 12.117 1 81.94 487 SER B N 1
ATOM 8135 C CA . SER B 1 487 ? -22.234 27.875 11.305 1 81.94 487 SER B CA 1
ATOM 8136 C C . SER B 1 487 ? -22.469 27.078 10.016 1 81.94 487 SER B C 1
ATOM 8138 O O . SER B 1 487 ? -22.016 27.484 8.945 1 81.94 487 SER B O 1
ATOM 8140 N N . ALA B 1 488 ? -23.188 26.016 10.18 1 87.56 488 ALA B N 1
ATOM 8141 C CA . ALA B 1 488 ? -23.484 25.188 9.016 1 87.56 488 ALA B CA 1
ATOM 8142 C C . ALA B 1 488 ? -24.375 25.922 8.023 1 87.56 488 ALA B C 1
ATOM 8144 O O . ALA B 1 488 ? -24.141 25.875 6.816 1 87.56 488 ALA B O 1
ATOM 8145 N N . ILE B 1 489 ? -25.344 26.562 8.562 1 87.12 489 ILE B N 1
ATOM 8146 C CA . ILE B 1 489 ? -26.234 27.344 7.719 1 87.12 489 ILE B CA 1
ATOM 8147 C C . ILE B 1 489 ? -25.469 28.484 7.051 1 87.12 489 ILE B C 1
ATOM 8149 O O . ILE B 1 489 ? -25.641 28.75 5.863 1 87.12 489 ILE B O 1
ATOM 8153 N N . GLY B 1 490 ? -24.641 29.125 7.883 1 86.06 490 GLY B N 1
ATOM 8154 C CA . GLY B 1 490 ? -23.797 30.172 7.324 1 86.06 490 GLY B CA 1
ATOM 8155 C C . GLY B 1 490 ? -22.969 29.703 6.148 1 86.06 490 GLY B C 1
ATOM 8156 O O . GLY B 1 490 ? -22.859 30.391 5.141 1 86.06 490 GLY B O 1
ATOM 8157 N N . GLU B 1 491 ? -22.406 28.562 6.301 1 89.25 491 GLU B N 1
ATOM 8158 C CA . GLU B 1 491 ? -21.594 27.984 5.23 1 89.25 491 GLU B CA 1
ATOM 8159 C C . GLU B 1 491 ? -22.422 27.734 3.975 1 89.25 491 GLU B C 1
ATOM 8161 O O . GLU B 1 491 ? -21.969 28 2.861 1 89.25 491 GLU B O 1
ATOM 8166 N N . THR B 1 492 ? -23.625 27.219 4.09 1 90.44 492 THR B N 1
ATOM 8167 C CA . THR B 1 492 ? -24.5 26.969 2.957 1 90.44 492 THR B CA 1
ATOM 8168 C C . THR B 1 492 ? -24.828 28.266 2.209 1 90.44 492 THR B C 1
ATOM 8170 O O . THR B 1 492 ? -24.812 28.281 0.978 1 90.44 492 THR B O 1
ATOM 8173 N N . LEU B 1 493 ? -25.031 29.25 2.971 1 87.81 493 LEU B N 1
ATOM 8174 C CA . LEU B 1 493 ? -25.391 30.531 2.363 1 87.81 493 LEU B CA 1
ATOM 8175 C C . LEU B 1 493 ? -24.219 31.125 1.605 1 87.81 493 LEU B C 1
ATOM 8177 O O . LEU B 1 493 ? -24.391 31.672 0.514 1 87.81 493 LEU B O 1
ATOM 8181 N N . VAL B 1 494 ? -23.094 31.047 2.193 1 87.81 494 VAL B N 1
ATOM 8182 C CA . VAL B 1 494 ? -21.891 31.562 1.552 1 87.81 494 VAL B CA 1
ATOM 8183 C C . VAL B 1 494 ? -21.672 30.844 0.224 1 87.81 494 VAL B C 1
ATOM 8185 O O . VAL B 1 494 ? -21.375 31.484 -0.792 1 87.81 494 VAL B O 1
ATOM 8188 N N . GLN B 1 495 ? -21.781 29.562 0.239 1 89.88 495 GLN B N 1
ATOM 8189 C CA . GLN B 1 495 ? -21.547 28.781 -0.968 1 89.88 495 GLN B CA 1
ATOM 8190 C C . GLN B 1 495 ? -22.594 29.094 -2.037 1 89.88 495 GLN B C 1
ATOM 8192 O O . GLN B 1 495 ? -22.266 29.203 -3.219 1 89.88 495 GLN B O 1
ATOM 8197 N N . ALA B 1 496 ? -23.781 29.234 -1.665 1 89.12 496 ALA B N 1
ATOM 8198 C CA . ALA B 1 496 ? -24.859 29.516 -2.602 1 89.12 496 ALA B CA 1
ATOM 8199 C C . ALA B 1 496 ? -24.656 30.875 -3.279 1 89.12 496 ALA B C 1
ATOM 8201 O O . ALA B 1 496 ? -24.938 31.031 -4.465 1 89.12 496 ALA B O 1
ATOM 8202 N N . ARG B 1 497 ? -24.172 31.781 -2.549 1 86.81 497 ARG B N 1
ATOM 8203 C CA . ARG B 1 497 ? -23.969 33.156 -3.055 1 86.81 497 ARG B CA 1
ATOM 8204 C C . ARG B 1 497 ? -22.875 33.156 -4.129 1 86.81 497 ARG B C 1
ATOM 8206 O O . ARG B 1 497 ? -22.938 33.969 -5.059 1 86.81 497 ARG B O 1
ATOM 8213 N N . GLU B 1 498 ? -21.953 32.281 -3.988 1 87.56 498 GLU B N 1
ATOM 8214 C CA . GLU B 1 498 ? -20.812 32.281 -4.883 1 87.56 498 GLU B CA 1
ATOM 8215 C C . GLU B 1 498 ? -21.109 31.5 -6.164 1 87.56 498 GLU B C 1
ATOM 8217 O O . GLU B 1 498 ? -20.328 31.547 -7.117 1 87.56 498 GLU B O 1
ATOM 8222 N N . LEU B 1 499 ? -22.266 30.844 -6.152 1 88.62 499 LEU B N 1
ATOM 8223 C CA . LEU B 1 499 ? -22.641 30.094 -7.344 1 88.62 499 LEU B CA 1
ATOM 8224 C C . LEU B 1 499 ? -23.25 31.016 -8.398 1 88.62 499 LEU B C 1
ATOM 8226 O O . LEU B 1 499 ? -24 31.938 -8.062 1 88.62 499 LEU B O 1
ATOM 8230 N N . HIS B 1 500 ? -22.859 30.797 -9.672 1 83.81 500 HIS B N 1
ATOM 8231 C CA . HIS B 1 500 ? -23.375 31.625 -10.758 1 83.81 500 HIS B CA 1
ATOM 8232 C C . HIS B 1 500 ? -23.906 30.781 -11.906 1 83.81 500 HIS B C 1
ATOM 8234 O O . HIS B 1 500 ? -23.609 29.578 -11.977 1 83.81 500 HIS B O 1
ATOM 8240 N N . GLY B 1 501 ? -24.781 31.328 -12.734 1 81.31 501 GLY B N 1
ATOM 8241 C CA . GLY B 1 501 ? -25.281 30.688 -13.938 1 81.31 501 GLY B CA 1
ATOM 8242 C C . GLY B 1 501 ? -26.172 29.484 -13.641 1 81.31 501 GLY B C 1
ATOM 8243 O O . GLY B 1 501 ? -27.062 29.562 -12.789 1 81.31 501 GLY B O 1
ATOM 8244 N N . GLU B 1 502 ? -25.906 28.438 -14.352 1 77 502 GLU B N 1
ATOM 8245 C CA . GLU B 1 502 ? -26.719 27.234 -14.242 1 77 502 GLU B CA 1
ATOM 8246 C C . GLU B 1 502 ? -26.562 26.578 -12.875 1 77 502 GLU B C 1
ATOM 8248 O O . GLU B 1 502 ? -27.5 26 -12.344 1 77 502 GLU B O 1
ATOM 8253 N N . MET B 1 503 ? -25.484 26.844 -12.32 1 82.75 503 MET B N 1
ATOM 8254 C CA . MET B 1 503 ? -25.234 26.219 -11.023 1 82.75 503 MET B CA 1
ATOM 8255 C C . MET B 1 503 ? -26 26.938 -9.922 1 82.75 503 MET B C 1
ATOM 8257 O O . MET B 1 503 ? -26.359 26.328 -8.914 1 82.75 503 MET B O 1
ATOM 8261 N N . ALA B 1 504 ? -26.297 28.25 -10.109 1 84.69 504 ALA B N 1
ATOM 8262 C CA . ALA B 1 504 ? -27.078 29.016 -9.148 1 84.69 504 ALA B CA 1
ATOM 8263 C C . ALA B 1 504 ? -28.516 28.5 -9.086 1 84.69 504 ALA B C 1
ATOM 8265 O O . ALA B 1 504 ? -29.141 28.484 -8.016 1 84.69 504 ALA B O 1
ATOM 8266 N N . GLU B 1 505 ? -28.953 28.016 -10.242 1 85.12 505 GLU B N 1
ATOM 8267 C CA . GLU B 1 505 ? -30.312 27.5 -10.297 1 85.12 505 GLU B CA 1
ATOM 8268 C C . GLU B 1 505 ? -30.438 26.188 -9.516 1 85.12 505 GLU B C 1
ATOM 8270 O O . GLU B 1 505 ? -31.469 25.922 -8.898 1 85.12 505 GLU B O 1
ATOM 8275 N N . ALA B 1 506 ? -29.391 25.484 -9.523 1 86.75 506 ALA B N 1
ATOM 8276 C CA . ALA B 1 506 ? -29.391 24.203 -8.828 1 86.75 506 ALA B CA 1
ATOM 8277 C C . ALA B 1 506 ? -29.344 24.391 -7.316 1 86.75 506 ALA B C 1
ATOM 8279 O O . ALA B 1 506 ? -29.688 23.469 -6.559 1 86.75 506 ALA B O 1
ATOM 8280 N N . ALA B 1 507 ? -28.969 25.578 -6.871 1 88.62 507 ALA B N 1
ATOM 8281 C CA . ALA B 1 507 ? -28.812 25.875 -5.449 1 88.62 507 ALA B CA 1
ATOM 8282 C C . ALA B 1 507 ? -30.172 26.141 -4.793 1 88.62 507 ALA B C 1
ATOM 8284 O O . ALA B 1 507 ? -30.344 25.891 -3.596 1 88.62 507 ALA B O 1
ATOM 8285 N N . TYR B 1 508 ? -31.172 26.516 -5.504 1 87.62 508 TYR B N 1
ATOM 8286 C CA . TYR B 1 508 ? -32.438 26.984 -4.945 1 87.62 508 TYR B CA 1
ATOM 8287 C C . TYR B 1 508 ? -33.188 25.859 -4.246 1 87.62 508 TYR B C 1
ATOM 8289 O O . TYR B 1 508 ? -33.594 26 -3.096 1 87.62 508 TYR B O 1
ATOM 8297 N N . PRO B 1 509 ? -33.281 24.734 -4.922 1 89.44 509 PRO B N 1
ATOM 8298 C CA . PRO B 1 509 ? -34 23.641 -4.238 1 89.44 509 PRO B CA 1
ATOM 8299 C C . PRO B 1 509 ? -33.312 23.234 -2.932 1 89.44 509 PRO B C 1
ATOM 8301 O O . PRO B 1 509 ? -34 22.828 -1.983 1 89.44 509 PRO B O 1
ATOM 8304 N N . LEU B 1 510 ? -32.062 23.328 -2.855 1 90.94 510 LEU B N 1
ATOM 8305 C CA . LEU B 1 510 ? -31.312 22.938 -1.665 1 90.94 510 LEU B CA 1
ATOM 8306 C C . LEU B 1 510 ? -31.547 23.938 -0.532 1 90.94 510 LEU B C 1
ATOM 8308 O O . LEU B 1 510 ? -31.688 23.547 0.627 1 90.94 510 LEU B O 1
ATOM 8312 N N . LEU B 1 511 ? -31.594 25.234 -0.925 1 88.31 511 LEU B N 1
ATOM 8313 C CA . LEU B 1 511 ? -31.844 26.266 0.073 1 88.31 511 LEU B CA 1
ATOM 8314 C C . LEU B 1 511 ? -33.281 26.172 0.617 1 88.31 511 LEU B C 1
ATOM 8316 O O . LEU B 1 511 ? -33.5 26.453 1.793 1 88.31 511 LEU B O 1
ATOM 8320 N N . ASP B 1 512 ? -34.156 25.656 -0.241 1 86.38 512 ASP B N 1
ATOM 8321 C CA . ASP B 1 512 ? -35.531 25.453 0.174 1 86.38 512 ASP B CA 1
ATOM 8322 C C . ASP B 1 512 ? -35.656 24.359 1.229 1 86.38 512 ASP B C 1
ATOM 8324 O O . ASP B 1 512 ? -36.531 24.406 2.088 1 86.38 512 ASP B O 1
ATOM 8328 N N . GLU B 1 513 ? -34.75 23.422 1.163 1 85.38 513 GLU B N 1
ATOM 8329 C CA . GLU B 1 513 ? -34.719 22.328 2.131 1 85.38 513 GLU B CA 1
ATOM 8330 C C . GLU B 1 513 ? -34.344 22.828 3.523 1 85.38 513 GLU B C 1
ATOM 8332 O O . GLU B 1 513 ? -34.688 22.203 4.527 1 85.38 513 GLU B O 1
ATOM 8337 N N . LEU B 1 514 ? -33.625 23.969 3.576 1 82.19 514 LEU B N 1
ATOM 8338 C CA . LEU B 1 514 ? -33.156 24.484 4.852 1 82.19 514 LEU B CA 1
ATOM 8339 C C . LEU B 1 514 ? -34.188 25.359 5.516 1 82.19 514 LEU B C 1
ATOM 8341 O O . LEU B 1 514 ? -34.156 25.594 6.727 1 82.19 514 LEU B O 1
ATOM 8345 N N . ASP B 1 515 ? -35.094 25.906 4.707 1 72.75 515 ASP B N 1
ATOM 8346 C CA . ASP B 1 515 ? -36.188 26.734 5.234 1 72.75 515 ASP B CA 1
ATOM 8347 C C . ASP B 1 515 ? -37.219 25.891 5.973 1 72.75 515 ASP B C 1
ATOM 8349 O O . ASP B 1 515 ? -37.781 26.328 6.977 1 72.75 515 ASP B O 1
#

Organism: Cryphonectria parasitica (strain ATCC 38755 / EP155) (NCBI:txid660469)

Solvent-accessible surface area (backbone atoms only — not comparable to full-atom values): 55652 Å² total; per-residue (Å²): 108,66,69,59,47,50,48,47,51,51,50,51,50,47,49,52,55,47,57,66,39,58,60,86,64,67,60,47,50,66,68,66,45,58,75,64,54,89,80,44,70,57,64,52,75,33,65,47,82,66,60,78,62,72,76,82,82,62,79,61,62,59,19,26,60,42,49,33,49,42,69,50,68,34,60,34,36,41,31,37,59,86,51,34,43,65,65,31,48,51,51,46,52,73,69,32,69,64,48,58,56,41,30,37,62,45,27,54,92,28,43,62,44,70,28,63,42,61,38,30,61,74,35,47,71,51,38,14,34,68,54,36,47,49,28,42,42,49,37,39,48,38,74,75,44,54,82,50,43,64,74,45,36,49,77,66,58,72,47,52,75,75,54,60,74,72,52,79,88,48,59,70,59,51,49,51,33,53,48,50,57,52,68,48,81,83,56,70,51,24,39,42,38,38,40,34,32,61,70,25,42,72,66,63,64,68,64,48,52,50,54,50,52,59,51,32,66,23,91,49,29,30,37,40,36,26,31,56,81,41,69,74,48,41,68,70,51,56,76,54,60,74,52,24,41,40,49,49,33,79,69,33,53,66,46,47,32,51,49,49,43,48,61,49,60,68,38,80,55,37,60,61,52,44,71,73,38,91,59,57,61,52,59,39,52,50,51,38,60,56,32,66,24,23,47,52,53,47,53,52,50,50,52,53,51,49,51,38,47,73,46,50,51,50,70,68,50,49,51,52,52,58,68,67,50,55,72,50,62,66,59,30,54,52,53,55,60,69,67,39,55,74,89,39,38,38,59,27,23,46,52,52,42,34,62,67,64,40,88,36,54,46,48,49,62,36,59,53,40,49,58,47,36,78,77,34,85,60,45,48,78,69,54,66,83,47,60,61,58,67,72,54,50,60,53,45,50,54,43,50,42,42,35,30,40,60,38,44,69,53,52,39,41,62,37,86,86,77,47,20,39,39,63,68,42,67,66,57,55,57,47,54,67,33,73,68,39,45,51,56,33,56,70,41,25,62,89,87,69,50,44,47,60,50,47,32,40,16,43,50,36,42,58,33,28,47,80,58,57,71,43,76,57,82,79,68,71,68,68,67,31,61,47,54,53,50,47,47,52,49,51,36,52,55,32,48,68,72,40,59,72,75,57,33,62,65,40,49,67,56,54,59,72,72,106,107,65,68,60,47,51,49,47,52,51,50,51,50,46,50,53,55,48,57,68,38,58,60,86,64,67,62,47,49,65,67,66,46,58,75,65,54,89,80,44,70,57,62,52,74,35,66,47,82,68,60,77,64,71,76,80,81,62,81,53,63,59,18,25,60,44,49,32,49,44,69,50,70,32,61,34,35,40,31,37,58,87,51,33,44,65,65,31,48,52,53,47,52,73,68,32,68,65,46,57,58,42,31,36,62,46,26,54,92,29,44,61,44,70,30,64,41,59,37,30,62,72,35,49,71,51,39,16,34,69,56,35,45,49,28,41,41,50,38,39,47,39,75,76,44,55,80,50,44,63,73,45,37,47,78,64,60,73,47,52,75,74,55,59,74,71,54,78,88,47,60,69,59,50,50,50,32,54,48,50,54,49,68,50,80,83,58,68,53,23,39,42,37,39,40,34,31,60,69,25,42,72,65,63,63,67,65,48,50,50,54,52,52,60,51,32,69,24,92,48,29,28,36,40,37,27,32,55,81,43,68,73,49,39,67,71,50,55,75,54,59,74,51,26,41,40,48,49,34,78,70,33,55,65,45,47,32,52,49,49,43,49,63,49,59,69,37,81,54,36,59,62,52,44,72,75,38,92,59,54,62,50,57,39,52,50,52,40,60,56,32,67,24,22,46,51,52,46,54,54,51,51,53,54,51,50,52,36,46,73,45,50,52,50,70,67,50,49,51,52,53,58,68,68,51,54,72,50,62,64,58,31,52,52,53,55,60,68,66,38,55,75,90,38,37,38,57,27,23,48,52,54,42,34,63,67,64,41,87,36,54,45,47,50,61,35,59,54,40,50,58,46,38,79,79,34,84,58,45,48,79,69,52,66,83,47,59,61,57,67,72,55,50,61,52,45,49,54,42,50,42,43,35,31,40,60,38,45,68,50,51,40,40,60,37,87,85,78,46,21,41,37,63,69,41,69,68,56,55,58,48,54,67,34,70,69,38,44,51,55,33,57,71,42,25,62,89,87,70,50,44,46,61,50,48,32,39,15,43,49,36,43,61,34,27,46,79,59,56,72,49,75,52,83,79,69,68,68,67,67,30,64,49,53,53,49,48,48,50,49,50,37,49,55,32,49,69,72,40,60,72,76,58,34,63,63,40,50,66,56,55,57,72,72,105

Foldseek 3Di:
DVVVVVVVVLVVLLVLLLVLLDDDCFCVVLVVQDAADPPFPVQQCDDQPVPPPDDDPCLQGGPLNLCCLQANAAEFEEEADPQLCQSNNLSPLLPDPVSLVNNCNRWPPFHEFEFEAEAALQADLLSQEPSVVLSRVVSSVCVVVVPCCVVLVVVSNPDDPVVSLPDHDDNVSSLSSLVVVLPDPPHRYAYEYEYEELVSHPDDSLVVLVSSNSSRVRRRYYYYYYYYPDPSVCVRQVPDDSSRYDHQLVPRLVVLLVVLVCLQVVQPLSVVQCVVDPPLSVLSNVLSVLQSSRNNSSVVLSVVLSVCSVVVHHPVRSVVSSVVADSDPLSNQVVQQVPADLVQLQVLLLVLQLSLLFSHFAALQLSVVLVVCVVPVCVLVVDALAADDPVVLVVSLVVSQVVCCRSRVQQWHQDPVVNTITGPGVVSSVSCPDPVNVVVSQVSHDPPDDSLLSSLSSLSSVLSHHDQPPPPPVPPSPVNRVVPNVVSVVRNVVSLVPDDDPSNVVSVSSVVSVD/DVVVVVVVVLVVLLVLLLVLLDDDCFCVVLVVQDAADPPFPVQQCPCQPVPPPDDPPCLQGGPLNLVCLQANAAEFEEEADPQLCQSNNLSPLLPDPVSLVSNPNRWPPFHEFEFEAEAALQADPLSQELSVVLSRVVSSVCVVVVPCCCVLVVVSNPDDPVVSLPDHDDNVSSLSSLVVVLPDPPDRYAYEYEYEELVSHPDDSLVVLVSSNSSRVRRRYYYYYYYYPDPSVCVRQVPDDSSRYDHQLSPRLVVLLVVLVCLQVVQPLSVVQCVVDPPLSVLSNVLSVLQSSRNNSSVVLSVVLSVCSVVVHHPVRSVVSSVVADSDPLSNQVVQQVPADLVQLQVLLLVLQLSLLFSHFAALQLSVVLVVCVVPVCCLVVDALAADDPVVLVVSLVVSQVVCCRSRVQQWHQDPVVNTITGPGVVSSVSCPDPVNVVVSQVSHDPPDDSLLSSLSSLSSVLSHHDQPPPPPVPPSPVNRVVPNVVSLVRNVVSLVPDDDPSNVVSVSSVVSVD

Radius of gyration: 39.08 Å; Cα contacts (8 Å, |Δi|>4): 1393; chains: 2; bounding box: 73×121×88 Å

InterPro domains:
  IPR027417 P-loop containing nucleoside triphosphate hydrolase [G3DSA:3.40.50.300] (45-234)
  IPR027417 P-loop containing nucleoside triphosphate hydrolase [SSF52540] (68-329)
  IPR056693 Domain of unknown function DUF7791 [PF25053] (339-468)
  IPR056884 Nephrocystin 3-like, N-terminal [PF24883] (64-228)

Nearest PDB structures (foldseek):
  7jk5-assembly1_E  TM=4.004E-01  e=4.190E-05  Drosophila melanogaster
  4xgu-assembly1_D  TM=4.673E-01  e=5.868E-04  Caenorhabditis elegans
  7jgr-assembly1_E  TM=3.739E-01  e=3.997E-05  Drosophila melanogaster
  4xgc-assembly1_E  TM=3.753E-01  e=6.712E-05  Drosophila melanogaster
  7tjh-assembly1_B  TM=4.701E-01  e=4.278E-02  Saccharomyces cerevisiae